Protein AF-0000000087101714 (afdb_homodimer)

InterPro domains:
  IPR020946 Flavin monooxygenase-like [PF00743] (47-253)
  IPR036188 FAD/NAD(P)-binding domain superfamily [G3DSA:3.50.50.60] (42-305)
  IPR036188 FAD/NAD(P)-binding domain superfamily [G3DSA:3.50.50.60] (358-538)
  IPR036188 FAD/NAD(P)-binding domain superfamily [SSF51905] (46-265)
  IPR036188 FAD/NAD(P)-binding domain superfamily [SSF51905] (326-536)

Nearest PDB structures (foldseek):
  5nmw-assembly1_A-2  TM=7.430E-01  e=2.144E-22  Zonocerus variegatus
  5nmx-assembly1_A-2  TM=7.156E-01  e=3.158E-21  Zonocerus variegatus
  8acs-assembly1_C  TM=6.795E-01  e=1.978E-21  Janthinobacterium svalbardensis
  8acs-assembly2_D  TM=6.970E-01  e=1.935E-20  Janthinobacterium svalbardensis
  8acs-assembly2_B  TM=6.852E-01  e=1.825E-20  Janthinobacterium svalbardensis

Structure (mmCIF, N/CA/C/O backbone):
data_AF-0000000087101714-model_v1
#
loop_
_entity.id
_entity.type
_entity.pdbx_description
1 polymer '4-hydroxyacetophenone monooxygenase'
#
loop_
_atom_site.group_PDB
_atom_site.id
_atom_site.type_symbol
_atom_site.label_atom_id
_atom_site.label_alt_id
_atom_site.label_comp_id
_atom_site.label_asym_id
_atom_site.label_entity_id
_atom_site.label_seq_id
_atom_site.pdbx_PDB_ins_code
_atom_site.Cartn_x
_atom_site.Cartn_y
_atom_site.Cartn_z
_atom_site.occupancy
_atom_site.B_iso_or_equiv
_atom_site.auth_seq_id
_atom_site.auth_comp_id
_atom_site.auth_asym_id
_atom_site.auth_atom_id
_atom_site.pdbx_PDB_model_num
ATOM 1 N N . MET A 1 1 ? 41.219 -55.062 -71.5 1 18.59 1 MET A N 1
ATOM 2 C CA . MET A 1 1 ? 40.938 -53.625 -71.625 1 18.59 1 MET A CA 1
ATOM 3 C C . MET A 1 1 ? 40.125 -53.188 -70.438 1 18.59 1 MET A C 1
ATOM 5 O O . MET A 1 1 ? 39.562 -54 -69.688 1 18.59 1 MET A O 1
ATOM 9 N N . ALA A 1 2 ? 40.188 -51.812 -70.375 1 19.94 2 ALA A N 1
ATOM 10 C CA . ALA A 1 2 ? 39.812 -50.5 -69.812 1 19.94 2 ALA A CA 1
ATOM 11 C C . ALA A 1 2 ? 38.281 -50.438 -69.562 1 19.94 2 ALA A C 1
ATOM 13 O O . ALA A 1 2 ? 37.562 -49.781 -70.312 1 19.94 2 ALA A O 1
ATOM 14 N N . PRO A 1 3 ? 37.719 -51.469 -69 1 18.73 3 PRO A N 1
ATOM 15 C CA . PRO A 1 3 ? 36.344 -51.906 -68.812 1 18.73 3 PRO A CA 1
ATOM 16 C C . PRO A 1 3 ? 35.438 -50.875 -68.125 1 18.73 3 PRO A C 1
ATOM 18 O O . PRO A 1 3 ? 35.906 -50.125 -67.312 1 18.73 3 PRO A O 1
ATOM 21 N N . THR A 1 4 ? 34.531 -50.375 -68.812 1 17.55 4 THR A N 1
ATOM 22 C CA . THR A 1 4 ? 33.594 -49.25 -68.812 1 17.55 4 THR A CA 1
ATOM 23 C C . THR A 1 4 ? 32.938 -49.125 -67.438 1 17.55 4 THR A C 1
ATOM 25 O O . THR A 1 4 ? 32.906 -50.094 -66.688 1 17.55 4 THR A O 1
ATOM 28 N N . ALA A 1 5 ? 32.125 -47.938 -67.25 1 19.22 5 ALA A N 1
ATOM 29 C CA . ALA A 1 5 ? 31.5 -46.781 -66.625 1 19.22 5 ALA A CA 1
ATOM 30 C C . ALA A 1 5 ? 30.25 -47.219 -65.875 1 19.22 5 ALA A C 1
ATOM 32 O O . ALA A 1 5 ? 29.438 -46.375 -65.438 1 19.22 5 ALA A O 1
ATOM 33 N N . ILE A 1 6 ? 29.828 -48.375 -65.562 1 16.11 6 ILE A N 1
ATOM 34 C CA . ILE A 1 6 ? 28.406 -48.656 -65.375 1 16.11 6 ILE A CA 1
ATOM 35 C C . ILE A 1 6 ? 27.969 -47.969 -64.062 1 16.11 6 ILE A C 1
ATOM 37 O O . ILE A 1 6 ? 28.344 -48.406 -62.969 1 16.11 6 ILE A O 1
ATOM 41 N N . ALA A 1 7 ? 28.234 -46.625 -63.906 1 20.73 7 ALA A N 1
ATOM 42 C CA . ALA A 1 7 ? 28.141 -46.125 -62.5 1 20.73 7 ALA A CA 1
ATOM 43 C C . ALA A 1 7 ? 26.797 -46.5 -61.906 1 20.73 7 ALA A C 1
ATOM 45 O O . ALA A 1 7 ? 25.75 -46.219 -62.469 1 20.73 7 ALA A O 1
ATOM 46 N N . ASP A 1 8 ? 26.656 -47.5 -61.125 1 17.42 8 ASP A N 1
ATOM 47 C CA . ASP A 1 8 ? 25.5 -48.125 -60.469 1 17.42 8 ASP A CA 1
ATOM 48 C C . ASP A 1 8 ? 24.672 -47.062 -59.719 1 17.42 8 ASP A C 1
ATOM 50 O O . ASP A 1 8 ? 25.219 -46.219 -59.031 1 17.42 8 ASP A O 1
ATOM 54 N N . LEU A 1 9 ? 23.391 -46.656 -60.156 1 20.56 9 LEU A N 1
ATOM 55 C CA . LEU A 1 9 ? 22.25 -45.812 -59.844 1 20.56 9 LEU A CA 1
ATOM 56 C C . LEU A 1 9 ? 21.812 -46 -58.406 1 20.56 9 LEU A C 1
ATOM 58 O O . LEU A 1 9 ? 21.203 -47.031 -58.062 1 20.56 9 LEU A O 1
ATOM 62 N N . VAL A 1 10 ? 22.734 -45.938 -57.344 1 20.45 10 VAL A N 1
ATOM 63 C CA . VAL A 1 10 ? 22.359 -46.25 -55.969 1 20.45 10 VAL A CA 1
ATOM 64 C C . VAL A 1 10 ? 21.156 -45.406 -55.562 1 20.45 10 VAL A C 1
ATOM 66 O O . VAL A 1 10 ? 21.156 -44.156 -55.719 1 20.45 10 VAL A O 1
ATOM 69 N N . ASN A 1 11 ? 19.859 -45.906 -55.531 1 20.58 11 ASN A N 1
ATOM 70 C CA . ASN A 1 11 ? 18.5 -45.438 -55.219 1 20.58 11 ASN A CA 1
ATOM 71 C C . ASN A 1 11 ? 18.438 -44.875 -53.812 1 20.58 11 ASN A C 1
ATOM 73 O O . ASN A 1 11 ? 18.625 -45.594 -52.812 1 20.58 11 ASN A O 1
ATOM 77 N N . HIS A 1 12 ? 19.031 -43.625 -53.438 1 22.44 12 HIS A N 1
ATOM 78 C CA . HIS A 1 12 ? 19.172 -42.938 -52.156 1 22.44 12 HIS A CA 1
ATOM 79 C C . HIS A 1 12 ? 17.797 -42.625 -51.562 1 22.44 12 HIS A C 1
ATOM 81 O O . HIS A 1 12 ? 17.078 -41.781 -52.094 1 22.44 12 HIS A O 1
ATOM 87 N N . GLY A 1 13 ? 16.859 -43.562 -51.188 1 23.52 13 GLY A N 1
ATOM 88 C CA . GLY A 1 13 ? 15.547 -43.375 -50.594 1 23.52 13 GLY A CA 1
ATOM 89 C C . GLY A 1 13 ? 15.547 -42.406 -49.438 1 23.52 13 GLY A C 1
ATOM 90 O O . GLY A 1 13 ? 16.281 -42.594 -48.438 1 23.52 13 GLY A O 1
ATOM 91 N N . HIS A 1 14 ? 15.188 -41.062 -49.656 1 25.97 14 HIS A N 1
ATOM 92 C CA . HIS A 1 14 ? 15.141 -39.844 -48.844 1 25.97 14 HIS A CA 1
ATOM 93 C C . HIS A 1 14 ? 14.281 -40.031 -47.594 1 25.97 14 HIS A C 1
ATOM 95 O O . HIS A 1 14 ? 13.125 -40.438 -47.688 1 25.97 14 HIS A O 1
ATOM 101 N N . ASN A 1 15 ? 14.844 -40.438 -46.438 1 25.03 15 ASN A N 1
ATOM 102 C CA . ASN A 1 15 ? 14.406 -40.531 -45.031 1 25.03 15 ASN A CA 1
ATOM 103 C C . ASN A 1 15 ? 13.547 -39.312 -44.656 1 25.03 15 ASN A C 1
ATOM 105 O O . ASN A 1 15 ? 13.977 -38.188 -44.781 1 25.03 15 ASN A O 1
ATOM 109 N N . ALA A 1 16 ? 12.164 -39.469 -44.438 1 28.92 16 ALA A N 1
ATOM 110 C CA . ALA A 1 16 ? 10.969 -38.688 -44.188 1 28.92 16 ALA A CA 1
ATOM 111 C C . ALA A 1 16 ? 11.266 -37.531 -43.219 1 28.92 16 ALA A C 1
ATOM 113 O O . ALA A 1 16 ? 12.352 -37.469 -42.625 1 28.92 16 ALA A O 1
ATOM 114 N N . ASP A 1 17 ? 10.203 -37.219 -42.344 1 27.11 17 ASP A N 1
ATOM 115 C CA . ASP A 1 17 ? 9.57 -35.969 -41.938 1 27.11 17 ASP A CA 1
ATOM 116 C C . ASP A 1 17 ? 10.367 -35.312 -40.812 1 27.11 17 ASP A C 1
ATOM 118 O O . ASP A 1 17 ? 10.133 -35.562 -39.625 1 27.11 17 ASP A O 1
ATOM 122 N N . SER A 1 18 ? 11.633 -35.5 -40.781 1 26.89 18 SER A N 1
ATOM 123 C CA . SER A 1 18 ? 12.188 -34.594 -39.781 1 26.89 18 SER A CA 1
ATOM 124 C C . SER A 1 18 ? 11.797 -33.156 -40.062 1 26.89 18 SER A C 1
ATOM 126 O O . SER A 1 18 ? 12.516 -32.438 -40.75 1 26.89 18 SER A O 1
ATOM 128 N N . ARG A 1 19 ? 10.523 -32.938 -40.5 1 33.75 19 ARG A N 1
ATOM 129 C CA . ARG A 1 19 ? 10.305 -31.484 -40.562 1 33.75 19 ARG A CA 1
ATOM 130 C C . ARG A 1 19 ? 11.094 -30.75 -39.5 1 33.75 19 ARG A C 1
ATOM 132 O O . ARG A 1 19 ? 11.062 -31.125 -38.312 1 33.75 19 ARG A O 1
ATOM 139 N N . GLU A 1 20 ? 12.281 -30.203 -39.812 1 30.66 20 GLU A N 1
ATOM 140 C CA . GLU A 1 20 ? 12.898 -29.078 -39.125 1 30.66 20 GLU A CA 1
ATOM 141 C C . GLU A 1 20 ? 11.859 -28.281 -38.312 1 30.66 20 GLU A C 1
ATOM 143 O O . GLU A 1 20 ? 10.867 -27.812 -38.875 1 30.66 20 GLU A O 1
ATOM 148 N N . HIS A 1 21 ? 11.492 -28.797 -37.188 1 35.16 21 HIS A N 1
ATOM 149 C CA . HIS A 1 21 ? 10.688 -27.859 -36.406 1 35.16 21 HIS A CA 1
ATOM 150 C C . HIS A 1 21 ? 11.148 -26.422 -36.656 1 35.16 21 HIS A C 1
ATOM 152 O O . HIS A 1 21 ? 12.352 -26.141 -36.656 1 35.16 21 HIS A O 1
ATOM 158 N N . PRO A 1 22 ? 10.539 -25.703 -37.562 1 35.69 22 PRO A N 1
ATOM 159 C CA . PRO A 1 22 ? 10.914 -24.281 -37.688 1 35.69 22 PRO A CA 1
ATOM 160 C C . PRO A 1 22 ? 11.555 -23.734 -36.406 1 35.69 22 PRO A C 1
ATOM 162 O O . PRO A 1 22 ? 11.344 -24.281 -35.312 1 35.69 22 PRO A O 1
ATOM 165 N N . ASP A 1 23 ? 12.734 -23 -36.594 1 37.03 23 ASP A N 1
ATOM 166 C CA . ASP A 1 23 ? 13.43 -22.125 -35.656 1 37.03 23 ASP A CA 1
ATOM 167 C C . ASP A 1 23 ? 12.461 -21.516 -34.656 1 37.03 23 ASP A C 1
ATOM 169 O O . ASP A 1 23 ? 11.992 -20.391 -34.812 1 37.03 23 ASP A O 1
ATOM 173 N N . VAL A 1 24 ? 11.594 -22.156 -34.406 1 40.5 24 VAL A N 1
ATOM 174 C CA . VAL A 1 24 ? 10.734 -21.578 -33.375 1 40.5 24 VAL A CA 1
ATOM 175 C C . VAL A 1 24 ? 11.594 -20.969 -32.281 1 40.5 24 VAL A C 1
ATOM 177 O O . VAL A 1 24 ? 11.164 -20.875 -31.141 1 40.5 24 VAL A O 1
ATOM 180 N N . LEU A 1 25 ? 13.039 -21.203 -32.438 1 45.53 25 LEU A N 1
ATOM 181 C CA . LEU A 1 25 ? 13.68 -20.484 -31.344 1 45.53 25 LEU A CA 1
ATOM 182 C C . LEU A 1 25 ? 13.203 -19.031 -31.297 1 45.53 25 LEU A C 1
ATOM 184 O O . LEU A 1 25 ? 13.461 -18.266 -32.219 1 45.53 25 LEU A O 1
ATOM 188 N N . LYS A 1 26 ? 12.086 -18.719 -30.672 1 48.25 26 LYS A N 1
ATOM 189 C CA . LYS A 1 26 ? 11.523 -17.406 -30.375 1 48.25 26 LYS A CA 1
ATOM 190 C C . LYS A 1 26 ? 12.602 -16.438 -29.875 1 48.25 26 LYS A C 1
ATOM 192 O O . LYS A 1 26 ? 13.492 -16.828 -29.125 1 48.25 26 LYS A O 1
ATOM 197 N N . THR A 1 27 ? 12.867 -15.414 -30.672 1 49.75 27 THR A N 1
ATOM 198 C CA . THR A 1 27 ? 13.703 -14.227 -30.531 1 49.75 27 THR A CA 1
ATOM 199 C C . THR A 1 27 ? 13.562 -13.617 -29.141 1 49.75 27 THR A C 1
ATOM 201 O O . THR A 1 27 ? 12.453 -13.266 -28.734 1 49.75 27 THR A O 1
ATOM 204 N N . ILE A 1 28 ? 14.422 -14.156 -28.312 1 56.59 28 ILE A N 1
ATOM 205 C CA . ILE A 1 28 ? 14.602 -13.5 -27.016 1 56.59 28 ILE A CA 1
ATOM 206 C C . ILE A 1 28 ? 15.336 -12.172 -27.219 1 56.59 28 ILE A C 1
ATOM 208 O O . ILE A 1 28 ? 16.406 -12.133 -27.828 1 56.59 28 ILE A O 1
ATOM 212 N N . ASP A 1 29 ? 14.719 -11.047 -27.312 1 58.38 29 ASP A N 1
ATOM 213 C CA . ASP A 1 29 ? 15.391 -9.75 -27.344 1 58.38 29 ASP A CA 1
ATOM 214 C C . ASP A 1 29 ? 16.109 -9.477 -26.016 1 58.38 29 ASP A C 1
ATOM 216 O O . ASP A 1 29 ? 15.469 -9.156 -25.016 1 58.38 29 ASP A O 1
ATOM 220 N N . LEU A 1 30 ? 17.422 -9.797 -26.016 1 64.12 30 LEU A N 1
ATOM 221 C CA . LEU A 1 30 ? 18.188 -9.609 -24.797 1 64.12 30 LEU A CA 1
ATOM 222 C C . LEU A 1 30 ? 18.75 -8.195 -24.719 1 64.12 30 LEU A C 1
ATOM 224 O O . LEU A 1 30 ? 19.766 -7.898 -25.359 1 64.12 30 LEU A O 1
ATOM 228 N N . ARG A 1 31 ? 18.188 -7.215 -24.391 1 72 31 ARG A N 1
ATOM 229 C CA . ARG A 1 31 ? 18.703 -5.852 -24.297 1 72 31 ARG A CA 1
ATOM 230 C C . ARG A 1 31 ? 18.953 -5.457 -22.844 1 72 31 ARG A C 1
ATOM 232 O O . ARG A 1 31 ? 19.641 -4.473 -22.578 1 72 31 ARG A O 1
ATOM 239 N N . PHE A 1 32 ? 18.688 -6.434 -21.922 1 91.62 32 PHE A N 1
ATOM 240 C CA . PHE A 1 32 ? 18.766 -6.047 -20.516 1 91.62 32 PHE A CA 1
ATOM 241 C C . PHE A 1 32 ? 19.781 -6.895 -19.781 1 91.62 32 PHE A C 1
ATOM 243 O O . PHE A 1 32 ? 19.844 -8.109 -19.953 1 91.62 32 PHE A O 1
ATOM 250 N N . ALA A 1 33 ? 20.688 -6.176 -19.094 1 93.38 33 ALA A N 1
ATOM 251 C CA . ALA A 1 33 ? 21.641 -6.863 -18.234 1 93.38 33 ALA A CA 1
ATOM 252 C C . ALA A 1 33 ? 21.141 -6.895 -16.781 1 93.38 33 ALA A C 1
ATOM 254 O O . ALA A 1 33 ? 20.812 -5.852 -16.219 1 93.38 33 ALA A O 1
ATOM 255 N N . ILE A 1 34 ? 21.188 -8.055 -16.203 1 95.81 34 ILE A N 1
ATOM 256 C CA . ILE A 1 34 ? 20.719 -8.25 -14.844 1 95.81 34 ILE A CA 1
ATOM 257 C C . ILE A 1 34 ? 21.641 -7.539 -13.867 1 95.81 34 ILE A C 1
ATOM 259 O O . ILE A 1 34 ? 22.875 -7.625 -13.992 1 95.81 34 ILE A O 1
ATOM 263 N N . GLU A 1 35 ? 21.062 -6.797 -12.938 1 95.25 35 GLU A N 1
ATOM 264 C CA . GLU A 1 35 ? 21.844 -6.281 -11.828 1 95.25 35 GLU A CA 1
ATOM 265 C C . GLU A 1 35 ? 22.141 -7.375 -10.805 1 95.25 35 GLU A C 1
ATOM 267 O O . GLU A 1 35 ? 21.234 -8.117 -10.406 1 95.25 35 GLU A O 1
ATOM 272 N N . GLU A 1 36 ? 23.375 -7.469 -10.375 1 96.62 36 GLU A N 1
ATOM 273 C CA . GLU A 1 36 ? 23.812 -8.586 -9.531 1 96.62 36 GLU A CA 1
ATOM 274 C C . GLU A 1 36 ? 23.672 -8.242 -8.055 1 96.62 36 GLU A C 1
ATOM 276 O O . GLU A 1 36 ? 24.672 -7.977 -7.379 1 96.62 36 GLU A O 1
ATOM 281 N N . HIS A 1 37 ? 22.531 -8.289 -7.496 1 96.69 37 HIS A N 1
ATOM 282 C CA . HIS A 1 37 ? 22.203 -8.133 -6.082 1 96.69 37 HIS A CA 1
ATOM 283 C C . HIS A 1 37 ? 20.859 -8.781 -5.75 1 96.69 37 HIS A C 1
ATOM 285 O O . HIS A 1 37 ? 19.969 -8.844 -6.598 1 96.69 37 HIS A O 1
ATOM 291 N N . PRO A 1 38 ? 20.734 -9.281 -4.492 1 97.12 38 PRO A N 1
ATOM 292 C CA . PRO A 1 38 ? 19.375 -9.633 -4.051 1 97.12 38 PRO A CA 1
ATOM 293 C C . PRO A 1 38 ? 18.422 -8.445 -4.086 1 97.12 38 PRO A C 1
ATOM 295 O O . PRO A 1 38 ? 18.859 -7.293 -3.98 1 97.12 38 PRO A O 1
ATOM 298 N N . ILE A 1 39 ? 17.156 -8.75 -4.281 1 96.94 39 ILE A N 1
ATOM 299 C CA . ILE A 1 39 ? 16.172 -7.699 -4.473 1 96.94 39 ILE A CA 1
ATOM 300 C C . ILE A 1 39 ? 16.109 -6.809 -3.234 1 96.94 39 ILE A C 1
ATOM 302 O O . ILE A 1 39 ? 15.812 -5.613 -3.332 1 96.94 39 ILE A O 1
ATOM 306 N N . ASP A 1 40 ? 16.391 -7.352 -2.033 1 94.94 40 ASP A N 1
ATOM 307 C CA . ASP A 1 40 ? 16.25 -6.609 -0.784 1 94.94 40 ASP A CA 1
ATOM 308 C C . ASP A 1 40 ? 17.594 -6.07 -0.304 1 94.94 40 ASP A C 1
ATOM 310 O O . ASP A 1 40 ? 17.766 -5.758 0.877 1 94.94 40 ASP A O 1
ATOM 314 N N . GLU A 1 41 ? 18.562 -6.102 -1.153 1 94.88 41 GLU A N 1
ATOM 315 C CA . GLU A 1 41 ? 19.812 -5.391 -0.941 1 94.88 41 GLU A CA 1
ATOM 316 C C . GLU A 1 41 ? 19.875 -4.117 -1.78 1 94.88 41 GLU A C 1
ATOM 318 O O . GLU A 1 41 ? 19.922 -4.18 -3.01 1 94.88 41 GLU A O 1
ATOM 323 N N . TYR A 1 42 ? 19.812 -3 -1.116 1 93.5 42 TYR A N 1
ATOM 324 C CA . TYR A 1 42 ? 19.828 -1.704 -1.786 1 93.5 42 TYR A CA 1
ATOM 325 C C . TYR A 1 42 ? 20.562 -0.662 -0.949 1 93.5 42 TYR A C 1
ATOM 327 O O . TYR A 1 42 ? 20.812 -0.875 0.24 1 93.5 42 TYR A O 1
ATOM 335 N N . GLU A 1 43 ? 20.953 0.403 -1.574 1 92.56 43 GLU A N 1
ATOM 336 C CA . GLU A 1 43 ? 21.688 1.471 -0.891 1 92.56 43 GLU A CA 1
ATOM 337 C C . GLU A 1 43 ? 20.766 2.238 0.057 1 92.56 43 GLU A C 1
ATOM 339 O O . GLU A 1 43 ? 19.594 2.463 -0.25 1 92.56 43 GLU A O 1
ATOM 344 N N . PRO A 1 44 ? 21.312 2.613 1.181 1 94.5 44 PRO A N 1
ATOM 345 C CA . PRO A 1 44 ? 20.531 3.455 2.086 1 94.5 44 PRO A CA 1
ATOM 346 C C . PRO A 1 44 ? 20.141 4.793 1.462 1 94.5 44 PRO A C 1
ATOM 348 O O . PRO A 1 44 ? 20.891 5.332 0.64 1 94.5 44 PRO A O 1
ATOM 351 N N . ILE A 1 45 ? 19 5.273 1.906 1 96.69 45 ILE A N 1
ATOM 352 C CA . ILE A 1 45 ? 18.562 6.602 1.493 1 96.69 45 ILE A CA 1
ATOM 353 C C . ILE A 1 45 ? 18.781 7.594 2.635 1 96.69 45 ILE A C 1
ATOM 355 O O . ILE A 1 45 ? 18.562 7.266 3.801 1 96.69 45 ILE A O 1
ATOM 359 N N . ARG A 1 46 ? 19.297 8.75 2.27 1 98.56 46 ARG A N 1
ATOM 360 C CA . ARG A 1 46 ? 19.469 9.812 3.252 1 98.56 46 ARG A CA 1
ATOM 361 C C . ARG A 1 46 ? 18.375 10.859 3.127 1 98.56 46 ARG A C 1
ATOM 363 O O . ARG A 1 46 ? 18.078 11.336 2.027 1 98.56 46 ARG A O 1
ATOM 370 N N . ALA A 1 47 ? 17.734 11.141 4.219 1 98.88 47 ALA A N 1
ATOM 371 C CA . ALA A 1 47 ? 16.703 12.172 4.27 1 98.88 47 ALA A CA 1
ATOM 372 C C . ALA A 1 47 ? 17.062 13.258 5.277 1 98.88 47 ALA A C 1
ATOM 374 O O . ALA A 1 47 ? 17.484 12.961 6.398 1 98.88 47 ALA A O 1
ATOM 375 N N . THR A 1 48 ? 16.938 14.508 4.84 1 98.94 48 THR A N 1
ATOM 376 C CA . THR A 1 48 ? 17.078 15.664 5.715 1 98.94 48 THR A CA 1
ATOM 377 C C . THR A 1 48 ? 15.719 16.25 6.07 1 98.94 48 THR A C 1
ATOM 379 O O . THR A 1 48 ? 14.938 16.594 5.184 1 98.94 48 THR A O 1
ATOM 382 N N . VAL A 1 49 ? 15.484 16.25 7.355 1 98.94 49 VAL A N 1
ATOM 383 C CA . VAL A 1 49 ? 14.297 16.938 7.863 1 98.94 49 VAL A CA 1
ATOM 384 C C . VAL A 1 49 ? 14.695 18.297 8.438 1 98.94 49 VAL A C 1
ATOM 386 O O . VAL A 1 49 ? 15.656 18.391 9.195 1 98.94 49 VAL A O 1
ATOM 389 N N . VAL A 1 50 ? 13.961 19.344 8.023 1 98.81 50 VAL A N 1
ATOM 390 C CA . VAL A 1 50 ? 14.25 20.688 8.531 1 98.81 50 VAL A CA 1
ATOM 391 C C . VAL A 1 50 ? 13.172 21.094 9.531 1 98.81 50 VAL A C 1
ATOM 393 O O . VAL A 1 50 ? 12.031 21.344 9.148 1 98.81 50 VAL A O 1
ATOM 396 N N . GLY A 1 51 ? 13.555 21.219 10.781 1 98.31 51 GLY A N 1
ATOM 397 C CA . GLY A 1 51 ? 12.641 21.531 11.875 1 98.31 51 GLY A CA 1
ATOM 398 C C . GLY A 1 51 ? 12.586 20.453 12.938 1 98.31 51 GLY A C 1
ATOM 399 O O . GLY A 1 51 ? 12.398 19.281 12.625 1 98.31 51 GLY A O 1
ATOM 400 N N . GLY A 1 52 ? 12.773 20.875 14.156 1 98.06 52 GLY A N 1
ATOM 401 C CA . GLY A 1 52 ? 12.758 19.953 15.281 1 98.06 52 GLY A CA 1
ATOM 402 C C . GLY A 1 52 ? 11.578 20.172 16.203 1 98.06 52 GLY A C 1
ATOM 403 O O . GLY A 1 52 ? 11.672 19.938 17.406 1 98.06 52 GLY A O 1
ATOM 404 N N . GLY A 1 53 ? 10.477 20.75 15.672 1 97.75 53 GLY A N 1
ATOM 405 C CA . GLY A 1 53 ? 9.234 20.812 16.422 1 97.75 53 GLY A CA 1
ATOM 406 C C . GLY A 1 53 ? 8.5 19.484 16.484 1 97.75 53 GLY A C 1
ATOM 407 O O . GLY A 1 53 ? 9.125 18.422 16.406 1 97.75 53 GLY A O 1
ATOM 408 N N . ILE A 1 54 ? 7.16 19.5 16.656 1 97.81 54 ILE A N 1
ATOM 409 C CA . ILE A 1 54 ? 6.34 18.297 16.766 1 97.81 54 ILE A CA 1
ATOM 410 C C . ILE A 1 54 ? 6.551 17.422 15.539 1 97.81 54 ILE A C 1
ATOM 412 O O . ILE A 1 54 ? 6.785 16.219 15.664 1 97.81 54 ILE A O 1
ATOM 416 N N . SER A 1 55 ? 6.512 18.016 14.367 1 98.44 55 SER A N 1
ATOM 417 C CA . SER A 1 55 ? 6.664 17.266 13.125 1 98.44 55 SER A CA 1
ATOM 418 C C . SER A 1 55 ? 8.031 16.609 13.039 1 98.44 55 SER A C 1
ATOM 420 O O . SER A 1 55 ? 8.148 15.445 12.641 1 98.44 55 SER A O 1
ATOM 422 N N . GLY A 1 56 ? 9.086 17.359 13.43 1 98.62 56 GLY A N 1
ATOM 423 C CA . GLY A 1 56 ? 10.422 16.797 13.406 1 98.62 56 GLY A CA 1
ATOM 424 C C . GLY A 1 56 ? 10.617 15.672 14.406 1 98.62 56 GLY A C 1
ATOM 425 O O . GLY A 1 56 ? 11.266 14.664 14.102 1 98.62 56 GLY A O 1
ATOM 426 N N . ILE A 1 57 ? 10.055 15.836 15.57 1 98.75 57 ILE A N 1
ATOM 427 C CA . ILE A 1 57 ? 10.148 14.812 16.609 1 98.75 57 ILE A CA 1
ATOM 428 C C . ILE A 1 57 ? 9.438 13.547 16.141 1 98.75 57 ILE A C 1
ATOM 430 O O . ILE A 1 57 ? 10 12.445 16.203 1 98.75 57 ILE A O 1
ATOM 434 N N . ILE A 1 58 ? 8.25 13.703 15.609 1 98.81 58 ILE A N 1
ATOM 435 C CA . ILE A 1 58 ? 7.477 12.547 15.156 1 98.81 58 ILE A CA 1
ATOM 436 C C . ILE A 1 58 ? 8.172 11.906 13.953 1 98.81 58 ILE A C 1
ATOM 438 O O . ILE A 1 58 ? 8.203 10.68 13.836 1 98.81 58 ILE A O 1
ATOM 442 N N . ALA A 1 59 ? 8.742 12.688 13.07 1 98.88 59 ALA A N 1
ATOM 443 C CA . ALA A 1 59 ? 9.516 12.141 11.953 1 98.88 59 ALA A CA 1
ATOM 444 C C . ALA A 1 59 ? 10.656 11.258 12.453 1 98.88 59 ALA A C 1
ATOM 446 O O . ALA A 1 59 ? 10.875 10.164 11.938 1 98.88 59 ALA A O 1
ATOM 447 N N . SER A 1 60 ? 11.328 11.734 13.484 1 98.81 60 SER A N 1
ATOM 448 C CA . SER A 1 60 ? 12.469 11.023 14.039 1 98.81 60 SER A CA 1
ATOM 449 C C . SER A 1 60 ? 12.039 9.727 14.727 1 98.81 60 SER A C 1
ATOM 451 O O . SER A 1 60 ? 12.844 8.805 14.883 1 98.81 60 SER A O 1
ATOM 453 N N . ILE A 1 61 ? 10.797 9.695 15.109 1 98.62 61 ILE A N 1
ATOM 454 C CA . ILE A 1 61 ? 10.289 8.492 15.766 1 98.62 61 ILE A CA 1
ATOM 455 C C . ILE A 1 61 ? 9.781 7.512 14.711 1 98.62 61 ILE A C 1
ATOM 457 O O . ILE A 1 61 ? 10.141 6.332 14.727 1 98.62 61 ILE A O 1
ATOM 461 N N . LEU A 1 62 ? 8.992 7.926 13.719 1 98.62 62 LEU A N 1
ATOM 462 C CA . LEU A 1 62 ? 8.258 7.051 12.812 1 98.62 62 LEU A CA 1
ATOM 463 C C . LEU A 1 62 ? 9.133 6.613 11.648 1 98.62 62 LEU A C 1
ATOM 465 O O . LEU A 1 62 ? 9.102 5.449 11.234 1 98.62 62 LEU A O 1
ATOM 469 N N . LEU A 1 63 ? 9.922 7.508 11.086 1 98.75 63 LEU A N 1
ATOM 470 C CA . LEU A 1 63 ? 10.586 7.219 9.82 1 98.75 63 LEU A CA 1
ATOM 471 C C . LEU A 1 63 ? 11.625 6.121 9.992 1 98.75 63 LEU A C 1
ATOM 473 O O . LEU A 1 63 ? 11.68 5.176 9.195 1 98.75 63 LEU A O 1
ATOM 477 N N . PRO A 1 64 ? 12.477 6.164 11.078 1 98.06 64 PRO A N 1
ATOM 478 C CA . PRO A 1 64 ? 13.453 5.074 11.219 1 98.06 64 PRO A CA 1
ATOM 479 C C . PRO A 1 64 ? 12.789 3.711 11.398 1 98.06 64 PRO A C 1
ATOM 481 O O . PRO A 1 64 ? 13.336 2.693 10.969 1 98.06 64 PRO A O 1
ATOM 484 N N . ALA A 1 65 ? 11.617 3.691 12.031 1 96.94 65 ALA A N 1
ATOM 485 C CA . ALA A 1 65 ? 10.898 2.438 12.234 1 96.94 65 ALA A CA 1
ATOM 486 C C . ALA A 1 65 ? 10.273 1.942 10.938 1 96.94 65 ALA A C 1
ATOM 488 O O . ALA A 1 65 ? 10.148 0.734 10.719 1 96.94 65 ALA A O 1
ATOM 489 N N . LYS A 1 66 ? 9.938 2.824 10.047 1 97.56 66 LYS A N 1
ATOM 490 C CA . LYS A 1 66 ? 9.117 2.488 8.883 1 97.56 66 LYS A CA 1
ATOM 491 C C . LYS A 1 66 ? 9.977 2.371 7.625 1 97.56 66 LYS A C 1
ATOM 493 O O . LYS A 1 66 ? 9.523 1.839 6.609 1 97.56 66 LYS A O 1
ATOM 498 N N . VAL A 1 67 ? 11.156 2.854 7.625 1 97.62 67 VAL A N 1
ATOM 499 C CA . VAL A 1 67 ? 12.039 2.83 6.469 1 97.62 67 VAL A CA 1
ATOM 500 C C . VAL A 1 67 ? 13.352 2.148 6.84 1 97.62 67 VAL A C 1
ATOM 502 O O . VAL A 1 67 ? 14.281 2.795 7.344 1 97.62 67 VAL A O 1
ATOM 505 N N . PRO A 1 68 ? 13.484 0.915 6.469 1 94.19 68 PRO A N 1
ATOM 506 C CA . PRO A 1 68 ? 14.711 0.195 6.82 1 94.19 68 PRO A CA 1
ATOM 507 C C . PRO A 1 68 ? 15.961 0.838 6.227 1 94.19 68 PRO A C 1
ATOM 509 O O . PRO A 1 68 ? 15.945 1.301 5.082 1 94.19 68 PRO A O 1
ATOM 512 N N . ASN A 1 69 ? 17.016 0.951 7 1 92.5 69 ASN A N 1
ATOM 513 C CA . ASN A 1 69 ? 18.328 1.452 6.594 1 92.5 69 ASN A CA 1
ATOM 514 C C . ASN A 1 69 ? 18.281 2.936 6.246 1 92.5 69 ASN A C 1
ATOM 516 O O . ASN A 1 69 ? 19.031 3.404 5.395 1 92.5 69 ASN A O 1
ATOM 520 N N . LEU A 1 70 ? 17.406 3.672 6.848 1 97.56 70 LEU A N 1
ATOM 521 C CA . LEU A 1 70 ? 17.297 5.105 6.613 1 97.56 70 LEU A CA 1
ATOM 522 C C . LEU A 1 70 ? 18.422 5.863 7.289 1 97.56 70 LEU A C 1
ATOM 524 O O . LEU A 1 70 ? 18.734 5.617 8.461 1 97.56 70 LEU A O 1
ATOM 528 N N . ASP A 1 71 ? 19.125 6.711 6.539 1 98.56 71 ASP A N 1
ATOM 529 C CA . ASP A 1 71 ? 20.031 7.715 7.098 1 98.56 71 ASP A CA 1
ATOM 530 C C . ASP A 1 71 ? 19.312 9.047 7.309 1 98.56 71 ASP A C 1
ATOM 532 O O . ASP A 1 71 ? 19.109 9.805 6.363 1 98.56 71 ASP A O 1
ATOM 536 N N . LEU A 1 72 ? 18.953 9.32 8.617 1 98.81 72 LEU A N 1
ATOM 537 C CA . LEU A 1 72 ? 18.109 10.461 8.93 1 98.81 72 LEU A CA 1
ATOM 538 C C . LEU A 1 72 ? 18.906 11.539 9.664 1 98.81 72 LEU A C 1
ATOM 540 O O . LEU A 1 72 ? 19.688 11.227 10.562 1 98.81 72 LEU A O 1
ATOM 544 N N . VAL A 1 73 ? 18.703 12.758 9.25 1 98.88 73 VAL A N 1
ATOM 545 C CA . VAL A 1 73 ? 19.188 13.898 10.023 1 98.88 73 VAL A CA 1
ATOM 546 C C . VAL A 1 73 ? 18.109 14.977 10.094 1 98.88 73 VAL A C 1
ATOM 548 O O . VAL A 1 73 ? 17.391 15.211 9.117 1 98.88 73 VAL A O 1
ATOM 551 N N . VAL A 1 74 ? 17.984 15.547 11.258 1 98.88 74 VAL A N 1
ATOM 552 C CA . VAL A 1 74 ? 17.062 16.656 11.484 1 98.88 74 VAL A CA 1
ATOM 553 C C . VAL A 1 74 ? 17.844 17.906 11.898 1 98.88 74 VAL A C 1
ATOM 555 O O . VAL A 1 74 ? 18.609 17.859 12.859 1 98.88 74 VAL A O 1
ATOM 558 N N . TYR A 1 75 ? 17.672 18.984 11.188 1 98.88 75 TYR A N 1
ATOM 559 C CA . TYR A 1 75 ? 18.281 20.25 11.562 1 98.88 75 TYR A CA 1
ATOM 560 C C . TYR A 1 75 ? 17.25 21.188 12.203 1 98.88 75 TYR A C 1
ATOM 562 O O . TYR A 1 75 ? 16.188 21.438 11.625 1 98.88 75 TYR A O 1
ATOM 570 N N . GLU A 1 76 ? 17.562 21.594 13.406 1 98.44 76 GLU A N 1
ATOM 571 C CA . GLU A 1 76 ? 16.75 22.547 14.172 1 98.44 76 GLU A CA 1
ATOM 572 C C . GLU A 1 76 ? 17.516 23.828 14.461 1 98.44 76 GLU A C 1
ATOM 574 O O . GLU A 1 76 ? 18.609 23.781 15.039 1 98.44 76 GLU A O 1
ATOM 579 N N . ARG A 1 77 ? 16.922 24.938 14.062 1 97.25 77 ARG A N 1
ATOM 580 C CA . ARG A 1 77 ? 17.609 26.219 14.188 1 97.25 77 ARG A CA 1
ATOM 581 C C . ARG A 1 77 ? 17.703 26.641 15.648 1 97.25 77 ARG A C 1
ATOM 583 O O . ARG A 1 77 ? 18.641 27.344 16.031 1 97.25 77 ARG A O 1
ATOM 590 N N . ASN A 1 78 ? 16.75 26.281 16.469 1 96.31 78 ASN A N 1
ATOM 591 C CA . ASN A 1 78 ? 16.719 26.672 17.875 1 96.31 78 ASN A CA 1
ATOM 592 C C . ASN A 1 78 ? 17.688 25.844 18.719 1 96.31 78 ASN A C 1
ATOM 594 O O . ASN A 1 78 ? 18.188 24.812 18.266 1 96.31 78 ASN A O 1
ATOM 598 N N . SER A 1 79 ? 17.922 26.281 19.938 1 96.56 79 SER A N 1
ATOM 599 C CA . SER A 1 79 ? 18.891 25.641 20.828 1 96.56 79 SER A CA 1
ATOM 600 C C . SER A 1 79 ? 18.328 24.344 21.406 1 96.56 79 SER A C 1
ATOM 602 O O . SER A 1 79 ? 19.062 23.531 21.969 1 96.56 79 SER A O 1
ATOM 604 N N . ASP A 1 80 ? 17.047 24.172 21.266 1 97.19 80 ASP A N 1
ATOM 605 C CA . ASP A 1 80 ? 16.391 22.953 21.734 1 97.19 80 ASP A CA 1
ATOM 606 C C . ASP A 1 80 ? 15.258 22.547 20.812 1 97.19 80 ASP A C 1
ATOM 608 O O . ASP A 1 80 ? 14.906 23.281 19.891 1 97.19 80 ASP A O 1
ATOM 612 N N . ILE A 1 81 ? 14.797 21.281 21.031 1 97.75 81 ILE A N 1
ATOM 613 C CA . ILE A 1 81 ? 13.672 20.781 20.25 1 97.75 81 ILE A CA 1
ATOM 614 C C . ILE A 1 81 ? 12.367 21.391 20.766 1 97.75 81 ILE A C 1
ATOM 616 O O . ILE A 1 81 ? 12.375 22.156 21.719 1 97.75 81 ILE A O 1
ATOM 620 N N . GLY A 1 82 ? 11.281 21.125 20.016 1 96.44 82 GLY A N 1
ATOM 621 C CA . GLY A 1 82 ? 9.969 21.484 20.516 1 96.44 82 GLY A CA 1
ATOM 622 C C . GLY A 1 82 ? 9.273 22.547 19.688 1 96.44 82 GLY A C 1
ATOM 623 O O . GLY A 1 82 ? 8.062 22.75 19.812 1 96.44 82 GLY A O 1
ATOM 624 N N . GLY A 1 83 ? 10.016 23.234 18.844 1 95.06 83 GLY A N 1
ATOM 625 C CA . GLY A 1 83 ? 9.406 24.188 17.938 1 95.06 83 GLY A CA 1
ATOM 626 C C . GLY A 1 83 ? 8.719 25.344 18.641 1 95.06 83 GLY A C 1
ATOM 627 O O . GLY A 1 83 ? 9.328 26 19.5 1 95.06 83 GLY A O 1
ATOM 628 N N . VAL A 1 84 ? 7.43 25.531 18.375 1 94.56 84 VAL A N 1
ATOM 629 C CA . VAL A 1 84 ? 6.672 26.656 18.891 1 94.56 84 VAL A CA 1
ATOM 630 C C . VAL A 1 84 ? 6.578 26.562 20.422 1 94.56 84 VAL A C 1
ATOM 632 O O . VAL A 1 84 ? 6.449 27.578 21.109 1 94.56 84 VAL A O 1
ATOM 635 N N . TRP A 1 85 ? 6.68 25.391 20.938 1 96.38 85 TRP A N 1
ATOM 636 C CA . TRP A 1 85 ? 6.527 25.219 22.375 1 96.38 85 TRP A CA 1
ATOM 637 C C . TRP A 1 85 ? 7.84 25.484 23.094 1 96.38 85 TRP A C 1
ATOM 639 O O . TRP A 1 85 ? 7.852 25.688 24.312 1 96.38 85 TRP A O 1
ATOM 649 N N . HIS A 1 86 ? 8.875 25.484 22.375 1 95.56 86 HIS A N 1
ATOM 650 C CA . HIS A 1 86 ? 10.156 25.938 22.891 1 95.56 86 HIS A CA 1
ATOM 651 C C . HIS A 1 86 ? 10.266 27.453 22.844 1 95.56 86 HIS A C 1
ATOM 653 O O . HIS A 1 86 ? 10.766 28.078 23.781 1 95.56 86 HIS A O 1
ATOM 659 N N . THR A 1 87 ? 9.742 28.078 21.781 1 93.56 87 THR A N 1
ATOM 660 C CA . THR A 1 87 ? 10.016 29.484 21.5 1 93.56 87 THR A CA 1
ATOM 661 C C . THR A 1 87 ? 8.977 30.391 22.156 1 93.56 87 THR A C 1
ATOM 663 O O . THR A 1 87 ? 9.281 31.531 22.531 1 93.56 87 THR A O 1
ATOM 666 N N . ASN A 1 88 ? 7.766 29.938 22.219 1 95 88 ASN A N 1
ATOM 667 C CA . ASN A 1 88 ? 6.711 30.75 22.812 1 95 88 ASN A CA 1
ATOM 668 C C . ASN A 1 88 ? 6.637 30.547 24.328 1 95 88 ASN A C 1
ATOM 670 O O . ASN A 1 88 ? 6.184 29.5 24.797 1 95 88 ASN A O 1
ATOM 674 N N . ILE A 1 89 ? 7 31.656 25.062 1 95.81 89 ILE A N 1
ATOM 675 C CA . ILE A 1 89 ? 7.02 31.531 26.516 1 95.81 89 ILE A CA 1
ATOM 676 C C . ILE A 1 89 ? 6.289 32.719 27.141 1 95.81 89 ILE A C 1
ATOM 678 O O . ILE A 1 89 ? 6.504 33.031 28.312 1 95.81 89 ILE A O 1
ATOM 682 N N . TYR A 1 90 ? 5.488 33.469 26.391 1 95.44 90 TYR A N 1
ATOM 683 C CA . TYR A 1 90 ? 4.734 34.594 26.922 1 95.44 90 TYR A CA 1
ATOM 684 C C . TYR A 1 90 ? 3.711 34.125 27.953 1 95.44 90 TYR A C 1
ATOM 686 O O . TYR A 1 90 ? 3.295 32.938 27.938 1 95.44 90 TYR A O 1
ATOM 694 N N . PRO A 1 91 ? 3.309 35 28.797 1 95.44 91 PRO A N 1
ATOM 695 C CA . PRO A 1 91 ? 2.346 34.625 29.828 1 95.44 91 PRO A CA 1
ATOM 696 C C . PRO A 1 91 ? 1.015 34.156 29.25 1 95.44 91 PRO A C 1
ATOM 698 O O . PRO A 1 91 ? 0.428 34.812 28.406 1 95.44 91 PRO A O 1
ATOM 701 N N . GLY A 1 92 ? 0.588 32.969 29.734 1 93.88 92 GLY A N 1
ATOM 702 C CA . GLY A 1 92 ? -0.72 32.469 29.344 1 93.88 92 GLY A CA 1
ATOM 703 C C . GLY A 1 92 ? -0.673 31.547 28.125 1 93.88 92 GLY A C 1
ATOM 704 O O . GLY A 1 92 ? -1.7 31 27.719 1 93.88 92 GLY A O 1
ATOM 705 N N . VAL A 1 93 ? 0.541 31.281 27.625 1 95 93 VAL A N 1
ATOM 706 C CA . VAL A 1 93 ? 0.667 30.469 26.422 1 95 93 VAL A CA 1
ATOM 707 C C . VAL A 1 93 ? 0.14 29.062 26.703 1 95 93 VAL A C 1
ATOM 709 O O . VAL A 1 93 ? 0.547 28.422 27.672 1 95 93 VAL A O 1
ATOM 712 N N . ARG A 1 94 ? -0.846 28.594 25.844 1 92.75 94 ARG A N 1
ATOM 713 C CA . ARG A 1 94 ? -1.466 27.266 25.938 1 92.75 94 ARG A CA 1
ATOM 714 C C . ARG A 1 94 ? -2.002 26.812 24.594 1 92.75 94 ARG A C 1
ATOM 716 O O . ARG A 1 94 ? -2.064 27.594 23.641 1 92.75 94 ARG A O 1
ATOM 723 N N . CYS A 1 95 ? -2.27 25.547 24.531 1 91.5 95 CYS A N 1
ATOM 724 C CA . CYS A 1 95 ? -2.955 25.031 23.359 1 91.5 95 CYS A CA 1
ATOM 725 C C . CYS A 1 95 ? -4.469 25.062 23.547 1 91.5 95 CYS A C 1
ATOM 727 O O . CYS A 1 95 ? -4.969 24.797 24.641 1 91.5 95 CYS A O 1
ATOM 729 N N . ASP A 1 96 ? -5.184 25.391 22.484 1 87.12 96 ASP A N 1
ATOM 730 C CA . ASP A 1 96 ? -6.637 25.5 22.562 1 87.12 96 ASP A CA 1
ATOM 731 C C . ASP A 1 96 ? -7.301 24.172 22.188 1 87.12 96 ASP A C 1
ATOM 733 O O . ASP A 1 96 ? -8.516 24.125 21.969 1 87.12 96 ASP A O 1
ATOM 737 N N . VAL A 1 97 ? -6.582 23.172 22.016 1 90.44 97 VAL A N 1
ATOM 738 C CA . VAL A 1 97 ? -7.043 21.797 21.859 1 90.44 97 VAL A CA 1
ATOM 739 C C . VAL A 1 97 ? -6.773 21 23.141 1 90.44 97 VAL A C 1
ATOM 741 O O . VAL A 1 97 ? -5.707 21.141 23.75 1 90.44 97 VAL A O 1
ATOM 744 N N . PRO A 1 98 ? -7.801 20.234 23.578 1 93.25 98 PRO A N 1
ATOM 745 C CA . PRO A 1 98 ? -7.539 19.453 24.781 1 93.25 98 PRO A CA 1
ATOM 746 C C . PRO A 1 98 ? -6.258 18.625 24.688 1 93.25 98 PRO A C 1
ATOM 748 O O . PRO A 1 98 ? -6.016 17.969 23.656 1 93.25 98 PRO A O 1
ATOM 751 N N . ALA A 1 99 ? -5.527 18.641 25.766 1 95.94 99 ALA A N 1
ATOM 752 C CA . ALA A 1 99 ? -4.199 18.047 25.797 1 95.94 99 ALA A CA 1
ATOM 753 C C . ALA A 1 99 ? -4.258 16.562 25.422 1 95.94 99 ALA A C 1
ATOM 755 O O . ALA A 1 99 ? -3.371 16.047 24.734 1 95.94 99 ALA A O 1
ATOM 756 N N . HIS A 1 100 ? -5.332 15.891 25.812 1 97 100 HIS A N 1
ATOM 757 C CA . HIS A 1 100 ? -5.484 14.461 25.578 1 97 100 HIS A CA 1
ATOM 758 C C . HIS A 1 100 ? -5.746 14.172 24.109 1 97 100 HIS A C 1
ATOM 760 O O . HIS A 1 100 ? -5.656 13.023 23.672 1 97 100 HIS A O 1
ATOM 766 N N . ALA A 1 101 ? -5.969 15.211 23.297 1 95.31 101 ALA A N 1
ATOM 767 C CA . ALA A 1 101 ? -6.121 15.086 21.844 1 95.31 101 ALA A CA 1
ATOM 768 C C . ALA A 1 101 ? -4.984 15.797 21.109 1 95.31 101 ALA A C 1
ATOM 770 O O . ALA A 1 101 ? -4.977 15.867 19.875 1 95.31 101 ALA A O 1
ATOM 771 N N . TYR A 1 102 ? -4.105 16.375 21.844 1 96.38 102 TYR A N 1
ATOM 772 C CA . TYR A 1 102 ? -2.939 17.078 21.328 1 96.38 102 TYR A CA 1
ATOM 773 C C . TYR A 1 102 ? -1.647 16.406 21.766 1 96.38 102 TYR A C 1
ATOM 775 O O . TYR A 1 102 ? -0.775 17.062 22.359 1 96.38 102 TYR A O 1
ATOM 783 N N . GLN A 1 103 ? -1.547 15.203 21.5 1 98 103 GLN A N 1
ATOM 784 C CA . GLN A 1 103 ? -0.441 14.312 21.828 1 98 103 GLN A CA 1
ATOM 785 C C . GLN A 1 103 ? -0.27 13.234 20.766 1 98 103 GLN A C 1
ATOM 787 O O . GLN A 1 103 ? -1.151 13.039 19.922 1 98 103 GLN A O 1
ATOM 792 N N . ALA A 1 104 ? 0.901 12.633 20.734 1 98.12 104 ALA A N 1
ATOM 793 C CA . ALA A 1 104 ? 1.089 11.523 19.812 1 98.12 104 ALA A CA 1
ATOM 794 C C . ALA A 1 104 ? 0.04 10.438 20.031 1 98.12 104 ALA A C 1
ATOM 796 O O . ALA A 1 104 ? -0.249 10.07 21.172 1 98.12 104 ALA A O 1
ATOM 797 N N . THR A 1 105 ? -0.538 9.898 18.953 1 97.69 105 THR A N 1
ATOM 798 C CA . THR A 1 105 ? -1.602 8.914 19.094 1 97.69 105 THR A CA 1
ATOM 799 C C . THR A 1 105 ? -1.052 7.602 19.656 1 97.69 105 THR A C 1
ATOM 801 O O . THR A 1 105 ? -1.777 6.844 20.297 1 97.69 105 THR A O 1
ATOM 804 N N . PHE A 1 106 ? 0.252 7.316 19.516 1 97.81 106 PHE A N 1
ATOM 805 C CA . PHE A 1 106 ? 0.875 6.062 19.922 1 97.81 106 PHE A CA 1
ATOM 806 C C . PHE A 1 106 ? 1.5 6.195 21.297 1 97.81 106 PHE A C 1
ATOM 808 O O . PHE A 1 106 ? 1.988 5.215 21.859 1 97.81 106 PHE A O 1
ATOM 815 N N . ALA A 1 107 ? 1.511 7.398 21.906 1 97.44 107 ALA A N 1
ATOM 816 C CA . ALA A 1 107 ? 2.158 7.621 23.188 1 97.44 107 ALA A CA 1
ATOM 817 C C . ALA A 1 107 ? 1.36 8.609 24.047 1 97.44 107 ALA A C 1
ATOM 819 O O . ALA A 1 107 ? 1.833 9.703 24.344 1 97.44 107 ALA A O 1
ATOM 820 N N . PRO A 1 108 ? 0.276 8.195 24.516 1 96.81 108 PRO A N 1
ATOM 821 C CA . PRO A 1 108 ? -0.569 9.102 25.297 1 96.81 108 PRO A CA 1
ATOM 822 C C . PRO A 1 108 ? -0.035 9.336 26.703 1 96.81 108 PRO A C 1
ATOM 824 O O . PRO A 1 108 ? 0.711 8.508 27.234 1 96.81 108 PRO A O 1
ATOM 827 N N . SER A 1 109 ? -0.332 10.477 27.234 1 96.25 109 SER A N 1
ATOM 828 C CA . SER A 1 109 ? -0.117 10.805 28.641 1 96.25 109 SER A CA 1
ATOM 829 C C . SER A 1 109 ? -1.438 10.898 29.391 1 96.25 109 SER A C 1
ATOM 831 O O . SER A 1 109 ? -2.404 11.484 28.906 1 96.25 109 SER A O 1
ATOM 833 N N . THR A 1 110 ? -1.465 10.328 30.578 1 95.06 110 THR A N 1
ATOM 834 C CA . THR A 1 110 ? -2.676 10.391 31.391 1 95.06 110 THR A CA 1
ATOM 835 C C . THR A 1 110 ? -2.523 11.422 32.5 1 95.06 110 THR A C 1
ATOM 837 O O . THR A 1 110 ? -3.414 11.578 33.344 1 95.06 110 THR A O 1
ATOM 840 N N . THR A 1 111 ? -1.468 12.18 32.438 1 95 111 THR A N 1
ATOM 841 C CA . THR A 1 111 ? -1.134 12.977 33.625 1 95 111 THR A CA 1
ATOM 842 C C . THR A 1 111 ? -1.206 14.469 33.312 1 95 111 THR A C 1
ATOM 844 O O . THR A 1 111 ? -0.621 15.289 34.031 1 95 111 THR A O 1
ATOM 847 N N . TRP A 1 112 ? -1.805 14.805 32.219 1 97.06 112 TRP A N 1
ATOM 848 C CA . TRP A 1 112 ? -1.996 16.219 31.953 1 97.06 112 TRP A CA 1
ATOM 849 C C . TRP A 1 112 ? -2.689 16.906 33.125 1 97.06 112 TRP A C 1
ATOM 851 O O . TRP A 1 112 ? -3.648 16.375 33.688 1 97.06 112 TRP A O 1
ATOM 861 N N . THR A 1 113 ? -2.213 18.125 33.469 1 95.12 113 THR A N 1
ATOM 862 C CA . THR A 1 113 ? -2.705 18.781 34.688 1 95.12 113 THR A CA 1
ATOM 863 C C . THR A 1 113 ? -4.016 19.516 34.406 1 95.12 113 THR A C 1
ATOM 865 O O . THR A 1 113 ? -4.852 19.672 35.281 1 95.12 113 THR A O 1
ATOM 868 N N . GLU A 1 114 ? -4.152 20.047 33.156 1 92.56 114 GLU A N 1
ATOM 869 C CA . GLU A 1 114 ? -5.348 20.766 32.719 1 92.56 114 GLU A CA 1
ATOM 870 C C . GLU A 1 114 ? -5.844 20.234 31.391 1 92.56 114 GLU A C 1
ATOM 872 O O . GLU A 1 114 ? -5.074 19.625 30.625 1 92.56 114 GLU A O 1
ATOM 877 N N . ALA A 1 115 ? -7.172 20.422 31.172 1 92 115 ALA A N 1
ATOM 878 C CA . ALA A 1 115 ? -7.727 20 29.891 1 92 115 ALA A CA 1
ATOM 879 C C . ALA A 1 115 ? -7 20.672 28.734 1 92 115 ALA A C 1
ATOM 881 O O . ALA A 1 115 ? -6.738 20.031 27.703 1 92 115 ALA A O 1
ATOM 882 N N . TYR A 1 116 ? -6.754 21.922 28.938 1 92.62 116 TYR A N 1
ATOM 883 C CA . TYR A 1 116 ? -5.957 22.703 27.984 1 92.62 116 TYR A CA 1
ATOM 884 C C . TYR A 1 116 ? -4.582 23.016 28.562 1 92.62 116 TYR A C 1
ATOM 886 O O . TYR A 1 116 ? -4.43 23.953 29.344 1 92.62 116 TYR A O 1
ATOM 894 N N . ALA A 1 117 ? -3.621 22.266 28.125 1 95.31 117 ALA A N 1
ATOM 895 C CA . ALA A 1 117 ? -2.303 22.266 28.75 1 95.31 117 ALA A CA 1
ATOM 896 C C . ALA A 1 117 ? -1.56 23.562 28.469 1 95.31 117 ALA A C 1
ATOM 898 O O . ALA A 1 117 ? -1.737 24.188 27.406 1 95.31 117 ALA A O 1
ATOM 899 N N . THR A 1 118 ? -0.706 23.938 29.391 1 95.88 118 THR A N 1
ATOM 900 C CA . THR A 1 118 ? 0.159 25.109 29.25 1 95.88 118 THR A CA 1
ATOM 901 C C . THR A 1 118 ? 1.346 24.781 28.344 1 95.88 118 THR A C 1
ATOM 903 O O . THR A 1 118 ? 1.666 23.609 28.125 1 95.88 118 THR A O 1
ATOM 906 N N . GLY A 1 119 ? 1.95 25.844 27.859 1 96.69 119 GLY A N 1
ATOM 907 C CA . GLY A 1 119 ? 3.111 25.688 27 1 96.69 119 GLY A CA 1
ATOM 908 C C . GLY A 1 119 ? 4.207 24.844 27.609 1 96.69 119 GLY A C 1
ATOM 909 O O . GLY A 1 119 ? 4.648 23.859 27 1 96.69 119 GLY A O 1
ATOM 910 N N . PRO A 1 120 ? 4.594 25.156 28.812 1 97.19 120 PRO A N 1
ATOM 911 C CA . PRO A 1 120 ? 5.66 24.391 29.469 1 97.19 120 PRO A CA 1
ATOM 912 C C . PRO A 1 120 ? 5.316 22.906 29.594 1 97.19 120 PRO A C 1
ATOM 914 O O . PRO A 1 120 ? 6.184 22.047 29.422 1 97.19 120 PRO A O 1
ATOM 917 N N . GLU A 1 121 ? 4.117 22.594 29.891 1 97.94 121 GLU A N 1
ATOM 918 C CA . GLU A 1 121 ? 3.713 21.203 30.031 1 97.94 121 GLU A CA 1
ATOM 919 C C . GLU A 1 121 ? 3.768 20.469 28.688 1 97.94 121 GLU A C 1
ATOM 921 O O . GLU A 1 121 ? 4.188 19.312 28.625 1 97.94 121 GLU A O 1
ATOM 926 N N . ILE A 1 122 ? 3.322 21.109 27.672 1 98.25 122 ILE A N 1
ATOM 927 C CA . ILE A 1 122 ? 3.375 20.531 26.328 1 98.25 122 ILE A CA 1
ATOM 928 C C . ILE A 1 122 ? 4.832 20.312 25.922 1 98.25 122 ILE A C 1
ATOM 930 O O . ILE A 1 122 ? 5.18 19.25 25.391 1 98.25 122 ILE A O 1
ATOM 934 N N . PHE A 1 123 ? 5.633 21.312 26.188 1 98.19 123 PHE A N 1
ATOM 935 C CA . PHE A 1 123 ? 7.059 21.219 25.891 1 98.19 123 PHE A CA 1
ATOM 936 C C . PHE A 1 123 ? 7.68 20.031 26.609 1 98.19 123 PHE A C 1
ATOM 938 O O . PHE A 1 123 ? 8.414 19.25 26 1 98.19 123 PHE A O 1
ATOM 945 N N . ALA A 1 124 ? 7.344 19.859 27.828 1 98.31 124 ALA A N 1
ATOM 946 C CA . ALA A 1 124 ? 7.875 18.75 28.641 1 98.31 124 ALA A CA 1
ATOM 947 C C . ALA A 1 124 ? 7.449 17.406 28.062 1 98.31 124 ALA A C 1
ATOM 949 O O . ALA A 1 124 ? 8.227 16.453 28.078 1 98.31 124 ALA A O 1
ATOM 950 N N . TYR A 1 125 ? 6.277 17.281 27.641 1 98.12 125 TYR A N 1
ATOM 951 C CA . TYR A 1 125 ? 5.773 16.062 27.031 1 98.12 125 TYR A CA 1
ATOM 952 C C . TYR A 1 125 ? 6.602 15.664 25.828 1 98.12 125 TYR A C 1
ATOM 954 O O . TYR A 1 125 ? 7.035 14.516 25.703 1 98.12 125 TYR A O 1
ATOM 962 N N . TRP A 1 126 ? 6.828 16.547 24.953 1 98.25 126 TRP A N 1
ATOM 963 C CA . TRP A 1 126 ? 7.539 16.234 23.719 1 98.25 126 TRP A CA 1
ATOM 964 C C . TRP A 1 126 ? 9.016 15.961 23.984 1 98.25 126 TRP A C 1
ATOM 966 O O . TRP A 1 126 ? 9.633 15.133 23.312 1 98.25 126 TRP A O 1
ATOM 976 N N . LYS A 1 127 ? 9.586 16.656 24.984 1 97.94 127 LYS A N 1
ATOM 977 C CA . LYS A 1 127 ? 10.953 16.344 25.391 1 97.94 127 LYS A CA 1
ATOM 978 C C . LYS A 1 127 ? 11.047 14.922 25.922 1 97.94 127 LYS A C 1
ATOM 980 O O . LYS A 1 127 ? 11.992 14.195 25.609 1 97.94 127 LYS A O 1
ATOM 985 N N . ARG A 1 128 ? 10.094 14.602 26.703 1 97.56 128 ARG A N 1
ATOM 986 C CA . ARG A 1 128 ? 10.062 13.242 27.25 1 97.56 128 ARG A CA 1
ATOM 987 C C . ARG A 1 128 ? 9.969 12.203 26.141 1 97.56 128 ARG A C 1
ATOM 989 O O . ARG A 1 128 ? 10.625 11.164 26.188 1 97.56 128 ARG A O 1
ATOM 996 N N . LEU A 1 129 ? 9.156 12.484 25.141 1 97.12 129 LEU A N 1
ATOM 997 C CA . LEU A 1 129 ? 9.016 11.555 24.031 1 97.12 129 LEU A CA 1
ATOM 998 C C . LEU A 1 129 ? 10.32 11.422 23.266 1 97.12 129 LEU A C 1
ATOM 1000 O O . LEU A 1 129 ? 10.688 10.32 22.828 1 97.12 129 LEU A O 1
ATOM 1004 N N . ALA A 1 130 ? 10.938 12.539 23.031 1 97.88 130 ALA A N 1
ATOM 1005 C CA . ALA A 1 130 ? 12.219 12.516 22.328 1 97.88 130 ALA A CA 1
ATOM 1006 C C . ALA A 1 130 ? 13.227 11.633 23.047 1 97.88 130 ALA A C 1
ATOM 1008 O O . ALA A 1 130 ? 14 10.906 22.406 1 97.88 130 ALA A O 1
ATOM 1009 N N . ASP A 1 131 ? 13.234 11.68 24.328 1 97.31 131 ASP A N 1
ATOM 1010 C CA . ASP A 1 131 ? 14.133 10.859 25.125 1 97.31 131 ASP A CA 1
ATOM 1011 C C . ASP A 1 131 ? 13.703 9.398 25.125 1 97.31 131 ASP A C 1
ATOM 1013 O O . ASP A 1 131 ? 14.531 8.5 24.969 1 97.31 131 ASP A O 1
ATOM 1017 N N . GLN A 1 132 ? 12.438 9.195 25.328 1 96.5 132 GLN A N 1
ATOM 1018 C CA . GLN A 1 132 ? 11.875 7.855 25.391 1 96.5 132 GLN A CA 1
ATOM 1019 C C . GLN A 1 132 ? 12.156 7.074 24.109 1 96.5 132 GLN A C 1
ATOM 1021 O O . GLN A 1 132 ? 12.453 5.879 24.156 1 96.5 132 GLN A O 1
ATOM 1026 N N . TYR A 1 133 ? 12.109 7.707 23 1 97 133 TYR A N 1
ATOM 1027 C CA . TYR A 1 133 ? 12.289 7.043 21.719 1 97 133 TYR A CA 1
ATOM 1028 C C . TYR A 1 133 ? 13.703 7.273 21.172 1 97 133 TYR A C 1
ATOM 1030 O O . TYR A 1 133 ? 14.008 6.898 20.047 1 97 133 TYR A O 1
ATOM 1038 N N . GLU A 1 134 ? 14.555 7.91 21.891 1 96.81 134 GLU A N 1
ATOM 1039 C CA . GLU A 1 134 ? 15.977 8.117 21.609 1 96.81 134 GLU A CA 1
ATOM 1040 C C . GLU A 1 134 ? 16.172 8.805 20.266 1 96.81 134 GLU A C 1
ATOM 1042 O O . GLU A 1 134 ? 16.969 8.352 19.438 1 96.81 134 GLU A O 1
ATOM 1047 N N . VAL A 1 135 ? 15.43 9.938 20.094 1 95.81 135 VAL A N 1
ATOM 1048 C CA . VAL A 1 135 ? 15.469 10.523 18.75 1 95.81 135 VAL A CA 1
ATOM 1049 C C . VAL A 1 135 ? 16.5 11.656 18.719 1 95.81 135 VAL A C 1
ATOM 1051 O O . VAL A 1 135 ? 16.781 12.203 17.656 1 95.81 135 VAL A O 1
ATOM 1054 N N . ARG A 1 136 ? 17.094 11.922 19.812 1 95.62 136 ARG A N 1
ATOM 1055 C CA . ARG A 1 136 ? 18.062 13.008 19.859 1 95.62 136 ARG A CA 1
ATOM 1056 C C . ARG A 1 136 ? 19.25 12.727 18.953 1 95.62 136 ARG A C 1
ATOM 1058 O O . ARG A 1 136 ? 19.891 13.648 18.453 1 95.62 136 ARG A O 1
ATOM 1065 N N . LYS A 1 137 ? 19.547 11.492 18.688 1 97.5 137 LYS A N 1
ATOM 1066 C CA . LYS A 1 137 ? 20.672 11.109 17.828 1 97.5 137 LYS A CA 1
ATOM 1067 C C . LYS A 1 137 ? 20.484 11.594 16.406 1 97.5 137 LYS A C 1
ATOM 1069 O O . LYS A 1 137 ? 21.438 11.75 15.648 1 97.5 137 LYS A O 1
ATOM 1074 N N . TYR A 1 138 ? 19.25 11.844 16.047 1 98.5 138 TYR A N 1
ATOM 1075 C CA . TYR A 1 138 ? 18.969 12.281 14.68 1 98.5 138 TYR A CA 1
ATOM 1076 C C . TYR A 1 138 ? 18.953 13.805 14.594 1 98.5 138 TYR A C 1
ATOM 1078 O O . TYR A 1 138 ? 19.016 14.367 13.5 1 98.5 138 TYR A O 1
ATOM 1086 N N . ILE A 1 139 ? 18.828 14.539 15.719 1 98.62 139 ILE A N 1
ATOM 1087 C CA . ILE A 1 139 ? 18.5 15.953 15.703 1 98.62 139 ILE A CA 1
ATOM 1088 C C . ILE A 1 139 ? 19.719 16.781 16.062 1 98.62 139 ILE A C 1
ATOM 1090 O O . ILE A 1 139 ? 20.359 16.547 17.109 1 98.62 139 ILE A O 1
ATOM 1094 N N . ARG A 1 140 ? 20.031 17.719 15.195 1 98.5 140 ARG A N 1
ATOM 1095 C CA . ARG A 1 140 ? 21.078 18.703 15.445 1 98.5 140 ARG A CA 1
ATOM 1096 C C . ARG A 1 140 ? 20.469 20.078 15.734 1 98.5 140 ARG A C 1
ATOM 1098 O O . ARG A 1 140 ? 19.984 20.75 14.828 1 98.5 140 ARG A O 1
ATOM 1105 N N . THR A 1 141 ? 20.547 20.484 17 1 98.19 141 THR A N 1
ATOM 1106 C CA . THR A 1 141 ? 20.016 21.781 17.406 1 98.19 141 THR A CA 1
ATOM 1107 C C . THR A 1 141 ? 21.016 22.891 17.078 1 98.19 141 THR A C 1
ATOM 1109 O O . THR A 1 141 ? 22.172 22.625 16.797 1 98.19 141 THR A O 1
ATOM 1112 N N . SER A 1 142 ? 20.531 24.094 17.016 1 98.25 142 SER A N 1
ATOM 1113 C CA . SER A 1 142 ? 21.328 25.266 16.703 1 98.25 142 SER A CA 1
ATOM 1114 C C . SER A 1 142 ? 21.969 25.141 15.32 1 98.25 142 SER A C 1
ATOM 1116 O O . SER A 1 142 ? 23.141 25.5 15.141 1 98.25 142 SER A O 1
ATOM 1118 N N . HIS A 1 143 ? 21.359 24.531 14.438 1 98.69 143 HIS A N 1
ATOM 1119 C CA . HIS A 1 143 ? 21.734 24.391 13.031 1 98.69 143 HIS A CA 1
ATOM 1120 C C . HIS A 1 143 ? 20.641 24.953 12.117 1 98.69 143 HIS A C 1
ATOM 1122 O O . HIS A 1 143 ? 19.562 24.391 12.023 1 98.69 143 HIS A O 1
ATOM 1128 N N . THR A 1 144 ? 20.906 26.062 11.477 1 98.19 144 THR A N 1
ATOM 1129 C CA . THR A 1 144 ? 19.938 26.734 10.617 1 98.19 144 THR A CA 1
ATOM 1130 C C . THR A 1 144 ? 20.203 26.406 9.148 1 98.19 144 THR A C 1
ATOM 1132 O O . THR A 1 144 ? 21.297 26.656 8.633 1 98.19 144 THR A O 1
ATOM 1135 N N . VAL A 1 145 ? 19.203 25.812 8.492 1 98.69 145 VAL A N 1
ATOM 1136 C CA . VAL A 1 145 ? 19.297 25.625 7.047 1 98.69 145 VAL A CA 1
ATOM 1137 C C . VAL A 1 145 ? 19.062 26.953 6.336 1 98.69 145 VAL A C 1
ATOM 1139 O O . VAL A 1 145 ? 18.047 27.625 6.555 1 98.69 145 VAL A O 1
ATOM 1142 N N . THR A 1 146 ? 19.953 27.312 5.465 1 98.5 146 THR A N 1
ATOM 1143 C CA . THR A 1 146 ? 19.875 28.641 4.855 1 98.5 146 THR A CA 1
ATOM 1144 C C . THR A 1 146 ? 19.469 28.531 3.389 1 98.5 146 THR A C 1
ATOM 1146 O O . THR A 1 146 ? 18.953 29.5 2.812 1 98.5 146 THR A O 1
ATOM 1149 N N . SER A 1 147 ? 19.734 27.375 2.797 1 98.62 147 SER A N 1
ATOM 1150 C CA . SER A 1 147 ? 19.297 27.125 1.429 1 98.62 147 SER A CA 1
ATOM 1151 C C . SER A 1 147 ? 19.438 25.641 1.071 1 98.62 147 SER A C 1
ATOM 1153 O O . SER A 1 147 ? 20.172 24.906 1.739 1 98.62 147 SER A O 1
ATOM 1155 N N . ALA A 1 148 ? 18.75 25.203 0.072 1 98.88 148 ALA A N 1
ATOM 1156 C CA . ALA A 1 148 ? 18.859 23.875 -0.509 1 98.88 148 ALA A CA 1
ATOM 1157 C C . ALA A 1 148 ? 18.766 23.922 -2.031 1 98.88 148 ALA A C 1
ATOM 1159 O O . ALA A 1 148 ? 17.906 24.609 -2.586 1 98.88 148 ALA A O 1
ATOM 1160 N N . GLU A 1 149 ? 19.688 23.266 -2.678 1 98.88 149 GLU A N 1
ATOM 1161 C CA . GLU A 1 149 ? 19.719 23.25 -4.137 1 98.88 149 GLU A CA 1
ATOM 1162 C C . GLU A 1 149 ? 19.797 21.828 -4.668 1 98.88 149 GLU A C 1
ATOM 1164 O O . GLU A 1 149 ? 20.641 21.031 -4.227 1 98.88 149 GLU A O 1
ATOM 1169 N N . TRP A 1 150 ? 18.938 21.516 -5.637 1 98.81 150 TRP A N 1
ATOM 1170 C CA . TRP A 1 150 ? 18.922 20.203 -6.242 1 98.81 150 TRP A CA 1
ATOM 1171 C C . TRP A 1 150 ? 20.078 20.031 -7.227 1 98.81 150 TRP A C 1
ATOM 1173 O O . TRP A 1 150 ? 20.281 20.875 -8.094 1 98.81 150 TRP A O 1
ATOM 1183 N N . SER A 1 151 ? 20.812 18.922 -7.031 1 98.5 151 SER A N 1
ATOM 1184 C CA . SER A 1 151 ? 21.844 18.531 -7.992 1 98.5 151 SER A CA 1
ATOM 1185 C C . SER A 1 151 ? 21.359 17.391 -8.891 1 98.5 151 SER A C 1
ATOM 1187 O O . SER A 1 151 ? 21.312 16.234 -8.453 1 98.5 151 SER A O 1
ATOM 1189 N N . GLU A 1 152 ? 21.094 17.656 -10.086 1 96.38 152 GLU A N 1
ATOM 1190 C CA . GLU A 1 152 ? 20.672 16.625 -11.031 1 96.38 152 GLU A CA 1
ATOM 1191 C C . GLU A 1 152 ? 21.75 15.562 -11.211 1 96.38 152 GLU A C 1
ATOM 1193 O O . GLU A 1 152 ? 21.453 14.375 -11.344 1 96.38 152 GLU A O 1
ATOM 1198 N N . GLU A 1 153 ? 22.953 16 -11.242 1 95.62 153 GLU A N 1
ATOM 1199 C CA . GLU A 1 153 ? 24.078 15.094 -11.43 1 95.62 153 GLU A CA 1
ATOM 1200 C C . GLU A 1 153 ? 24.156 14.078 -10.297 1 95.62 153 GLU A C 1
ATOM 1202 O O . GLU A 1 153 ? 24.297 12.875 -10.547 1 95.62 153 GLU A O 1
ATOM 1207 N N . LYS A 1 154 ? 23.984 14.555 -9.109 1 96.81 154 LYS A N 1
ATOM 1208 C CA . LYS A 1 154 ? 24.109 13.688 -7.938 1 96.81 154 LYS A CA 1
ATOM 1209 C C . LYS A 1 154 ? 22.766 13.062 -7.57 1 96.81 154 LYS A C 1
ATOM 1211 O O . LYS A 1 154 ? 22.703 12.109 -6.793 1 96.81 154 LYS A O 1
ATOM 1216 N N . ALA A 1 155 ? 21.703 13.648 -8.086 1 97 155 ALA A N 1
ATOM 1217 C CA . ALA A 1 155 ? 20.344 13.32 -7.668 1 97 155 ALA A CA 1
ATOM 1218 C C . ALA A 1 155 ? 20.188 13.461 -6.156 1 97 155 ALA A C 1
ATOM 1220 O O . ALA A 1 155 ? 19.703 12.539 -5.484 1 97 155 ALA A O 1
ATOM 1221 N N . LYS A 1 156 ? 20.688 14.578 -5.668 1 98.56 156 LYS A N 1
ATOM 1222 C CA . LYS A 1 156 ? 20.625 14.875 -4.238 1 98.56 156 LYS A CA 1
ATOM 1223 C C . LYS A 1 156 ? 20.375 16.359 -3.996 1 98.56 156 LYS A C 1
ATOM 1225 O O . LYS A 1 156 ? 20.641 17.188 -4.867 1 98.56 156 LYS A O 1
ATOM 1230 N N . TRP A 1 157 ? 19.875 16.625 -2.891 1 98.88 157 TRP A N 1
ATOM 1231 C CA . TRP A 1 157 ? 19.781 18 -2.4 1 98.88 157 TRP A CA 1
ATOM 1232 C C . TRP A 1 157 ? 21.062 18.422 -1.721 1 98.88 157 TRP A C 1
ATOM 1234 O O . TRP A 1 157 ? 21.578 17.719 -0.852 1 98.88 157 TRP A O 1
ATOM 1244 N N . ILE A 1 158 ? 21.578 19.531 -2.199 1 98.88 158 ILE A N 1
ATOM 1245 C CA . ILE A 1 158 ? 22.703 20.203 -1.55 1 98.88 158 ILE A CA 1
ATOM 1246 C C . ILE A 1 158 ? 22.188 21.234 -0.55 1 98.88 158 ILE A C 1
ATOM 1248 O O . ILE A 1 158 ? 21.672 22.281 -0.942 1 98.88 158 ILE A O 1
ATOM 1252 N N . VAL A 1 159 ? 22.391 20.953 0.766 1 98.88 159 VAL A N 1
ATOM 1253 C CA . VAL A 1 159 ? 21.781 21.734 1.833 1 98.88 159 VAL A CA 1
ATOM 1254 C C . VAL A 1 159 ? 22.844 22.547 2.564 1 98.88 159 VAL A C 1
ATOM 1256 O O . VAL A 1 159 ? 23.797 21.984 3.105 1 98.88 159 VAL A O 1
ATOM 1259 N N . LYS A 1 160 ? 22.688 23.812 2.547 1 98.88 160 LYS A N 1
ATOM 1260 C CA . LYS A 1 160 ? 23.609 24.688 3.277 1 98.88 160 LYS A CA 1
ATOM 1261 C C . LYS A 1 160 ? 23.109 24.938 4.699 1 98.88 160 LYS A C 1
ATOM 1263 O O . LYS A 1 160 ? 21.938 25.281 4.898 1 98.88 160 LYS A O 1
ATOM 1268 N N . ILE A 1 161 ? 23.984 24.703 5.688 1 98.69 161 ILE A N 1
ATOM 1269 C CA . ILE A 1 161 ? 23.625 24.797 7.098 1 98.69 161 ILE A CA 1
ATOM 1270 C C . ILE A 1 161 ? 24.562 25.781 7.797 1 98.69 161 ILE A C 1
ATOM 1272 O O . ILE A 1 161 ? 25.766 25.797 7.527 1 98.69 161 ILE A O 1
ATOM 1276 N N . HIS A 1 162 ? 24 26.656 8.578 1 98.38 162 HIS A N 1
ATOM 1277 C CA . HIS A 1 162 ? 24.75 27.547 9.453 1 98.38 162 HIS A CA 1
ATOM 1278 C C . HIS A 1 162 ? 24.641 27.109 10.914 1 98.38 162 HIS A C 1
ATOM 1280 O O . HIS A 1 162 ? 23.531 26.875 11.414 1 98.38 162 HIS A O 1
ATOM 1286 N N . SER A 1 163 ? 25.75 26.922 11.562 1 97.44 163 SER A N 1
ATOM 1287 C CA . SER A 1 163 ? 25.812 26.594 12.977 1 97.44 163 SER A CA 1
ATOM 1288 C C . SER A 1 163 ? 26.797 27.5 13.711 1 97.44 163 SER A C 1
ATOM 1290 O O . SER A 1 163 ? 27.391 28.391 13.109 1 97.44 163 SER A O 1
ATOM 1292 N N . ASP A 1 164 ? 26.844 27.312 15.047 1 94.75 164 ASP A N 1
ATOM 1293 C CA . ASP A 1 164 ? 27.812 28.078 15.836 1 94.75 164 ASP A CA 1
ATOM 1294 C C . ASP A 1 164 ? 29.234 27.797 15.375 1 94.75 164 ASP A C 1
ATOM 1296 O O . ASP A 1 164 ? 30.125 28.656 15.547 1 94.75 164 ASP A O 1
ATOM 1300 N N . GLU A 1 165 ? 29.438 26.703 14.781 1 95.19 165 GLU A N 1
ATOM 1301 C CA . GLU A 1 165 ? 30.781 26.297 14.344 1 95.19 165 GLU A CA 1
ATOM 1302 C C . GLU A 1 165 ? 31.062 26.797 12.93 1 95.19 165 GLU A C 1
ATOM 1304 O O . GLU A 1 165 ? 32.188 26.672 12.43 1 95.19 165 GLU A O 1
ATOM 1309 N N . GLY A 1 166 ? 30.109 27.344 12.297 1 96.12 166 GLY A N 1
ATOM 1310 C CA . GLY A 1 166 ? 30.281 27.875 10.953 1 96.12 166 GLY A CA 1
ATOM 1311 C C . GLY A 1 166 ? 29.297 27.281 9.961 1 96.12 166 GLY A C 1
ATOM 1312 O O . GLY A 1 166 ? 28.312 26.672 10.352 1 96.12 166 GLY A O 1
ATOM 1313 N N . GLU A 1 167 ? 29.562 27.656 8.734 1 97.62 167 GLU A N 1
ATOM 1314 C CA . GLU A 1 167 ? 28.719 27.188 7.641 1 97.62 167 GLU A CA 1
ATOM 1315 C C . GLU A 1 167 ? 29.266 25.891 7.039 1 97.62 167 GLU A C 1
ATOM 1317 O O . GLU A 1 167 ? 30.469 25.719 6.898 1 97.62 167 GLU A O 1
ATOM 1322 N N . PHE A 1 168 ? 28.422 24.922 6.766 1 97.81 168 PHE A N 1
ATOM 1323 C CA . PHE A 1 168 ? 28.828 23.703 6.066 1 97.81 168 PHE A CA 1
ATOM 1324 C C . PHE A 1 168 ? 27.719 23.219 5.148 1 97.81 168 PHE A C 1
ATOM 1326 O O . PHE A 1 168 ? 26.609 23.766 5.156 1 97.81 168 PHE A O 1
ATOM 1333 N N . VAL A 1 169 ? 28.078 22.266 4.328 1 98.38 169 VAL A N 1
ATOM 1334 C CA . VAL A 1 169 ? 27.141 21.719 3.346 1 98.38 169 VAL A CA 1
ATOM 1335 C C . VAL A 1 169 ? 26.891 20.234 3.645 1 98.38 169 VAL A C 1
ATOM 1337 O O . VAL A 1 169 ? 27.812 19.5 4 1 98.38 169 VAL A O 1
ATOM 1340 N N . ASP A 1 170 ? 25.641 19.891 3.605 1 98.5 170 ASP A N 1
ATOM 1341 C CA . ASP A 1 170 ? 25.219 18.5 3.689 1 98.5 170 ASP A CA 1
ATOM 1342 C C . ASP A 1 170 ? 24.484 18.062 2.416 1 98.5 170 ASP A C 1
ATOM 1344 O O . ASP A 1 170 ? 24.109 18.906 1.602 1 98.5 170 ASP A O 1
ATOM 1348 N N . GLU A 1 171 ? 24.453 16.766 2.15 1 98.69 171 GLU A N 1
ATOM 1349 C CA . GLU A 1 171 ? 23.766 16.219 0.981 1 98.69 171 GLU A CA 1
ATOM 1350 C C . GLU A 1 171 ? 22.75 15.141 1.383 1 98.69 171 GLU A C 1
ATOM 1352 O O . GLU A 1 171 ? 23 14.359 2.305 1 98.69 171 GLU A O 1
ATOM 1357 N N . ALA A 1 172 ? 21.641 15.125 0.717 1 98.75 172 ALA A N 1
ATOM 1358 C CA . ALA A 1 172 ? 20.625 14.125 1.031 1 98.75 172 ALA A CA 1
ATOM 1359 C C . ALA A 1 172 ? 19.828 13.75 -0.213 1 98.75 172 ALA A C 1
ATOM 1361 O O . ALA A 1 172 ? 19.672 14.562 -1.132 1 98.75 172 ALA A O 1
ATOM 1362 N N . ASN A 1 173 ? 19.328 12.484 -0.246 1 98.75 173 ASN A N 1
ATOM 1363 C CA . ASN A 1 173 ? 18.438 12.062 -1.322 1 98.75 173 ASN A CA 1
ATOM 1364 C C . ASN A 1 173 ? 17.109 12.82 -1.277 1 98.75 173 ASN A C 1
ATOM 1366 O O . ASN A 1 173 ? 16.609 13.25 -2.314 1 98.75 173 ASN A O 1
ATOM 1370 N N . PHE A 1 174 ? 16.562 13.016 -0.101 1 98.94 174 PHE A N 1
ATOM 1371 C CA . PHE A 1 174 ? 15.266 13.664 0.08 1 98.94 174 PHE A CA 1
ATOM 1372 C C . PHE A 1 174 ? 15.375 14.844 1.035 1 98.94 174 PHE A C 1
ATOM 1374 O O . PHE A 1 174 ? 16.109 14.781 2.029 1 98.94 174 PHE A O 1
ATOM 1381 N N . LEU A 1 175 ? 14.672 15.914 0.696 1 98.94 175 LEU A N 1
ATOM 1382 C CA . LEU A 1 175 ? 14.492 17.078 1.558 1 98.94 175 LEU A CA 1
ATOM 1383 C C . LEU A 1 175 ? 13.055 17.172 2.059 1 98.94 175 LEU A C 1
ATOM 1385 O O . LEU A 1 175 ? 12.117 17.234 1.259 1 98.94 175 LEU A O 1
ATOM 1389 N N . ILE A 1 176 ? 12.891 17.125 3.398 1 98.88 176 ILE A N 1
ATOM 1390 C CA . ILE A 1 176 ? 11.578 17.188 4.031 1 98.88 176 ILE A CA 1
ATOM 1391 C C . ILE A 1 176 ? 11.508 18.422 4.934 1 98.88 176 ILE A C 1
ATOM 1393 O O . ILE A 1 176 ? 12.211 18.5 5.941 1 98.88 176 ILE A O 1
ATOM 1397 N N . THR A 1 177 ? 10.625 19.344 4.57 1 98.25 177 THR A N 1
ATOM 1398 C CA . THR A 1 177 ? 10.469 20.516 5.418 1 98.25 177 THR A CA 1
ATOM 1399 C C . THR A 1 177 ? 9.406 20.281 6.484 1 98.25 177 THR A C 1
ATOM 1401 O O . THR A 1 177 ? 8.305 19.844 6.176 1 98.25 177 THR A O 1
ATOM 1404 N N . ALA A 1 178 ? 9.789 20.438 7.664 1 97.88 178 ALA A N 1
ATOM 1405 C CA . ALA A 1 178 ? 8.938 20.406 8.852 1 97.88 178 ALA A CA 1
ATOM 1406 C C . ALA A 1 178 ? 9.086 21.688 9.672 1 97.88 178 ALA A C 1
ATOM 1408 O O . ALA A 1 178 ? 9.266 21.625 10.891 1 97.88 178 ALA A O 1
ATOM 1409 N N . THR A 1 179 ? 8.961 22.812 9.023 1 95.12 179 THR A N 1
ATOM 1410 C CA . THR A 1 179 ? 9.32 24.094 9.609 1 95.12 179 THR A CA 1
ATOM 1411 C C . THR A 1 179 ? 8.117 24.734 10.297 1 95.12 179 THR A C 1
ATOM 1413 O O . THR A 1 179 ? 8.266 25.688 11.055 1 95.12 179 THR A O 1
ATOM 1416 N N . GLY A 1 180 ? 6.992 24.172 10.094 1 89.38 180 GLY A N 1
ATOM 1417 C CA . GLY A 1 180 ? 5.801 24.734 10.688 1 89.38 180 GLY A CA 1
ATOM 1418 C C . GLY A 1 180 ? 5.426 26.094 10.094 1 89.38 180 GLY A C 1
ATOM 1419 O O . GLY A 1 180 ? 6.215 26.688 9.367 1 89.38 180 GLY A O 1
ATOM 1420 N N . HIS A 1 181 ? 4.262 26.594 10.477 1 82.5 181 HIS A N 1
ATOM 1421 C CA . HIS A 1 181 ? 3.736 27.828 9.906 1 82.5 181 HIS A CA 1
ATOM 1422 C C . HIS A 1 181 ? 3.9 29 10.867 1 82.5 181 HIS A C 1
ATOM 1424 O O . HIS A 1 181 ? 3.766 30.156 10.469 1 82.5 181 HIS A O 1
ATOM 1430 N N . PHE A 1 182 ? 4.285 28.766 12.039 1 81.06 182 PHE A N 1
ATOM 1431 C CA . PHE A 1 182 ? 4.332 29.812 13.047 1 81.06 182 PHE A CA 1
ATOM 1432 C C . PHE A 1 182 ? 5.746 29.969 13.602 1 81.06 182 PHE A C 1
ATOM 1434 O O . PHE A 1 182 ? 5.93 30.234 14.789 1 81.06 182 PHE A O 1
ATOM 1441 N N . SER A 1 183 ? 6.684 29.922 12.703 1 79.06 183 SER A N 1
ATOM 1442 C CA . SER A 1 183 ? 8.078 29.875 13.133 1 79.06 183 SER A CA 1
ATOM 1443 C C . SER A 1 183 ? 8.781 31.203 12.914 1 79.06 183 SER A C 1
ATOM 1445 O O . SER A 1 183 ? 9.812 31.484 13.523 1 79.06 183 SER A O 1
ATOM 1447 N N . ASP A 1 184 ? 8.25 32.031 12.055 1 82.12 184 ASP A N 1
ATOM 1448 C CA . ASP A 1 184 ? 8.93 33.281 11.727 1 82.12 184 ASP A CA 1
ATOM 1449 C C . ASP A 1 184 ? 8.094 34.5 12.133 1 82.12 184 ASP A C 1
ATOM 1451 O O . ASP A 1 184 ? 7.344 35.031 11.32 1 82.12 184 ASP A O 1
ATOM 1455 N N . PRO A 1 185 ? 8.383 34.938 13.375 1 85 185 PRO A N 1
ATOM 1456 C CA . PRO A 1 185 ? 7.609 36.094 13.82 1 85 185 PRO A CA 1
ATOM 1457 C C . PRO A 1 185 ? 7.914 37.375 13.008 1 85 185 PRO A C 1
ATOM 1459 O O . PRO A 1 185 ? 9.062 37.594 12.617 1 85 185 PRO A O 1
ATOM 1462 N N . LYS A 1 186 ? 6.926 38.125 12.82 1 82.75 186 LYS A N 1
ATOM 1463 C CA . LYS A 1 186 ? 7.059 39.344 12.047 1 82.75 186 LYS A CA 1
ATOM 1464 C C . LYS A 1 186 ? 6.613 40.562 12.867 1 82.75 186 LYS A C 1
ATOM 1466 O O . LYS A 1 186 ? 5.434 40.688 13.203 1 82.75 186 LYS A O 1
ATOM 1471 N N . LEU A 1 187 ? 7.637 41.406 13.18 1 89.88 187 LEU A N 1
ATOM 1472 C CA . LEU A 1 187 ? 7.227 42.688 13.727 1 89.88 187 LEU A CA 1
ATOM 1473 C C . LEU A 1 187 ? 6.531 43.531 12.664 1 89.88 187 LEU A C 1
ATOM 1475 O O . LEU A 1 187 ? 6.887 43.469 11.484 1 89.88 187 LEU A O 1
ATOM 1479 N N . PRO A 1 188 ? 5.504 44.219 13.109 1 90.94 188 PRO A N 1
ATOM 1480 C CA . PRO A 1 188 ? 4.855 45.062 12.109 1 90.94 188 PRO A CA 1
ATOM 1481 C C . PRO A 1 188 ? 5.766 46.188 11.602 1 90.94 188 PRO A C 1
ATOM 1483 O O . PRO A 1 188 ? 6.77 46.5 12.242 1 90.94 188 PRO A O 1
ATOM 1486 N N . ASP A 1 189 ? 5.43 46.688 10.398 1 90.44 189 ASP A N 1
ATOM 1487 C CA . ASP A 1 189 ? 6.258 47.719 9.758 1 90.44 189 ASP A CA 1
ATOM 1488 C C . ASP A 1 189 ? 5.594 49.094 9.836 1 90.44 189 ASP A C 1
ATOM 1490 O O . ASP A 1 189 ? 5.254 49.656 8.805 1 90.44 189 ASP A O 1
ATOM 1494 N N . TYR A 1 190 ? 5.531 49.594 11.023 1 94.75 190 TYR A N 1
ATOM 1495 C CA . TYR A 1 190 ? 4.977 50.906 11.203 1 94.75 190 TYR A CA 1
ATOM 1496 C C . TYR A 1 190 ? 6.078 51.969 11.195 1 94.75 190 TYR A C 1
ATOM 1498 O O . TYR A 1 190 ? 7.168 51.75 11.727 1 94.75 190 TYR A O 1
ATOM 1506 N N . PRO A 1 191 ? 5.777 53.156 10.656 1 95.88 191 PRO A N 1
ATOM 1507 C CA . PRO A 1 191 ? 6.75 54.219 10.758 1 95.88 191 PRO A CA 1
ATOM 1508 C C . PRO A 1 191 ? 7.125 54.562 12.211 1 95.88 191 PRO A C 1
ATOM 1510 O O . PRO A 1 191 ? 6.258 54.562 13.086 1 95.88 191 PRO A O 1
ATOM 1513 N N . GLY A 1 192 ? 8.406 54.688 12.43 1 96.81 192 GLY A N 1
ATOM 1514 C CA . GLY A 1 192 ? 8.867 55.125 13.727 1 96.81 192 GLY A CA 1
ATOM 1515 C C . GLY A 1 192 ? 9.055 54 14.719 1 96.81 192 GLY A C 1
ATOM 1516 O O . GLY A 1 192 ? 9.5 54.219 15.852 1 96.81 192 GLY A O 1
ATOM 1517 N N . ILE A 1 193 ? 8.789 52.812 14.344 1 96.56 193 ILE A N 1
ATOM 1518 C CA . ILE A 1 193 ? 8.828 51.719 15.273 1 96.56 193 ILE A CA 1
ATOM 1519 C C . ILE A 1 193 ? 10.25 51.531 15.828 1 96.56 193 ILE A C 1
ATOM 1521 O O . ILE A 1 193 ? 10.43 51.156 16.984 1 96.56 193 ILE A O 1
ATOM 1525 N N . LYS A 1 194 ? 11.258 51.906 15.094 1 94.81 194 LYS A N 1
ATOM 1526 C CA . LYS A 1 194 ? 12.656 51.781 15.508 1 94.81 194 LYS A CA 1
ATOM 1527 C C . LYS A 1 194 ? 13.031 52.875 16.5 1 94.81 194 LYS A C 1
ATOM 1529 O O . LYS A 1 194 ? 14.039 52.75 17.203 1 94.81 194 LYS A O 1
ATOM 1534 N N . ASP A 1 195 ? 12.242 53.875 16.562 1 95.94 195 ASP A N 1
ATOM 1535 C CA . ASP A 1 195 ? 12.539 55 17.422 1 95.94 195 ASP A CA 1
ATOM 1536 C C . ASP A 1 195 ? 11.945 54.812 18.812 1 95.94 195 ASP A C 1
ATOM 1538 O O . ASP A 1 195 ? 12.297 55.531 19.75 1 95.94 195 ASP A O 1
ATOM 1542 N N . PHE A 1 196 ? 11.047 53.938 18.906 1 97.44 196 PHE A N 1
ATOM 1543 C CA . PHE A 1 196 ? 10.398 53.719 20.188 1 97.44 196 PHE A CA 1
ATOM 1544 C C . PHE A 1 196 ? 11.422 53.344 21.266 1 97.44 196 PHE A C 1
ATOM 1546 O O . PHE A 1 196 ? 12.25 52.438 21.047 1 97.44 196 PHE A O 1
ATOM 1553 N N . LYS A 1 197 ? 11.398 53.906 22.391 1 97.25 197 LYS A N 1
ATOM 1554 C CA . LYS A 1 197 ? 12.445 53.75 23.406 1 97.25 197 LYS A CA 1
ATOM 1555 C C . LYS A 1 197 ? 12.016 52.75 24.484 1 97.25 197 LYS A C 1
ATOM 1557 O O . LYS A 1 197 ? 12.836 52.312 25.281 1 97.25 197 LYS A O 1
ATOM 1562 N N . GLY A 1 198 ? 10.727 52.438 24.531 1 96.06 198 GLY A N 1
ATOM 1563 C CA . GLY A 1 198 ? 10.25 51.469 25.5 1 96.06 198 GLY A CA 1
ATOM 1564 C C . GLY A 1 198 ? 10.523 50.031 25.094 1 96.06 198 GLY A C 1
ATOM 1565 O O . GLY A 1 198 ? 11.352 49.75 24.219 1 96.06 198 GLY A O 1
ATOM 1566 N N . TYR A 1 199 ? 9.984 49.125 25.875 1 95.81 199 TYR A N 1
ATOM 1567 C CA . TYR A 1 199 ? 10.102 47.719 25.609 1 95.81 199 TYR A CA 1
ATOM 1568 C C . TYR A 1 199 ? 9.242 47.312 24.406 1 95.81 199 TYR A C 1
ATOM 1570 O O . TYR A 1 199 ? 8.039 47.594 24.391 1 95.81 199 TYR A O 1
ATOM 1578 N N . LEU A 1 200 ? 9.82 46.781 23.344 1 96.69 200 LEU A N 1
ATOM 1579 C CA . LEU A 1 200 ? 9.133 46.344 22.141 1 96.69 200 LEU A CA 1
ATOM 1580 C C . LEU A 1 200 ? 9.484 44.875 21.812 1 96.69 200 LEU A C 1
ATOM 1582 O O . LEU A 1 200 ? 10.648 44.562 21.547 1 96.69 200 LEU A O 1
ATOM 1586 N N . ARG A 1 201 ? 8.453 44 21.844 1 95.56 201 ARG A N 1
ATOM 1587 C CA . ARG A 1 201 ? 8.711 42.594 21.562 1 95.56 201 ARG A CA 1
ATOM 1588 C C . ARG A 1 201 ? 7.52 41.969 20.875 1 95.56 201 ARG A C 1
ATOM 1590 O O . ARG A 1 201 ? 6.375 42.344 21.094 1 95.56 201 ARG A O 1
ATOM 1597 N N . HIS A 1 202 ? 7.875 41.062 19.953 1 96.06 202 HIS A N 1
ATOM 1598 C CA . HIS A 1 202 ? 6.867 40.094 19.5 1 96.06 202 HIS A CA 1
ATOM 1599 C C . HIS A 1 202 ? 6.602 39.031 20.562 1 96.06 202 HIS A C 1
ATOM 1601 O O . HIS A 1 202 ? 7.523 38.594 21.25 1 96.06 202 HIS A O 1
ATOM 1607 N N . THR A 1 203 ? 5.352 38.531 20.609 1 94.88 203 THR A N 1
ATOM 1608 C CA . THR A 1 203 ? 4.98 37.531 21.609 1 94.88 203 THR A CA 1
ATOM 1609 C C . THR A 1 203 ? 5.844 36.281 21.469 1 94.88 203 THR A C 1
ATOM 1611 O O . THR A 1 203 ? 6.191 35.656 22.453 1 94.88 203 THR A O 1
ATOM 1614 N N . SER A 1 204 ? 6.234 35.938 20.25 1 93.19 204 SER A N 1
ATOM 1615 C CA . SER A 1 204 ? 7.008 34.719 19.984 1 93.19 204 SER A CA 1
ATOM 1616 C C . SER A 1 204 ? 8.484 34.938 20.312 1 93.19 204 SER A C 1
ATOM 1618 O O . SER A 1 204 ? 9.297 34.031 20.141 1 93.19 204 SER A O 1
ATOM 1620 N N . ASN A 1 205 ? 8.844 36.062 20.672 1 93.5 205 ASN A N 1
ATOM 1621 C CA . ASN A 1 205 ? 10.18 36.406 21.156 1 93.5 205 ASN A CA 1
ATOM 1622 C C . ASN A 1 205 ? 10.117 37.125 22.516 1 93.5 205 ASN A C 1
ATOM 1624 O O . ASN A 1 205 ? 10.672 38.219 22.672 1 93.5 205 ASN A O 1
ATOM 1628 N N . TRP A 1 206 ? 9.438 36.5 23.375 1 94.69 206 TRP A N 1
ATOM 1629 C CA . TRP A 1 206 ? 9.203 37.062 24.703 1 94.69 206 TRP A CA 1
ATOM 1630 C C . TRP A 1 206 ? 10.5 37.125 25.5 1 94.69 206 TRP A C 1
ATOM 1632 O O . TRP A 1 206 ? 11.305 36.188 25.469 1 94.69 206 TRP A O 1
ATOM 1642 N N . ASP A 1 207 ? 10.695 38.156 26.219 1 94.75 207 ASP A N 1
ATOM 1643 C CA . ASP A 1 207 ? 11.805 38.281 27.156 1 94.75 207 ASP A CA 1
ATOM 1644 C C . ASP A 1 207 ? 11.398 37.812 28.547 1 94.75 207 ASP A C 1
ATOM 1646 O O . ASP A 1 207 ? 10.609 38.469 29.234 1 94.75 207 ASP A O 1
ATOM 1650 N N . PRO A 1 208 ? 12.008 36.781 28.969 1 93.19 208 PRO A N 1
ATOM 1651 C CA . PRO A 1 208 ? 11.617 36.281 30.281 1 93.19 208 PRO A CA 1
ATOM 1652 C C . PRO A 1 208 ? 11.93 37.219 31.422 1 93.19 208 PRO A C 1
ATOM 1654 O O . PRO A 1 208 ? 11.383 37.094 32.531 1 93.19 208 PRO A O 1
ATOM 1657 N N . ASN A 1 209 ? 12.68 38.219 31.172 1 95.25 209 ASN A N 1
ATOM 1658 C CA . ASN A 1 209 ? 13.062 39.156 32.219 1 95.25 209 ASN A CA 1
ATOM 1659 C C . ASN A 1 209 ? 12.148 40.406 32.219 1 95.25 209 ASN A C 1
ATOM 1661 O O . ASN A 1 209 ? 12.273 41.25 33.094 1 95.25 209 ASN A O 1
ATOM 1665 N N . PHE A 1 210 ? 11.266 40.5 31.297 1 96.25 210 PHE A N 1
ATOM 1666 C CA . PHE A 1 210 ? 10.352 41.625 31.25 1 96.25 210 PHE A CA 1
ATOM 1667 C C . PHE A 1 210 ? 9.328 41.531 32.375 1 96.25 210 PHE A C 1
ATOM 1669 O O . PHE A 1 210 ? 8.672 40.5 32.562 1 96.25 210 PHE A O 1
ATOM 1676 N N . ASP A 1 211 ? 9.156 42.656 33.188 1 96.62 211 ASP A N 1
ATOM 1677 C CA . ASP A 1 211 ? 8.141 42.75 34.219 1 96.62 211 ASP A CA 1
ATOM 1678 C C . ASP A 1 211 ? 7.047 43.75 33.844 1 96.62 211 ASP A C 1
ATOM 1680 O O . ASP A 1 211 ? 7.273 44.969 33.844 1 96.62 211 ASP A O 1
ATOM 1684 N N . PRO A 1 212 ? 5.891 43.312 33.625 1 97.19 212 PRO A N 1
ATOM 1685 C CA . PRO A 1 212 ? 4.805 44.156 33.156 1 97.19 212 PRO A CA 1
ATOM 1686 C C . PRO A 1 212 ? 4.102 44.906 34.281 1 97.19 212 PRO A C 1
ATOM 1688 O O . PRO A 1 212 ? 3.246 45.75 34.031 1 97.19 212 PRO A O 1
ATOM 1691 N N . LYS A 1 213 ? 4.445 44.719 35.5 1 97.62 213 LYS A N 1
ATOM 1692 C CA . LYS A 1 213 ? 3.742 45.281 36.625 1 97.62 213 LYS A CA 1
ATOM 1693 C C . LYS A 1 213 ? 3.768 46.812 36.594 1 97.62 213 LYS A C 1
ATOM 1695 O O . LYS A 1 213 ? 4.828 47.406 36.438 1 97.62 213 LYS A O 1
ATOM 1700 N N . ASP A 1 214 ? 2.588 47.375 36.719 1 97.62 214 ASP A N 1
ATOM 1701 C CA . ASP A 1 214 ? 2.344 48.812 36.844 1 97.62 214 ASP A CA 1
ATOM 1702 C C . ASP A 1 214 ? 2.822 49.562 35.594 1 97.62 214 ASP A C 1
ATOM 1704 O O . ASP A 1 214 ? 3.111 50.781 35.688 1 97.62 214 ASP A O 1
ATOM 1708 N N . LYS A 1 215 ? 2.934 48.906 34.562 1 98.25 215 LYS A N 1
ATOM 1709 C CA . LYS A 1 215 ? 3.359 49.562 33.312 1 98.25 215 LYS A CA 1
ATOM 1710 C C . LYS A 1 215 ? 2.162 49.875 32.406 1 98.25 215 LYS A C 1
ATOM 1712 O O . LYS A 1 215 ? 1.1 49.281 32.562 1 98.25 215 LYS A O 1
ATOM 1717 N N . ARG A 1 216 ? 2.34 50.906 31.531 1 98.56 216 ARG A N 1
ATOM 1718 C CA . ARG A 1 216 ? 1.427 51.125 30.422 1 98.56 216 ARG A CA 1
ATOM 1719 C C . ARG A 1 216 ? 1.826 50.312 29.203 1 98.56 216 ARG A C 1
ATOM 1721 O O . ARG A 1 216 ? 2.891 50.531 28.609 1 98.56 216 ARG A O 1
ATOM 1728 N N . ILE A 1 217 ? 0.946 49.406 28.891 1 98.56 217 ILE A N 1
ATOM 1729 C CA . ILE A 1 217 ? 1.341 48.438 27.875 1 98.56 217 ILE A CA 1
ATOM 1730 C C . ILE A 1 217 ? 0.382 48.5 26.688 1 98.56 217 ILE A C 1
ATOM 1732 O O . ILE A 1 217 ? -0.838 48.5 26.875 1 98.56 217 ILE A O 1
ATOM 1736 N N . ALA A 1 218 ? 0.916 48.625 25.469 1 98.62 218 ALA A N 1
ATOM 1737 C CA . ALA A 1 218 ? 0.148 48.438 24.25 1 98.62 218 ALA A CA 1
ATOM 1738 C C . ALA A 1 218 ? 0.247 47 23.75 1 98.62 218 ALA A C 1
ATOM 1740 O O . ALA A 1 218 ? 1.34 46.438 23.688 1 98.62 218 ALA A O 1
ATOM 1741 N N . VAL A 1 219 ? -0.853 46.375 23.516 1 98.19 219 VAL A N 1
ATOM 1742 C CA . VAL A 1 219 ? -0.915 45.062 22.875 1 98.19 219 VAL A CA 1
ATOM 1743 C C . VAL A 1 219 ? -1.506 45.188 21.484 1 98.19 219 VAL A C 1
ATOM 1745 O O . VAL A 1 219 ? -2.635 45.656 21.312 1 98.19 219 VAL A O 1
ATOM 1748 N N . ILE A 1 220 ? -0.74 44.812 20.469 1 97.5 220 ILE A N 1
ATOM 1749 C CA . ILE A 1 220 ? -1.179 44.938 19.078 1 97.5 220 ILE A CA 1
ATOM 1750 C C . ILE A 1 220 ? -1.553 43.562 18.531 1 97.5 220 ILE A C 1
ATOM 1752 O O . ILE A 1 220 ? -0.715 42.656 18.469 1 97.5 220 ILE A O 1
ATOM 1756 N N . GLY A 1 221 ? -2.766 43.438 18.094 1 94.81 221 GLY A N 1
ATOM 1757 C CA . GLY A 1 221 ? -3.213 42.219 17.469 1 94.81 221 GLY A CA 1
ATOM 1758 C C . GLY A 1 221 ? -4.176 41.406 18.344 1 94.81 221 GLY A C 1
ATOM 1759 O O . GLY A 1 221 ? -4.012 41.344 19.562 1 94.81 221 GLY A O 1
ATOM 1760 N N . ASN A 1 222 ? -5.18 40.75 17.703 1 93.94 222 ASN A N 1
ATOM 1761 C CA . ASN A 1 222 ? -6.184 39.969 18.422 1 93.94 222 ASN A CA 1
ATOM 1762 C C . ASN A 1 222 ? -6.289 38.562 17.859 1 93.94 222 ASN A C 1
ATOM 1764 O O . ASN A 1 222 ? -7.387 38 17.781 1 93.94 222 ASN A O 1
ATOM 1768 N N . GLY A 1 223 ? -5.137 38.031 17.359 1 91.06 223 GLY A N 1
ATOM 1769 C CA . GLY A 1 223 ? -5.055 36.625 17.062 1 91.06 223 GLY A CA 1
ATOM 1770 C C . GLY A 1 223 ? -4.887 35.75 18.297 1 91.06 223 GLY A C 1
ATOM 1771 O O . GLY A 1 223 ? -5.172 36.188 19.406 1 91.06 223 GLY A O 1
ATOM 1772 N N . ALA A 1 224 ? -4.414 34.562 18.109 1 90.25 224 ALA A N 1
ATOM 1773 C CA . ALA A 1 224 ? -4.336 33.594 19.188 1 90.25 224 ALA A CA 1
ATOM 1774 C C . ALA A 1 224 ? -3.434 34.094 20.312 1 90.25 224 ALA A C 1
ATOM 1776 O O . ALA A 1 224 ? -3.816 34.062 21.484 1 90.25 224 ALA A O 1
ATOM 1777 N N . SER A 1 225 ? -2.246 34.562 19.969 1 93.06 225 SER A N 1
ATOM 1778 C CA . SER A 1 225 ? -1.309 35.031 21 1 93.06 225 SER A CA 1
ATOM 1779 C C . SER A 1 225 ? -1.82 36.281 21.703 1 93.06 225 SER A C 1
ATOM 1781 O O . SER A 1 225 ? -1.646 36.406 22.922 1 93.06 225 SER A O 1
ATOM 1783 N N . GLY A 1 226 ? -2.49 37.188 20.953 1 94.56 226 GLY A N 1
ATOM 1784 C CA . GLY A 1 226 ? -3.07 38.375 21.562 1 94.56 226 GLY A CA 1
ATOM 1785 C C . GLY A 1 226 ? -4.184 38.031 22.547 1 94.56 226 GLY A C 1
ATOM 1786 O O . GLY A 1 226 ? -4.238 38.625 23.641 1 94.56 226 GLY A O 1
ATOM 1787 N N . LEU A 1 227 ? -4.984 37.125 22.141 1 93.88 227 LEU A N 1
ATOM 1788 C CA . LEU A 1 227 ? -6.105 36.688 22.984 1 93.88 227 LEU A CA 1
ATOM 1789 C C . LEU A 1 227 ? -5.605 36.062 24.266 1 93.88 227 LEU A C 1
ATOM 1791 O O . LEU A 1 227 ? -6.273 36.125 25.312 1 93.88 227 LEU A O 1
ATOM 1795 N N . GLN A 1 228 ? -4.441 35.5 24.203 1 93.62 228 GLN A N 1
ATOM 1796 C CA . GLN A 1 228 ? -3.932 34.75 25.344 1 93.62 228 GLN A CA 1
ATOM 1797 C C . GLN A 1 228 ? -3.111 35.656 26.266 1 93.62 228 GLN A C 1
ATOM 1799 O O . GLN A 1 228 ? -3.195 35.562 27.484 1 93.62 228 GLN A O 1
ATOM 1804 N N . VAL A 1 229 ? -2.369 36.594 25.688 1 96.56 229 VAL A N 1
ATOM 1805 C CA . VAL A 1 229 ? -1.413 37.344 26.5 1 96.56 229 VAL A CA 1
ATOM 1806 C C . VAL A 1 229 ? -2.117 38.531 27.156 1 96.56 229 VAL A C 1
ATOM 1808 O O . VAL A 1 229 ? -1.764 38.938 28.266 1 96.56 229 VAL A O 1
ATOM 1811 N N . LEU A 1 230 ? -3.152 39.094 26.562 1 97.44 230 LEU A N 1
ATOM 1812 C CA . LEU A 1 230 ? -3.781 40.312 27 1 97.44 230 LEU A CA 1
ATOM 1813 C C . LEU A 1 230 ? -4.395 40.156 28.375 1 97.44 230 LEU A C 1
ATOM 1815 O O . LEU A 1 230 ? -4.141 40.969 29.281 1 97.44 230 LEU A O 1
ATOM 1819 N N . PRO A 1 231 ? -5.191 39.094 28.594 1 96.38 231 PRO A N 1
ATOM 1820 C CA . PRO A 1 231 ? -5.797 38.969 29.938 1 96.38 231 PRO A CA 1
ATOM 1821 C C . PRO A 1 231 ? -4.762 38.812 31.047 1 96.38 231 PRO A C 1
ATOM 1823 O O . PRO A 1 231 ? -4.996 39.219 32.188 1 96.38 231 PRO A O 1
ATOM 1826 N N . GLN A 1 232 ? -3.654 38.25 30.719 1 96.94 232 GLN A N 1
ATOM 1827 C CA . GLN A 1 232 ? -2.588 38.062 31.703 1 96.94 232 GLN A CA 1
ATOM 1828 C C . GLN A 1 232 ? -1.928 39.406 32.031 1 96.94 232 GLN A C 1
ATOM 1830 O O . GLN A 1 232 ? -1.651 39.719 33.188 1 96.94 232 GLN A O 1
ATOM 1835 N N . LEU A 1 233 ? -1.713 40.219 31.031 1 97.94 233 LEU A N 1
ATOM 1836 C CA . LEU A 1 233 ? -1.092 41.531 31.219 1 97.94 233 LEU A CA 1
ATOM 1837 C C . LEU A 1 233 ? -2.047 42.5 31.922 1 97.94 233 LEU A C 1
ATOM 1839 O O . LEU A 1 233 ? -1.62 43.312 32.719 1 97.94 233 LEU A O 1
ATOM 1843 N N . GLN A 1 234 ? -3.293 42.438 31.578 1 97.81 234 GLN A N 1
ATOM 1844 C CA . GLN A 1 234 ? -4.309 43.312 32.125 1 97.81 234 GLN A CA 1
ATOM 1845 C C . GLN A 1 234 ? -4.344 43.219 33.656 1 97.81 234 GLN A C 1
ATOM 1847 O O . GLN A 1 234 ? -4.539 44.219 34.344 1 97.81 234 GLN A O 1
ATOM 1852 N N . LYS A 1 235 ? -4.082 42.094 34.219 1 97.06 235 LYS A N 1
ATOM 1853 C CA . LYS A 1 235 ? -4.18 41.844 35.656 1 97.06 235 LYS A CA 1
ATOM 1854 C C . LYS A 1 235 ? -3.076 42.562 36.406 1 97.06 235 LYS A C 1
ATOM 1856 O O . LYS A 1 235 ? -3.221 42.844 37.625 1 97.06 235 LYS A O 1
ATOM 1861 N N . VAL A 1 236 ? -2.012 42.906 35.719 1 97.44 236 VAL A N 1
ATOM 1862 C CA . VAL A 1 236 ? -0.868 43.406 36.5 1 97.44 236 VAL A CA 1
ATOM 1863 C C . VAL A 1 236 ? -0.465 44.781 35.969 1 97.44 236 VAL A C 1
ATOM 1865 O O . VAL A 1 236 ? 0.158 45.562 36.719 1 97.44 236 VAL A O 1
ATOM 1868 N N . ALA A 1 237 ? -0.844 45.125 34.781 1 98.06 237 ALA A N 1
ATOM 1869 C CA . ALA A 1 237 ? -0.455 46.406 34.188 1 98.06 237 ALA A CA 1
ATOM 1870 C C . ALA A 1 237 ? -1.269 47.562 34.75 1 98.06 237 ALA A C 1
ATOM 1872 O O . ALA A 1 237 ? -2.381 47.375 35.25 1 98.06 237 ALA A O 1
ATOM 1873 N N . SER A 1 238 ? -0.708 48.781 34.719 1 98.31 238 SER A N 1
ATOM 1874 C CA . SER A 1 238 ? -1.459 49.969 35.125 1 98.31 238 SER A CA 1
ATOM 1875 C C . SER A 1 238 ? -2.492 50.344 34.062 1 98.31 238 SER A C 1
ATOM 1877 O O . SER A 1 238 ? -3.576 50.844 34.406 1 98.31 238 SER A O 1
ATOM 1879 N N . ARG A 1 239 ? -2.139 50.156 32.844 1 98.19 239 ARG A N 1
ATOM 1880 C CA . ARG A 1 239 ? -3.016 50.469 31.719 1 98.19 239 ARG A CA 1
ATOM 1881 C C . ARG A 1 239 ? -2.707 49.562 30.516 1 98.19 239 ARG A C 1
ATOM 1883 O O . ARG A 1 239 ? -1.54 49.312 30.203 1 98.19 239 ARG A O 1
ATOM 1890 N N . ILE A 1 240 ? -3.77 49.156 29.875 1 98.19 240 ILE A N 1
ATOM 1891 C CA . ILE A 1 240 ? -3.633 48.375 28.656 1 98.19 240 ILE A CA 1
ATOM 1892 C C . ILE A 1 240 ? -4.297 49.094 27.484 1 98.19 240 ILE A C 1
ATOM 1894 O O . ILE A 1 240 ? -5.484 49.438 27.547 1 98.19 240 ILE A O 1
ATOM 1898 N N . ASP A 1 241 ? -3.568 49.406 26.422 1 98.06 241 ASP A N 1
ATOM 1899 C CA . ASP A 1 241 ? -4.094 49.844 25.141 1 98.06 241 ASP A CA 1
ATOM 1900 C C . ASP A 1 241 ? -4.09 48.719 24.109 1 98.06 241 ASP A C 1
ATOM 1902 O O . ASP A 1 241 ? -3.025 48.312 23.641 1 98.06 241 ASP A O 1
ATOM 1906 N N . HIS A 1 242 ? -5.246 48.25 23.781 1 98 242 HIS A N 1
ATOM 1907 C CA . HIS A 1 242 ? -5.348 47.125 22.875 1 98 242 HIS A CA 1
ATOM 1908 C C . HIS A 1 242 ? -5.695 47.594 21.469 1 98 242 HIS A C 1
ATOM 1910 O O . HIS A 1 242 ? -6.836 47.969 21.203 1 98 242 HIS A O 1
ATOM 1916 N N . TYR A 1 243 ? -4.699 47.5 20.594 1 97.19 243 TYR A N 1
ATOM 1917 C CA . TYR A 1 243 ? -4.898 47.875 19.203 1 97.19 243 TYR A CA 1
ATOM 1918 C C . TYR A 1 243 ? -5.289 46.656 18.359 1 97.19 243 TYR A C 1
ATOM 1920 O O . TYR A 1 243 ? -4.5 45.719 18.219 1 97.19 243 TYR A O 1
ATOM 1928 N N . ALA A 1 244 ? -6.465 46.656 17.812 1 94.25 244 ALA A N 1
ATOM 1929 C CA . ALA A 1 244 ? -6.953 45.562 16.953 1 94.25 244 ALA A CA 1
ATOM 1930 C C . ALA A 1 244 ? -7.656 46.125 15.719 1 94.25 244 ALA A C 1
ATOM 1932 O O . ALA A 1 244 ? -8.766 46.656 15.82 1 94.25 244 ALA A O 1
ATOM 1933 N N . ARG A 1 245 ? -7.035 45.969 14.609 1 85.88 245 ARG A N 1
ATOM 1934 C CA . ARG A 1 245 ? -7.574 46.5 13.367 1 85.88 245 ARG A CA 1
ATOM 1935 C C . ARG A 1 245 ? -8.766 45.688 12.883 1 85.88 245 ARG A C 1
ATOM 1937 O O . ARG A 1 245 ? -9.758 46.25 12.414 1 85.88 245 ARG A O 1
ATOM 1944 N N . ASN A 1 246 ? -8.664 44.406 13.023 1 87.38 246 ASN A N 1
ATOM 1945 C CA . ASN A 1 246 ? -9.695 43.5 12.5 1 87.38 246 ASN A CA 1
ATOM 1946 C C . ASN A 1 246 ? -10.625 43.031 13.602 1 87.38 246 ASN A C 1
ATOM 1948 O O . ASN A 1 246 ? -10.188 42.781 14.727 1 87.38 246 ASN A O 1
ATOM 1952 N N . LYS A 1 247 ? -11.906 42.875 13.242 1 91.81 247 LYS A N 1
ATOM 1953 C CA . LYS A 1 247 ? -12.859 42.219 14.133 1 91.81 247 LYS A CA 1
ATOM 1954 C C . LYS A 1 247 ? -12.57 40.719 14.234 1 91.81 247 LYS A C 1
ATOM 1956 O O . LYS A 1 247 ? -11.867 40.188 13.391 1 91.81 247 LYS A O 1
ATOM 1961 N N . THR A 1 248 ? -13.016 40.156 15.359 1 92.5 248 THR A N 1
ATOM 1962 C CA . THR A 1 248 ? -12.68 38.75 15.539 1 92.5 248 THR A CA 1
ATOM 1963 C C . THR A 1 248 ? -13.75 38.031 16.375 1 92.5 248 THR A C 1
ATOM 1965 O O . THR A 1 248 ? -14.328 38.625 17.281 1 92.5 248 THR A O 1
ATOM 1968 N N . TRP A 1 249 ? -14.023 36.812 15.961 1 92.31 249 TRP A N 1
ATOM 1969 C CA . TRP A 1 249 ? -14.828 35.938 16.812 1 92.31 249 TRP A CA 1
ATOM 1970 C C . TRP A 1 249 ? -14.008 35.375 17.969 1 92.31 249 TRP A C 1
ATOM 1972 O O . TRP A 1 249 ? -12.844 35 17.797 1 92.31 249 TRP A O 1
ATOM 1982 N N . VAL A 1 250 ? -14.523 35.469 19.156 1 89.94 250 VAL A N 1
ATOM 1983 C CA . VAL A 1 250 ? -13.914 34.844 20.328 1 89.94 250 VAL A CA 1
ATOM 1984 C C . VAL A 1 250 ? -14.789 33.688 20.844 1 89.94 250 VAL A C 1
ATOM 1986 O O . VAL A 1 250 ? -15.891 33.938 21.328 1 89.94 250 VAL A O 1
ATOM 1989 N N . ALA A 1 251 ? -14.266 32.562 20.656 1 81.12 251 ALA A N 1
ATOM 1990 C CA . ALA A 1 251 ? -15.062 31.375 20.953 1 81.12 251 ALA A CA 1
ATOM 1991 C C . ALA A 1 251 ? -14.781 30.859 22.359 1 81.12 251 ALA A C 1
ATOM 1993 O O . ALA A 1 251 ? -13.883 31.359 23.031 1 81.12 251 ALA A O 1
ATOM 1994 N N . ALA A 1 252 ? -15.781 30.094 22.844 1 66.5 252 ALA A N 1
ATOM 1995 C CA . ALA A 1 252 ? -15.414 29.219 23.953 1 66.5 252 ALA A CA 1
ATOM 1996 C C . ALA A 1 252 ? -14.359 28.203 23.531 1 66.5 252 ALA A C 1
ATOM 1998 O O . ALA A 1 252 ? -14.062 28.062 22.344 1 66.5 252 ALA A O 1
ATOM 1999 N N . PRO A 1 253 ? -13.602 27.734 24.484 1 58.06 253 PRO A N 1
ATOM 2000 C CA . PRO A 1 253 ? -12.633 26.719 24.047 1 58.06 253 PRO A CA 1
ATOM 2001 C C . PRO A 1 253 ? -13.195 25.812 22.953 1 58.06 253 PRO A C 1
ATOM 2003 O O . PRO A 1 253 ? -14.414 25.641 22.859 1 58.06 253 PRO A O 1
ATOM 2006 N N . ILE A 1 254 ? -12.312 25.5 22 1 51.62 254 ILE A N 1
ATOM 2007 C CA . ILE A 1 254 ? -12.703 24.656 20.875 1 51.62 254 ILE A CA 1
ATOM 2008 C C . ILE A 1 254 ? -13.508 23.469 21.391 1 51.62 254 ILE A C 1
ATOM 2010 O O . ILE A 1 254 ? -13.047 22.719 22.25 1 51.62 254 ILE A O 1
ATOM 2014 N N . GLY A 1 255 ? -14.648 23.125 20.859 1 52.22 255 GLY A N 1
ATOM 2015 C CA . GLY A 1 255 ? -15.609 22.141 21.312 1 52.22 255 GLY A CA 1
ATOM 2016 C C . GLY A 1 255 ? -16.469 22.625 22.469 1 52.22 255 GLY A C 1
ATOM 2017 O O . GLY A 1 255 ? -17.344 21.906 22.953 1 52.22 255 GLY A O 1
ATOM 2018 N N . GLY A 1 256 ? -16.203 23.938 22.891 1 55.34 256 GLY A N 1
ATOM 2019 C CA . GLY A 1 256 ? -16.984 24.609 23.906 1 55.34 256 GLY A CA 1
ATOM 2020 C C . GLY A 1 256 ? -16.547 24.266 25.328 1 55.34 256 GLY A C 1
ATOM 2021 O O . GLY A 1 256 ? -15.531 23.594 25.516 1 55.34 256 GLY A O 1
ATOM 2022 N N . GLU A 1 257 ? -16.875 25.094 26.25 1 57.97 257 GLU A N 1
ATOM 2023 C CA . GLU A 1 257 ? -16.75 24.781 27.672 1 57.97 257 GLU A CA 1
ATOM 2024 C C . GLU A 1 257 ? -17.094 23.328 27.953 1 57.97 257 GLU A C 1
ATOM 2026 O O . GLU A 1 257 ? -16.562 22.719 28.891 1 57.97 257 GLU A O 1
ATOM 2031 N N . ASP A 1 258 ? -17.391 22.797 26.859 1 73.62 258 ASP A N 1
ATOM 2032 C CA . ASP A 1 258 ? -17.953 21.453 26.984 1 73.62 258 ASP A CA 1
ATOM 2033 C C . ASP A 1 258 ? -16.844 20.391 26.922 1 73.62 258 ASP A C 1
ATOM 2035 O O . ASP A 1 258 ? -16.875 19.406 27.672 1 73.62 258 ASP A O 1
ATOM 2039 N N . LEU A 1 259 ? -15.703 20.766 26.297 1 81.69 259 LEU A N 1
ATOM 2040 C CA . LEU A 1 259 ? -14.664 19.734 26.219 1 81.69 259 LEU A CA 1
ATOM 2041 C C . LEU A 1 259 ? -13.836 19.703 27.5 1 81.69 259 LEU A C 1
ATOM 2043 O O . LEU A 1 259 ? -13.422 18.625 27.953 1 81.69 259 LEU A O 1
ATOM 2047 N N . ALA A 1 260 ? -13.57 20.844 28.047 1 84.81 260 ALA A N 1
ATOM 2048 C CA . ALA A 1 260 ? -12.875 20.891 29.344 1 84.81 260 ALA A CA 1
ATOM 2049 C C . ALA A 1 260 ? -13.664 20.156 30.422 1 84.81 260 ALA A C 1
ATOM 2051 O O . ALA A 1 260 ? -13.094 19.422 31.219 1 84.81 260 ALA A O 1
ATOM 2052 N N . ASP A 1 261 ? -14.953 20.422 30.375 1 88.25 261 ASP A N 1
ATOM 2053 C CA . ASP A 1 261 ? -15.828 19.734 31.312 1 88.25 261 ASP A CA 1
ATOM 2054 C C . ASP A 1 261 ? -15.812 18.219 31.094 1 88.25 261 ASP A C 1
ATOM 2056 O O . ASP A 1 261 ? -15.781 17.438 32.031 1 88.25 261 ASP A O 1
ATOM 2060 N N . PHE A 1 262 ? -15.859 17.922 29.875 1 91.44 262 PHE A N 1
ATOM 2061 C CA . PHE A 1 262 ? -15.82 16.5 29.531 1 91.44 262 PHE A CA 1
ATOM 2062 C C . PHE A 1 262 ? -14.562 15.844 30.094 1 91.44 262 PHE A C 1
ATOM 2064 O O . PHE A 1 262 ? -14.633 14.758 30.672 1 91.44 262 PHE A O 1
ATOM 2071 N N . VAL A 1 263 ? -13.414 16.453 29.922 1 93.25 263 VAL A N 1
ATOM 2072 C CA . VAL A 1 263 ? -12.148 15.906 30.422 1 93.25 263 VAL A CA 1
ATOM 2073 C C . VAL A 1 263 ? -12.188 15.812 31.938 1 93.25 263 VAL A C 1
ATOM 2075 O O . VAL A 1 263 ? -11.883 14.766 32.5 1 93.25 263 VAL A O 1
ATOM 2078 N N . ALA A 1 264 ? -12.625 16.891 32.531 1 91.69 264 ALA A N 1
ATOM 2079 C CA . ALA A 1 264 ? -12.664 16.938 34 1 91.69 264 ALA A CA 1
ATOM 2080 C C . ALA A 1 264 ? -13.555 15.844 34.562 1 91.69 264 ALA A C 1
ATOM 2082 O O . ALA A 1 264 ? -13.227 15.227 35.594 1 91.69 264 ALA A O 1
ATOM 2083 N N . ASP A 1 265 ? -14.602 15.617 33.906 1 94.12 265 ASP A N 1
ATOM 2084 C CA . ASP A 1 265 ? -15.609 14.688 34.406 1 94.12 265 ASP A CA 1
ATOM 2085 C C . ASP A 1 265 ? -15.172 13.242 34.188 1 94.12 265 ASP A C 1
ATOM 2087 O O . ASP A 1 265 ? -15.672 12.336 34.875 1 94.12 265 ASP A O 1
ATOM 2091 N N . ASN A 1 266 ? -14.242 13.008 33.281 1 95.56 266 ASN A N 1
ATOM 2092 C CA . ASN A 1 266 ? -14.055 11.625 32.875 1 95.56 266 ASN A CA 1
ATOM 2093 C C . ASN A 1 266 ? -12.625 11.148 33.125 1 95.56 266 ASN A C 1
ATOM 2095 O O . ASN A 1 266 ? -12.359 9.945 33.156 1 95.56 266 ASN A O 1
ATOM 2099 N N . ILE A 1 267 ? -11.602 11.969 33.344 1 96.5 267 ILE A N 1
ATOM 2100 C CA . ILE A 1 267 ? -10.188 11.625 33.25 1 96.5 267 ILE A CA 1
ATOM 2101 C C . ILE A 1 267 ? -9.797 10.75 34.438 1 96.5 267 ILE A C 1
ATOM 2103 O O . ILE A 1 267 ? -8.961 9.844 34.312 1 96.5 267 ILE A O 1
ATOM 2107 N N . GLU A 1 268 ? -10.375 10.961 35.625 1 97 268 GLU A N 1
ATOM 2108 C CA . GLU A 1 268 ? -9.992 10.188 36.812 1 97 268 GLU A CA 1
ATOM 2109 C C . GLU A 1 268 ? -10.336 8.711 36.625 1 97 268 GLU A C 1
ATOM 2111 O O . GLU A 1 268 ? -9.547 7.836 37 1 97 268 GLU A O 1
ATOM 2116 N N . ASP A 1 269 ? -11.391 8.477 36.094 1 97.44 269 ASP A N 1
ATOM 2117 C CA . ASP A 1 269 ? -11.766 7.102 35.781 1 97.44 269 ASP A CA 1
ATOM 2118 C C . ASP A 1 269 ? -10.977 6.559 34.594 1 97.44 269 ASP A C 1
ATOM 2120 O O . ASP A 1 269 ? -10.523 5.414 34.625 1 97.44 269 ASP A O 1
ATOM 2124 N N . ALA A 1 270 ? -10.82 7.348 33.594 1 97.19 270 ALA A N 1
ATOM 2125 C CA . ALA A 1 270 ? -10.18 6.949 32.344 1 97.19 270 ALA A CA 1
ATOM 2126 C C . ALA A 1 270 ? -8.75 6.469 32.594 1 97.19 270 ALA A C 1
ATOM 2128 O O . ALA A 1 270 ? -8.289 5.52 31.953 1 97.19 270 ALA A O 1
ATOM 2129 N N . ARG A 1 271 ? -8.062 7.066 33.5 1 95.94 271 ARG A N 1
ATOM 2130 C CA . ARG A 1 271 ? -6.633 6.809 33.656 1 95.94 271 ARG A CA 1
ATOM 2131 C C . ARG A 1 271 ? -6.391 5.508 34.406 1 95.94 271 ARG A C 1
ATOM 2133 O O . ARG A 1 271 ? -5.254 5.043 34.5 1 95.94 271 ARG A O 1
ATOM 2140 N N . THR A 1 272 ? -7.434 4.754 34.812 1 96.5 272 THR A N 1
ATOM 2141 C CA . THR A 1 272 ? -7.301 3.584 35.656 1 96.5 272 THR A CA 1
ATOM 2142 C C . THR A 1 272 ? -7.016 2.334 34.844 1 96.5 272 THR A C 1
ATOM 2144 O O . THR A 1 272 ? -6.578 1.313 35.375 1 96.5 272 THR A O 1
ATOM 2147 N N . SER A 1 273 ? -7.285 2.359 33.562 1 96.56 273 SER A N 1
ATOM 2148 C CA . SER A 1 273 ? -6.992 1.196 32.75 1 96.56 273 SER A CA 1
ATOM 2149 C C . SER A 1 273 ? -6.852 1.585 31.266 1 96.56 273 SER A C 1
ATOM 2151 O O . SER A 1 273 ? -7.406 2.596 30.828 1 96.56 273 SER A O 1
ATOM 2153 N N . PRO A 1 274 ? -6.145 0.729 30.516 1 96.69 274 PRO A N 1
ATOM 2154 C CA . PRO A 1 274 ? -5.984 0.998 29.094 1 96.69 274 PRO A CA 1
ATOM 2155 C C . PRO A 1 274 ? -7.32 1.058 28.344 1 96.69 274 PRO A C 1
ATOM 2157 O O . PRO A 1 274 ? -7.508 1.911 27.484 1 96.69 274 PRO A O 1
ATOM 2160 N N . GLU A 1 275 ? -8.25 0.186 28.688 1 97.44 275 GLU A N 1
ATOM 2161 C CA . GLU A 1 275 ? -9.547 0.121 28.016 1 97.44 275 GLU A CA 1
ATOM 2162 C C . GLU A 1 275 ? -10.359 1.384 28.266 1 97.44 275 GLU A C 1
ATOM 2164 O O . GLU A 1 275 ? -10.977 1.925 27.344 1 97.44 275 GLU A O 1
ATOM 2169 N N . LYS A 1 276 ? -10.367 1.814 29.5 1 97.62 276 LYS A N 1
ATOM 2170 C CA . LYS A 1 276 ? -11.133 3.004 29.859 1 97.62 276 LYS A CA 1
ATOM 2171 C C . LYS A 1 276 ? -10.531 4.258 29.234 1 97.62 276 LYS A C 1
ATOM 2173 O O . LYS A 1 276 ? -11.258 5.133 28.766 1 97.62 276 LYS A O 1
ATOM 2178 N N . TYR A 1 277 ? -9.258 4.328 29.203 1 97.88 277 TYR A N 1
ATOM 2179 C CA . TYR A 1 277 ? -8.609 5.488 28.594 1 97.88 277 TYR A CA 1
ATOM 2180 C C . TYR A 1 277 ? -8.883 5.547 27.094 1 97.88 277 TYR A C 1
ATOM 2182 O O . TYR A 1 277 ? -9.102 6.629 26.547 1 97.88 277 TYR A O 1
ATOM 2190 N N . LEU A 1 278 ? -8.836 4.363 26.484 1 97.25 278 LEU A N 1
ATOM 2191 C CA . LEU A 1 278 ? -9.156 4.32 25.062 1 97.25 278 LEU A CA 1
ATOM 2192 C C . LEU A 1 278 ? -10.562 4.844 24.797 1 97.25 278 LEU A C 1
ATOM 2194 O O . LEU A 1 278 ? -10.773 5.637 23.875 1 97.25 278 LEU A O 1
ATOM 2198 N N . ARG A 1 279 ? -11.516 4.371 25.578 1 96.31 279 ARG A N 1
ATOM 2199 C CA . ARG A 1 279 ? -12.891 4.816 25.422 1 96.31 279 ARG A CA 1
ATOM 2200 C C . ARG A 1 279 ? -13.008 6.324 25.594 1 96.31 279 ARG A C 1
ATOM 2202 O O . ARG A 1 279 ? -13.695 7 24.828 1 96.31 279 ARG A O 1
ATOM 2209 N N . PHE A 1 280 ? -12.336 6.816 26.609 1 96.12 280 PHE A N 1
ATOM 2210 C CA . PHE A 1 280 ? -12.305 8.242 26.906 1 96.12 280 PHE A CA 1
ATOM 2211 C C . PHE A 1 280 ? -11.703 9.023 25.75 1 96.12 280 PHE A C 1
ATOM 2213 O O . PHE A 1 280 ? -12.289 10.008 25.281 1 96.12 280 PHE A O 1
ATOM 2220 N N . ARG A 1 281 ? -10.617 8.594 25.266 1 96.5 281 ARG A N 1
ATOM 2221 C CA . ARG A 1 281 ? -9.898 9.273 24.188 1 96.5 281 ARG A CA 1
ATOM 2222 C C . ARG A 1 281 ? -10.711 9.266 22.906 1 96.5 281 ARG A C 1
ATOM 2224 O O . ARG A 1 281 ? -10.758 10.266 22.188 1 96.5 281 ARG A O 1
ATOM 2231 N N . LYS A 1 282 ? -11.305 8.148 22.562 1 95.19 282 LYS A N 1
ATOM 2232 C CA . LYS A 1 282 ? -12.133 8.047 21.359 1 95.19 282 LYS A CA 1
ATOM 2233 C C . LYS A 1 282 ? -13.328 8.984 21.438 1 95.19 282 LYS A C 1
ATOM 2235 O O . LYS A 1 282 ? -13.68 9.633 20.453 1 95.19 282 LYS A O 1
ATOM 2240 N N . ALA A 1 283 ? -13.93 9.055 22.578 1 93.31 283 ALA A N 1
ATOM 2241 C CA . ALA A 1 283 ? -15.07 9.953 22.766 1 93.31 283 ALA A CA 1
ATOM 2242 C C . ALA A 1 283 ? -14.648 11.414 22.594 1 93.31 283 ALA A C 1
ATOM 2244 O O . ALA A 1 283 ? -15.344 12.195 21.938 1 93.31 283 ALA A O 1
ATOM 2245 N N . LEU A 1 284 ? -13.531 11.742 23.188 1 93.56 284 LEU A N 1
ATOM 2246 C CA . LEU A 1 284 ? -13.016 13.102 23.109 1 93.56 284 LEU A CA 1
ATOM 2247 C C . LEU A 1 284 ? -12.672 13.469 21.656 1 93.56 284 LEU A C 1
ATOM 2249 O O . LEU A 1 284 ? -13.125 14.492 21.156 1 93.56 284 LEU A O 1
ATOM 2253 N N . GLU A 1 285 ? -11.93 12.609 20.984 1 94.06 285 GLU A N 1
ATOM 2254 C CA . GLU A 1 285 ? -11.453 12.93 19.641 1 94.06 285 GLU A CA 1
ATOM 2255 C C . GLU A 1 285 ? -12.578 12.812 18.625 1 94.06 285 GLU A C 1
ATOM 2257 O O . GLU A 1 285 ? -12.547 13.469 17.578 1 94.06 285 GLU A O 1
ATOM 2262 N N . ALA A 1 286 ? -13.539 11.977 18.906 1 91.75 286 ALA A N 1
ATOM 2263 C CA . ALA A 1 286 ? -14.703 11.914 18.031 1 91.75 286 ALA A CA 1
ATOM 2264 C C . ALA A 1 286 ? -15.375 13.281 17.906 1 91.75 286 ALA A C 1
ATOM 2266 O O . ALA A 1 286 ? -15.859 13.641 16.844 1 91.75 286 ALA A O 1
ATOM 2267 N N . LYS A 1 287 ? -15.391 14.008 18.969 1 89.19 287 LYS A N 1
ATOM 2268 C CA . LYS A 1 287 ? -15.977 15.344 18.953 1 89.19 287 LYS A CA 1
ATOM 2269 C C . LYS A 1 287 ? -15.172 16.281 18.062 1 89.19 287 LYS A C 1
ATOM 2271 O O . LYS A 1 287 ? -15.742 17.141 17.391 1 89.19 287 LYS A O 1
ATOM 2276 N N . LEU A 1 288 ? -13.938 16.109 18.047 1 91.06 288 LEU A N 1
ATOM 2277 C CA . LEU A 1 288 ? -13.062 16.953 17.25 1 91.06 288 LEU A CA 1
ATOM 2278 C C . LEU A 1 288 ? -13.148 16.578 15.766 1 91.06 288 LEU A C 1
ATOM 2280 O O . LEU A 1 288 ? -13.023 17.453 14.898 1 91.06 288 LEU A O 1
ATOM 2284 N N . PHE A 1 289 ? -13.445 15.344 15.469 1 92.38 289 PHE A N 1
ATOM 2285 C CA . PHE A 1 289 ? -13.516 14.867 14.094 1 92.38 289 PHE A CA 1
ATOM 2286 C C . PHE A 1 289 ? -14.914 15.055 13.523 1 92.38 289 PHE A C 1
ATOM 2288 O O . PHE A 1 289 ? -15.141 14.852 12.328 1 92.38 289 PHE A O 1
ATOM 2295 N N . SER A 1 290 ? -15.875 15.523 14.328 1 89.44 290 SER A N 1
ATOM 2296 C CA . SER A 1 290 ? -17.266 15.633 13.883 1 89.44 290 SER A CA 1
ATOM 2297 C C . SER A 1 290 ? -17.625 17.078 13.547 1 89.44 290 SER A C 1
ATOM 2299 O O . SER A 1 290 ? -18.797 17.391 13.336 1 89.44 290 SER A O 1
ATOM 2301 N N . ARG A 1 291 ? -16.672 17.922 13.391 1 86.88 291 ARG A N 1
ATOM 2302 C CA . ARG A 1 291 ? -16.969 19.344 13.289 1 86.88 291 ARG A CA 1
ATOM 2303 C C . ARG A 1 291 ? -16.922 19.812 11.836 1 86.88 291 ARG A C 1
ATOM 2305 O O . ARG A 1 291 ? -17 21 11.555 1 86.88 291 ARG A O 1
ATOM 2312 N N . PHE A 1 292 ? -16.859 18.891 10.859 1 92.31 292 PHE A N 1
ATOM 2313 C CA . PHE A 1 292 ? -16.656 19.234 9.461 1 92.31 292 PHE A CA 1
ATOM 2314 C C . PHE A 1 292 ? -17.875 19.953 8.891 1 92.31 292 PHE A C 1
ATOM 2316 O O . PHE A 1 292 ? -17.734 20.859 8.062 1 92.31 292 PHE A O 1
ATOM 2323 N N . GLY A 1 293 ? -18.984 19.703 9.359 1 90.5 293 GLY A N 1
ATOM 2324 C CA . GLY A 1 293 ? -20.219 20.281 8.844 1 90.5 293 GLY A CA 1
ATOM 2325 C C . GLY A 1 293 ? -20.328 21.766 9.086 1 90.5 293 GLY A C 1
ATOM 2326 O O . GLY A 1 293 ? -21.078 22.469 8.406 1 90.5 293 GLY A O 1
ATOM 2327 N N . GLY A 1 294 ? -19.562 22.344 9.984 1 90.62 294 GLY A N 1
ATOM 2328 C CA . GLY A 1 294 ? -19.672 23.75 10.391 1 90.62 294 GLY A CA 1
ATOM 2329 C C . GLY A 1 294 ? -18.984 24.703 9.43 1 90.62 294 GLY A C 1
ATOM 2330 O O . GLY A 1 294 ? -19.141 25.922 9.547 1 90.62 294 GLY A O 1
ATOM 2331 N N . ILE A 1 295 ? -18.344 24.156 8.367 1 93.81 295 ILE A N 1
ATOM 2332 C CA . ILE A 1 295 ? -17.5 25.031 7.57 1 93.81 295 ILE A CA 1
ATOM 2333 C C . ILE A 1 295 ? -18.266 25.516 6.344 1 93.81 295 ILE A C 1
ATOM 2335 O O . ILE A 1 295 ? -17.781 26.375 5.609 1 93.81 295 ILE A O 1
ATOM 2339 N N . PHE A 1 296 ? -19.438 25.031 6.109 1 95 296 PHE A N 1
ATOM 2340 C CA . PHE A 1 296 ? -20.125 25.297 4.859 1 95 296 PHE A CA 1
ATOM 2341 C C . PHE A 1 296 ? -21 26.547 4.984 1 95 296 PHE A C 1
ATOM 2343 O O . PHE A 1 296 ? -21.641 26.75 6.016 1 95 296 PHE A O 1
ATOM 2350 N N . LYS A 1 297 ? -21 27.297 3.916 1 94.94 297 LYS A N 1
ATOM 2351 C CA . LYS A 1 297 ? -21.844 28.484 3.83 1 94.94 297 LYS A CA 1
ATOM 2352 C C . LYS A 1 297 ? -23.312 28.125 3.941 1 94.94 297 LYS A C 1
ATOM 2354 O O . LYS A 1 297 ? -23.75 27.094 3.42 1 94.94 297 LYS A O 1
ATOM 2359 N N . ASP A 1 298 ? -24.031 28.969 4.645 1 90.44 298 ASP A N 1
ATOM 2360 C CA . ASP A 1 298 ? -25.484 28.922 4.75 1 90.44 298 ASP A CA 1
ATOM 2361 C C . ASP A 1 298 ? -25.953 27.594 5.359 1 90.44 298 ASP A C 1
ATOM 2363 O O . ASP A 1 298 ? -27.078 27.156 5.113 1 90.44 298 ASP A O 1
ATOM 2367 N N . GLY A 1 299 ? -25.109 26.938 6.008 1 89.25 299 GLY A N 1
ATOM 2368 C CA . GLY A 1 299 ? -25.484 25.688 6.652 1 89.25 299 GLY A CA 1
ATOM 2369 C C . GLY A 1 299 ? -26.047 25.875 8.047 1 89.25 299 GLY A C 1
ATOM 2370 O O . GLY A 1 299 ? -25.75 26.875 8.719 1 89.25 299 GLY A O 1
ATOM 2371 N N . PRO A 1 300 ? -26.828 24.969 8.43 1 88.44 300 PRO A N 1
ATOM 2372 C CA . PRO A 1 300 ? -27.453 25.109 9.75 1 88.44 300 PRO A CA 1
ATOM 2373 C C . PRO A 1 300 ? -26.453 25.062 10.891 1 88.44 300 PRO A C 1
ATOM 2375 O O . PRO A 1 300 ? -26.625 25.734 11.906 1 88.44 300 PRO A O 1
ATOM 2378 N N . GLN A 1 301 ? -25.438 24.328 10.734 1 87.38 301 GLN A N 1
ATOM 2379 C CA . GLN A 1 301 ? -24.438 24.188 11.797 1 87.38 301 GLN A CA 1
ATOM 2380 C C . GLN A 1 301 ? -23.672 25.5 11.984 1 87.38 301 GLN A C 1
ATOM 2382 O O . GLN A 1 301 ? -23.359 25.875 13.117 1 87.38 301 GLN A O 1
ATOM 2387 N N . ASN A 1 302 ? -23.312 26.109 10.891 1 90.75 302 ASN A N 1
ATOM 2388 C CA . ASN A 1 302 ? -22.609 27.375 10.984 1 90.75 302 ASN A CA 1
ATOM 2389 C C . ASN A 1 302 ? -23.5 28.469 11.602 1 90.75 302 ASN A C 1
ATOM 2391 O O . ASN A 1 302 ? -23.031 29.234 12.445 1 90.75 302 ASN A O 1
ATOM 2395 N N . ALA A 1 303 ? -24.734 28.469 11.242 1 91.44 303 ALA A N 1
ATOM 2396 C CA . ALA A 1 303 ? -25.688 29.438 11.781 1 91.44 303 ALA A CA 1
ATOM 2397 C C . ALA A 1 303 ? -25.859 29.266 13.289 1 91.44 303 ALA A C 1
ATOM 2399 O O . ALA A 1 303 ? -25.891 30.25 14.031 1 91.44 303 ALA A O 1
ATOM 2400 N N . ALA A 1 304 ? -25.938 28.078 13.633 1 89 304 ALA A N 1
ATOM 2401 C CA . ALA A 1 304 ? -26.078 27.781 15.055 1 89 304 ALA A CA 1
ATOM 2402 C C . ALA A 1 304 ? -24.844 28.203 15.844 1 89 304 ALA A C 1
ATOM 2404 O O . ALA A 1 304 ? -24.953 28.734 16.953 1 89 304 ALA A O 1
ATOM 2405 N N . ALA A 1 305 ? -23.688 27.953 15.32 1 88.38 305 ALA A N 1
ATOM 2406 C CA . ALA A 1 305 ? -22.438 28.359 15.961 1 88.38 305 ALA A CA 1
ATOM 2407 C C . ALA A 1 305 ? -22.344 29.875 16.078 1 88.38 305 ALA A C 1
ATOM 2409 O O . ALA A 1 305 ? -21.922 30.391 17.109 1 88.38 305 ALA A O 1
ATOM 2410 N N . GLU A 1 306 ? -22.703 30.531 15.039 1 90.94 306 GLU A N 1
ATOM 2411 C CA . GLU A 1 306 ? -22.641 32 15.047 1 90.94 306 GLU A CA 1
ATOM 2412 C C . GLU A 1 306 ? -23.562 32.594 16.125 1 90.94 306 GLU A C 1
ATOM 2414 O O . GLU A 1 306 ? -23.156 33.469 16.859 1 90.94 306 GLU A O 1
ATOM 2419 N N . GLU A 1 307 ? -24.75 32.062 16.188 1 91.56 307 GLU A N 1
ATOM 2420 C CA . GLU A 1 307 ? -25.688 32.562 17.188 1 91.56 307 GLU A CA 1
ATOM 2421 C C . GLU A 1 307 ? -25.156 32.312 18.594 1 91.56 307 GLU A C 1
ATOM 2423 O O . GLU A 1 307 ? -25.219 33.219 19.438 1 91.56 307 GLU A O 1
ATOM 2428 N N . SER A 1 308 ? -24.672 31.188 18.766 1 89.81 308 SER A N 1
ATOM 2429 C CA . SER A 1 308 ? -24.172 30.812 20.094 1 89.81 308 SER A CA 1
ATOM 2430 C C . SER A 1 308 ? -22.969 31.672 20.484 1 89.81 308 SER A C 1
ATOM 2432 O O . SER A 1 308 ? -22.875 32.156 21.609 1 89.81 308 SER A O 1
ATOM 2434 N N . ILE A 1 309 ? -22.062 31.906 19.609 1 91.44 309 ILE A N 1
ATOM 2435 C CA . ILE A 1 309 ? -20.844 32.656 19.891 1 91.44 309 ILE A CA 1
ATOM 2436 C C . ILE A 1 309 ? -21.172 34.125 20.062 1 91.44 309 ILE A C 1
ATOM 2438 O O . ILE A 1 309 ? -20.609 34.781 20.938 1 91.44 309 ILE A O 1
ATOM 2442 N N . ARG A 1 310 ? -22.078 34.594 19.297 1 91.88 310 ARG A N 1
ATOM 2443 C CA . ARG A 1 310 ? -22.516 36 19.438 1 91.88 310 ARG A CA 1
ATOM 2444 C C . ARG A 1 310 ? -23.109 36.219 20.828 1 91.88 310 ARG A C 1
ATOM 2446 O O . ARG A 1 310 ? -22.781 37.219 21.484 1 91.88 310 ARG A O 1
ATOM 2453 N N . LYS A 1 311 ? -23.953 35.312 21.234 1 91.06 311 LYS A N 1
ATOM 2454 C CA . LYS A 1 311 ? -24.562 35.406 22.547 1 91.06 311 LYS A CA 1
ATOM 2455 C C . LYS A 1 311 ? -23.5 35.344 23.656 1 91.06 311 LYS A C 1
ATOM 2457 O O . LYS A 1 311 ? -23.562 36.125 24.609 1 91.06 311 LYS A O 1
ATOM 2462 N N . LEU A 1 312 ? -22.625 34.469 23.484 1 89.62 312 LEU A N 1
ATOM 2463 C CA . LEU A 1 312 ? -21.547 34.344 24.453 1 89.62 312 LEU A CA 1
ATOM 2464 C C . LEU A 1 312 ? -20.719 35.594 24.547 1 89.62 312 LEU A C 1
ATOM 2466 O O . LEU A 1 312 ? -20.406 36.062 25.641 1 89.62 312 LEU A O 1
ATOM 2470 N N . MET A 1 313 ? -20.312 36.156 23.422 1 93.12 313 MET A N 1
ATOM 2471 C CA . MET A 1 313 ? -19.484 37.344 23.406 1 93.12 313 MET A CA 1
ATOM 2472 C C . MET A 1 313 ? -20.203 38.531 24.047 1 93.12 313 MET A C 1
ATOM 2474 O O . MET A 1 313 ? -19.609 39.25 24.859 1 93.12 313 MET A O 1
ATOM 2478 N N . LYS A 1 314 ? -21.453 38.688 23.812 1 92.81 314 LYS A N 1
ATOM 2479 C CA . LYS A 1 314 ? -22.219 39.781 24.391 1 92.81 314 LYS A CA 1
ATOM 2480 C C . LYS A 1 314 ? -22.312 39.656 25.906 1 92.81 314 LYS A C 1
ATOM 2482 O O . LYS A 1 314 ? -22.219 40.625 26.641 1 92.81 314 LYS A O 1
ATOM 2487 N N . ALA A 1 315 ? -22.516 38.438 26.297 1 90.94 315 ALA A N 1
ATOM 2488 C CA . ALA A 1 315 ? -22.609 38.188 27.734 1 90.94 315 ALA A CA 1
ATOM 2489 C C . ALA A 1 315 ? -21.312 38.5 28.438 1 90.94 315 ALA A C 1
ATOM 2491 O O . ALA A 1 315 ? -21.312 39.094 29.531 1 90.94 315 ALA A O 1
ATOM 2492 N N . ARG A 1 316 ? -20.203 38.188 27.844 1 90.88 316 ARG A N 1
ATOM 2493 C CA . ARG A 1 316 ? -18.906 38.344 28.484 1 90.88 316 ARG A CA 1
ATOM 2494 C C . ARG A 1 316 ? -18.438 39.781 28.406 1 90.88 316 ARG A C 1
ATOM 2496 O O . ARG A 1 316 ? -17.547 40.188 29.172 1 90.88 316 ARG A O 1
ATOM 2503 N N . LEU A 1 317 ? -18.984 40.5 27.547 1 93.06 317 LEU A N 1
ATOM 2504 C CA . LEU A 1 317 ? -18.672 41.938 27.438 1 93.06 317 LEU A CA 1
ATOM 2505 C C . LEU A 1 317 ? -19.562 42.75 28.359 1 93.06 317 LEU A C 1
ATOM 2507 O O . LEU A 1 317 ? -19.641 44 28.219 1 93.06 317 LEU A O 1
ATOM 2511 N N . SER A 1 318 ? -20.172 42.094 29.375 1 86.56 318 SER A N 1
ATOM 2512 C CA . SER A 1 318 ? -21.016 42.688 30.406 1 86.56 318 SER A CA 1
ATOM 2513 C C . SER A 1 318 ? -22.062 43.625 29.797 1 86.56 318 SER A C 1
ATOM 2515 O O . SER A 1 318 ? -22.281 44.719 30.312 1 86.56 318 SER A O 1
ATOM 2517 N N . GLY A 1 319 ? -22.453 43.312 28.641 1 77.25 319 GLY A N 1
ATOM 2518 C CA . GLY A 1 319 ? -23.562 44.031 28.031 1 77.25 319 GLY A CA 1
ATOM 2519 C C . GLY A 1 319 ? -23.141 45.281 27.297 1 77.25 319 GLY A C 1
ATOM 2520 O O . GLY A 1 319 ? -23.984 46.062 26.891 1 77.25 319 GLY A O 1
ATOM 2521 N N . SER A 1 320 ? -21.906 45.5 27.188 1 88.19 320 SER A N 1
ATOM 2522 C CA . SER A 1 320 ? -21.484 46.656 26.391 1 88.19 320 SER A CA 1
ATOM 2523 C C . SER A 1 320 ? -21.781 46.438 24.906 1 88.19 320 SER A C 1
ATOM 2525 O O . SER A 1 320 ? -20.953 45.875 24.188 1 88.19 320 SER A O 1
ATOM 2527 N N . ASP A 1 321 ? -22.781 46.969 24.422 1 89.75 321 ASP A N 1
ATOM 2528 C CA . ASP A 1 321 ? -23.203 46.812 23.031 1 89.75 321 ASP A CA 1
ATOM 2529 C C . ASP A 1 321 ? -22.219 47.531 22.094 1 89.75 321 ASP A C 1
ATOM 2531 O O . ASP A 1 321 ? -21.984 47.062 20.969 1 89.75 321 ASP A O 1
ATOM 2535 N N . GLU A 1 322 ? -21.766 48.562 22.609 1 90.75 322 GLU A N 1
ATOM 2536 C CA . GLU A 1 322 ? -20.812 49.312 21.797 1 90.75 322 GLU A CA 1
ATOM 2537 C C . GLU A 1 322 ? -19.562 48.5 21.531 1 90.75 322 GLU A C 1
ATOM 2539 O O . GLU A 1 322 ? -19.094 48.438 20.375 1 90.75 322 GLU A O 1
ATOM 2544 N N . LEU A 1 323 ? -19.047 47.906 22.562 1 92.94 323 LEU A N 1
ATOM 2545 C CA . LEU A 1 323 ? -17.859 47.094 22.391 1 92.94 323 LEU A CA 1
ATOM 2546 C C . LEU A 1 323 ? -18.156 45.875 21.531 1 92.94 323 LEU A C 1
ATOM 2548 O O . LEU A 1 323 ? -17.312 45.438 20.734 1 92.94 323 LEU A O 1
ATOM 2552 N N . ALA A 1 324 ? -19.297 45.312 21.703 1 93.75 324 ALA A N 1
ATOM 2553 C CA . ALA A 1 324 ? -19.703 44.156 20.906 1 93.75 324 ALA A CA 1
ATOM 2554 C C . ALA A 1 324 ? -19.703 44.5 19.406 1 93.75 324 ALA A C 1
ATOM 2556 O O . ALA A 1 324 ? -19.25 43.688 18.594 1 93.75 324 ALA A O 1
ATOM 2557 N N . GLU A 1 325 ? -20.234 45.594 19.078 1 93.12 325 GLU A N 1
ATOM 2558 C CA . GLU A 1 325 ? -20.297 46.031 17.688 1 93.12 325 GLU A CA 1
ATOM 2559 C C . GLU A 1 325 ? -18.891 46.219 17.109 1 93.12 325 GLU A C 1
ATOM 2561 O O . GLU A 1 325 ? -18.672 46 15.922 1 93.12 325 GLU A O 1
ATOM 2566 N N . GLU A 1 326 ? -18.016 46.562 17.922 1 92.69 326 GLU A N 1
ATOM 2567 C CA . GLU A 1 326 ? -16.641 46.844 17.484 1 92.69 326 GLU A CA 1
ATOM 2568 C C . GLU A 1 326 ? -15.852 45.562 17.328 1 92.69 326 GLU A C 1
ATOM 2570 O O . GLU A 1 326 ? -14.922 45.5 16.516 1 92.69 326 GLU A O 1
ATOM 2575 N N . ILE A 1 327 ? -16.219 44.562 18.031 1 94.25 327 ILE A N 1
ATOM 2576 C CA . ILE A 1 327 ? -15.391 43.375 18.094 1 94.25 327 ILE A CA 1
ATOM 2577 C C . ILE A 1 327 ? -15.961 42.312 17.172 1 94.25 327 ILE A C 1
ATOM 2579 O O . ILE A 1 327 ? -15.219 41.594 16.484 1 94.25 327 ILE A O 1
ATOM 2583 N N . ILE A 1 328 ? -17.266 42.156 17.078 1 94.06 328 ILE A N 1
ATOM 2584 C CA . ILE A 1 328 ? -17.922 41.062 16.359 1 94.06 328 ILE A CA 1
ATOM 2585 C C . ILE A 1 328 ? -17.859 41.312 14.852 1 94.06 328 ILE A C 1
ATOM 2587 O O . ILE A 1 328 ? -18.266 42.375 14.383 1 94.06 328 ILE A O 1
ATOM 2591 N N . PRO A 1 329 ? -17.359 40.344 14.109 1 93.75 329 PRO A N 1
ATOM 2592 C CA . PRO A 1 329 ? -17.188 40.562 12.672 1 93.75 329 PRO A CA 1
ATOM 2593 C C . PRO A 1 329 ? -18.484 40.406 11.883 1 93.75 329 PRO A C 1
ATOM 2595 O O . PRO A 1 329 ? -19.484 39.938 12.438 1 93.75 329 PRO A O 1
ATOM 2598 N N . ASP A 1 330 ? -18.312 40.781 10.555 1 91.25 330 ASP A N 1
ATOM 2599 C CA . ASP A 1 330 ? -19.422 40.625 9.617 1 91.25 330 ASP A CA 1
ATOM 2600 C C . ASP A 1 330 ? -19.266 39.312 8.812 1 91.25 330 ASP A C 1
ATOM 2602 O O . ASP A 1 330 ? -20.172 38.938 8.078 1 91.25 330 ASP A O 1
ATOM 2606 N N . PHE A 1 331 ? -18.094 38.781 8.922 1 92.56 331 PHE A N 1
ATOM 2607 C CA . PHE A 1 331 ? -17.891 37.5 8.25 1 92.56 331 PHE A CA 1
ATOM 2608 C C . PHE A 1 331 ? -18.328 36.344 9.148 1 92.56 331 PHE A C 1
ATOM 2610 O O . PHE A 1 331 ? -18.469 36.5 10.359 1 92.56 331 PHE A O 1
ATOM 2617 N N . SER A 1 332 ? -18.469 35.188 8.562 1 94.06 332 SER A N 1
ATOM 2618 C CA . SER A 1 332 ? -19.031 34.031 9.266 1 94.06 332 SER A CA 1
ATOM 2619 C C . SER A 1 332 ? -18 33.406 10.211 1 94.06 332 SER A C 1
ATOM 2621 O O . SER A 1 332 ? -16.797 33.594 10.031 1 94.06 332 SER A O 1
ATOM 2623 N N . VAL A 1 333 ? -18.578 32.719 11.227 1 92.19 333 VAL A N 1
ATOM 2624 C CA . VAL A 1 333 ? -17.734 31.891 12.102 1 92.19 333 VAL A CA 1
ATOM 2625 C C . VAL A 1 333 ? -17 30.844 11.281 1 92.19 333 VAL A C 1
ATOM 2627 O O . VAL A 1 333 ? -17.594 30.141 10.469 1 92.19 333 VAL A O 1
ATOM 2630 N N . GLY A 1 334 ? -15.719 30.844 11.406 1 91.44 334 GLY A N 1
ATOM 2631 C CA . GLY A 1 334 ? -14.938 29.844 10.688 1 91.44 334 GLY A CA 1
ATOM 2632 C C . GLY A 1 334 ? -14.203 30.422 9.484 1 91.44 334 GLY A C 1
ATOM 2633 O O . GLY A 1 334 ? -13.32 29.766 8.922 1 91.44 334 GLY A O 1
ATOM 2634 N N . CYS A 1 335 ? -14.539 31.625 9.078 1 93.5 335 CYS A N 1
ATOM 2635 C CA . CYS A 1 335 ? -13.789 32.312 8.023 1 93.5 335 CYS A CA 1
ATOM 2636 C C . CYS A 1 335 ? -12.328 32.469 8.414 1 93.5 335 CYS A C 1
ATOM 2638 O O . CYS A 1 335 ? -11.438 32.375 7.562 1 93.5 335 CYS A O 1
ATOM 2640 N N . ARG A 1 336 ? -12.117 32.688 9.664 1 90.62 336 ARG A N 1
ATOM 2641 C CA . ARG A 1 336 ? -10.82 32.656 10.32 1 90.62 336 ARG A CA 1
ATOM 2642 C C . ARG A 1 336 ? -10.812 31.672 11.484 1 90.62 336 ARG A C 1
ATOM 2644 O O . ARG A 1 336 ? -11.875 31.266 11.961 1 90.62 336 ARG A O 1
ATOM 2651 N N . ARG A 1 337 ? -9.641 31.344 11.781 1 86.88 337 ARG A N 1
ATOM 2652 C CA . ARG A 1 337 ? -9.539 30.375 12.867 1 86.88 337 ARG A CA 1
ATOM 2653 C C . ARG A 1 337 ? -10.227 30.891 14.125 1 86.88 337 ARG A C 1
ATOM 2655 O O . ARG A 1 337 ? -10.016 32.031 14.523 1 86.88 337 ARG A O 1
ATOM 2662 N N . LEU A 1 338 ? -11.062 30.062 14.656 1 83.81 338 LEU A N 1
ATOM 2663 C CA . LEU A 1 338 ? -11.719 30.391 15.914 1 83.81 338 LEU A CA 1
ATOM 2664 C C . LEU A 1 338 ? -10.773 30.188 17.094 1 83.81 338 LEU A C 1
ATOM 2666 O O . LEU A 1 338 ? -10.133 29.125 17.203 1 83.81 338 LEU A O 1
ATOM 2670 N N . THR A 1 339 ? -10.586 31.188 17.875 1 82.44 339 THR A N 1
ATOM 2671 C CA . THR A 1 339 ? -9.703 31.094 19.031 1 82.44 339 THR A CA 1
ATOM 2672 C C . THR A 1 339 ? -10.477 31.328 20.328 1 82.44 339 THR A C 1
ATOM 2674 O O . THR A 1 339 ? -11.211 32.312 20.453 1 82.44 339 THR A O 1
ATOM 2677 N N . PRO A 1 340 ? -10.203 30.359 21.172 1 83.75 340 PRO A N 1
ATOM 2678 C CA . PRO A 1 340 ? -10.727 30.656 22.5 1 83.75 340 PRO A CA 1
ATOM 2679 C C . PRO A 1 340 ? -9.984 31.797 23.188 1 83.75 340 PRO A C 1
ATOM 2681 O O . PRO A 1 340 ? -8.844 32.094 22.828 1 83.75 340 PRO A O 1
ATOM 2684 N N . GLY A 1 341 ? -10.656 32.531 24.031 1 86 341 GLY A N 1
ATOM 2685 C CA . GLY A 1 341 ? -10.039 33.625 24.734 1 86 341 GLY A CA 1
ATOM 2686 C C . GLY A 1 341 ? -10.547 33.812 26.141 1 86 341 GLY A C 1
ATOM 2687 O O . GLY A 1 341 ? -11.141 34.844 26.469 1 86 341 GLY A O 1
ATOM 2688 N N . PRO A 1 342 ? -10.164 32.781 26.859 1 85.62 342 PRO A N 1
ATOM 2689 C CA . PRO A 1 342 ? -10.617 32.938 28.25 1 85.62 342 PRO A CA 1
ATOM 2690 C C . PRO A 1 342 ? -10.078 34.219 28.891 1 85.62 342 PRO A C 1
ATOM 2692 O O . PRO A 1 342 ? -8.867 34.469 28.891 1 85.62 342 PRO A O 1
ATOM 2695 N N . GLY A 1 343 ? -11.016 34.969 29.375 1 89.88 343 GLY A N 1
ATOM 2696 C CA . GLY A 1 343 ? -10.656 36.188 30.094 1 89.88 343 GLY A CA 1
ATOM 2697 C C . GLY A 1 343 ? -10.43 37.375 29.188 1 89.88 343 GLY A C 1
ATOM 2698 O O . GLY A 1 343 ? -10.336 38.5 29.656 1 89.88 343 GLY A O 1
ATOM 2699 N N . TYR A 1 344 ? -10.406 37.188 27.906 1 94.06 344 TYR A N 1
ATOM 2700 C CA . TYR A 1 344 ? -10.062 38.25 26.953 1 94.06 344 TYR A CA 1
ATOM 2701 C C . TYR A 1 344 ? -11.148 39.312 26.906 1 94.06 344 TYR A C 1
ATOM 2703 O O . TYR A 1 344 ? -10.867 40.5 27.062 1 94.06 344 TYR A O 1
ATOM 2711 N N . LEU A 1 345 ? -12.367 38.875 26.719 1 93.94 345 LEU A N 1
ATOM 2712 C CA . LEU A 1 345 ? -13.469 39.812 26.625 1 93.94 345 LEU A CA 1
ATOM 2713 C C . LEU A 1 345 ? -13.68 40.531 27.953 1 93.94 345 LEU A C 1
ATOM 2715 O O . LEU A 1 345 ? -13.938 41.75 27.969 1 93.94 345 LEU A O 1
ATOM 2719 N N . GLU A 1 346 ? -13.5 39.812 29.031 1 93.25 346 GLU A N 1
ATOM 2720 C CA . GLU A 1 346 ? -13.586 40.438 30.359 1 93.25 346 GLU A CA 1
ATOM 2721 C C . GLU A 1 346 ? -12.492 41.469 30.562 1 93.25 346 GLU A C 1
ATOM 2723 O O . GLU A 1 346 ? -12.742 42.531 31.156 1 93.25 346 GLU A O 1
ATOM 2728 N N . ALA A 1 347 ? -11.367 41.125 30.016 1 94.75 347 ALA A N 1
ATOM 2729 C CA . ALA A 1 347 ? -10.234 42.062 30.156 1 94.75 347 ALA A CA 1
ATOM 2730 C C . ALA A 1 347 ? -10.5 43.344 29.391 1 94.75 347 ALA A C 1
ATOM 2732 O O . ALA A 1 347 ? -10.062 44.438 29.828 1 94.75 347 ALA A O 1
ATOM 2733 N N . LEU A 1 348 ? -11.234 43.312 28.359 1 94.56 348 LEU A N 1
ATOM 2734 C CA . LEU A 1 348 ? -11.508 44.5 27.531 1 94.56 348 LEU A CA 1
ATOM 2735 C C . LEU A 1 348 ? -12.508 45.406 28.219 1 94.56 348 LEU A C 1
ATOM 2737 O O . LEU A 1 348 ? -12.633 46.594 27.844 1 94.56 348 LEU A O 1
ATOM 2741 N N . THR A 1 349 ? -13.219 44.875 29.219 1 93.69 349 THR A N 1
ATOM 2742 C CA . THR A 1 349 ? -14.211 45.656 29.922 1 93.69 349 THR A CA 1
ATOM 2743 C C . THR A 1 349 ? -13.641 46.188 31.234 1 93.69 349 THR A C 1
ATOM 2745 O O . THR A 1 349 ? -14.312 46.938 31.953 1 93.69 349 THR A O 1
ATOM 2748 N N . ALA A 1 350 ? -12.5 45.812 31.531 1 94.44 350 ALA A N 1
ATOM 2749 C CA . ALA A 1 350 ? -11.867 46.281 32.75 1 94.44 350 ALA A CA 1
ATOM 2750 C C . ALA A 1 350 ? -11.555 47.75 32.688 1 94.44 350 ALA A C 1
ATOM 2752 O O . ALA A 1 350 ? -11.359 48.312 31.594 1 94.44 350 ALA A O 1
ATOM 2753 N N . ASP A 1 351 ? -11.383 48.406 33.781 1 94.88 351 ASP A N 1
ATOM 2754 C CA . ASP A 1 351 ? -11.195 49.844 33.875 1 94.88 351 ASP A CA 1
ATOM 2755 C C . ASP A 1 351 ? -9.859 50.281 33.281 1 94.88 351 ASP A C 1
ATOM 2757 O O . ASP A 1 351 ? -9.727 51.375 32.781 1 94.88 351 ASP A O 1
ATOM 2761 N N . ASN A 1 352 ? -8.977 49.375 33.344 1 96.81 352 ASN A N 1
ATOM 2762 C CA . ASN A 1 352 ? -7.645 49.781 32.875 1 96.81 352 ASN A CA 1
ATOM 2763 C C . ASN A 1 352 ? -7.398 49.312 31.438 1 96.81 352 ASN A C 1
ATOM 2765 O O . ASN A 1 352 ? -6.266 49.344 30.969 1 96.81 352 ASN A O 1
ATOM 2769 N N . GLY A 1 353 ? -8.383 48.875 30.828 1 94.19 353 GLY A N 1
ATOM 2770 C CA . GLY A 1 353 ? -8.242 48.438 29.438 1 94.19 353 GLY A CA 1
ATOM 2771 C C . GL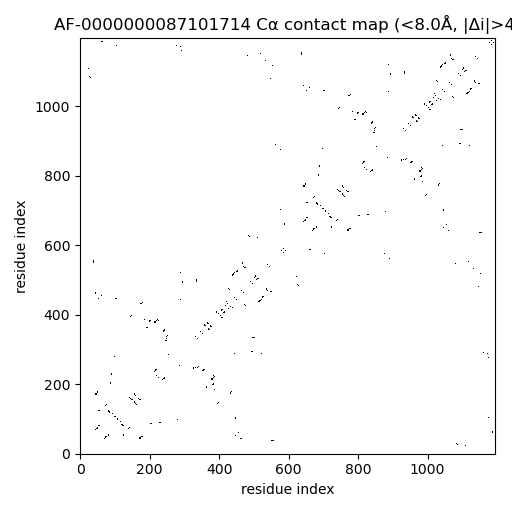Y A 1 353 ? -8.984 49.312 28.453 1 94.19 353 GLY A C 1
ATOM 2772 O O . GLY A 1 353 ? -10.102 49.75 28.734 1 94.19 353 GLY A O 1
ATOM 2773 N N . THR A 1 354 ? -8.328 49.625 27.328 1 94.31 354 THR A N 1
ATOM 2774 C CA . THR A 1 354 ? -8.953 50.375 26.25 1 94.31 354 THR A CA 1
ATOM 2775 C C . THR A 1 354 ? -8.844 49.594 24.938 1 94.31 354 THR A C 1
ATOM 2777 O O . THR A 1 354 ? -7.75 49.219 24.531 1 94.31 354 THR A O 1
ATOM 2780 N N . TYR A 1 355 ? -9.945 49.375 24.312 1 95.38 355 TYR A N 1
ATOM 2781 C CA . TYR A 1 355 ? -9.984 48.719 22.984 1 95.38 355 TYR A CA 1
ATOM 2782 C C . TYR A 1 355 ? -9.93 49.781 21.891 1 95.38 355 TYR A C 1
ATOM 2784 O O . TYR A 1 355 ? -10.773 50.688 21.828 1 95.38 355 TYR A O 1
ATOM 2792 N N . ILE A 1 356 ? -8.938 49.719 21.016 1 95.31 356 ILE A N 1
ATOM 2793 C CA . ILE A 1 356 ? -8.68 50.75 20.031 1 95.31 356 ILE A CA 1
ATOM 2794 C C . ILE A 1 356 ? -8.773 50.156 18.625 1 95.31 356 ILE A C 1
ATOM 2796 O O . ILE A 1 356 ? -7.973 49.281 18.266 1 95.31 356 ILE A O 1
ATOM 2800 N N . ARG A 1 357 ? -9.633 50.625 17.797 1 92.38 357 ARG A N 1
ATOM 2801 C CA . ARG A 1 357 ? -9.812 50.125 16.438 1 92.38 357 ARG A CA 1
ATOM 2802 C C . ARG A 1 357 ? -9.164 51.094 15.43 1 92.38 357 ARG A C 1
ATOM 2804 O O . ARG A 1 357 ? -8.961 50.719 14.273 1 92.38 357 ARG A O 1
ATOM 2811 N N . ASP A 1 358 ? -8.844 52.281 15.969 1 92.06 358 ASP A N 1
ATOM 2812 C CA . ASP A 1 358 ? -8.156 53.219 15.094 1 92.06 358 ASP A CA 1
ATOM 2813 C C . ASP A 1 358 ? -6.82 52.688 14.617 1 92.06 358 ASP A C 1
ATOM 2815 O O . ASP A 1 358 ? -6.082 52.062 15.391 1 92.06 358 ASP A O 1
ATOM 2819 N N . HIS A 1 359 ? -6.578 52.969 13.383 1 94.06 359 HIS A N 1
ATOM 2820 C CA . HIS A 1 359 ? -5.328 52.469 12.805 1 94.06 359 HIS A CA 1
ATOM 2821 C C . HIS A 1 359 ? -4.129 53.219 13.383 1 94.06 359 HIS A C 1
ATOM 2823 O O . HIS A 1 359 ? -4.215 54.406 13.664 1 94.06 359 HIS A O 1
ATOM 2829 N N . ILE A 1 360 ? -3.107 52.438 13.516 1 95.69 360 ILE A N 1
ATOM 2830 C CA . ILE A 1 360 ? -1.859 53.062 13.977 1 95.69 360 ILE A CA 1
ATOM 2831 C C . ILE A 1 360 ? -1.218 53.844 12.836 1 95.69 360 ILE A C 1
ATOM 2833 O O . ILE A 1 360 ? -0.999 53.312 11.75 1 95.69 360 ILE A O 1
ATOM 2837 N N . ALA A 1 361 ? -0.915 55.062 13.141 1 95.94 361 ALA A N 1
ATOM 2838 C CA . ALA A 1 361 ? -0.241 55.906 12.164 1 95.94 361 ALA A CA 1
ATOM 2839 C C . ALA A 1 361 ? 1.273 55.719 12.25 1 95.94 361 ALA A C 1
ATOM 2841 O O . ALA A 1 361 ? 1.946 55.562 11.227 1 95.94 361 ALA A O 1
ATOM 2842 N N . LYS A 1 362 ? 1.741 55.812 13.445 1 97.12 362 LYS A N 1
ATOM 2843 C CA . LYS A 1 362 ? 3.182 55.688 13.648 1 97.12 362 LYS A CA 1
ATOM 2844 C C . LYS A 1 362 ? 3.514 55.469 15.125 1 97.12 362 LYS A C 1
ATOM 2846 O O . LYS A 1 362 ? 2.684 55.75 16 1 97.12 362 LYS A O 1
ATOM 2851 N N . PHE A 1 363 ? 4.711 55 15.289 1 97.44 363 PHE A N 1
ATOM 2852 C CA . PHE A 1 363 ? 5.309 54.938 16.625 1 97.44 363 PHE A CA 1
ATOM 2853 C C . PHE A 1 363 ? 6.074 56.25 16.922 1 97.44 363 PHE A C 1
ATOM 2855 O O . PHE A 1 363 ? 6.594 56.875 16 1 97.44 363 PHE A O 1
ATOM 2862 N N . THR A 1 364 ? 6.07 56.625 18.125 1 97.44 364 THR A N 1
ATOM 2863 C CA . THR A 1 364 ? 6.93 57.719 18.609 1 97.44 364 THR A CA 1
ATOM 2864 C C . THR A 1 364 ? 7.953 57.188 19.609 1 97.44 364 THR A C 1
ATOM 2866 O O . THR A 1 364 ? 7.973 56 19.906 1 97.44 364 THR A O 1
ATOM 2869 N N . GLU A 1 365 ? 8.766 58.094 20.062 1 97.75 365 GLU A N 1
ATOM 2870 C CA . GLU A 1 365 ? 9.766 57.719 21.047 1 97.75 365 GLU A CA 1
ATOM 2871 C C . GLU A 1 365 ? 9.109 57.188 22.328 1 97.75 365 GLU A C 1
ATOM 2873 O O . GLU A 1 365 ? 9.695 56.344 23.031 1 97.75 365 GLU A O 1
ATOM 2878 N N . THR A 1 366 ? 7.871 57.656 22.484 1 98 366 THR A N 1
ATOM 2879 C CA . THR A 1 366 ? 7.312 57.375 23.797 1 98 366 THR A CA 1
ATOM 2880 C C . THR A 1 366 ? 6.016 56.562 23.688 1 98 366 THR A C 1
ATOM 2882 O O . THR A 1 366 ? 5.422 56.188 24.688 1 98 366 THR A O 1
ATOM 2885 N N . GLY A 1 367 ? 5.574 56.375 22.406 1 97.81 367 GLY A N 1
ATOM 2886 C CA . GLY A 1 367 ? 4.312 55.656 22.328 1 97.81 367 GLY A CA 1
ATOM 2887 C C . GLY A 1 367 ? 3.809 55.5 20.906 1 97.81 367 GLY A C 1
ATOM 2888 O O . GLY A 1 367 ? 4.594 55.25 19.984 1 97.81 367 GLY A O 1
ATOM 2889 N N . ILE A 1 368 ? 2.41 55.469 20.75 1 97.75 368 ILE A N 1
ATOM 2890 C CA . ILE A 1 368 ? 1.761 55.188 19.469 1 97.75 368 ILE A CA 1
ATOM 2891 C C . ILE A 1 368 ? 0.779 56.312 19.141 1 97.75 368 ILE A C 1
ATOM 2893 O O . ILE A 1 368 ? 0.049 56.781 20.016 1 97.75 368 ILE A O 1
ATOM 2897 N N . ARG A 1 369 ? 0.844 56.75 17.969 1 97.44 369 ARG A N 1
ATOM 2898 C CA . ARG A 1 369 ? -0.118 57.719 17.453 1 97.44 369 ARG A CA 1
ATOM 2899 C C . ARG A 1 369 ? -1.061 57.062 16.438 1 97.44 369 ARG A C 1
ATOM 2901 O O . ARG A 1 369 ? -0.624 56.312 15.578 1 97.44 369 ARG A O 1
ATOM 2908 N N . THR A 1 370 ? -2.348 57.375 16.562 1 95.69 370 THR A N 1
ATOM 2909 C CA . THR A 1 370 ? -3.338 56.812 15.672 1 95.69 370 THR A CA 1
ATOM 2910 C C . THR A 1 370 ? -3.66 57.75 14.523 1 95.69 370 THR A C 1
ATOM 2912 O O . THR A 1 370 ? -3.311 58.938 14.586 1 95.69 370 THR A O 1
ATOM 2915 N N . VAL A 1 371 ? -4.242 57.281 13.438 1 91.31 371 VAL A N 1
ATOM 2916 C CA . VAL A 1 371 ? -4.5 58.031 12.211 1 91.31 371 VAL A CA 1
ATOM 2917 C C . VAL A 1 371 ? -5.688 58.969 12.414 1 91.31 371 VAL A C 1
ATOM 2919 O O . VAL A 1 371 ? -5.586 60.188 12.156 1 91.31 371 VAL A O 1
ATOM 2922 N N . ASP A 1 372 ? -6.812 58.469 12.758 1 81.69 372 ASP A N 1
ATOM 2923 C CA . ASP A 1 372 ? -8.07 59.219 12.711 1 81.69 372 ASP A CA 1
ATOM 2924 C C . ASP A 1 372 ? -8.078 60.312 13.758 1 81.69 372 ASP A C 1
ATOM 2926 O O . ASP A 1 372 ? -8.195 61.5 13.414 1 81.69 372 ASP A O 1
ATOM 2930 N N . ALA A 1 373 ? -7.785 60 14.945 1 77.06 373 ALA A N 1
ATOM 2931 C CA . ALA A 1 373 ? -7.887 61 16.016 1 77.06 373 ALA A CA 1
ATOM 2932 C C . ALA A 1 373 ? -6.531 61.656 16.281 1 77.06 373 ALA A C 1
ATOM 2934 O O . ALA A 1 373 ? -6.457 62.688 16.938 1 77.06 373 ALA A O 1
ATOM 2935 N N . GLY A 1 374 ? -5.629 61.125 15.695 1 87.25 374 GLY A N 1
ATOM 2936 C CA . GLY A 1 374 ? -4.285 61.594 15.977 1 87.25 374 GLY A CA 1
ATOM 2937 C C . GLY A 1 374 ? -3.904 61.469 17.438 1 87.25 374 GLY A C 1
ATOM 2938 O O . GLY A 1 374 ? -3.047 62.219 17.922 1 87.25 374 GLY A O 1
ATOM 2939 N N . THR A 1 375 ? -4.547 60.656 18.031 1 94.25 375 THR A N 1
ATOM 2940 C CA . THR A 1 375 ? -4.348 60.5 19.469 1 94.25 375 THR A CA 1
ATOM 2941 C C . THR A 1 375 ? -3.018 59.844 19.766 1 94.25 375 THR A C 1
ATOM 2943 O O . THR A 1 375 ? -2.719 58.781 19.203 1 94.25 375 THR A O 1
ATOM 2946 N N . HIS A 1 376 ? -2.273 60.5 20.578 1 97 376 HIS A N 1
ATOM 2947 C CA . HIS A 1 376 ? -1.019 59.906 21.047 1 97 376 HIS A CA 1
ATOM 2948 C C . HIS A 1 376 ? -1.179 59.281 22.422 1 97 376 HIS A C 1
ATOM 2950 O O . HIS A 1 376 ? -1.671 59.938 23.359 1 97 376 HIS A O 1
ATOM 2956 N N . ARG A 1 377 ? -0.804 58.062 22.531 1 97.31 377 ARG A N 1
ATOM 2957 C CA . ARG A 1 377 ? -0.837 57.344 23.812 1 97.31 377 ARG A CA 1
ATOM 2958 C C . ARG A 1 377 ? 0.563 56.906 24.234 1 97.31 377 ARG A C 1
ATOM 2960 O O . ARG A 1 377 ? 1.208 56.125 23.531 1 97.31 377 ARG A O 1
ATOM 2967 N N . GLU A 1 378 ? 1.004 57.438 25.375 1 97.88 378 GLU A N 1
ATOM 2968 C CA . GLU A 1 378 ? 2.297 57.062 25.922 1 97.88 378 GLU A CA 1
ATOM 2969 C C . GLU A 1 378 ? 2.223 55.656 26.547 1 97.88 378 GLU A C 1
ATOM 2971 O O . GLU A 1 378 ? 1.294 55.375 27.312 1 97.88 378 GLU A O 1
ATOM 2976 N N . VAL A 1 379 ? 3.217 54.844 26.172 1 98.38 379 VAL A N 1
ATOM 2977 C CA . VAL A 1 379 ? 3.266 53.5 26.734 1 98.38 379 VAL A CA 1
ATOM 2978 C C . VAL A 1 379 ? 4.707 53.125 27.078 1 98.38 379 VAL A C 1
ATOM 2980 O O . VAL A 1 379 ? 5.648 53.656 26.5 1 98.38 379 VAL A O 1
ATOM 2983 N N . ASP A 1 380 ? 4.84 52.25 28.062 1 98.25 380 ASP A N 1
ATOM 2984 C CA . ASP A 1 380 ? 6.145 51.781 28.5 1 98.25 380 ASP A CA 1
ATOM 2985 C C . ASP A 1 380 ? 6.586 50.562 27.688 1 98.25 380 ASP A C 1
ATOM 2987 O O . ASP A 1 380 ? 7.785 50.281 27.547 1 98.25 380 ASP A O 1
ATOM 2991 N N . ALA A 1 381 ? 5.68 49.844 27.234 1 98.31 381 ALA A N 1
ATOM 2992 C CA . ALA A 1 381 ? 5.961 48.594 26.5 1 98.31 381 ALA A CA 1
ATOM 2993 C C . ALA A 1 381 ? 4.934 48.375 25.391 1 98.31 381 ALA A C 1
ATOM 2995 O O . ALA A 1 381 ? 3.768 48.75 25.531 1 98.31 381 ALA A O 1
ATOM 2996 N N . VAL A 1 382 ? 5.398 47.781 24.312 1 98.25 382 VAL A N 1
ATOM 2997 C CA . VAL A 1 382 ? 4.547 47.375 23.203 1 98.25 382 VAL A CA 1
ATOM 2998 C C . VAL A 1 382 ? 4.75 45.875 22.922 1 98.25 382 VAL A C 1
ATOM 3000 O O . VAL A 1 382 ? 5.863 45.438 22.625 1 98.25 382 VAL A O 1
ATOM 3003 N N . ILE A 1 383 ? 3.715 45.094 23.125 1 97.81 383 ILE A N 1
ATOM 3004 C CA . ILE A 1 383 ? 3.695 43.688 22.812 1 97.81 383 ILE A CA 1
ATOM 3005 C C . ILE A 1 383 ? 2.992 43.469 21.469 1 97.81 383 ILE A C 1
ATOM 3007 O O . ILE A 1 383 ? 1.811 43.781 21.328 1 97.81 383 ILE A O 1
ATOM 3011 N N . CYS A 1 384 ? 3.748 42.875 20.516 1 97 384 CYS A N 1
ATOM 3012 C CA . CYS A 1 384 ? 3.217 42.656 19.172 1 97 384 CYS A CA 1
ATOM 3013 C C . CYS A 1 384 ? 2.773 41.219 18.969 1 97 384 CYS A C 1
ATOM 3015 O O . CYS A 1 384 ? 3.607 40.312 18.906 1 97 384 CYS A O 1
ATOM 3017 N N . SER A 1 385 ? 1.518 41.031 18.922 1 94.94 385 SER A N 1
ATOM 3018 C CA . SER A 1 385 ? 0.908 39.75 18.484 1 94.94 385 SER A CA 1
ATOM 3019 C C . SER A 1 385 ? 0.429 39.875 17.047 1 94.94 385 SER A C 1
ATOM 3021 O O . SER A 1 385 ? -0.761 39.688 16.766 1 94.94 385 SER A O 1
ATOM 3023 N N . THR A 1 386 ? 1.396 40.031 16.172 1 92.38 386 THR A N 1
ATOM 3024 C CA . THR A 1 386 ? 1.089 40.469 14.805 1 92.38 386 THR A CA 1
ATOM 3025 C C . THR A 1 386 ? 1.345 39.344 13.812 1 92.38 386 THR A C 1
ATOM 3027 O O . THR A 1 386 ? 1.505 39.594 12.609 1 92.38 386 THR A O 1
ATOM 3030 N N . GLY A 1 387 ? 1.397 38.188 14.328 1 88.69 387 GLY A N 1
ATOM 3031 C CA . GLY A 1 387 ? 1.376 37 13.477 1 88.69 387 GLY A CA 1
ATOM 3032 C C . GLY A 1 387 ? 2.746 36.625 12.938 1 88.69 387 GLY A C 1
ATOM 3033 O O . GLY A 1 387 ? 3.766 36.969 13.547 1 88.69 387 GLY A O 1
ATOM 3034 N N . HIS A 1 388 ? 2.773 35.656 11.953 1 90 388 HIS A N 1
ATOM 3035 C CA . HIS A 1 388 ? 3.938 35.062 11.305 1 90 388 HIS A CA 1
ATOM 3036 C C . HIS A 1 388 ? 3.801 35.125 9.789 1 90 388 HIS A C 1
ATOM 3038 O O . HIS A 1 388 ? 2.906 35.781 9.258 1 90 388 HIS A O 1
ATOM 3044 N N . ASP A 1 389 ? 4.84 34.594 9.125 1 87.06 389 ASP A N 1
ATOM 3045 C CA . ASP A 1 389 ? 4.707 34.375 7.684 1 87.06 389 ASP A CA 1
ATOM 3046 C C . ASP A 1 389 ? 3.631 33.344 7.363 1 87.06 389 ASP A C 1
ATOM 3048 O O . ASP A 1 389 ? 3.785 32.188 7.676 1 87.06 389 ASP A O 1
ATOM 3052 N N . ILE A 1 390 ? 2.543 33.812 6.73 1 87.5 390 ILE A N 1
ATOM 3053 C CA . ILE A 1 390 ? 1.408 32.938 6.508 1 87.5 390 ILE A CA 1
ATOM 3054 C C . ILE A 1 390 ? 1.246 32.656 5.012 1 87.5 390 ILE A C 1
ATOM 3056 O O . ILE A 1 390 ? 0.155 32.312 4.555 1 87.5 390 ILE A O 1
ATOM 3060 N N . THR A 1 391 ? 2.303 32.844 4.211 1 87.69 391 THR A N 1
ATOM 3061 C CA . THR A 1 391 ? 2.25 32.625 2.77 1 87.69 391 THR A CA 1
ATOM 3062 C C . THR A 1 391 ? 2.281 31.125 2.451 1 87.69 391 THR A C 1
ATOM 3064 O O . THR A 1 391 ? 1.957 30.719 1.336 1 87.69 391 THR A O 1
ATOM 3067 N N . PHE A 1 392 ? 2.756 30.281 3.418 1 91.62 392 PHE A N 1
ATOM 3068 C CA . PHE A 1 392 ? 2.975 28.844 3.27 1 91.62 392 PHE A CA 1
ATOM 3069 C C . PHE A 1 392 ? 4.082 28.562 2.258 1 91.62 392 PHE A C 1
ATOM 3071 O O . PHE A 1 392 ? 4.129 27.484 1.664 1 91.62 392 PHE A O 1
ATOM 3078 N N . SER A 1 393 ? 4.887 29.547 2.006 1 93.5 393 SER A N 1
ATOM 3079 C CA . SER A 1 393 ? 6.102 29.312 1.227 1 93.5 393 SER A CA 1
ATOM 3080 C C . SER A 1 393 ? 7.191 28.672 2.078 1 93.5 393 SER A C 1
ATOM 3082 O O . SER A 1 393 ? 7.004 28.453 3.275 1 93.5 393 SER A O 1
ATOM 3084 N N . THR A 1 394 ? 8.312 28.281 1.422 1 94.56 394 THR A N 1
ATOM 3085 C CA . THR A 1 394 ? 9.422 27.703 2.174 1 94.56 394 THR A CA 1
ATOM 3086 C C . THR A 1 394 ? 10.148 28.766 2.984 1 94.56 394 THR A C 1
ATOM 3088 O O . THR A 1 394 ? 10.164 29.938 2.598 1 94.56 394 THR A O 1
ATOM 3091 N N . GLN A 1 395 ? 10.711 28.406 4.094 1 93.62 395 GLN A N 1
ATOM 3092 C CA . GLN A 1 395 ? 11.352 29.344 5.012 1 93.62 395 GLN A CA 1
ATOM 3093 C C . GLN A 1 395 ? 12.773 29.672 4.562 1 93.62 395 GLN A C 1
ATOM 3095 O O . GLN A 1 395 ? 13.414 30.578 5.098 1 93.62 395 GLN A O 1
ATOM 3100 N N . PHE A 1 396 ? 13.305 28.984 3.627 1 96.62 396 PHE A N 1
ATOM 3101 C CA . PHE A 1 396 ? 14.602 29.188 2.984 1 96.62 396 PHE A CA 1
ATOM 3102 C C . PHE A 1 396 ? 14.516 28.906 1.49 1 96.62 396 PHE A C 1
ATOM 3104 O O . PHE A 1 396 ? 13.562 28.281 1.026 1 96.62 396 PHE A O 1
ATOM 3111 N N . PRO A 1 397 ? 15.453 29.453 0.718 1 98.19 397 PRO A N 1
ATOM 3112 C CA . PRO A 1 397 ? 15.438 29.172 -0.719 1 98.19 397 PRO A CA 1
ATOM 3113 C C . PRO A 1 397 ? 15.586 27.688 -1.031 1 98.19 397 PRO A C 1
ATOM 3115 O O . PRO A 1 397 ? 16.5 27.031 -0.522 1 98.19 397 PRO A O 1
ATOM 3118 N N . VAL A 1 398 ? 14.695 27.156 -1.797 1 98.69 398 VAL A N 1
ATOM 3119 C CA . VAL A 1 398 ? 14.734 25.812 -2.379 1 98.69 398 VAL A CA 1
ATOM 3120 C C . VAL A 1 398 ? 14.836 25.922 -3.898 1 98.69 398 VAL A C 1
ATOM 3122 O O . VAL A 1 398 ? 13.867 26.266 -4.574 1 98.69 398 VAL A O 1
ATOM 3125 N N . LEU A 1 399 ? 16 25.578 -4.387 1 98.69 399 LEU A N 1
ATOM 3126 C CA . LEU A 1 399 ? 16.344 25.875 -5.77 1 98.69 399 LEU A CA 1
ATOM 3127 C C . LEU A 1 399 ? 16.422 24.609 -6.602 1 98.69 399 LEU A C 1
ATOM 3129 O O . LEU A 1 399 ? 17.047 23.625 -6.188 1 98.69 399 LEU A O 1
ATOM 3133 N N . CYS A 1 400 ? 15.734 24.594 -7.688 1 98.25 400 CYS A N 1
ATOM 3134 C CA . CYS A 1 400 ? 15.773 23.453 -8.602 1 98.25 400 CYS A CA 1
ATOM 3135 C C . CYS A 1 400 ? 15.57 23.906 -10.047 1 98.25 400 CYS A C 1
ATOM 3137 O O . CYS A 1 400 ? 14.531 24.484 -10.375 1 98.25 400 CYS A O 1
ATOM 3139 N N . ASN A 1 401 ? 16.531 23.641 -10.898 1 96 401 ASN A N 1
ATOM 3140 C CA . ASN A 1 401 ? 16.422 23.875 -12.336 1 96 401 ASN A CA 1
ATOM 3141 C C . ASN A 1 401 ? 15.859 25.266 -12.641 1 96 401 ASN A C 1
ATOM 3143 O O . ASN A 1 401 ? 14.914 25.391 -13.414 1 96 401 ASN A O 1
ATOM 3147 N N . GLY A 1 402 ? 16.266 26.234 -12 1 95.25 402 GLY A N 1
ATOM 3148 C CA . GLY A 1 402 ? 15.891 27.609 -12.273 1 95.25 402 GLY A CA 1
ATOM 3149 C C . GLY A 1 402 ? 14.711 28.078 -11.445 1 95.25 402 GLY A C 1
ATOM 3150 O O . GLY A 1 402 ? 14.367 29.266 -11.477 1 95.25 402 GLY A O 1
ATOM 3151 N N . ILE A 1 403 ? 14.148 27.203 -10.719 1 96.38 403 ILE A N 1
ATOM 3152 C CA . ILE A 1 403 ? 13.023 27.562 -9.875 1 96.38 403 ILE A CA 1
ATOM 3153 C C . ILE A 1 403 ? 13.508 27.812 -8.445 1 96.38 403 ILE A C 1
ATOM 3155 O O . ILE A 1 403 ? 14.289 27.031 -7.906 1 96.38 403 ILE A O 1
ATOM 3159 N N . ASP A 1 404 ? 13.102 28.969 -7.918 1 98.12 404 ASP A N 1
ATOM 3160 C CA . ASP A 1 404 ? 13.18 29.234 -6.484 1 98.12 404 ASP A CA 1
ATOM 3161 C C . ASP A 1 404 ? 11.805 29.125 -5.832 1 98.12 404 ASP A C 1
ATOM 3163 O O . ASP A 1 404 ? 11 30.047 -5.922 1 98.12 404 ASP A O 1
ATOM 3167 N N . LEU A 1 405 ? 11.625 28.062 -5.176 1 97.56 405 LEU A N 1
ATOM 3168 C CA . LEU A 1 405 ? 10.297 27.766 -4.641 1 97.56 405 LEU A CA 1
ATOM 3169 C C . LEU A 1 405 ? 9.867 28.812 -3.625 1 97.56 405 LEU A C 1
ATOM 3171 O O . LEU A 1 405 ? 8.68 29.125 -3.52 1 97.56 405 LEU A O 1
ATOM 3175 N N . GLN A 1 406 ? 10.781 29.328 -2.822 1 97 406 GLN A N 1
ATOM 3176 C CA . GLN A 1 406 ? 10.445 30.359 -1.842 1 97 406 GLN A CA 1
ATOM 3177 C C . GLN A 1 406 ? 9.828 31.594 -2.518 1 97 406 GLN A C 1
ATOM 3179 O O . GLN A 1 406 ? 8.828 32.125 -2.043 1 97 406 GLN A O 1
ATOM 3184 N N . LYS A 1 407 ? 10.383 31.969 -3.551 1 96.69 407 LYS A N 1
ATOM 3185 C CA . LYS A 1 407 ? 9.875 33.125 -4.297 1 96.69 407 LYS A CA 1
ATOM 3186 C C . LYS A 1 407 ? 8.602 32.75 -5.062 1 96.69 407 LYS A C 1
ATOM 3188 O O . LYS A 1 407 ? 7.625 33.5 -5.043 1 96.69 407 LYS A O 1
ATOM 3193 N N . ALA A 1 408 ? 8.602 31.594 -5.664 1 96.38 408 ALA A N 1
ATOM 3194 C CA . ALA A 1 408 ? 7.52 31.188 -6.547 1 96.38 408 ALA A CA 1
ATOM 3195 C C . ALA A 1 408 ? 6.199 31.094 -5.785 1 96.38 408 ALA A C 1
ATOM 3197 O O . ALA A 1 408 ? 5.133 31.375 -6.34 1 96.38 408 ALA A O 1
ATOM 3198 N N . TRP A 1 409 ? 6.242 30.719 -4.527 1 95.5 409 TRP A N 1
ATOM 3199 C CA . TRP A 1 409 ? 5.035 30.469 -3.75 1 95.5 409 TRP A CA 1
ATOM 3200 C C . TRP A 1 409 ? 4.547 31.734 -3.059 1 95.5 409 TRP A C 1
ATOM 3202 O O . TRP A 1 409 ? 3.568 31.703 -2.307 1 95.5 409 TRP A O 1
ATOM 3212 N N . ARG A 1 410 ? 5.184 32.844 -3.326 1 93.38 410 ARG A N 1
ATOM 3213 C CA . ARG A 1 410 ? 4.793 34.125 -2.73 1 93.38 410 ARG A CA 1
ATOM 3214 C C . ARG A 1 410 ? 4.086 35.031 -3.75 1 93.38 410 ARG A C 1
ATOM 3216 O O . ARG A 1 410 ? 4.387 34.969 -4.945 1 93.38 410 ARG A O 1
ATOM 3223 N N . PRO A 1 411 ? 3.168 35.812 -3.207 1 90.62 411 PRO A N 1
ATOM 3224 C CA . PRO A 1 411 ? 2.496 36.719 -4.125 1 90.62 411 PRO A CA 1
ATOM 3225 C C . PRO A 1 411 ? 3.479 37.562 -4.93 1 90.62 411 PRO A C 1
ATOM 3227 O O . PRO A 1 411 ? 4.508 38 -4.406 1 90.62 411 PRO A O 1
ATOM 3230 N N . GLY A 1 412 ? 3.135 37.844 -6.156 1 89.06 412 GLY A N 1
ATOM 3231 C CA . GLY A 1 412 ? 3.973 38.656 -7.012 1 89.06 412 GLY A CA 1
ATOM 3232 C C . GLY A 1 412 ? 4.934 37.875 -7.863 1 89.06 412 GLY A C 1
ATOM 3233 O O . GLY A 1 412 ? 5.59 38.406 -8.75 1 89.06 412 GLY A O 1
ATOM 3234 N N . ALA A 1 413 ? 5.004 36.562 -7.617 1 91.81 413 ALA A N 1
ATOM 3235 C CA . ALA A 1 413 ? 5.836 35.656 -8.414 1 91.81 413 ALA A CA 1
ATOM 3236 C C . ALA A 1 413 ? 4.98 34.656 -9.195 1 91.81 413 ALA A C 1
ATOM 3238 O O . ALA A 1 413 ? 3.762 34.812 -9.289 1 91.81 413 ALA A O 1
ATOM 3239 N N . LYS A 1 414 ? 5.645 33.812 -9.914 1 89.75 414 LYS A N 1
ATOM 3240 C CA . LYS A 1 414 ? 4.953 32.75 -10.664 1 89.75 414 LYS A CA 1
ATOM 3241 C C . LYS A 1 414 ? 5.219 31.391 -10.055 1 89.75 414 LYS A C 1
ATOM 3243 O O . LYS A 1 414 ? 6.371 30.969 -9.922 1 89.75 414 LYS A O 1
ATOM 3248 N N . PRO A 1 415 ? 4.176 30.734 -9.594 1 91.62 415 PRO A N 1
ATOM 3249 C CA . PRO A 1 415 ? 2.758 30.969 -9.852 1 91.62 415 PRO A CA 1
ATOM 3250 C C . PRO A 1 415 ? 2.133 31.938 -8.844 1 91.62 415 PRO A C 1
ATOM 3252 O O . PRO A 1 415 ? 0.974 32.344 -9 1 91.62 415 PRO A O 1
ATOM 3255 N N . GLY A 1 416 ? 2.84 32.281 -7.789 1 92.38 416 GLY A N 1
ATOM 3256 C CA . GLY A 1 416 ? 2.396 33.312 -6.871 1 92.38 416 GLY A CA 1
ATOM 3257 C C . GLY A 1 416 ? 1.54 32.781 -5.738 1 92.38 416 GLY A C 1
ATOM 3258 O O . GLY A 1 416 ? 0.888 33.562 -5.027 1 92.38 416 GLY A O 1
ATOM 3259 N N . PHE A 1 417 ? 1.421 31.531 -5.645 1 92.94 417 PHE A N 1
ATOM 3260 C CA . PHE A 1 417 ? 0.735 30.797 -4.582 1 92.94 417 PHE A CA 1
ATOM 3261 C C . PHE A 1 417 ? 1.332 29.406 -4.406 1 92.94 417 PHE A C 1
ATOM 3263 O O . PHE A 1 417 ? 1.965 28.875 -5.324 1 92.94 417 PHE A O 1
ATOM 3270 N N . PRO A 1 418 ? 1.241 28.859 -3.207 1 95 418 PRO A N 1
ATOM 3271 C CA . PRO A 1 418 ? 1.743 27.484 -3.053 1 95 418 PRO A CA 1
ATOM 3272 C C . PRO A 1 418 ? 0.992 26.484 -3.924 1 95 418 PRO A C 1
ATOM 3274 O O . PRO A 1 418 ? -0.204 26.25 -3.723 1 95 418 PRO A O 1
ATOM 3277 N N . ASP A 1 419 ? 1.64 26 -4.895 1 94.38 419 ASP A N 1
ATOM 3278 C CA . ASP A 1 419 ? 1.097 24.969 -5.785 1 94.38 419 ASP A CA 1
ATOM 3279 C C . ASP A 1 419 ? 1.602 23.578 -5.398 1 94.38 419 ASP A C 1
ATOM 3281 O O . ASP A 1 419 ? 2.701 23.188 -5.789 1 94.38 419 ASP A O 1
ATOM 3285 N N . THR A 1 420 ? 0.754 22.828 -4.684 1 95.75 420 THR A N 1
ATOM 3286 C CA . THR A 1 420 ? 1.226 21.578 -4.105 1 95.75 420 THR A CA 1
ATOM 3287 C C . THR A 1 420 ? 0.37 20.406 -4.578 1 95.75 420 THR A C 1
ATOM 3289 O O . THR A 1 420 ? -0.773 20.594 -4.996 1 95.75 420 THR A O 1
ATOM 3292 N N . TYR A 1 421 ? 0.948 19.25 -4.609 1 97.81 421 TYR A N 1
ATOM 3293 C CA . TYR A 1 421 ? 0.259 17.984 -4.797 1 97.81 421 TYR A CA 1
ATOM 3294 C C . TYR A 1 421 ? -0.082 17.344 -3.453 1 97.81 421 TYR A C 1
ATOM 3296 O O . TYR A 1 421 ? 0.813 17 -2.672 1 97.81 421 TYR A O 1
ATOM 3304 N N . LEU A 1 422 ? -1.372 17.234 -3.158 1 97.81 422 LEU A N 1
ATOM 3305 C CA . LEU A 1 422 ? -1.936 16.641 -1.95 1 97.81 422 LEU A CA 1
ATOM 3306 C C . LEU A 1 422 ? -1.385 17.312 -0.701 1 97.81 422 LEU A C 1
ATOM 3308 O O . LEU A 1 422 ? -1.247 16.688 0.347 1 97.81 422 LEU A O 1
ATOM 3312 N N . GLY A 1 423 ? -0.918 18.516 -0.839 1 96.75 423 GLY A N 1
ATOM 3313 C CA . GLY A 1 423 ? -0.49 19.312 0.299 1 96.75 423 GLY A CA 1
ATOM 3314 C C . GLY A 1 423 ? 0.898 18.953 0.793 1 96.75 423 GLY A C 1
ATOM 3315 O O . GLY A 1 423 ? 1.326 19.406 1.852 1 96.75 423 GLY A O 1
ATOM 3316 N N . MET A 1 424 ? 1.675 18.094 -0.013 1 97.62 424 MET A N 1
ATOM 3317 C CA . MET A 1 424 ? 2.914 17.578 0.562 1 97.62 424 MET A CA 1
ATOM 3318 C C . MET A 1 424 ? 4.062 17.688 -0.437 1 97.62 424 MET A C 1
ATOM 3320 O O . MET A 1 424 ? 5.23 17.641 -0.052 1 97.62 424 MET A O 1
ATOM 3324 N N . LEU A 1 425 ? 3.75 17.781 -1.705 1 98.31 425 LEU A N 1
ATOM 3325 C CA . LEU A 1 425 ? 4.77 17.766 -2.75 1 98.31 425 LEU A CA 1
ATOM 3326 C C . LEU A 1 425 ? 4.574 18.938 -3.713 1 98.31 425 LEU A C 1
ATOM 3328 O O . LEU A 1 425 ? 3.518 19.578 -3.715 1 98.31 425 LEU A O 1
ATOM 3332 N N . ALA A 1 426 ? 5.609 19.25 -4.457 1 97.75 426 ALA A N 1
ATOM 3333 C CA . ALA A 1 426 ? 5.57 20.312 -5.457 1 97.75 426 ALA A CA 1
ATOM 3334 C C . ALA A 1 426 ? 5.934 19.781 -6.84 1 97.75 426 ALA A C 1
ATOM 3336 O O . ALA A 1 426 ? 6.859 18.984 -6.977 1 97.75 426 ALA A O 1
ATOM 3337 N N . PRO A 1 427 ? 5.133 20.188 -7.84 1 97.31 427 PRO A N 1
ATOM 3338 C CA . PRO A 1 427 ? 5.473 19.719 -9.188 1 97.31 427 PRO A CA 1
ATOM 3339 C C . PRO A 1 427 ? 6.852 20.203 -9.641 1 97.31 427 PRO A C 1
ATOM 3341 O O . PRO A 1 427 ? 7.262 21.312 -9.32 1 97.31 427 PRO A O 1
ATOM 3344 N N . GLU A 1 428 ? 7.582 19.312 -10.281 1 95.44 428 GLU A N 1
ATOM 3345 C CA . GLU A 1 428 ? 8.867 19.594 -10.914 1 95.44 428 GLU A CA 1
ATOM 3346 C C . GLU A 1 428 ? 9.969 19.766 -9.875 1 95.44 428 GLU A C 1
ATOM 3348 O O . GLU A 1 428 ? 11.094 20.141 -10.211 1 95.44 428 GLU A O 1
ATOM 3353 N N . ILE A 1 429 ? 9.727 19.609 -8.633 1 98.38 429 ILE A N 1
ATOM 3354 C CA . ILE A 1 429 ? 10.719 19.656 -7.566 1 98.38 429 ILE A CA 1
ATOM 3355 C C . ILE A 1 429 ? 10.961 18.234 -7.035 1 98.38 429 ILE A C 1
ATOM 3357 O O . ILE A 1 429 ? 10.242 17.781 -6.145 1 98.38 429 ILE A O 1
ATOM 3361 N N . PRO A 1 430 ? 12.016 17.609 -7.473 1 98.5 430 PRO A N 1
ATOM 3362 C CA . PRO A 1 430 ? 12.195 16.188 -7.156 1 98.5 430 PRO A CA 1
ATOM 3363 C C . PRO A 1 430 ? 12.555 15.945 -5.695 1 98.5 430 PRO A C 1
ATOM 3365 O O . PRO A 1 430 ? 13.289 16.75 -5.098 1 98.5 430 PRO A O 1
ATOM 3368 N N . ASN A 1 431 ? 12.086 14.875 -5.145 1 98.81 431 ASN A N 1
ATOM 3369 C CA . ASN A 1 431 ? 12.492 14.359 -3.842 1 98.81 431 ASN A CA 1
ATOM 3370 C C . ASN A 1 431 ? 12.312 15.398 -2.744 1 98.81 431 ASN A C 1
ATOM 3372 O O . ASN A 1 431 ? 13.109 15.469 -1.809 1 98.81 431 ASN A O 1
ATOM 3376 N N . PHE A 1 432 ? 11.273 16.266 -2.949 1 98.69 432 PHE A N 1
ATOM 3377 C CA . PHE A 1 432 ? 10.969 17.328 -2 1 98.69 432 PHE A CA 1
ATOM 3378 C C . PHE A 1 432 ? 9.594 17.109 -1.372 1 98.69 432 PHE A C 1
ATOM 3380 O O . PHE A 1 432 ? 8.617 16.875 -2.08 1 98.69 432 PHE A O 1
ATOM 3387 N N . LEU A 1 433 ? 9.57 17.141 0.006 1 98.69 433 LEU A N 1
ATOM 3388 C CA . LEU A 1 433 ? 8.305 16.984 0.719 1 98.69 433 LEU A CA 1
ATOM 3389 C C . LEU A 1 433 ? 8.156 18.047 1.806 1 98.69 433 LEU A C 1
ATOM 3391 O O . LEU A 1 433 ? 9.148 18.562 2.32 1 98.69 433 LEU A O 1
ATOM 3395 N N . THR A 1 434 ? 6.891 18.328 2.096 1 97.75 434 THR A N 1
ATOM 3396 C CA . THR A 1 434 ? 6.574 19.234 3.203 1 97.75 434 THR A CA 1
ATOM 3397 C C . THR A 1 434 ? 5.562 18.578 4.145 1 97.75 434 THR A C 1
ATOM 3399 O O . THR A 1 434 ? 4.629 17.906 3.697 1 97.75 434 THR A O 1
ATOM 3402 N N . VAL A 1 435 ? 5.82 18.719 5.402 1 97.94 435 VAL A N 1
ATOM 3403 C CA . VAL A 1 435 ? 4.875 18.297 6.43 1 97.94 435 VAL A CA 1
ATOM 3404 C C . VAL A 1 435 ? 4.148 19.531 6.988 1 97.94 435 VAL A C 1
ATOM 3406 O O . VAL A 1 435 ? 4.777 20.547 7.305 1 97.94 435 VAL A O 1
ATOM 3409 N N . LEU A 1 436 ? 2.814 19.438 7.094 1 95.88 436 LEU A N 1
ATOM 3410 C CA . LEU A 1 436 ? 1.957 20.547 7.461 1 95.88 436 LEU A CA 1
ATOM 3411 C C . LEU A 1 436 ? 2.115 21.703 6.477 1 95.88 436 LEU A C 1
ATOM 3413 O O . LEU A 1 436 ? 2.217 22.859 6.883 1 95.88 436 LEU A O 1
ATOM 3417 N N . GLY A 1 437 ? 2.213 21.297 5.191 1 93.06 437 GLY A N 1
ATOM 3418 C CA . GLY A 1 437 ? 2.316 22.281 4.121 1 93.06 437 GLY A CA 1
ATOM 3419 C C . GLY A 1 437 ? 0.973 22.828 3.684 1 93.06 437 GLY A C 1
ATOM 3420 O O . GLY A 1 437 ? -0.01 22.75 4.422 1 93.06 437 GLY A O 1
ATOM 3421 N N . PRO A 1 438 ? 0.973 23.484 2.5 1 94.75 438 PRO A N 1
ATOM 3422 C CA . PRO A 1 438 ? -0.288 24 1.957 1 94.75 438 PRO A CA 1
ATOM 3423 C C . PRO A 1 438 ? -1.312 22.891 1.702 1 94.75 438 PRO A C 1
ATOM 3425 O O . PRO A 1 438 ? -0.971 21.844 1.144 1 94.75 438 PRO A O 1
ATOM 3428 N N . ASN A 1 439 ? -2.504 23.047 2.256 1 95.94 439 ASN A N 1
ATOM 3429 C CA . ASN A 1 439 ? -3.611 22.125 2.061 1 95.94 439 ASN A CA 1
ATOM 3430 C C . ASN A 1 439 ? -3.311 20.75 2.674 1 95.94 439 ASN A C 1
ATOM 3432 O O . ASN A 1 439 ? -3.686 19.719 2.115 1 95.94 439 ASN A O 1
ATOM 3436 N N . ALA A 1 440 ? -2.592 20.766 3.768 1 94.62 440 ALA A N 1
ATOM 3437 C CA . ALA A 1 440 ? -2.092 19.5 4.277 1 94.62 440 ALA A CA 1
ATOM 3438 C C . ALA A 1 440 ? -3.023 18.922 5.344 1 94.62 440 ALA A C 1
ATOM 3440 O O . ALA A 1 440 ? -3.027 17.719 5.598 1 94.62 440 ALA A O 1
ATOM 3441 N N . THR A 1 441 ? -3.787 19.781 5.973 1 93.69 441 THR A N 1
ATOM 3442 C CA . THR A 1 441 ? -4.582 19.297 7.098 1 93.69 441 THR A CA 1
ATOM 3443 C C . THR A 1 441 ? -6.039 19.75 6.953 1 93.69 441 THR A C 1
ATOM 3445 O O . THR A 1 441 ? -6.312 20.859 6.527 1 93.69 441 THR A O 1
ATOM 3448 N N . GLY A 1 442 ? -6.875 18.859 7.211 1 86.44 442 GLY A N 1
ATOM 3449 C CA . GLY A 1 442 ? -8.289 19.188 7.168 1 86.44 442 GLY A CA 1
ATOM 3450 C C . GLY A 1 442 ? -8.734 20.062 8.328 1 86.44 442 GLY A C 1
ATOM 3451 O O . GLY A 1 442 ? -8.047 20.141 9.352 1 86.44 442 GLY A O 1
ATOM 3452 N N . PRO A 1 443 ? -9.922 20.688 7.914 1 88.94 443 PRO A N 1
ATOM 3453 C CA . PRO A 1 443 ? -10.555 21.312 9.078 1 88.94 443 PRO A CA 1
ATOM 3454 C C . PRO A 1 443 ? -11.016 20.297 10.117 1 88.94 443 PRO A C 1
ATOM 3456 O O . PRO A 1 443 ? -11.289 19.141 9.781 1 88.94 443 PRO A O 1
ATOM 3459 N N . ALA A 1 444 ? -10.836 20.5 11.281 1 83.25 444 ALA A N 1
ATOM 3460 C CA . ALA A 1 444 ? -11.164 19.578 12.367 1 83.25 444 ALA A CA 1
ATOM 3461 C C . ALA A 1 444 ? -10.078 18.516 12.539 1 83.25 444 ALA A C 1
ATOM 3463 O O . ALA A 1 444 ? -8.938 18.719 12.109 1 83.25 444 ALA A O 1
ATOM 3464 N N . GLY A 1 445 ? -10.336 17.484 13.281 1 90.81 445 GLY A N 1
ATOM 3465 C CA . GLY A 1 445 ? -9.32 16.5 13.586 1 90.81 445 GLY A CA 1
ATOM 3466 C C . GLY A 1 445 ? -8.289 16.984 14.586 1 90.81 445 GLY A C 1
ATOM 3467 O O . GLY A 1 445 ? -8.57 17.875 15.383 1 90.81 445 GLY A O 1
ATOM 3468 N N . THR A 1 446 ? -7.184 16.234 14.594 1 94.38 446 THR A N 1
ATOM 3469 C CA . THR A 1 446 ? -6.109 16.609 15.516 1 94.38 446 THR A CA 1
ATOM 3470 C C . THR A 1 446 ? -4.789 16.766 14.766 1 94.38 446 THR A C 1
ATOM 3472 O O . THR A 1 446 ? -4.508 16.016 13.828 1 94.38 446 THR A O 1
ATOM 3475 N N . LEU A 1 447 ? -4.031 17.719 15.164 1 95.38 447 LEU A N 1
ATOM 3476 C CA . LEU A 1 447 ? -2.777 18.047 14.5 1 95.38 447 LEU A CA 1
ATOM 3477 C C . LEU A 1 447 ? -1.813 16.875 14.523 1 95.38 447 LEU A C 1
ATOM 3479 O O . LEU A 1 447 ? -1.211 16.531 13.5 1 95.38 447 LEU A O 1
ATOM 3483 N N . CYS A 1 448 ? -1.659 16.234 15.656 1 97.44 448 CYS A N 1
ATOM 3484 C CA . CYS A 1 448 ? -0.672 15.164 15.812 1 97.44 448 CYS A CA 1
ATOM 3485 C C . CYS A 1 448 ? -1.015 13.969 14.93 1 97.44 448 CYS A C 1
ATOM 3487 O O . CYS A 1 448 ? -0.132 13.383 14.305 1 97.44 448 CYS A O 1
ATOM 3489 N N . HIS A 1 449 ? -2.289 13.672 14.867 1 97.12 449 HIS A N 1
ATOM 3490 C CA . HIS A 1 449 ? -2.715 12.609 13.969 1 97.12 449 HIS A CA 1
ATOM 3491 C C . HIS A 1 449 ? -2.41 12.961 12.516 1 97.12 449 HIS A C 1
ATOM 3493 O O . HIS A 1 449 ? -1.947 12.117 11.75 1 97.12 449 HIS A O 1
ATOM 3499 N N . ALA A 1 450 ? -2.684 14.172 12.117 1 97.38 450 ALA A N 1
ATOM 3500 C CA . ALA A 1 450 ? -2.412 14.625 10.758 1 97.38 450 ALA A CA 1
ATOM 3501 C C . ALA A 1 450 ? -0.931 14.484 10.414 1 97.38 450 ALA A C 1
ATOM 3503 O O . ALA A 1 450 ? -0.579 14.008 9.328 1 97.38 450 ALA A O 1
ATOM 3504 N N . VAL A 1 451 ? -0.077 14.859 11.328 1 98.25 451 VAL A N 1
ATOM 3505 C CA . VAL A 1 451 ? 1.366 14.781 11.133 1 98.25 451 VAL A CA 1
ATOM 3506 C C . VAL A 1 451 ? 1.788 13.32 10.977 1 98.25 451 VAL A C 1
ATOM 3508 O O . VAL A 1 451 ? 2.566 12.984 10.078 1 98.25 451 VAL A O 1
ATOM 3511 N N . GLU A 1 452 ? 1.262 12.492 11.812 1 98.44 452 GLU A N 1
ATOM 3512 C CA . GLU A 1 452 ? 1.593 11.07 11.766 1 98.44 452 GLU A CA 1
ATOM 3513 C C . GLU A 1 452 ? 1.195 10.461 10.422 1 98.44 452 GLU A C 1
ATOM 3515 O O . GLU A 1 452 ? 1.957 9.688 9.836 1 98.44 452 GLU A O 1
ATOM 3520 N N . ASN A 1 453 ? 0.045 10.805 9.953 1 97.19 453 ASN A N 1
ATOM 3521 C CA . ASN A 1 453 ? -0.418 10.305 8.664 1 97.19 453 ASN A CA 1
ATOM 3522 C C . ASN A 1 453 ? 0.461 10.812 7.52 1 97.19 453 ASN A C 1
ATOM 3524 O O . ASN A 1 453 ? 0.784 10.055 6.602 1 97.19 453 ASN A O 1
ATOM 3528 N N . GLN A 1 454 ? 0.794 12.047 7.566 1 98.38 454 GLN A N 1
ATOM 3529 C CA . GLN A 1 454 ? 1.667 12.617 6.547 1 98.38 454 GLN A CA 1
ATOM 3530 C C . GLN A 1 454 ? 3.033 11.938 6.547 1 98.38 454 GLN A C 1
ATOM 3532 O O . GLN A 1 454 ? 3.568 11.602 5.488 1 98.38 454 GLN A O 1
ATOM 3537 N N . LEU A 1 455 ? 3.551 11.664 7.719 1 98.75 455 LEU A N 1
ATOM 3538 C CA . LEU A 1 455 ? 4.871 11.055 7.812 1 98.75 455 LEU A CA 1
ATOM 3539 C C . LEU A 1 455 ? 4.824 9.578 7.41 1 98.75 455 LEU A C 1
ATOM 3541 O O . LEU A 1 455 ? 5.801 9.047 6.883 1 98.75 455 LEU A O 1
ATOM 3545 N N . THR A 1 456 ? 3.691 8.953 7.633 1 98.38 456 THR A N 1
ATOM 3546 C CA . THR A 1 456 ? 3.512 7.602 7.105 1 98.38 456 THR A CA 1
ATOM 3547 C C . THR A 1 456 ? 3.521 7.613 5.582 1 98.38 456 THR A C 1
ATOM 3549 O O . THR A 1 456 ? 4.117 6.734 4.953 1 98.38 456 THR A O 1
ATOM 3552 N N . TYR A 1 457 ? 2.838 8.562 4.969 1 98.25 457 TYR A N 1
ATOM 3553 C CA . TYR A 1 457 ? 2.883 8.758 3.525 1 98.25 457 TYR A CA 1
ATOM 3554 C C . TYR A 1 457 ? 4.316 8.961 3.047 1 98.25 457 TYR A C 1
ATOM 3556 O O . TYR A 1 457 ? 4.734 8.367 2.053 1 98.25 457 TYR A O 1
ATOM 3564 N N . VAL A 1 458 ? 5.098 9.773 3.779 1 98.75 458 VAL A N 1
ATOM 3565 C CA . VAL A 1 458 ? 6.504 10.023 3.469 1 98.75 458 VAL A CA 1
ATOM 3566 C C . VAL A 1 458 ? 7.281 8.711 3.518 1 98.75 458 VAL A C 1
ATOM 3568 O O . VAL A 1 458 ? 8.102 8.43 2.639 1 98.75 458 VAL A O 1
ATOM 3571 N N . ALA A 1 459 ? 7.047 7.934 4.523 1 98.69 459 ALA A N 1
ATOM 3572 C CA . ALA A 1 459 ? 7.742 6.66 4.672 1 98.69 459 ALA A CA 1
ATOM 3573 C C . ALA A 1 459 ? 7.527 5.77 3.449 1 98.69 459 ALA A C 1
ATOM 3575 O O . ALA A 1 459 ? 8.453 5.102 2.99 1 98.69 459 ALA A O 1
ATOM 3576 N N . LYS A 1 460 ? 6.332 5.754 2.992 1 98.12 460 LYS A N 1
ATOM 3577 C CA . LYS A 1 460 ? 6.023 4.949 1.815 1 98.12 460 LYS A CA 1
ATOM 3578 C C . LYS A 1 460 ? 6.82 5.422 0.602 1 98.12 460 LYS A C 1
ATOM 3580 O O . LYS A 1 460 ? 7.324 4.609 -0.173 1 98.12 460 LYS A O 1
ATOM 3585 N N . LEU A 1 461 ? 6.938 6.723 0.404 1 98.56 461 LEU A N 1
ATOM 3586 C CA . LEU A 1 461 ? 7.723 7.262 -0.701 1 98.56 461 LEU A CA 1
ATOM 3587 C C . LEU A 1 461 ? 9.195 6.883 -0.561 1 98.56 461 LEU A C 1
ATOM 3589 O O . LEU A 1 461 ? 9.82 6.461 -1.532 1 98.56 461 LEU A O 1
ATOM 3593 N N . LEU A 1 462 ? 9.711 7.012 0.655 1 98.5 462 LEU A N 1
ATOM 3594 C CA . LEU A 1 462 ? 11.117 6.707 0.9 1 98.5 462 LEU A CA 1
ATOM 3595 C C . LEU A 1 462 ? 11.398 5.227 0.66 1 98.5 462 LEU A C 1
ATOM 3597 O O . LEU A 1 462 ? 12.414 4.879 0.056 1 98.5 462 LEU A O 1
ATOM 3601 N N . ARG A 1 463 ? 10.523 4.352 1.1 1 97.19 463 ARG A N 1
ATOM 3602 C CA . ARG A 1 463 ? 10.703 2.918 0.882 1 97.19 463 ARG A CA 1
ATOM 3603 C C . ARG A 1 463 ? 10.742 2.59 -0.606 1 97.19 463 ARG A C 1
ATOM 3605 O O . ARG A 1 463 ? 11.594 1.824 -1.057 1 97.19 463 ARG A O 1
ATOM 3612 N N . LYS A 1 464 ? 9.797 3.141 -1.297 1 97.31 464 LYS A N 1
ATOM 3613 C CA . LYS A 1 464 ? 9.758 2.855 -2.729 1 97.31 464 LYS A CA 1
ATOM 3614 C C . LYS A 1 464 ? 11.047 3.314 -3.412 1 97.31 464 LYS A C 1
ATOM 3616 O O . LYS A 1 464 ? 11.617 2.582 -4.219 1 97.31 464 LYS A O 1
ATOM 3621 N N . ALA A 1 465 ? 11.461 4.527 -3.082 1 97.56 465 ALA A N 1
ATOM 3622 C CA . ALA A 1 465 ? 12.672 5.062 -3.693 1 97.56 465 ALA A CA 1
ATOM 3623 C C . ALA A 1 465 ? 13.875 4.172 -3.395 1 97.56 465 ALA A C 1
ATOM 3625 O O . ALA A 1 465 ? 14.641 3.826 -4.301 1 97.56 465 ALA A O 1
ATOM 3626 N N . ALA A 1 466 ? 14 3.791 -2.172 1 96.44 466 ALA A N 1
ATOM 3627 C CA . ALA A 1 466 ? 15.141 2.99 -1.736 1 96.44 466 ALA A CA 1
ATOM 3628 C C . ALA A 1 466 ? 15.133 1.614 -2.396 1 96.44 466 ALA A C 1
ATOM 3630 O O . ALA A 1 466 ? 16.141 1.169 -2.938 1 96.44 466 ALA A O 1
ATOM 3631 N N . THR A 1 467 ? 14.031 0.949 -2.463 1 95.94 467 THR A N 1
ATOM 3632 C CA . THR A 1 467 ? 13.961 -0.46 -2.832 1 95.94 467 THR A CA 1
ATOM 3633 C C . THR A 1 467 ? 13.93 -0.621 -4.352 1 95.94 467 THR A C 1
ATOM 3635 O O . THR A 1 467 ? 14.312 -1.665 -4.879 1 95.94 467 THR A O 1
ATOM 3638 N N . GLN A 1 468 ? 13.477 0.409 -5.066 1 96.38 468 GLN A N 1
ATOM 3639 C CA . GLN A 1 468 ? 13.297 0.229 -6.504 1 96.38 468 GLN A CA 1
ATOM 3640 C C . GLN A 1 468 ? 14.305 1.054 -7.293 1 96.38 468 GLN A C 1
ATOM 3642 O O . GLN A 1 468 ? 14.141 1.255 -8.5 1 96.38 468 GLN A O 1
ATOM 3647 N N . GLY A 1 469 ? 15.305 1.531 -6.645 1 94.56 469 GLY A N 1
ATOM 3648 C CA . GLY A 1 469 ? 16.391 2.236 -7.305 1 94.56 469 GLY A CA 1
ATOM 3649 C C . GLY A 1 469 ? 15.945 3.527 -7.969 1 94.56 469 GLY A C 1
ATOM 3650 O O . GLY A 1 469 ? 16.391 3.844 -9.078 1 94.56 469 GLY A O 1
ATOM 3651 N N . ILE A 1 470 ? 15.023 4.223 -7.367 1 96.69 470 ILE A N 1
ATOM 3652 C CA . ILE A 1 470 ? 14.531 5.492 -7.895 1 96.69 470 ILE A CA 1
ATOM 3653 C C . ILE A 1 470 ? 15.484 6.617 -7.488 1 96.69 470 ILE A C 1
ATOM 3655 O O . ILE A 1 470 ? 15.734 6.828 -6.301 1 96.69 470 ILE A O 1
ATOM 3659 N N . ARG A 1 471 ? 15.953 7.312 -8.492 1 95.44 471 ARG A N 1
ATOM 3660 C CA . ARG A 1 471 ? 16.859 8.438 -8.273 1 95.44 471 ARG A CA 1
ATOM 3661 C C . ARG A 1 471 ? 16.094 9.688 -7.879 1 95.44 471 ARG A C 1
ATOM 3663 O O . ARG A 1 471 ? 16.484 10.406 -6.957 1 95.44 471 ARG A O 1
ATOM 3670 N N . SER A 1 472 ? 15.062 9.938 -8.617 1 97.38 472 SER A N 1
ATOM 3671 C CA . SER A 1 472 ? 14.234 11.102 -8.328 1 97.38 472 SER A CA 1
ATOM 3672 C C . SER A 1 472 ? 12.773 10.828 -8.648 1 97.38 472 SER A C 1
ATOM 3674 O O . SER A 1 472 ? 12.461 9.984 -9.492 1 97.38 472 SER A O 1
ATOM 3676 N N . MET A 1 473 ? 11.906 11.445 -7.934 1 98.31 473 MET A N 1
ATOM 3677 C CA . MET A 1 473 ? 10.469 11.398 -8.203 1 98.31 473 MET A CA 1
ATOM 3678 C C . MET A 1 473 ? 9.82 12.734 -7.863 1 98.31 473 MET A C 1
ATOM 3680 O O . MET A 1 473 ? 10.227 13.414 -6.918 1 98.31 473 MET A O 1
ATOM 3684 N N . ALA A 1 474 ? 8.852 13.164 -8.602 1 98.62 474 ALA A N 1
ATOM 3685 C CA . ALA A 1 474 ? 8.047 14.367 -8.391 1 98.62 474 ALA A CA 1
ATOM 3686 C C . ALA A 1 474 ? 6.641 14.195 -8.953 1 98.62 474 ALA A C 1
ATOM 3688 O O . ALA A 1 474 ? 6.449 13.492 -9.953 1 98.62 474 ALA A O 1
ATOM 3689 N N . PRO A 1 475 ? 5.645 14.75 -8.242 1 98.5 475 PRO A N 1
ATOM 3690 C CA . PRO A 1 475 ? 4.332 14.734 -8.891 1 98.5 475 PRO A CA 1
ATOM 3691 C C . PRO A 1 475 ? 4.336 15.445 -10.25 1 98.5 475 PRO A C 1
ATOM 3693 O O . PRO A 1 475 ? 5.027 16.453 -10.422 1 98.5 475 PRO A O 1
ATOM 3696 N N . THR A 1 476 ? 3.57 14.953 -11.164 1 97.94 476 THR A N 1
ATOM 3697 C CA . THR A 1 476 ? 3.498 15.578 -12.477 1 97.94 476 THR A CA 1
ATOM 3698 C C . THR A 1 476 ? 2.75 16.906 -12.406 1 97.94 476 THR A C 1
ATOM 3700 O O . THR A 1 476 ? 1.954 17.125 -11.492 1 97.94 476 THR A O 1
ATOM 3703 N N . VAL A 1 477 ? 3.016 17.766 -13.391 1 96.75 477 VAL A N 1
ATOM 3704 C CA . VAL A 1 477 ? 2.328 19.047 -13.5 1 96.75 477 VAL A CA 1
ATOM 3705 C C . VAL A 1 477 ? 0.832 18.812 -13.703 1 96.75 477 VAL A C 1
ATOM 3707 O O . VAL A 1 477 ? 0.003 19.516 -13.125 1 96.75 477 VAL A O 1
ATOM 3710 N N . GLU A 1 478 ? 0.545 17.75 -14.445 1 95.44 478 GLU A N 1
ATOM 3711 C CA . GLU A 1 478 ? -0.847 17.422 -14.75 1 95.44 478 GLU A CA 1
ATOM 3712 C C . GLU A 1 478 ? -1.6 17 -13.492 1 95.44 478 GLU A C 1
ATOM 3714 O O . GLU A 1 478 ? -2.709 17.469 -13.234 1 95.44 478 GLU A O 1
ATOM 3719 N N . ALA A 1 479 ? -0.997 16.109 -12.734 1 96.81 479 ALA A N 1
ATOM 3720 C CA . ALA A 1 479 ? -1.635 15.641 -11.508 1 96.81 479 ALA A CA 1
ATOM 3721 C C . ALA A 1 479 ? -1.825 16.781 -10.516 1 96.81 479 ALA A C 1
ATOM 3723 O O . ALA A 1 479 ? -2.857 16.875 -9.852 1 96.81 479 ALA A O 1
ATOM 3724 N N . THR A 1 480 ? -0.867 17.672 -10.453 1 96.88 480 THR A N 1
ATOM 3725 C CA . THR A 1 480 ? -0.944 18.828 -9.562 1 96.88 480 THR A CA 1
ATOM 3726 C C . THR A 1 480 ? -2.035 19.797 -10.016 1 96.88 480 THR A C 1
ATOM 3728 O O . THR A 1 480 ? -2.77 20.344 -9.195 1 96.88 480 THR A O 1
ATOM 3731 N N . ARG A 1 481 ? -2.113 19.969 -11.273 1 94.88 481 ARG A N 1
ATOM 3732 C CA . ARG A 1 481 ? -3.17 20.812 -11.836 1 94.88 481 ARG A CA 1
ATOM 3733 C C . ARG A 1 481 ? -4.547 20.25 -11.516 1 94.88 481 ARG A C 1
ATOM 3735 O O . ARG A 1 481 ? -5.469 20.984 -11.172 1 94.88 481 ARG A O 1
ATOM 3742 N N . ASP A 1 482 ? -4.699 18.953 -11.633 1 94.5 482 ASP A N 1
ATOM 3743 C CA . ASP A 1 482 ? -5.965 18.297 -11.32 1 94.5 482 ASP A CA 1
ATOM 3744 C C . ASP A 1 482 ? -6.34 18.5 -9.852 1 94.5 482 ASP A C 1
ATOM 3746 O O . ASP A 1 482 ? -7.496 18.781 -9.531 1 94.5 482 ASP A O 1
ATOM 3750 N N . PHE A 1 483 ? -5.406 18.359 -8.984 1 96.69 483 PHE A N 1
ATOM 3751 C CA . PHE A 1 483 ? -5.66 18.547 -7.562 1 96.69 483 PHE A CA 1
ATOM 3752 C C . PHE A 1 483 ? -6.027 20 -7.27 1 96.69 483 PHE A C 1
ATOM 3754 O O . PHE A 1 483 ? -6.953 20.266 -6.5 1 96.69 483 PHE A O 1
ATOM 3761 N N . ARG A 1 484 ? -5.297 20.891 -7.867 1 95.06 484 ARG A N 1
ATOM 3762 C CA . ARG A 1 484 ? -5.609 22.312 -7.715 1 95.06 484 ARG A CA 1
ATOM 3763 C C . ARG A 1 484 ? -7.035 22.609 -8.156 1 95.06 484 ARG A C 1
ATOM 3765 O O . ARG A 1 484 ? -7.754 23.359 -7.492 1 95.06 484 ARG A O 1
ATOM 3772 N N . ALA A 1 485 ? -7.391 22.016 -9.258 1 94.75 485 ALA A N 1
ATOM 3773 C CA . ALA A 1 485 ? -8.75 22.219 -9.758 1 94.75 485 ALA A CA 1
ATOM 3774 C C . ALA A 1 485 ? -9.781 21.75 -8.75 1 94.75 485 ALA A C 1
ATOM 3776 O O . ALA A 1 485 ? -10.797 22.406 -8.523 1 94.75 485 ALA A O 1
ATOM 3777 N N . TYR A 1 486 ? -9.57 20.641 -8.148 1 95.38 486 TYR A N 1
ATOM 3778 C CA . TYR A 1 486 ? -10.461 20.125 -7.109 1 95.38 486 TYR A CA 1
ATOM 3779 C C . TYR A 1 486 ? -10.539 21.094 -5.934 1 95.38 486 TYR A C 1
ATOM 3781 O O . TYR A 1 486 ? -11.625 21.422 -5.457 1 95.38 486 TYR A O 1
ATOM 3789 N N . THR A 1 487 ? -9.406 21.578 -5.516 1 95.5 487 THR A N 1
ATOM 3790 C CA . THR A 1 487 ? -9.312 22.484 -4.379 1 95.5 487 THR A CA 1
ATOM 3791 C C . THR A 1 487 ? -10.078 23.781 -4.656 1 95.5 487 THR A C 1
ATOM 3793 O O . THR A 1 487 ? -10.852 24.25 -3.811 1 95.5 487 THR A O 1
ATOM 3796 N N . GLU A 1 488 ? -9.891 24.266 -5.793 1 93.94 488 GLU A N 1
ATOM 3797 C CA . GLU A 1 488 ? -10.492 25.547 -6.168 1 93.94 488 GLU A CA 1
ATOM 3798 C C . GLU A 1 488 ? -12 25.406 -6.367 1 93.94 488 GLU A C 1
ATOM 3800 O O . GLU A 1 488 ? -12.742 26.375 -6.242 1 93.94 488 GLU A O 1
ATOM 3805 N N . ALA A 1 489 ? -12.406 24.172 -6.66 1 94.06 489 ALA A N 1
ATOM 3806 C CA . ALA A 1 489 ? -13.844 23.922 -6.773 1 94.06 489 ALA A CA 1
ATOM 3807 C C . ALA A 1 489 ? -14.477 23.734 -5.398 1 94.06 489 ALA A C 1
ATOM 3809 O O . ALA A 1 489 ? -15.648 24.062 -5.199 1 94.06 489 ALA A O 1
ATOM 3810 N N . PHE A 1 490 ? -13.781 23.328 -4.469 1 95.88 490 PHE A N 1
ATOM 3811 C CA . PHE A 1 490 ? -14.297 22.938 -3.162 1 95.88 490 PHE A CA 1
ATOM 3812 C C . PHE A 1 490 ? -14.531 24.172 -2.291 1 95.88 490 PHE A C 1
ATOM 3814 O O . PHE A 1 490 ? -15.617 24.344 -1.72 1 95.88 490 PHE A O 1
ATOM 3821 N N . PHE A 1 491 ? -13.656 25.078 -2.178 1 95.31 491 PHE A N 1
ATOM 3822 C CA . PHE A 1 491 ? -13.609 26.062 -1.101 1 95.31 491 PHE A CA 1
ATOM 3823 C C . PHE A 1 491 ? -14.664 27.141 -1.304 1 95.31 491 PHE A C 1
ATOM 3825 O O . PHE A 1 491 ? -15.172 27.703 -0.335 1 95.31 491 PHE A O 1
ATOM 3832 N N . PRO A 1 492 ? -15.055 27.453 -2.527 1 93.94 492 PRO A N 1
ATOM 3833 C CA . PRO A 1 492 ? -16.125 28.438 -2.674 1 93.94 492 PRO A CA 1
ATOM 3834 C C . PRO A 1 492 ? -17.406 28.031 -1.942 1 93.94 492 PRO A C 1
ATOM 3836 O O . PRO A 1 492 ? -18.25 28.891 -1.639 1 93.94 492 PRO A O 1
ATOM 3839 N N . ARG A 1 493 ? -17.469 26.828 -1.554 1 94.12 493 ARG A N 1
ATOM 3840 C CA . ARG A 1 493 ? -18.656 26.328 -0.857 1 94.12 493 ARG A CA 1
ATOM 3841 C C . ARG A 1 493 ? -18.562 26.594 0.642 1 94.12 493 ARG A C 1
ATOM 3843 O O . ARG A 1 493 ? -19.547 26.453 1.366 1 94.12 493 ARG A O 1
ATOM 3850 N N . THR A 1 494 ? -17.469 27.062 1.09 1 95.75 494 THR A N 1
ATOM 3851 C CA . THR A 1 494 ? -17.188 27.141 2.518 1 95.75 494 THR A CA 1
ATOM 3852 C C . THR A 1 494 ? -17.078 28.594 2.971 1 95.75 494 THR A C 1
ATOM 3854 O O . THR A 1 494 ? -16.844 29.484 2.154 1 95.75 494 THR A O 1
ATOM 3857 N N . VAL A 1 495 ? -17.172 28.797 4.258 1 95.62 495 VAL A N 1
ATOM 3858 C CA . VAL A 1 495 ? -17.094 30.141 4.852 1 95.62 495 VAL A CA 1
ATOM 3859 C C . VAL A 1 495 ? -15.656 30.641 4.789 1 95.62 495 VAL A C 1
ATOM 3861 O O . VAL A 1 495 ? -15.406 31.844 4.934 1 95.62 495 VAL A O 1
ATOM 3864 N N . MET A 1 496 ? -14.695 29.766 4.523 1 94.62 496 MET A N 1
ATOM 3865 C CA . MET A 1 496 ? -13.281 30.141 4.48 1 94.62 496 MET A CA 1
ATOM 3866 C C . MET A 1 496 ? -12.992 31.031 3.279 1 94.62 496 MET A C 1
ATOM 3868 O O . MET A 1 496 ? -11.992 31.75 3.264 1 94.62 496 MET A O 1
ATOM 3872 N N . SER A 1 497 ? -13.883 30.984 2.314 1 93.12 497 SER A N 1
ATOM 3873 C CA . SER A 1 497 ? -13.664 31.766 1.1 1 93.12 497 SER A CA 1
ATOM 3874 C C . SER A 1 497 ? -14.289 33.156 1.214 1 93.12 497 SER A C 1
ATOM 3876 O O . SER A 1 497 ? -14.195 33.969 0.286 1 93.12 497 SER A O 1
ATOM 3878 N N . GLU A 1 498 ? -14.891 33.438 2.316 1 93.81 498 GLU A N 1
ATOM 3879 C CA . GLU A 1 498 ? -15.477 34.781 2.512 1 93.81 498 GLU A CA 1
ATOM 3880 C C . GLU A 1 498 ? -14.391 35.844 2.643 1 93.81 498 GLU A C 1
ATOM 3882 O O . GLU A 1 498 ? -13.203 35.531 2.592 1 93.81 498 GLU A O 1
ATOM 3887 N N . ALA A 1 499 ? -14.852 37.094 2.777 1 91.12 499 ALA A N 1
ATOM 3888 C CA . ALA A 1 499 ? -13.93 38.219 2.727 1 91.12 499 ALA A CA 1
ATOM 3889 C C . ALA A 1 499 ? -13.312 38.5 4.098 1 91.12 499 ALA A C 1
ATOM 3891 O O . ALA A 1 499 ? -13.625 39.5 4.742 1 91.12 499 ALA A O 1
ATOM 3892 N N . CYS A 1 500 ? -12.461 37.656 4.461 1 90.69 500 CYS A N 1
ATOM 3893 C CA . CYS A 1 500 ? -11.672 37.844 5.676 1 90.69 500 CYS A CA 1
ATOM 3894 C C . CYS A 1 500 ? -10.211 37.469 5.438 1 90.69 500 CYS A C 1
ATOM 3896 O O . CYS A 1 500 ? -9.891 36.719 4.516 1 90.69 500 CYS A O 1
ATOM 3898 N N . SER A 1 501 ? -9.336 38.094 6.184 1 89.75 501 SER A N 1
ATOM 3899 C CA . SER A 1 501 ? -7.91 37.781 6.16 1 89.75 501 SER A CA 1
ATOM 3900 C C . SER A 1 501 ? -7.559 36.75 7.203 1 89.75 501 SER A C 1
ATOM 3902 O O . SER A 1 501 ? -7.855 36.906 8.383 1 89.75 501 SER A O 1
ATOM 3904 N N . SER A 1 502 ? -6.992 35.656 6.754 1 90.62 502 SER A N 1
ATOM 3905 C CA . SER A 1 502 ? -6.609 34.562 7.637 1 90.62 502 SER A CA 1
ATOM 3906 C C . SER A 1 502 ? -5.383 33.844 7.098 1 90.62 502 SER A C 1
ATOM 3908 O O . SER A 1 502 ? -4.977 34.031 5.957 1 90.62 502 SER A O 1
ATOM 3910 N N . TRP A 1 503 ? -4.793 33 7.957 1 91.44 503 TRP A N 1
ATOM 3911 C CA . TRP A 1 503 ? -3.697 32.156 7.457 1 91.44 503 TRP A CA 1
ATOM 3912 C C . TRP A 1 503 ? -4.207 31.125 6.465 1 91.44 503 TRP A C 1
ATOM 3914 O O . TRP A 1 503 ? -3.426 30.547 5.711 1 91.44 503 TRP A O 1
ATOM 3924 N N . TYR A 1 504 ? -5.559 30.922 6.355 1 93.81 504 TYR A N 1
ATOM 3925 C CA . TYR A 1 504 ? -6.133 30.016 5.375 1 93.81 504 TYR A CA 1
ATOM 3926 C C . TYR A 1 504 ? -5.828 30.469 3.955 1 93.81 504 TYR A C 1
ATOM 3928 O O . TYR A 1 504 ? -5.641 29.656 3.053 1 93.81 504 TYR A O 1
ATOM 3936 N N . ASN A 1 505 ? -5.836 31.797 3.766 1 92.88 505 ASN A N 1
ATOM 3937 C CA . ASN A 1 505 ? -5.703 32.375 2.428 1 92.88 505 ASN A CA 1
ATOM 3938 C C . ASN A 1 505 ? -4.434 33.188 2.297 1 92.88 505 ASN A C 1
ATOM 3940 O O . ASN A 1 505 ? -4.348 34.094 1.439 1 92.88 505 ASN A O 1
ATOM 3944 N N . GLY A 1 506 ? -3.492 33.062 3.191 1 89.5 506 GLY A N 1
ATOM 3945 C CA . GLY A 1 506 ? -2.221 33.75 3.117 1 89.5 506 GLY A CA 1
ATOM 3946 C C . GLY A 1 506 ? -2.346 35.25 3.406 1 89.5 506 GLY A C 1
ATOM 3947 O O . GLY A 1 506 ? -1.48 36.031 3.018 1 89.5 506 GLY A O 1
ATOM 3948 N N . GLY A 1 507 ? -3.408 35.625 4.027 1 88.88 507 GLY A N 1
ATOM 3949 C CA . GLY A 1 507 ? -3.617 37.031 4.383 1 88.88 507 GLY A CA 1
ATOM 3950 C C . GLY A 1 507 ? -4.336 37.812 3.305 1 88.88 507 GLY A C 1
ATOM 3951 O O . GLY A 1 507 ? -4.594 39 3.473 1 88.88 507 GLY A O 1
ATOM 3952 N N . ILE A 1 508 ? -4.711 37.125 2.283 1 90.81 508 ILE A N 1
ATOM 3953 C CA . ILE A 1 508 ? -5.391 37.781 1.174 1 90.81 508 ILE A CA 1
ATOM 3954 C C . ILE A 1 508 ? -6.898 37.562 1.288 1 90.81 508 ILE A C 1
ATOM 3956 O O . ILE A 1 508 ? -7.395 36.469 1.022 1 90.81 508 ILE A O 1
ATOM 3960 N N . LYS A 1 509 ? -7.613 38.688 1.613 1 90.75 509 LYS A N 1
ATOM 3961 C CA . LYS A 1 509 ? -9.055 38.594 1.807 1 90.75 509 LYS A CA 1
ATOM 3962 C C . LYS A 1 509 ? -9.75 38.062 0.561 1 90.75 509 LYS A C 1
ATOM 3964 O O . LYS A 1 509 ? -9.57 38.594 -0.537 1 90.75 509 LYS A O 1
ATOM 3969 N N . GLY A 1 510 ? -10.477 36.969 0.798 1 89.12 510 GLY A N 1
ATOM 3970 C CA . GLY A 1 510 ? -11.219 36.375 -0.303 1 89.12 510 GLY A CA 1
ATOM 3971 C C . GLY A 1 510 ? -10.336 35.625 -1.275 1 89.12 510 GLY A C 1
ATOM 3972 O O . GLY A 1 510 ? -10.797 35.156 -2.318 1 89.12 510 GLY A O 1
ATOM 3973 N N . GLY A 1 511 ? -9.094 35.469 -0.941 1 90.25 511 GLY A N 1
ATOM 3974 C CA . GLY A 1 511 ? -8.148 34.812 -1.845 1 90.25 511 GLY A CA 1
ATOM 3975 C C . GLY A 1 511 ? -8.195 33.312 -1.794 1 90.25 511 GLY A C 1
ATOM 3976 O O . GLY A 1 511 ? -9.133 32.719 -1.235 1 90.25 511 GLY A O 1
ATOM 3977 N N . ARG A 1 512 ? -7.211 32.719 -2.453 1 91.75 512 ARG A N 1
ATOM 3978 C CA . ARG A 1 512 ? -7.082 31.266 -2.518 1 91.75 512 ARG A CA 1
ATOM 3979 C C . ARG A 1 512 ? -6.871 30.672 -1.129 1 91.75 512 ARG A C 1
ATOM 3981 O O . ARG A 1 512 ? -6.102 31.203 -0.329 1 91.75 512 ARG A O 1
ATOM 3988 N N . ILE A 1 513 ? -7.609 29.562 -0.938 1 94.06 513 ILE A N 1
ATOM 3989 C CA . ILE A 1 513 ? -7.414 28.891 0.339 1 94.06 513 ILE A CA 1
ATOM 3990 C C . ILE A 1 513 ? -6.316 27.844 0.206 1 94.06 513 ILE A C 1
ATOM 3992 O O . ILE A 1 513 ? -6.445 26.891 -0.571 1 94.06 513 ILE A O 1
ATOM 3996 N N . HIS A 1 514 ? -5.262 27.969 0.876 1 93.19 514 HIS A N 1
ATOM 3997 C CA . HIS A 1 514 ? -4.18 27 0.833 1 93.19 514 HIS A CA 1
ATOM 3998 C C . HIS A 1 514 ? -3.828 26.5 2.23 1 93.19 514 HIS A C 1
ATOM 4000 O O . HIS A 1 514 ? -3.07 25.547 2.381 1 93.19 514 HIS A O 1
ATOM 4006 N N . GLY A 1 515 ? -4.461 27.062 3.217 1 94.25 515 GLY A N 1
ATOM 4007 C CA . GLY A 1 515 ? -4.109 26.703 4.582 1 94.25 515 GLY A CA 1
ATOM 4008 C C . GLY A 1 515 ? -4.801 25.453 5.066 1 94.25 515 GLY A C 1
ATOM 4009 O O . GLY A 1 515 ? -4.391 24.844 6.062 1 94.25 515 GLY A O 1
ATOM 4010 N N . LEU A 1 516 ? -5.809 25.016 4.297 1 96 516 LEU A N 1
ATOM 4011 C CA . LEU A 1 516 ? -6.598 23.891 4.754 1 96 516 LEU A CA 1
ATOM 4012 C C . LEU A 1 516 ? -6.828 22.891 3.623 1 96 516 LEU A C 1
ATOM 4014 O O . LEU A 1 516 ? -6.918 23.281 2.457 1 96 516 LEU A O 1
ATOM 4018 N N . TRP A 1 517 ? -6.938 21.609 4.043 1 97.62 517 TRP A N 1
ATOM 4019 C CA . TRP A 1 517 ? -7.332 20.547 3.115 1 97.62 517 TRP A CA 1
ATOM 4020 C C . TRP A 1 517 ? -8.773 20.75 2.65 1 97.62 517 TRP A C 1
ATOM 4022 O O . TRP A 1 517 ? -9.641 21.109 3.443 1 97.62 517 TRP A O 1
ATOM 4032 N N . PRO A 1 518 ? -9.031 20.547 1.369 1 97.25 518 PRO A N 1
ATOM 4033 C CA . PRO A 1 518 ? -10.383 20.656 0.83 1 97.25 518 PRO A CA 1
ATOM 4034 C C . PRO A 1 518 ? -11.25 19.438 1.146 1 97.25 518 PRO A C 1
ATOM 4036 O O . PRO A 1 518 ? -11.734 18.766 0.23 1 97.25 518 PRO A O 1
ATOM 4039 N N . GLY A 1 519 ? -11.477 19.172 2.324 1 97.94 519 GLY A N 1
ATOM 4040 C CA . GLY A 1 519 ? -12.211 18.047 2.861 1 97.94 519 GLY A CA 1
ATOM 4041 C C . GLY A 1 519 ? -11.992 17.844 4.348 1 97.94 519 GLY A C 1
ATOM 4042 O O . GLY A 1 519 ? -11.234 18.578 4.977 1 97.94 519 GLY A O 1
ATOM 4043 N N . SER A 1 520 ? -12.672 16.859 4.902 1 96.75 520 SER A N 1
ATOM 4044 C CA . SER A 1 520 ? -12.57 16.609 6.336 1 96.75 520 SER A CA 1
ATOM 4045 C C . SER A 1 520 ? -11.234 15.953 6.691 1 96.75 520 SER A C 1
ATOM 4047 O O . SER A 1 520 ? -10.492 15.539 5.805 1 96.75 520 SER A O 1
ATOM 4049 N N . ALA A 1 521 ? -10.977 15.891 7.996 1 95.88 521 ALA A N 1
ATOM 4050 C CA . ALA A 1 521 ? -9.781 15.211 8.484 1 95.88 521 ALA A CA 1
ATOM 4051 C C . ALA A 1 521 ? -9.828 13.719 8.164 1 95.88 521 ALA A C 1
ATOM 4053 O O . ALA A 1 521 ? -8.805 13.125 7.82 1 95.88 521 ALA A O 1
ATOM 4054 N N . ALA A 1 522 ? -11.031 13.148 8.234 1 94.5 522 ALA A N 1
ATOM 4055 C CA . ALA A 1 522 ? -11.188 11.742 7.883 1 94.5 522 ALA A CA 1
ATOM 4056 C C . ALA A 1 522 ? -11.023 11.531 6.379 1 94.5 522 ALA A C 1
ATOM 4058 O O . ALA A 1 522 ? -10.484 10.516 5.941 1 94.5 522 ALA A O 1
ATOM 4059 N N . HIS A 1 523 ? -11.445 12.492 5.609 1 96.75 523 HIS A N 1
ATOM 4060 C CA . HIS A 1 523 ? -11.359 12.453 4.156 1 96.75 523 HIS A CA 1
ATOM 4061 C C . HIS A 1 523 ? -9.906 12.383 3.695 1 96.75 523 HIS A C 1
ATOM 4063 O O . HIS A 1 523 ? -9.547 11.523 2.885 1 96.75 523 HIS A O 1
ATOM 4069 N N . VAL A 1 524 ? -9.039 13.219 4.211 1 96.75 524 VAL A N 1
ATOM 4070 C CA . VAL A 1 524 ? -7.648 13.266 3.77 1 96.75 524 VAL A CA 1
ATOM 4071 C C . VAL A 1 524 ? -6.918 12.008 4.219 1 96.75 524 VAL A C 1
ATOM 4073 O O . VAL A 1 524 ? -6.012 11.531 3.535 1 96.75 524 VAL A O 1
ATOM 4076 N N . ASN A 1 525 ? -7.344 11.453 5.324 1 93.94 525 ASN A N 1
ATOM 4077 C CA . ASN A 1 525 ? -6.762 10.188 5.754 1 93.94 525 ASN A CA 1
ATOM 4078 C C . ASN A 1 525 ? -6.953 9.094 4.703 1 93.94 525 ASN A C 1
ATOM 4080 O O . ASN A 1 525 ? -6.039 8.312 4.445 1 93.94 525 ASN A O 1
ATOM 4084 N N . LEU A 1 526 ? -8.109 9.062 4.109 1 94.94 526 LEU A N 1
ATOM 4085 C CA . LEU A 1 526 ? -8.406 8.062 3.086 1 94.94 526 LEU A CA 1
ATOM 4086 C C . LEU A 1 526 ? -7.629 8.352 1.807 1 94.94 526 LEU A C 1
ATOM 4088 O O . LEU A 1 526 ? -7.145 7.422 1.151 1 94.94 526 LEU A O 1
ATOM 4092 N N . VAL A 1 527 ? -7.438 9.602 1.504 1 96.62 527 VAL A N 1
ATOM 4093 C CA . VAL A 1 527 ? -6.754 10 0.278 1 96.62 527 VAL A CA 1
ATOM 4094 C C . VAL A 1 527 ? -5.285 9.594 0.348 1 96.62 527 VAL A C 1
ATOM 4096 O O . VAL A 1 527 ? -4.715 9.125 -0.642 1 96.62 527 VAL A O 1
ATOM 4099 N N . ARG A 1 528 ? -4.684 9.734 1.508 1 95.62 528 ARG A N 1
ATOM 4100 C CA . ARG A 1 528 ? -3.24 9.562 1.646 1 95.62 528 ARG A CA 1
ATOM 4101 C C . ARG A 1 528 ? -2.893 8.156 2.107 1 95.62 528 ARG A C 1
ATOM 4103 O O . ARG A 1 528 ? -1.744 7.875 2.455 1 95.62 528 ARG A O 1
ATOM 4110 N N . LYS A 1 529 ? -3.873 7.281 2.135 1 93.56 529 LYS A N 1
ATOM 4111 C CA . LYS A 1 529 ? -3.635 5.91 2.578 1 93.56 529 LYS A CA 1
ATOM 4112 C C . LYS A 1 529 ? -2.623 5.207 1.675 1 93.56 529 LYS A C 1
ATOM 4114 O O . LYS A 1 529 ? -1.75 4.484 2.156 1 93.56 529 LYS A O 1
ATOM 4119 N N . ASP A 1 530 ? -2.771 5.41 0.417 1 93.62 530 ASP A N 1
ATOM 4120 C CA . ASP A 1 530 ? -1.854 4.824 -0.557 1 93.62 530 ASP A CA 1
ATOM 4121 C C . ASP A 1 530 ? -1.45 5.844 -1.616 1 93.62 530 ASP A C 1
ATOM 4123 O O . ASP A 1 530 ? -2.309 6.484 -2.229 1 93.62 530 ASP 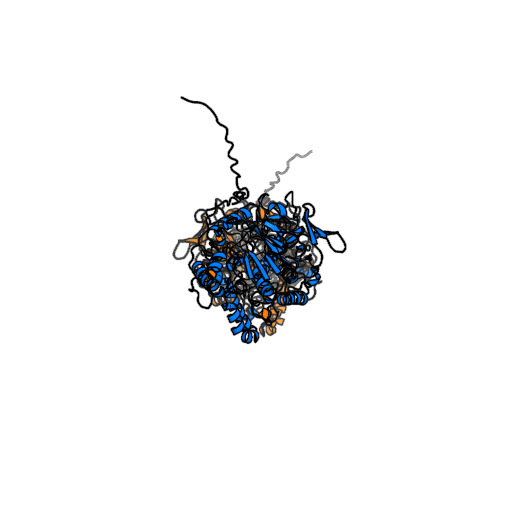A O 1
ATOM 4127 N N . PRO A 1 531 ? -0.132 5.961 -1.816 1 97.44 531 PRO A N 1
ATOM 4128 C CA . PRO A 1 531 ? 0.29 6.898 -2.861 1 97.44 531 PRO A CA 1
ATOM 4129 C C . PRO A 1 531 ? -0.217 6.504 -4.246 1 97.44 531 PRO A C 1
ATOM 4131 O O . PRO A 1 531 ? -0.255 5.316 -4.578 1 97.44 531 PRO A O 1
ATOM 4134 N N . ARG A 1 532 ? -0.707 7.453 -4.98 1 98 532 ARG A N 1
ATOM 4135 C CA . ARG A 1 532 ? -0.997 7.281 -6.402 1 98 532 ARG A CA 1
ATOM 4136 C C . ARG A 1 532 ? 0.272 7.406 -7.238 1 98 532 ARG A C 1
ATOM 4138 O O . ARG A 1 532 ? 0.546 8.469 -7.805 1 98 532 ARG A O 1
ATOM 4145 N N . TRP A 1 533 ? 0.931 6.25 -7.418 1 98.44 533 TRP A N 1
ATOM 4146 C CA . TRP A 1 533 ? 2.234 6.242 -8.07 1 98.44 533 TRP A CA 1
ATOM 4147 C C . TRP A 1 533 ? 2.119 6.73 -9.516 1 98.44 533 TRP A C 1
ATOM 4149 O O . TRP A 1 533 ? 3.082 7.254 -10.078 1 98.44 533 TRP A O 1
ATOM 4159 N N . GLU A 1 534 ? 0.957 6.617 -10.117 1 97.88 534 GLU A N 1
ATOM 4160 C CA . GLU A 1 534 ? 0.697 7.016 -11.5 1 97.88 534 GLU A CA 1
ATOM 4161 C C . GLU A 1 534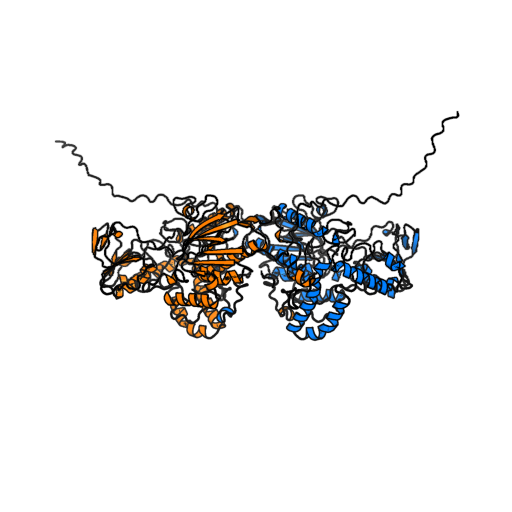 ? 0.782 8.531 -11.664 1 97.88 534 GLU A C 1
ATOM 4163 O O . GLU A 1 534 ? 0.877 9.031 -12.781 1 97.88 534 GLU A O 1
ATOM 4168 N N . ASP A 1 535 ? 0.787 9.242 -10.57 1 98.31 535 ASP A N 1
ATOM 4169 C CA . ASP A 1 535 ? 0.792 10.703 -10.609 1 98.31 535 ASP A CA 1
ATOM 4170 C C . ASP A 1 535 ? 2.217 11.25 -10.555 1 98.31 535 ASP A C 1
ATOM 4172 O O . ASP A 1 535 ? 2.42 12.469 -10.516 1 98.31 535 ASP A O 1
ATOM 4176 N N . PHE A 1 536 ? 3.229 10.422 -10.586 1 98.44 536 PHE A N 1
ATOM 4177 C CA . PHE A 1 536 ? 4.613 10.859 -10.414 1 98.44 536 PHE A CA 1
ATOM 4178 C C . PHE A 1 536 ? 5.41 10.617 -11.688 1 98.44 536 PHE A C 1
ATOM 4180 O O . PHE A 1 536 ? 5.059 9.758 -12.5 1 98.44 536 PHE A O 1
ATOM 4187 N N . SER A 1 537 ? 6.414 11.398 -11.82 1 97.31 537 SER A N 1
ATOM 4188 C CA . SER A 1 537 ? 7.504 11.125 -12.758 1 97.31 537 SER A CA 1
ATOM 4189 C C . SER A 1 537 ? 8.734 10.594 -12.023 1 97.31 537 SER A C 1
ATOM 4191 O O . SER A 1 537 ? 8.984 10.953 -10.875 1 97.31 537 SER A O 1
ATOM 4193 N N . TYR A 1 538 ? 9.461 9.703 -12.719 1 96.69 538 TYR A N 1
ATOM 4194 C CA . TYR A 1 538 ? 10.57 9.016 -12.062 1 96.69 538 TYR A CA 1
ATOM 4195 C C . TYR A 1 538 ? 11.828 9.07 -12.93 1 96.69 538 TYR A C 1
ATOM 4197 O O . TYR A 1 538 ? 11.742 9.109 -14.156 1 96.69 538 TYR A O 1
ATOM 4205 N N . THR A 1 539 ? 12.938 9.102 -12.312 1 95.62 539 THR A N 1
ATOM 4206 C CA . THR A 1 539 ? 14.203 8.664 -12.891 1 95.62 539 THR A CA 1
ATOM 4207 C C . THR A 1 539 ? 14.828 7.562 -12.031 1 95.62 539 THR A C 1
ATOM 4209 O O . THR A 1 539 ? 14.547 7.461 -10.836 1 95.62 539 THR A O 1
ATOM 4212 N N . TYR A 1 540 ? 15.617 6.688 -12.633 1 93.56 540 TYR A N 1
ATOM 4213 C CA . TYR A 1 540 ? 16.125 5.5 -11.945 1 93.56 540 TYR A CA 1
ATOM 4214 C C . TYR A 1 540 ? 17.656 5.48 -11.945 1 93.56 540 TYR A C 1
ATOM 4216 O O . TYR A 1 540 ? 18.281 6.133 -12.773 1 93.56 540 TYR A O 1
ATOM 4224 N N . SER A 1 541 ? 18.156 4.703 -11.016 1 90.31 541 SER A N 1
ATOM 4225 C CA . SER A 1 541 ? 19.609 4.52 -10.922 1 90.31 541 SER A CA 1
ATOM 4226 C C . SER A 1 541 ? 20.125 3.605 -12.031 1 90.31 541 SER A C 1
ATOM 4228 O O . SER A 1 541 ? 21.266 3.73 -12.461 1 90.31 541 SER A O 1
ATOM 4230 N N . ASN A 1 542 ? 19.188 2.682 -12.422 1 87.38 542 ASN A N 1
ATOM 4231 C CA . ASN A 1 542 ? 19.562 1.794 -13.516 1 87.38 542 ASN A CA 1
ATOM 4232 C C . ASN A 1 542 ? 19.766 2.564 -14.82 1 87.38 542 ASN A C 1
ATOM 4234 O O . ASN A 1 542 ? 18.859 3.238 -15.297 1 87.38 542 ASN A O 1
ATOM 4238 N N . PRO A 1 543 ? 20.953 2.443 -15.391 1 88.12 543 PRO A N 1
ATOM 4239 C CA . PRO A 1 543 ? 21.266 3.238 -16.578 1 88.12 543 PRO A CA 1
ATOM 4240 C C . PRO A 1 543 ? 20.656 2.652 -17.859 1 88.12 543 PRO A C 1
ATOM 4242 O O . PRO A 1 543 ? 20.672 3.303 -18.906 1 88.12 543 PRO A O 1
ATOM 4245 N N . GLN A 1 544 ? 20.062 1.52 -17.781 1 90 544 GLN A N 1
ATOM 4246 C CA . GLN A 1 544 ? 19.594 0.824 -18.984 1 90 544 GLN A CA 1
ATOM 4247 C C . GLN A 1 544 ? 18.188 1.281 -19.359 1 90 544 GLN A C 1
ATOM 4249 O O . GLN A 1 544 ? 17.672 0.875 -20.406 1 90 544 GLN A O 1
ATOM 4254 N N . GLY A 1 545 ? 17.562 2.076 -18.562 1 84.81 545 GLY A N 1
ATOM 4255 C CA . GLY A 1 545 ? 16.219 2.572 -18.859 1 84.81 545 GLY A CA 1
ATOM 4256 C C . GLY A 1 545 ? 15.141 1.53 -18.656 1 84.81 545 GLY A C 1
ATOM 4257 O O . GLY A 1 545 ? 14.055 1.626 -19.234 1 84.81 545 GLY A O 1
ATOM 4258 N N . ASN A 1 546 ? 15.445 0.493 -17.953 1 90.5 546 ASN A N 1
ATOM 4259 C CA . ASN A 1 546 ? 14.492 -0.559 -17.625 1 90.5 546 ASN A CA 1
ATOM 4260 C C . ASN A 1 546 ? 13.914 -0.373 -16.234 1 90.5 546 ASN A C 1
ATOM 4262 O O . ASN A 1 546 ? 14.656 -0.157 -15.273 1 90.5 546 ASN A O 1
ATOM 4266 N N . GLY A 1 547 ? 12.617 -0.458 -16.125 1 91.56 547 GLY A N 1
ATOM 4267 C CA . GLY A 1 547 ? 11.922 -0.18 -14.883 1 91.56 547 GLY A CA 1
ATOM 4268 C C . GLY A 1 547 ? 12.031 -1.309 -13.875 1 91.56 547 GLY A C 1
ATOM 4269 O O . GLY A 1 547 ? 11.57 -1.18 -12.742 1 91.56 547 GLY A O 1
ATOM 4270 N N . PHE A 1 548 ? 12.734 -2.418 -14.234 1 94.81 548 PHE A N 1
ATOM 4271 C CA . PHE A 1 548 ? 12.719 -3.58 -13.359 1 94.81 548 PHE A CA 1
ATOM 4272 C C . PHE A 1 548 ? 14.141 -4.012 -13.008 1 94.81 548 PHE A C 1
ATOM 4274 O O . PHE A 1 548 ? 14.367 -5.141 -12.57 1 94.81 548 PHE A O 1
ATOM 4281 N N . GLY A 1 549 ? 15.148 -3.102 -13.195 1 94.5 549 GLY A N 1
ATOM 4282 C CA . GLY A 1 549 ? 16.5 -3.398 -12.789 1 94.5 549 GLY A CA 1
ATOM 4283 C C . GLY A 1 549 ? 16.625 -3.75 -11.312 1 94.5 549 GLY A C 1
ATOM 4284 O O . GLY A 1 549 ? 17.422 -4.605 -10.938 1 94.5 549 GLY A O 1
ATOM 4285 N N . TRP A 1 550 ? 15.781 -3.191 -10.531 1 96.12 550 TRP A N 1
ATOM 4286 C CA . TRP A 1 550 ? 15.82 -3.338 -9.078 1 96.12 550 TRP A CA 1
ATOM 4287 C C . TRP A 1 550 ? 15.445 -4.754 -8.664 1 96.12 550 TRP A C 1
ATOM 4289 O O . TRP A 1 550 ? 15.664 -5.152 -7.52 1 96.12 550 TRP A O 1
ATOM 4299 N N . LEU A 1 551 ? 14.883 -5.582 -9.555 1 97.31 551 LEU A N 1
ATOM 4300 C CA . LEU A 1 551 ? 14.562 -6.969 -9.234 1 97.31 551 LEU A CA 1
ATOM 4301 C C . LEU A 1 551 ? 15.828 -7.766 -8.938 1 97.31 551 LEU A C 1
ATOM 4303 O O . LEU A 1 551 ? 15.766 -8.805 -8.273 1 97.31 551 LEU A O 1
ATOM 4307 N N . GLY A 1 552 ? 16.938 -7.324 -9.461 1 97.44 552 GLY A N 1
ATOM 4308 C CA . GLY A 1 552 ? 18.219 -7.977 -9.203 1 97.44 552 GLY A CA 1
ATOM 4309 C C . GLY A 1 552 ? 18.328 -9.344 -9.844 1 97.44 552 GLY A C 1
ATOM 4310 O O . GLY A 1 552 ? 17.828 -9.562 -10.953 1 97.44 552 GLY A O 1
ATOM 4311 N N . ASN A 1 553 ? 19.062 -10.18 -9.211 1 97.75 553 ASN A N 1
ATOM 4312 C CA . ASN A 1 553 ? 19.406 -11.453 -9.82 1 97.75 553 ASN A CA 1
ATOM 4313 C C . ASN A 1 553 ? 18.438 -12.555 -9.422 1 97.75 553 ASN A C 1
ATOM 4315 O O . ASN A 1 553 ? 18.766 -13.742 -9.523 1 97.75 553 ASN A O 1
ATOM 4319 N N . GLY A 1 554 ? 17.281 -12.172 -8.844 1 97.5 554 GLY A N 1
ATOM 4320 C CA . GLY A 1 554 ? 16.219 -13.133 -8.555 1 97.5 554 GLY A CA 1
ATOM 4321 C C . GLY A 1 554 ? 16.281 -13.68 -7.145 1 97.5 554 GLY A C 1
ATOM 4322 O O . GLY A 1 554 ? 15.422 -14.469 -6.742 1 97.5 554 GLY A O 1
ATOM 4323 N N . TRP A 1 555 ? 17.328 -13.266 -6.348 1 96.62 555 TRP A N 1
ATOM 4324 C CA . TRP A 1 555 ? 17.531 -13.75 -4.988 1 96.62 555 TRP A CA 1
ATOM 4325 C C . TRP A 1 555 ? 17.031 -12.742 -3.963 1 96.62 555 TRP A C 1
ATOM 4327 O O . TRP A 1 555 ? 16.812 -11.57 -4.285 1 96.62 555 TRP A O 1
ATOM 4337 N N . THR A 1 556 ? 16.734 -13.227 -2.768 1 95.19 556 THR A N 1
ATOM 4338 C CA . THR A 1 556 ? 16.656 -12.398 -1.57 1 95.19 556 THR A CA 1
ATOM 4339 C C . THR A 1 556 ? 17.859 -12.648 -0.669 1 95.19 556 THR A C 1
ATOM 4341 O O . THR A 1 556 ? 18.578 -13.641 -0.838 1 95.19 556 THR A O 1
ATOM 4344 N N . LYS A 1 557 ? 18.078 -11.781 0.281 1 93.06 557 LYS A N 1
ATOM 4345 C CA . LYS A 1 557 ? 19.141 -12.016 1.253 1 93.06 557 LYS A CA 1
ATOM 4346 C C . LYS A 1 557 ? 18.922 -13.328 2 1 93.06 557 LYS A C 1
ATOM 4348 O O . LYS A 1 557 ? 19.891 -14.031 2.309 1 93.06 557 LYS A O 1
ATOM 4353 N N . LYS A 1 558 ? 17.703 -13.633 2.236 1 91.44 558 LYS A N 1
ATOM 4354 C CA . LYS A 1 558 ? 17.391 -14.867 2.941 1 91.44 558 LYS A CA 1
ATOM 4355 C C . LYS A 1 558 ? 17.672 -16.094 2.068 1 91.44 558 LYS A C 1
ATOM 4357 O O . LYS A 1 558 ? 18.141 -17.125 2.561 1 91.44 558 LYS A O 1
ATOM 4362 N N . ASP A 1 559 ? 17.359 -15.984 0.763 1 90.88 559 ASP A N 1
ATOM 4363 C CA . ASP A 1 559 ? 17.719 -17.047 -0.177 1 90.88 559 ASP A CA 1
ATOM 4364 C C . ASP A 1 559 ? 19.219 -17.328 -0.138 1 90.88 559 ASP A C 1
ATOM 4366 O O . ASP A 1 559 ? 19.641 -18.484 -0.083 1 90.88 559 ASP A O 1
ATOM 4370 N N . VAL A 1 560 ? 19.953 -16.234 -0.196 1 92.19 560 VAL A N 1
ATOM 4371 C CA . VAL A 1 560 ? 21.406 -16.344 -0.224 1 92.19 560 VAL A CA 1
ATOM 4372 C C . VAL A 1 560 ? 21.891 -17 1.058 1 92.19 560 VAL A C 1
ATOM 4374 O O . VAL A 1 560 ? 22.734 -17.922 1.011 1 92.19 560 VAL A O 1
ATOM 4377 N N . ALA A 1 561 ? 21.375 -16.594 2.123 1 89.75 561 ALA A N 1
ATOM 4378 C CA . ALA A 1 561 ? 21.766 -17.156 3.41 1 89.75 561 ALA A CA 1
ATOM 4379 C C . ALA A 1 561 ? 21.438 -18.641 3.471 1 89.75 561 ALA A C 1
ATOM 4381 O O . ALA A 1 561 ? 22.25 -19.453 3.947 1 89.75 561 ALA A O 1
ATOM 4382 N N . ALA A 1 562 ? 20.266 -19.016 3.051 1 84.81 562 ALA A N 1
ATOM 4383 C CA . ALA A 1 562 ? 19.859 -20.406 3.053 1 84.81 562 ALA A CA 1
ATOM 4384 C C . ALA A 1 562 ? 20.75 -21.25 2.145 1 84.81 562 ALA A C 1
ATOM 4386 O O . ALA A 1 562 ? 21.078 -22.391 2.469 1 84.81 562 ALA A O 1
ATOM 4387 N N . ALA A 1 563 ? 21.172 -20.703 1.063 1 84.44 563 ALA A N 1
ATOM 4388 C CA . ALA A 1 563 ? 21.969 -21.422 0.078 1 84.44 563 ALA A CA 1
ATOM 4389 C C . ALA A 1 563 ? 23.422 -21.562 0.546 1 84.44 563 ALA A C 1
ATOM 4391 O O . ALA A 1 563 ? 24.078 -22.562 0.226 1 84.44 563 ALA A O 1
ATOM 4392 N N . THR A 1 564 ? 23.922 -20.578 1.24 1 83.31 564 THR A N 1
ATOM 4393 C CA . THR A 1 564 ? 25.328 -20.578 1.613 1 83.31 564 THR A CA 1
ATOM 4394 C C . THR A 1 564 ? 25.531 -21.125 3.021 1 83.31 564 THR A C 1
ATOM 4396 O O . THR A 1 564 ? 26.656 -21.391 3.443 1 83.31 564 THR A O 1
ATOM 4399 N N . GLY A 1 565 ? 24.516 -21.516 3.641 1 74 565 GLY A N 1
ATOM 4400 C CA . GLY A 1 565 ? 24.609 -22.047 4.996 1 74 565 GLY A CA 1
ATOM 4401 C C . GLY A 1 565 ? 25.078 -21 6 1 74 565 GLY A C 1
ATOM 4402 O O . GLY A 1 565 ? 25.438 -21.344 7.129 1 74 565 GLY A O 1
ATOM 4403 N N . ALA A 1 566 ? 25.5 -19.766 5.598 1 58.12 566 ALA A N 1
ATOM 4404 C CA . ALA A 1 566 ? 26.031 -18.719 6.465 1 58.12 566 ALA A CA 1
ATOM 4405 C C . ALA A 1 566 ? 25.031 -18.312 7.531 1 58.12 566 ALA A C 1
ATOM 4407 O O . ALA A 1 566 ? 25.391 -17.766 8.578 1 58.12 566 ALA A O 1
ATOM 4408 N N . ALA A 1 567 ? 23.844 -18.109 7.18 1 53.16 567 ALA A N 1
ATOM 4409 C CA . ALA A 1 567 ? 22.969 -17.406 8.117 1 53.16 567 ALA A CA 1
ATOM 4410 C C . ALA A 1 567 ? 22.531 -18.328 9.25 1 53.16 567 ALA A C 1
ATOM 4412 O O . ALA A 1 567 ? 22.297 -19.516 9.031 1 53.16 567 ALA A O 1
ATOM 4413 N N . PRO A 1 568 ? 22.641 -17.719 10.453 1 47.19 568 PRO A N 1
ATOM 4414 C CA . PRO A 1 568 ? 22.156 -18.422 11.648 1 47.19 568 PRO A CA 1
ATOM 4415 C C . PRO A 1 568 ? 20.859 -19.172 11.406 1 47.19 568 PRO A C 1
ATOM 4417 O O . PRO A 1 568 ? 20.109 -18.828 10.484 1 47.19 568 PRO A O 1
ATOM 4420 N N . THR A 1 569 ? 20.672 -20.328 12.039 1 48.06 569 THR A N 1
ATOM 4421 C CA . THR A 1 569 ? 19.516 -21.203 12.281 1 48.06 569 THR A CA 1
ATOM 4422 C C . THR A 1 569 ? 18.219 -20.391 12.258 1 48.06 569 THR A C 1
ATOM 4424 O O . THR A 1 569 ? 17.141 -20.969 12.211 1 48.06 569 THR A O 1
ATOM 4427 N N . ASP A 1 570 ? 18.281 -18.969 12.156 1 62.56 570 ASP A N 1
ATOM 4428 C CA . ASP A 1 570 ? 17.078 -18.281 12.594 1 62.56 570 ASP A CA 1
ATOM 4429 C C . ASP A 1 570 ? 16.469 -17.453 11.445 1 62.56 570 ASP A C 1
ATOM 4431 O O . ASP A 1 570 ? 15.695 -16.531 11.688 1 62.56 570 ASP A O 1
ATOM 4435 N N . VAL A 1 571 ? 16.797 -17.75 10.188 1 80.31 571 VAL A N 1
ATOM 4436 C CA . VAL A 1 571 ? 16.156 -17 9.125 1 80.31 571 VAL A CA 1
ATOM 4437 C C . VAL A 1 571 ? 14.742 -17.516 8.898 1 80.31 571 VAL A C 1
ATOM 4439 O O . VAL A 1 571 ? 14.547 -18.688 8.609 1 80.31 571 VAL A O 1
ATOM 4442 N N . ASP A 1 572 ? 13.867 -16.609 9.133 1 88.19 572 ASP A N 1
ATOM 4443 C CA . ASP A 1 572 ? 12.477 -16.984 8.906 1 88.19 572 ASP A CA 1
ATOM 4444 C C . ASP A 1 572 ? 12.094 -16.797 7.434 1 88.19 572 ASP A C 1
ATOM 4446 O O . ASP A 1 572 ? 11.789 -15.68 7 1 88.19 572 ASP A O 1
ATOM 4450 N N . LEU A 1 573 ? 12.031 -17.875 6.672 1 89.44 573 LEU A N 1
ATOM 4451 C CA . LEU A 1 573 ? 11.734 -17.844 5.242 1 89.44 573 LEU A CA 1
ATOM 4452 C C . LEU A 1 573 ? 10.227 -17.781 5.004 1 89.44 573 LEU A C 1
ATOM 4454 O O . LEU A 1 573 ? 9.781 -17.547 3.877 1 89.44 573 LEU A O 1
ATOM 4458 N N . THR A 1 574 ? 9.461 -17.938 6.07 1 93.69 574 THR A N 1
ATOM 4459 C CA . THR A 1 574 ? 8.016 -18 5.922 1 93.69 574 THR A CA 1
ATOM 4460 C C . THR A 1 574 ? 7.328 -17.125 6.973 1 93.69 574 THR A C 1
ATOM 4462 O O . THR A 1 574 ? 6.492 -17.609 7.738 1 93.69 574 THR A O 1
ATOM 4465 N N . PRO A 1 575 ? 7.582 -15.812 6.922 1 91.38 575 PRO A N 1
ATOM 4466 C CA . PRO A 1 575 ? 7.109 -14.914 7.973 1 91.38 575 PRO A CA 1
ATOM 4467 C C . PRO A 1 575 ? 5.59 -14.742 7.965 1 91.38 575 PRO A C 1
ATOM 4469 O O . PRO A 1 575 ? 5.02 -14.219 8.93 1 91.38 575 PRO A O 1
ATOM 4472 N N . TRP A 1 576 ? 4.879 -15.141 7.008 1 92.62 576 TRP A N 1
ATOM 4473 C CA . TRP A 1 576 ? 3.432 -14.992 6.898 1 92.62 576 TRP A CA 1
ATOM 4474 C C . TRP A 1 576 ? 2.709 -16.047 7.73 1 92.62 576 TRP A C 1
ATOM 4476 O O . TRP A 1 576 ? 1.51 -15.922 7.992 1 92.62 576 TRP A O 1
ATOM 4486 N N . LEU A 1 577 ? 3.404 -17.141 8.039 1 95.19 577 LEU A N 1
ATOM 4487 C CA . LEU A 1 577 ? 2.771 -18.188 8.836 1 95.19 577 LEU A CA 1
ATOM 4488 C C . LEU A 1 577 ? 2.545 -17.703 10.273 1 95.19 577 LEU A C 1
ATOM 4490 O O . LEU A 1 577 ? 3.455 -17.172 10.898 1 95.19 577 LEU A O 1
ATOM 4494 N N . GLU A 1 578 ? 1.33 -17.891 10.742 1 94.19 578 GLU A N 1
ATOM 4495 C CA . GLU A 1 578 ? 0.939 -17.406 12.07 1 94.19 578 GLU A CA 1
ATOM 4496 C C . GLU A 1 578 ? 0.326 -18.531 12.898 1 94.19 578 GLU A C 1
ATOM 4498 O O . GLU A 1 578 ? -0.359 -19.406 12.367 1 94.19 578 GLU A O 1
ATOM 4503 N N . LYS A 1 579 ? 0.52 -18.406 14.188 1 94.19 579 LYS A N 1
ATOM 4504 C CA . LYS A 1 579 ? -0.036 -19.422 15.07 1 94.19 579 LYS A CA 1
ATOM 4505 C C . LYS A 1 579 ? -1.558 -19.328 15.133 1 94.19 579 LYS A C 1
ATOM 4507 O O . LYS A 1 579 ? -2.236 -20.328 15.391 1 94.19 579 LYS A O 1
ATOM 4512 N N . GLU A 1 580 ? -2.098 -18.141 14.828 1 93.06 580 GLU A N 1
ATOM 4513 C CA . GLU A 1 580 ? -3.541 -17.922 14.867 1 93.06 580 GLU A CA 1
ATOM 4514 C C . GLU A 1 580 ? -4.254 -18.766 13.812 1 93.06 580 GLU A C 1
ATOM 4516 O O . GLU A 1 580 ? -5.457 -19.016 13.922 1 93.06 580 GLU A O 1
ATOM 4521 N N . ALA A 1 581 ? -3.531 -19.203 12.797 1 93.69 581 ALA A N 1
ATOM 4522 C CA . ALA A 1 581 ? -4.121 -20.031 11.758 1 93.69 581 ALA A CA 1
ATOM 4523 C C . ALA A 1 581 ? -4.578 -21.375 12.32 1 93.69 581 ALA A C 1
ATOM 4525 O O . ALA A 1 581 ? -5.547 -21.969 11.836 1 93.69 581 ALA A O 1
ATOM 4526 N N . PHE A 1 582 ? -3.852 -21.844 13.352 1 93.25 582 PHE A N 1
ATOM 4527 C CA . PHE A 1 582 ? -4.141 -23.125 13.984 1 93.25 582 PHE A CA 1
ATOM 4528 C C . PHE A 1 582 ? -5.574 -23.156 14.5 1 93.25 582 PHE A C 1
ATOM 4530 O O . PHE A 1 582 ? -6.254 -24.188 14.375 1 93.25 582 PHE A O 1
ATOM 4537 N N . SER A 1 583 ? -6.055 -22 14.992 1 91.69 583 SER A N 1
ATOM 4538 C CA . SER A 1 583 ? -7.391 -21.922 15.578 1 91.69 583 SER A CA 1
ATOM 4539 C C . SER A 1 583 ? -8.375 -21.281 14.609 1 91.69 583 SER A C 1
ATOM 4541 O O . SER A 1 583 ? -9.539 -21.047 14.961 1 91.69 583 SER A O 1
ATOM 4543 N N . GLY A 1 584 ? -7.945 -20.984 13.453 1 89.06 584 GLY A N 1
ATOM 4544 C CA . GLY A 1 584 ? -8.82 -20.375 12.469 1 89.06 584 GLY A CA 1
ATOM 4545 C C . GLY A 1 584 ? -9.094 -18.906 12.734 1 89.06 584 GLY A C 1
ATOM 4546 O O . GLY A 1 584 ? -10.078 -18.344 12.242 1 89.06 584 GLY A O 1
ATOM 4547 N N . ASN A 1 585 ? -8.305 -18.219 13.492 1 90.62 585 ASN A N 1
ATOM 4548 C CA . ASN A 1 585 ? -8.547 -16.828 13.914 1 90.62 585 ASN A CA 1
ATOM 4549 C C . ASN A 1 585 ? -7.66 -15.852 13.148 1 90.62 585 ASN A C 1
ATOM 4551 O O . ASN A 1 585 ? -7.16 -14.883 13.719 1 90.62 585 ASN A O 1
ATOM 4555 N N . VAL A 1 586 ? -7.477 -16.094 11.891 1 93.56 586 VAL A N 1
ATOM 4556 C CA . VAL A 1 586 ? -6.691 -15.195 11.055 1 93.56 586 VAL A CA 1
ATOM 4557 C C . VAL A 1 586 ? -7.586 -14.094 10.5 1 93.56 586 VAL A C 1
ATOM 4559 O O . VAL A 1 586 ? -8.68 -14.367 10 1 93.56 586 VAL A O 1
ATOM 4562 N N . ASP A 1 587 ? -7.172 -12.797 10.703 1 93.81 587 ASP A N 1
ATOM 4563 C CA . ASP A 1 587 ? -7.859 -11.695 10.023 1 93.81 587 ASP A CA 1
ATOM 4564 C C . ASP A 1 587 ? -7.488 -11.648 8.547 1 93.81 587 ASP A C 1
ATOM 4566 O O . ASP A 1 587 ? -6.422 -11.141 8.188 1 93.81 587 ASP A O 1
ATOM 4570 N N . LEU A 1 588 ? -8.43 -12.141 7.719 1 95.56 588 LEU A N 1
ATOM 4571 C CA . LEU A 1 588 ? -8.156 -12.266 6.289 1 95.56 588 LEU A CA 1
ATOM 4572 C C . LEU A 1 588 ? -7.949 -10.898 5.652 1 95.56 588 LEU A C 1
ATOM 4574 O O . LEU A 1 588 ? -7.289 -10.781 4.617 1 95.56 588 LEU A O 1
ATOM 4578 N N . ARG A 1 589 ? -8.438 -9.797 6.234 1 94.5 589 ARG A N 1
ATOM 4579 C CA . ARG A 1 589 ? -8.281 -8.453 5.684 1 94.5 589 ARG A CA 1
ATOM 4580 C C . ARG A 1 589 ? -6.812 -8.031 5.68 1 94.5 589 ARG A C 1
ATOM 4582 O O . ARG A 1 589 ? -6.344 -7.402 4.73 1 94.5 589 ARG A O 1
ATOM 4589 N N . SER A 1 590 ? -6.098 -8.422 6.711 1 92.88 590 SER A N 1
ATOM 4590 C CA . SER A 1 590 ? -4.715 -7.984 6.887 1 92.88 590 SER A CA 1
ATOM 4591 C C . SER A 1 590 ? -3.736 -9.047 6.395 1 92.88 590 SER A C 1
ATOM 4593 O O . SER A 1 590 ? -2.545 -8.773 6.238 1 92.88 590 SER A O 1
ATOM 4595 N N . TYR A 1 591 ? -4.227 -10.258 6.168 1 94.5 591 TYR A N 1
ATOM 4596 C CA . TYR A 1 591 ? -3.348 -11.367 5.836 1 94.5 591 TYR A CA 1
ATOM 4597 C C . TYR A 1 591 ? -2.629 -11.125 4.516 1 94.5 591 TYR A C 1
ATOM 4599 O O . TYR A 1 591 ? -3.254 -10.75 3.521 1 94.5 591 TYR A O 1
ATOM 4607 N N . HIS A 1 592 ? -1.27 -11.172 4.465 1 94.94 592 HIS A N 1
ATOM 4608 C CA . HIS A 1 592 ? -0.373 -10.961 3.336 1 94.94 592 HIS A CA 1
ATOM 4609 C C . HIS A 1 592 ? -0.341 -9.492 2.926 1 94.94 592 HIS A C 1
ATOM 4611 O O . HIS A 1 592 ? 0.139 -9.156 1.84 1 94.94 592 HIS A O 1
ATOM 4617 N N . GLU A 1 593 ? -0.828 -8.562 3.83 1 94.31 593 GLU A N 1
ATOM 4618 C CA . GLU A 1 593 ? -0.938 -7.156 3.453 1 94.31 593 GLU A CA 1
ATOM 4619 C C . GLU A 1 593 ? 0.127 -6.312 4.148 1 94.31 593 GLU A C 1
ATOM 4621 O O . GLU A 1 593 ? 0.257 -5.117 3.873 1 94.31 593 GLU A O 1
ATOM 4626 N N . ARG A 1 594 ? 0.941 -6.867 5.031 1 90.62 594 ARG A N 1
ATOM 4627 C CA . ARG A 1 594 ? 1.989 -6.113 5.715 1 90.62 594 ARG A CA 1
ATOM 4628 C C . ARG A 1 594 ? 3.076 -5.68 4.738 1 90.62 594 ARG A C 1
ATOM 4630 O O . ARG A 1 594 ? 3.445 -6.438 3.836 1 90.62 594 ARG A O 1
ATOM 4637 N N . TRP A 1 595 ? 3.592 -4.449 5.016 1 88 595 TRP A N 1
ATOM 4638 C CA . TRP A 1 595 ? 4.562 -3.934 4.055 1 88 595 TRP A CA 1
ATOM 4639 C C . TRP A 1 595 ? 5.93 -4.578 4.262 1 88 595 TRP A C 1
ATOM 4641 O O . TRP A 1 595 ? 6.762 -4.594 3.352 1 88 595 TRP A O 1
ATOM 4651 N N . TRP A 1 596 ? 6.176 -4.992 5.52 1 77.06 596 TRP A N 1
ATOM 4652 C CA . TRP A 1 596 ? 7.48 -5.602 5.766 1 77.06 596 TRP A CA 1
ATOM 4653 C C . TRP A 1 596 ? 7.375 -7.121 5.801 1 77.06 596 TRP A C 1
ATOM 4655 O O . TRP A 1 596 ? 6.297 -7.672 6.047 1 77.06 596 TRP A O 1
ATOM 4665 N N . ILE A 1 597 ? 8.359 -7.746 5.168 1 64.19 597 ILE A N 1
ATOM 4666 C CA . ILE A 1 597 ? 8.453 -9.195 5.281 1 64.19 597 ILE A CA 1
ATOM 4667 C C . ILE A 1 597 ? 9.609 -9.562 6.207 1 64.19 597 ILE A C 1
ATOM 4669 O O . ILE A 1 597 ? 10.742 -9.117 6.008 1 64.19 597 ILE A O 1
ATOM 4673 N N . SER A 1 598 ? 9.352 -9.812 7.477 1 55 598 SER A N 1
ATOM 4674 C CA . SER A 1 598 ? 10.375 -10.117 8.469 1 55 598 SER A CA 1
ATOM 4675 C C . SER A 1 598 ? 11.344 -11.18 7.961 1 55 598 SER A C 1
ATOM 4677 O O . SER A 1 598 ? 10.977 -12.008 7.121 1 55 598 SER A O 1
ATOM 4679 N N . MET B 1 1 ? -23.578 91.75 -22 1 18.55 1 MET B N 1
ATOM 4680 C CA . MET B 1 1 ? -22.609 91.062 -22.797 1 18.55 1 MET B CA 1
ATOM 4681 C C . MET B 1 1 ? -21.625 90.25 -21.922 1 18.55 1 MET B C 1
ATOM 4683 O O . MET B 1 1 ? -21 89.312 -22.375 1 18.55 1 MET B O 1
ATOM 4687 N N . ALA B 1 2 ? -21.188 90.75 -20.828 1 18.67 2 ALA B N 1
ATOM 4688 C CA . ALA B 1 2 ? -19.75 90.875 -20.672 1 18.67 2 ALA B CA 1
ATOM 4689 C C . ALA B 1 2 ? -19.062 89.562 -20.547 1 18.67 2 ALA B C 1
ATOM 4691 O O . ALA B 1 2 ? -19.688 88.562 -20.203 1 18.67 2 ALA B O 1
ATOM 4692 N N . PRO B 1 3 ? -17.578 89.438 -20.469 1 18.59 3 PRO B N 1
ATOM 4693 C CA . PRO B 1 3 ? -16.328 88.75 -20.781 1 18.59 3 PRO B CA 1
ATOM 4694 C C . PRO B 1 3 ? -16.125 87.438 -19.984 1 18.59 3 PRO B C 1
ATOM 4696 O O . PRO B 1 3 ? -16.875 87.188 -19.047 1 18.59 3 PRO B O 1
ATOM 4699 N N . THR B 1 4 ? -14.711 87 -19.719 1 16.23 4 THR B N 1
ATOM 4700 C CA . THR B 1 4 ? -13.734 85.938 -20.062 1 16.23 4 THR B CA 1
ATOM 4701 C C . THR B 1 4 ? -13.594 84.938 -18.922 1 16.23 4 THR B C 1
ATOM 4703 O O . THR B 1 4 ? -13.445 83.75 -19.156 1 16.23 4 THR B O 1
ATOM 4706 N N . ALA B 1 5 ? -13.094 85.375 -17.547 1 17.83 5 ALA B N 1
ATOM 4707 C CA . ALA B 1 5 ? -11.93 85.125 -16.688 1 17.83 5 ALA B CA 1
ATOM 4708 C C . ALA B 1 5 ? -12.039 83.812 -15.93 1 17.83 5 ALA B C 1
ATOM 4710 O O . ALA B 1 5 ? -12.984 83.625 -15.156 1 17.83 5 ALA B O 1
ATOM 4711 N N . ILE B 1 6 ? -11.211 82.5 -16.234 1 16.95 6 ILE B N 1
ATOM 4712 C CA . ILE B 1 6 ? -11.086 81.062 -16.297 1 16.95 6 ILE B CA 1
ATOM 4713 C C . ILE B 1 6 ? -10.781 80.5 -14.914 1 16.95 6 ILE B C 1
ATOM 4715 O O . ILE B 1 6 ? -11.352 79.5 -14.508 1 16.95 6 ILE B O 1
ATOM 4719 N N . ALA B 1 7 ? -9.758 80.938 -14.133 1 18.94 7 ALA B N 1
ATOM 4720 C CA . ALA B 1 7 ? -8.578 80.188 -13.695 1 18.94 7 ALA B CA 1
ATOM 4721 C C . ALA B 1 7 ? -8.898 79.312 -12.5 1 18.94 7 ALA B C 1
ATOM 4723 O O . ALA B 1 7 ? -8.102 78.438 -12.141 1 18.94 7 ALA B O 1
ATOM 4724 N N . ASP B 1 8 ? -9.867 79.5 -11.703 1 18.23 8 ASP B N 1
ATOM 4725 C CA . ASP B 1 8 ? -9.586 79.25 -10.289 1 18.23 8 ASP B CA 1
ATOM 4726 C C . ASP B 1 8 ? -9.383 77.812 -9.992 1 18.23 8 ASP B C 1
ATOM 4728 O O . ASP B 1 8 ? -10.273 76.938 -10.242 1 18.23 8 ASP B O 1
ATOM 4732 N N . LEU B 1 9 ? -7.965 77.188 -9.93 1 20.69 9 LEU B N 1
ATOM 4733 C CA . LEU B 1 9 ? -7.355 75.875 -9.812 1 20.69 9 LEU B CA 1
ATOM 4734 C C . LEU B 1 9 ? -7.801 75.125 -8.531 1 20.69 9 LEU B C 1
ATOM 4736 O O . LEU B 1 9 ? -7.367 75.5 -7.438 1 20.69 9 LEU B O 1
ATOM 4740 N N . VAL B 1 10 ? -9.008 74.938 -8.117 1 21.14 10 VAL B N 1
ATOM 4741 C CA . VAL B 1 10 ? -9.422 74.375 -6.824 1 21.14 10 VAL B CA 1
ATOM 4742 C C . VAL B 1 10 ? -8.75 73 -6.586 1 21.14 10 VAL B C 1
ATOM 4744 O O . VAL B 1 10 ? -8.844 72.125 -7.418 1 21.14 10 VAL B O 1
ATOM 4747 N N . ASN B 1 11 ? -7.641 72.812 -5.676 1 20.69 11 ASN B N 1
ATOM 4748 C CA . ASN B 1 11 ? -6.672 71.875 -5.121 1 20.69 11 ASN B CA 1
ATOM 4749 C C . ASN B 1 11 ? -7.352 70.625 -4.566 1 20.69 11 ASN B C 1
ATOM 4751 O O . ASN B 1 11 ? -8.055 70.688 -3.557 1 20.69 11 ASN B O 1
ATOM 4755 N N . HIS B 1 12 ? -8.07 69.75 -5.328 1 21.48 12 HIS B N 1
ATOM 4756 C CA . HIS B 1 12 ? -8.828 68.562 -4.844 1 21.48 12 HIS B CA 1
ATOM 4757 C C . HIS B 1 12 ? -7.918 67.562 -4.18 1 21.48 12 HIS B C 1
ATOM 4759 O O . HIS B 1 12 ? -7.035 67 -4.832 1 21.48 12 HIS B O 1
ATOM 4765 N N . GLY B 1 13 ? -7.332 67.688 -2.908 1 23.67 13 GLY B N 1
ATOM 4766 C CA . GLY B 1 13 ? -6.441 66.875 -2.084 1 23.67 13 GLY B CA 1
ATOM 4767 C C . GLY B 1 13 ? -6.879 65.438 -1.971 1 23.67 13 GLY B C 1
ATOM 4768 O O . GLY B 1 13 ? -7.895 65.125 -1.344 1 23.67 13 GLY B O 1
ATOM 4769 N N . HIS B 1 14 ? -6.777 64.5 -3.072 1 25.8 14 HIS B N 1
ATOM 4770 C CA . HIS B 1 14 ? -7.164 63.094 -3.299 1 25.8 14 HIS B CA 1
ATOM 4771 C C . HIS B 1 14 ? -6.539 62.188 -2.258 1 25.8 14 HIS B C 1
ATOM 4773 O O . HIS B 1 14 ? -5.316 62.156 -2.09 1 25.8 14 HIS B O 1
ATOM 4779 N N . ASN B 1 15 ? -7.219 61.844 -1.144 1 25.3 15 ASN B N 1
ATOM 4780 C CA . ASN B 1 15 ? -6.934 60.969 -0.029 1 25.3 15 ASN B CA 1
ATOM 4781 C C . ASN B 1 15 ? -6.484 59.594 -0.518 1 25.3 15 ASN B C 1
ATOM 4783 O O . ASN B 1 15 ? -7.238 58.875 -1.197 1 25.3 15 ASN B O 1
ATOM 4787 N N . ALA B 1 16 ? -5.16 59.219 -0.642 1 27.78 16 ALA B N 1
ATOM 4788 C CA . ALA B 1 16 ? -4.223 58.25 -1.209 1 27.78 16 ALA B CA 1
ATOM 4789 C C . ALA B 1 16 ? -4.535 56.844 -0.738 1 27.78 16 ALA B C 1
ATOM 4791 O O . ALA B 1 16 ? -4.32 55.875 -1.473 1 27.78 16 ALA B O 1
ATOM 4792 N N . ASP B 1 17 ? -4.695 56.656 0.561 1 28.02 17 ASP B N 1
ATOM 4793 C CA . ASP B 1 17 ? -4.074 55.406 0.937 1 28.02 17 ASP B CA 1
ATOM 4794 C C . ASP B 1 17 ? -4.922 54.219 0.48 1 28.02 17 ASP B C 1
ATOM 4796 O O . ASP B 1 17 ? -4.738 53.094 0.954 1 28.02 17 ASP B O 1
ATOM 4800 N N . SER B 1 18 ? -6.102 54.5 -0.051 1 27.5 18 SER B N 1
ATOM 4801 C CA . SER B 1 18 ? -6.816 53.281 -0.4 1 27.5 18 SER B CA 1
ATOM 4802 C C . SER B 1 18 ? -6.074 52.5 -1.475 1 27.5 18 SER B C 1
ATOM 4804 O O . SER B 1 18 ? -6.363 52.625 -2.664 1 27.5 18 SER B O 1
ATOM 4806 N N . ARG B 1 19 ? -4.723 52.5 -1.478 1 34.41 19 ARG B N 1
ATOM 4807 C CA . ARG B 1 19 ? -4.281 51.656 -2.572 1 34.41 19 ARG B CA 1
ATOM 4808 C C . ARG B 1 19 ? -5.242 50.469 -2.775 1 34.41 19 ARG B C 1
ATOM 4810 O O . ARG B 1 19 ? -5.582 49.781 -1.82 1 34.41 19 ARG B O 1
ATOM 4817 N N . GLU B 1 20 ? -6.273 50.562 -3.689 1 30.7 20 GLU B N 1
ATOM 4818 C CA . GLU B 1 20 ? -6.879 49.406 -4.324 1 30.7 20 GLU B CA 1
ATOM 4819 C C . GLU B 1 20 ? -5.957 48.188 -4.25 1 30.7 20 GLU B C 1
ATOM 4821 O O . GLU B 1 20 ? -4.82 48.25 -4.727 1 30.7 20 GLU B O 1
ATOM 4826 N N . HIS B 1 21 ? -5.895 47.594 -3.102 1 35.22 21 HIS B N 1
ATOM 4827 C CA . HIS B 1 21 ? -5.172 46.312 -3.197 1 35.22 21 HIS B CA 1
ATOM 4828 C C . HIS B 1 21 ? -5.418 45.656 -4.543 1 35.22 21 HIS B C 1
ATOM 4830 O O . HIS B 1 21 ? -6.555 45.594 -5.016 1 35.22 21 HIS B O 1
ATOM 4836 N N . PRO B 1 22 ? -4.566 45.875 -5.52 1 35.34 22 PRO B N 1
ATOM 4837 C CA . PRO B 1 22 ? -4.746 45.094 -6.758 1 35.34 22 PRO B CA 1
ATOM 4838 C C . PRO B 1 22 ? -5.539 43.812 -6.551 1 35.34 22 PRO B C 1
ATOM 4840 O O . PRO B 1 22 ? -5.621 43.312 -5.43 1 35.34 22 PRO B O 1
ATOM 4843 N N . ASP B 1 23 ? -6.531 43.531 -7.527 1 37.28 23 ASP B N 1
ATOM 4844 C CA . ASP B 1 23 ? -7.273 42.312 -7.82 1 37.28 23 ASP B CA 1
ATOM 4845 C C . ASP B 1 23 ? -6.465 41.062 -7.441 1 37.28 23 ASP B C 1
ATOM 4847 O O . ASP B 1 23 ? -5.801 40.469 -8.289 1 37.28 23 ASP B O 1
ATOM 4851 N N . VAL B 1 24 ? -5.785 41.219 -6.602 1 39.81 24 VAL B N 1
ATOM 4852 C CA . VAL B 1 24 ? -5.062 40 -6.195 1 39.81 24 VAL B CA 1
ATOM 4853 C C . VAL B 1 24 ? -6 38.812 -6.215 1 39.81 24 VAL B C 1
ATOM 4855 O O . VAL B 1 24 ? -5.738 37.781 -5.559 1 39.81 24 VAL B O 1
ATOM 4858 N N . LEU B 1 25 ? -7.41 39.125 -6.402 1 45.06 25 LEU B N 1
ATOM 4859 C CA . LEU B 1 25 ? -8.031 37.812 -6.43 1 45.06 25 LEU B CA 1
ATOM 4860 C C . LEU B 1 25 ? -7.375 36.906 -7.488 1 45.06 25 LEU B C 1
ATOM 4862 O O . LEU B 1 25 ? -7.438 37.219 -8.68 1 45.06 25 LEU B O 1
ATOM 4866 N N . LYS B 1 26 ? -6.25 36.25 -7.266 1 47.78 26 LYS B N 1
ATOM 4867 C CA . LYS B 1 26 ? -5.664 35.25 -8.148 1 47.78 26 LYS B CA 1
ATOM 4868 C C . LYS B 1 26 ? -6.742 34.375 -8.758 1 47.78 26 LYS B C 1
ATOM 4870 O O . LYS B 1 26 ? -7.77 34.094 -8.125 1 47.78 26 LYS B O 1
ATOM 4875 N N . THR B 1 27 ? -6.703 34.219 -10.141 1 49.25 27 THR B N 1
ATOM 4876 C CA . THR B 1 27 ? -7.387 33.438 -11.164 1 49.25 27 THR B CA 1
ATOM 4877 C C . THR B 1 27 ? -7.527 31.984 -10.727 1 49.25 27 THR B C 1
ATOM 4879 O O . THR B 1 27 ? -6.527 31.312 -10.492 1 49.25 27 THR B O 1
ATOM 4882 N N . ILE B 1 28 ? -8.586 31.828 -9.984 1 56.53 28 ILE B N 1
ATOM 4883 C CA . ILE B 1 28 ? -9 30.453 -9.727 1 56.53 28 ILE B CA 1
ATOM 4884 C C . ILE B 1 28 ? -9.539 29.828 -11.008 1 56.53 28 ILE B C 1
ATOM 4886 O O . ILE B 1 28 ? -10.422 30.391 -11.656 1 56.53 28 ILE B O 1
ATOM 4890 N N . ASP B 1 29 ? -8.828 29.078 -11.742 1 57.91 29 ASP B N 1
ATOM 4891 C CA . ASP B 1 29 ? -9.336 28.344 -12.891 1 57.91 29 ASP B CA 1
ATOM 4892 C C . ASP B 1 29 ? -10.32 27.266 -12.438 1 57.91 29 ASP B C 1
ATOM 4894 O O . ASP B 1 29 ? -9.922 26.234 -11.891 1 57.91 29 ASP B O 1
ATOM 4898 N N . LEU B 1 30 ? -11.617 27.625 -12.5 1 63.31 30 LEU B N 1
ATOM 4899 C CA . LEU B 1 30 ? -12.625 26.672 -12.062 1 63.31 30 LEU B CA 1
ATOM 4900 C C . LEU B 1 30 ? -13.055 25.75 -13.203 1 63.31 30 LEU B C 1
ATOM 4902 O O . LEU B 1 30 ? -13.805 26.172 -14.094 1 63.31 30 LEU B O 1
ATOM 4906 N N . ARG B 1 31 ? -12.508 24.797 -13.633 1 71.56 31 ARG B N 1
ATOM 4907 C CA . ARG B 1 31 ? -12.93 23.922 -14.719 1 71.56 31 ARG B CA 1
ATOM 4908 C C . ARG B 1 31 ? -13.438 22.578 -14.18 1 71.56 31 ARG B C 1
ATOM 4910 O O . ARG B 1 31 ? -14.039 21.797 -14.914 1 71.56 31 ARG B O 1
ATOM 4917 N N . PHE B 1 32 ? -13.508 22.469 -12.789 1 91.25 32 PHE B N 1
ATOM 4918 C CA . PHE B 1 32 ? -13.844 21.156 -12.242 1 91.25 32 PHE B CA 1
ATOM 4919 C C . PHE B 1 32 ? -15.094 21.234 -11.383 1 91.25 32 PHE B C 1
ATOM 4921 O O . PHE B 1 32 ? -15.242 22.141 -10.57 1 91.25 32 PHE B O 1
ATOM 4928 N N . ALA B 1 33 ? -16.047 20.359 -11.742 1 93.25 33 ALA B N 1
ATOM 4929 C CA . ALA B 1 33 ? -17.25 20.234 -10.914 1 93.25 33 ALA B CA 1
ATOM 4930 C C . ALA B 1 33 ? -17.094 19.094 -9.906 1 93.25 33 ALA B C 1
ATOM 4932 O O . ALA B 1 33 ? -16.781 17.953 -10.281 1 93.25 33 ALA B O 1
ATOM 4933 N N . ILE B 1 34 ? -17.406 19.391 -8.68 1 95.75 34 ILE B N 1
ATOM 4934 C CA . ILE B 1 34 ? -17.266 18.422 -7.598 1 95.75 34 ILE B CA 1
ATOM 4935 C C . ILE B 1 34 ? -18.328 17.328 -7.766 1 95.75 34 ILE B C 1
ATOM 4937 O O . ILE B 1 34 ? -19.484 17.609 -8.055 1 95.75 34 ILE B O 1
ATOM 4941 N N . GLU B 1 35 ? -17.875 16.078 -7.637 1 95.31 35 GLU B N 1
ATOM 4942 C CA . GLU B 1 35 ? -18.844 14.992 -7.535 1 95.31 35 GLU B CA 1
ATOM 4943 C C . GLU B 1 35 ? -19.484 14.938 -6.152 1 95.31 35 GLU B C 1
ATOM 4945 O O . GLU B 1 35 ? -18.781 15.008 -5.137 1 95.31 35 GLU B O 1
ATOM 4950 N N . GLU B 1 36 ? -20.781 14.82 -6.098 1 96.56 36 GLU B N 1
ATOM 4951 C CA . GLU B 1 36 ? -21.516 14.93 -4.832 1 96.56 36 GLU B CA 1
ATOM 4952 C C . GLU B 1 36 ? -21.672 13.57 -4.168 1 96.56 36 GLU B C 1
ATOM 4954 O O . GLU B 1 36 ? -22.766 12.992 -4.195 1 96.56 36 GLU B O 1
ATOM 4959 N N . HIS B 1 37 ? -20.703 13.055 -3.529 1 96.69 37 HIS B N 1
ATOM 4960 C CA . HIS B 1 37 ? -20.703 11.844 -2.721 1 96.69 37 HIS B CA 1
ATOM 4961 C C . HIS B 1 37 ? -19.547 11.859 -1.719 1 96.69 37 HIS B C 1
ATOM 4963 O O . HIS B 1 37 ? -18.5 12.453 -1.978 1 96.69 37 HIS B O 1
ATOM 4969 N N . PRO B 1 38 ? -19.766 11.203 -0.542 1 97.19 38 PRO B N 1
ATOM 4970 C CA . PRO B 1 38 ? -18.609 10.938 0.301 1 97.19 38 PRO B CA 1
ATOM 4971 C C . PRO B 1 38 ? -17.547 10.102 -0.407 1 97.19 38 PRO B C 1
ATOM 4973 O O . PRO B 1 38 ? -17.859 9.336 -1.321 1 97.19 38 PRO B O 1
ATOM 4976 N N . ILE B 1 39 ? -16.312 10.305 -0.006 1 96.94 39 ILE B N 1
ATOM 4977 C CA . ILE B 1 39 ? -15.195 9.672 -0.694 1 96.94 39 ILE B CA 1
ATOM 4978 C C . ILE B 1 39 ? -15.328 8.156 -0.612 1 96.94 39 ILE B C 1
ATOM 4980 O O . ILE B 1 39 ? -14.883 7.434 -1.51 1 96.94 39 ILE B O 1
ATOM 4984 N N . ASP B 1 40 ? -15.93 7.609 0.457 1 94.94 40 ASP B N 1
ATOM 4985 C CA . ASP B 1 40 ? -16 6.168 0.68 1 94.94 40 ASP B CA 1
ATOM 4986 C C . ASP B 1 40 ? -17.359 5.609 0.25 1 94.94 40 ASP B C 1
ATOM 4988 O O . ASP B 1 40 ? -17.75 4.527 0.685 1 94.94 40 ASP B O 1
ATOM 4992 N N . GLU B 1 41 ? -18.109 6.387 -0.466 1 94.94 41 GLU B N 1
ATOM 4993 C CA . GLU B 1 41 ? -19.297 5.906 -1.169 1 94.94 41 GLU B CA 1
ATOM 4994 C C . GLU B 1 41 ? -19.016 5.738 -2.66 1 94.94 41 GLU B C 1
ATOM 4996 O O . GLU B 1 41 ? -18.781 6.723 -3.369 1 94.94 41 GLU B O 1
ATOM 5001 N N . TYR B 1 42 ? -18.984 4.508 -3.102 1 93.44 42 TYR B N 1
ATOM 5002 C CA . TYR B 1 42 ? -18.703 4.195 -4.496 1 93.44 42 TYR B CA 1
ATOM 5003 C C . TYR B 1 42 ? -19.484 2.969 -4.953 1 93.44 42 TYR B C 1
ATOM 5005 O O . TYR B 1 42 ? -20.016 2.225 -4.125 1 93.44 42 TYR B O 1
ATOM 5013 N N . GLU B 1 43 ? -19.625 2.812 -6.238 1 92.5 43 GLU B N 1
ATOM 5014 C CA . GLU B 1 43 ? -20.359 1.687 -6.805 1 92.5 43 GLU B CA 1
ATOM 5015 C C . GLU B 1 43 ? -19.594 0.376 -6.605 1 92.5 43 GLU B C 1
ATOM 5017 O O . GLU B 1 43 ? -18.375 0.341 -6.699 1 92.5 43 GLU B O 1
ATOM 5022 N N . PRO B 1 44 ? -20.344 -0.658 -6.332 1 94.5 44 PRO B N 1
ATOM 5023 C CA . PRO B 1 44 ? -19.703 -1.969 -6.242 1 94.5 44 PRO B CA 1
ATOM 5024 C C . PRO B 1 44 ? -19.047 -2.391 -7.555 1 94.5 44 PRO B C 1
ATOM 5026 O O . PRO B 1 44 ? -19.531 -2.033 -8.633 1 94.5 44 PRO B O 1
ATOM 5029 N N . ILE B 1 45 ? -17.984 -3.154 -7.398 1 96.69 45 ILE B N 1
ATOM 5030 C CA . ILE B 1 45 ? -17.328 -3.732 -8.562 1 96.69 45 ILE B CA 1
ATOM 5031 C C . ILE B 1 45 ? -17.688 -5.211 -8.68 1 96.69 45 ILE B C 1
ATOM 5033 O O . ILE B 1 45 ? -17.781 -5.918 -7.676 1 96.69 45 ILE B O 1
ATOM 5037 N N . ARG B 1 46 ? -17.984 -5.609 -9.906 1 98.5 46 ARG B N 1
ATOM 5038 C CA . ARG B 1 46 ? -18.266 -7.016 -10.164 1 98.5 46 ARG B CA 1
ATOM 5039 C C . ARG B 1 46 ? -17.047 -7.707 -10.781 1 98.5 46 ARG B C 1
ATOM 5041 O O . ARG B 1 46 ? -16.469 -7.207 -11.75 1 98.5 46 ARG B O 1
ATOM 5048 N N . ALA B 1 47 ? -16.641 -8.789 -10.188 1 98.88 47 ALA B N 1
ATOM 5049 C CA . ALA B 1 47 ? -15.547 -9.602 -10.703 1 98.88 47 ALA B CA 1
ATOM 5050 C C . ALA B 1 47 ? -16 -11.023 -11.016 1 98.88 47 ALA B C 1
ATOM 5052 O O . ALA B 1 47 ? -16.703 -11.641 -10.203 1 98.88 47 ALA B O 1
ATOM 5053 N N . THR B 1 48 ? -15.648 -11.492 -12.195 1 98.94 48 THR B N 1
ATOM 5054 C CA . THR B 1 48 ? -15.859 -12.883 -12.586 1 98.94 48 THR B CA 1
ATOM 5055 C C . THR B 1 48 ? -14.562 -13.672 -12.5 1 98.94 48 THR B C 1
ATOM 5057 O O . THR B 1 48 ? -13.562 -13.305 -13.125 1 98.94 48 THR B O 1
ATOM 5060 N N . VAL B 1 49 ? -14.633 -14.68 -11.68 1 98.94 49 VAL B N 1
ATOM 5061 C CA . VAL B 1 49 ? -13.523 -15.625 -11.617 1 98.94 49 VAL B CA 1
ATOM 5062 C C . VAL B 1 49 ? -13.891 -16.891 -12.398 1 98.94 49 VAL B C 1
ATOM 5064 O O . VAL B 1 49 ? -14.984 -17.422 -12.242 1 98.94 49 VAL B O 1
ATOM 5067 N N . VAL B 1 50 ? -12.969 -17.328 -13.289 1 98.81 50 VAL B N 1
ATOM 5068 C CA . VAL B 1 50 ? -13.219 -18.531 -14.07 1 98.81 50 VAL B CA 1
ATOM 5069 C C . VAL B 1 50 ? -12.359 -19.672 -13.531 1 98.81 50 VAL B C 1
ATOM 5071 O O . VAL B 1 50 ? -11.141 -19.672 -13.703 1 98.81 50 VAL B O 1
ATOM 5074 N N . GLY B 1 51 ? -13 -20.672 -12.961 1 98.31 51 GLY B N 1
ATOM 5075 C CA . GLY B 1 51 ? -12.336 -21.797 -12.344 1 98.31 51 GLY B CA 1
ATOM 5076 C C . GLY B 1 51 ? -12.641 -21.938 -10.859 1 98.31 51 GLY B C 1
ATOM 5077 O O . GLY B 1 51 ? -12.516 -20.969 -10.102 1 98.31 51 GLY B O 1
ATOM 5078 N N . GLY B 1 52 ? -13.062 -23.109 -10.492 1 98.06 52 GLY B N 1
ATOM 5079 C CA . GLY B 1 52 ? -13.406 -23.391 -9.102 1 98.06 52 GLY B CA 1
ATOM 5080 C C . GLY B 1 52 ? -12.453 -24.375 -8.438 1 98.06 52 GLY B C 1
ATOM 5081 O O . GLY B 1 52 ? -12.859 -25.125 -7.551 1 98.06 52 GLY B O 1
ATOM 5082 N N . GLY B 1 53 ? -11.203 -24.438 -8.938 1 97.75 53 GLY B N 1
ATOM 5083 C CA . GLY B 1 53 ? -10.172 -25.188 -8.25 1 97.75 53 GLY B CA 1
ATOM 5084 C C . GLY B 1 53 ? -9.625 -24.469 -7.031 1 97.75 53 GLY B C 1
ATOM 5085 O O . GLY B 1 53 ? -10.328 -23.672 -6.41 1 97.75 53 GLY B O 1
ATOM 5086 N N . ILE B 1 54 ? -8.367 -24.766 -6.633 1 97.81 54 ILE B N 1
ATOM 5087 C CA . ILE B 1 54 ? -7.727 -24.188 -5.461 1 97.81 54 ILE B CA 1
ATOM 5088 C C . ILE B 1 54 ? -7.746 -22.656 -5.574 1 97.81 54 ILE B C 1
ATOM 5090 O O . ILE B 1 54 ? -8.141 -21.969 -4.633 1 97.81 54 ILE B O 1
ATOM 5094 N N . SER B 1 55 ? -7.375 -22.156 -6.738 1 98.44 55 SER B N 1
ATOM 5095 C CA . SER B 1 55 ? -7.316 -20.703 -6.949 1 98.44 55 SER B CA 1
ATOM 5096 C C . SER B 1 55 ? -8.695 -20.078 -6.805 1 98.44 55 SER B C 1
ATOM 5098 O O . SER B 1 55 ? -8.836 -19.016 -6.184 1 98.44 55 SER B O 1
ATOM 5100 N N . GLY B 1 56 ? -9.711 -20.719 -7.367 1 98.62 56 GLY B N 1
ATOM 5101 C CA . GLY B 1 56 ? -11.062 -20.203 -7.266 1 98.62 56 GLY B CA 1
ATOM 5102 C C . GLY B 1 56 ? -11.609 -20.234 -5.848 1 98.62 56 GLY B C 1
ATOM 5103 O O . GLY B 1 56 ? -12.273 -19.281 -5.414 1 98.62 56 GLY B O 1
ATOM 5104 N N . ILE B 1 57 ? -11.32 -21.281 -5.145 1 98.75 57 ILE B N 1
ATOM 5105 C CA . ILE B 1 57 ? -11.758 -21.406 -3.762 1 98.75 57 ILE B CA 1
ATOM 5106 C C . ILE B 1 57 ? -11.102 -20.328 -2.908 1 98.75 57 ILE B C 1
ATOM 5108 O O . ILE B 1 57 ? -11.781 -19.625 -2.164 1 98.75 57 ILE B O 1
ATOM 5112 N N . ILE B 1 58 ? -9.805 -20.156 -3.078 1 98.81 58 ILE B N 1
ATOM 5113 C CA . ILE B 1 58 ? -9.086 -19.156 -2.295 1 98.81 58 ILE B CA 1
ATOM 5114 C C . ILE B 1 58 ? -9.555 -17.766 -2.686 1 98.81 58 ILE B C 1
ATOM 5116 O O . ILE B 1 58 ? -9.688 -16.875 -1.829 1 98.81 58 ILE B O 1
ATOM 5120 N N . ALA B 1 59 ? -9.812 -17.516 -3.947 1 98.88 59 ALA B N 1
ATOM 5121 C CA . ALA B 1 59 ? -10.367 -16.234 -4.387 1 98.88 59 ALA B CA 1
ATOM 5122 C C . ALA B 1 59 ? -11.68 -15.93 -3.678 1 98.88 59 ALA B C 1
ATOM 5124 O O . ALA B 1 59 ? -11.898 -14.805 -3.209 1 98.88 59 ALA B O 1
ATOM 5125 N N . SER B 1 60 ? -12.508 -16.938 -3.564 1 98.81 60 SER B N 1
ATOM 5126 C CA . SER B 1 60 ? -13.82 -16.781 -2.951 1 98.81 60 SER B CA 1
ATOM 5127 C C . SER B 1 60 ? -13.703 -16.531 -1.452 1 98.81 60 SER B C 1
ATOM 5129 O O . SER B 1 60 ? -14.625 -15.984 -0.836 1 98.81 60 SER B O 1
ATOM 5131 N N . ILE B 1 61 ? -12.602 -16.953 -0.913 1 98.62 61 ILE B N 1
ATOM 5132 C CA . ILE B 1 61 ? -12.391 -16.734 0.515 1 98.62 61 ILE B CA 1
ATOM 5133 C C . ILE B 1 61 ? -11.773 -15.367 0.75 1 98.62 61 ILE B C 1
ATOM 5135 O O . ILE B 1 61 ? -12.258 -14.586 1.575 1 98.62 61 ILE B O 1
ATOM 5139 N N . LEU B 1 62 ? -10.727 -14.945 0.009 1 98.62 62 LEU B N 1
ATOM 5140 C CA . LEU B 1 62 ? -9.906 -13.773 0.303 1 98.62 62 LEU B CA 1
ATOM 5141 C C . LEU B 1 62 ? -10.539 -12.508 -0.27 1 98.62 62 LEU B C 1
ATOM 5143 O O . LEU B 1 62 ? -10.539 -11.461 0.379 1 98.62 62 LEU B O 1
ATOM 5147 N N . LEU B 1 63 ? -11.07 -12.57 -1.465 1 98.75 63 LEU B N 1
ATOM 5148 C CA . LEU B 1 63 ? -11.453 -11.352 -2.164 1 98.75 63 LEU B CA 1
ATOM 5149 C C . LEU B 1 63 ? -12.625 -10.664 -1.467 1 98.75 63 LEU B C 1
ATOM 5151 O O . LEU B 1 63 ? -12.586 -9.453 -1.237 1 98.75 63 LEU B O 1
ATOM 5155 N N . PRO B 1 64 ? -13.695 -11.43 -1.038 1 98.06 64 PRO B N 1
ATOM 5156 C CA . PRO B 1 64 ? -14.789 -10.734 -0.346 1 98.06 64 PRO B CA 1
ATOM 5157 C C . PRO B 1 64 ? -14.336 -10.078 0.957 1 98.06 64 PRO B C 1
ATOM 5159 O O . PRO B 1 64 ? -14.875 -9.039 1.348 1 98.06 64 PRO B O 1
ATOM 5162 N N . ALA B 1 65 ? -13.359 -10.68 1.621 1 96.94 65 ALA B N 1
ATOM 5163 C CA . ALA B 1 65 ? -12.844 -10.117 2.869 1 96.94 65 ALA B CA 1
ATOM 5164 C C . ALA B 1 65 ? -11.992 -8.875 2.605 1 96.94 65 ALA B C 1
ATOM 5166 O O . ALA B 1 65 ? -11.953 -7.961 3.428 1 96.94 65 ALA B O 1
ATOM 5167 N N . LYS B 1 66 ? -11.375 -8.797 1.463 1 97.56 66 LYS B N 1
ATOM 5168 C CA . LYS B 1 66 ? -10.352 -7.785 1.207 1 97.56 66 LYS B CA 1
ATOM 5169 C C . LYS B 1 66 ? -10.898 -6.656 0.341 1 97.56 66 LYS B C 1
ATOM 5171 O O . LYS B 1 66 ? -10.281 -5.59 0.237 1 97.56 66 LYS B O 1
ATOM 5176 N N . VAL B 1 67 ? -11.977 -6.844 -0.296 1 97.56 67 VAL B N 1
ATOM 5177 C CA . VAL B 1 67 ? -12.57 -5.848 -1.182 1 97.56 67 VAL B CA 1
ATOM 5178 C C . VAL B 1 67 ? -14 -5.551 -0.738 1 97.56 67 VAL B C 1
ATOM 5180 O O . VAL B 1 67 ? -14.938 -6.246 -1.141 1 97.56 67 VAL B O 1
ATOM 5183 N N . PRO B 1 68 ? -14.18 -4.469 -0.04 1 94.12 68 PRO B N 1
ATOM 5184 C CA . PRO B 1 68 ? -15.523 -4.145 0.439 1 94.12 68 PRO B CA 1
ATOM 5185 C C . PRO B 1 68 ? -16.531 -3.965 -0.697 1 94.12 68 PRO B C 1
ATOM 5187 O O . PRO B 1 68 ? -16.188 -3.385 -1.734 1 94.12 68 PRO B O 1
ATOM 5190 N N . ASN B 1 69 ? -17.703 -4.52 -0.569 1 92.38 69 ASN B N 1
ATOM 5191 C CA . ASN B 1 69 ? -18.828 -4.391 -1.497 1 92.38 69 ASN B CA 1
ATOM 5192 C C . ASN B 1 69 ? -18.531 -5.074 -2.83 1 92.38 69 ASN B C 1
ATOM 5194 O O . ASN B 1 69 ? -19.016 -4.645 -3.875 1 92.38 69 ASN B O 1
ATOM 5198 N N . LEU B 1 70 ? -17.734 -6.09 -2.822 1 97.56 70 LEU B N 1
ATOM 5199 C CA . LEU B 1 70 ? -17.422 -6.84 -4.031 1 97.56 70 LEU B CA 1
ATOM 5200 C C . LEU B 1 70 ? -18.594 -7.711 -4.461 1 97.56 70 LEU B C 1
ATOM 5202 O O . LEU B 1 70 ? -19.188 -8.414 -3.639 1 97.56 70 LEU B O 1
ATOM 5206 N N . ASP B 1 71 ? -19.016 -7.598 -5.719 1 98.56 71 ASP B N 1
ATOM 5207 C CA . ASP B 1 71 ? -19.906 -8.562 -6.355 1 98.56 71 ASP B CA 1
ATOM 5208 C C . ASP B 1 71 ? -19.109 -9.648 -7.078 1 98.56 71 ASP B C 1
ATOM 5210 O O . ASP B 1 71 ? -18.609 -9.43 -8.188 1 98.56 71 ASP B O 1
ATOM 5214 N N . LEU B 1 72 ? -19.047 -10.852 -6.422 1 98.81 72 LEU B N 1
ATOM 5215 C CA . LEU B 1 72 ? -18.172 -11.906 -6.914 1 98.81 72 LEU B CA 1
ATOM 5216 C C . LEU B 1 72 ? -18.984 -13.07 -7.469 1 98.81 72 LEU B C 1
ATOM 5218 O O . LEU B 1 72 ? -19.984 -13.477 -6.871 1 98.81 72 LEU B O 1
ATOM 5222 N N . VAL B 1 73 ? -18.562 -13.547 -8.609 1 98.88 73 VAL B N 1
ATOM 5223 C CA . VAL B 1 73 ? -19.078 -14.812 -9.125 1 98.88 73 VAL B CA 1
ATOM 5224 C C . VAL B 1 73 ? -17.938 -15.672 -9.656 1 98.88 73 VAL B C 1
ATOM 5226 O O . VAL B 1 73 ? -17 -15.156 -10.258 1 98.88 73 VAL B O 1
ATOM 5229 N N . VAL B 1 74 ? -18.031 -16.938 -9.359 1 98.88 74 VAL B N 1
ATOM 5230 C CA . VAL B 1 74 ? -17.062 -17.906 -9.852 1 98.88 74 VAL B CA 1
ATOM 5231 C C . VAL B 1 74 ? -17.766 -18.938 -10.727 1 98.88 74 VAL B C 1
ATOM 5233 O O . VAL B 1 74 ? -18.734 -19.578 -10.297 1 98.88 74 VAL B O 1
ATOM 5236 N N . TYR B 1 75 ? -17.312 -19.094 -11.961 1 98.88 75 TYR B N 1
ATOM 5237 C CA . TYR B 1 75 ? -17.859 -20.125 -12.836 1 98.88 75 TYR B CA 1
ATOM 5238 C C . TYR B 1 75 ? -16.906 -21.328 -12.922 1 98.88 75 TYR B C 1
ATOM 5240 O O . TYR B 1 75 ? -15.727 -21.156 -13.219 1 98.88 75 TYR B O 1
ATOM 5248 N N . GLU B 1 76 ? -17.438 -22.484 -12.586 1 98.44 76 GLU B N 1
ATOM 5249 C CA . GLU B 1 76 ? -16.719 -23.75 -12.656 1 98.44 76 GLU B CA 1
ATOM 5250 C C . GLU B 1 76 ? -17.391 -24.703 -13.641 1 98.44 76 GLU B C 1
ATOM 5252 O O . GLU B 1 76 ? -18.578 -25 -13.523 1 98.44 76 GLU B O 1
ATOM 5257 N N . ARG B 1 77 ? -16.594 -25.156 -14.594 1 97.25 77 ARG B N 1
ATOM 5258 C CA . ARG B 1 77 ? -17.156 -26 -15.656 1 97.25 77 ARG B CA 1
ATOM 5259 C C . ARG B 1 77 ? -17.531 -27.375 -15.125 1 97.25 77 ARG B C 1
ATOM 5261 O O . ARG B 1 77 ? -18.453 -28.016 -15.648 1 97.25 77 ARG B O 1
ATOM 5268 N N . ASN B 1 78 ? -16.859 -27.875 -14.125 1 96.31 78 ASN B N 1
ATOM 5269 C CA . ASN B 1 78 ? -17.109 -29.203 -13.578 1 96.31 78 ASN B CA 1
ATOM 5270 C C . ASN B 1 78 ? -18.328 -29.219 -12.664 1 96.31 78 ASN B C 1
ATOM 5272 O O . ASN B 1 78 ? -18.812 -28.156 -12.273 1 96.31 78 ASN B O 1
ATOM 5276 N N . SER B 1 79 ? -18.781 -30.406 -12.32 1 96.56 79 SER B N 1
ATOM 5277 C CA . SER B 1 79 ? -19.984 -30.562 -11.508 1 96.56 79 SER B CA 1
ATOM 5278 C C . SER B 1 79 ? -19.719 -30.25 -10.039 1 96.56 79 SER B C 1
ATOM 5280 O O . SER B 1 79 ? -20.656 -30.094 -9.25 1 96.56 79 SER B O 1
ATOM 5282 N N . ASP B 1 80 ? -18.484 -30.156 -9.695 1 97.25 80 ASP B N 1
ATOM 5283 C CA . ASP B 1 80 ? -18.078 -29.828 -8.328 1 97.25 80 ASP B CA 1
ATOM 5284 C C . ASP B 1 80 ? -16.812 -28.984 -8.32 1 97.25 80 ASP B C 1
ATOM 5286 O O . ASP B 1 80 ? -16.188 -28.766 -9.359 1 97.25 80 ASP B O 1
ATOM 5290 N N . ILE B 1 81 ? -16.547 -28.391 -7.117 1 97.75 81 ILE B N 1
ATOM 5291 C CA . ILE B 1 81 ? -15.344 -27.594 -6.945 1 97.75 81 ILE B CA 1
ATOM 5292 C C . ILE B 1 81 ? -14.133 -28.516 -6.797 1 97.75 81 ILE B C 1
ATOM 5294 O O . ILE B 1 81 ? -14.281 -29.75 -6.797 1 97.75 81 ILE B O 1
ATOM 5298 N N . GLY B 1 82 ? -12.938 -27.906 -6.801 1 96.5 82 GLY B N 1
ATOM 5299 C CA . GLY B 1 82 ? -11.742 -28.672 -6.469 1 96.5 82 GLY B CA 1
ATOM 5300 C C . GLY B 1 82 ? -10.766 -28.781 -7.621 1 96.5 82 GLY B C 1
ATOM 5301 O O . GLY B 1 82 ? -9.602 -29.141 -7.426 1 96.5 82 GLY B O 1
ATOM 5302 N N . GLY B 1 83 ? -11.219 -28.5 -8.828 1 95 83 GLY B N 1
ATOM 5303 C CA . GLY B 1 83 ? -10.32 -28.484 -9.969 1 95 83 GLY B CA 1
ATOM 5304 C C . GLY B 1 83 ? -9.695 -29.844 -10.258 1 95 83 GLY B C 1
ATOM 5305 O O . GLY B 1 83 ? -10.406 -30.844 -10.375 1 95 83 GLY B O 1
ATOM 5306 N N . VAL B 1 84 ? -8.359 -29.891 -10.258 1 94.5 84 VAL B N 1
ATOM 5307 C CA . VAL B 1 84 ? -7.621 -31.094 -10.633 1 94.5 84 VAL B CA 1
ATOM 5308 C C . VAL B 1 84 ? -7.895 -32.219 -9.617 1 94.5 84 VAL B C 1
ATOM 5310 O O . VAL B 1 84 ? -7.816 -33.406 -9.953 1 94.5 84 VAL B O 1
ATOM 5313 N N . TRP B 1 85 ? -8.234 -31.828 -8.438 1 96.38 85 TRP B N 1
ATOM 5314 C CA . TRP B 1 85 ? -8.438 -32.844 -7.402 1 96.38 85 TRP B CA 1
ATOM 5315 C C . TRP B 1 85 ? -9.844 -33.406 -7.477 1 96.38 85 TRP B C 1
ATOM 5317 O O . TRP B 1 85 ? -10.117 -34.469 -6.898 1 96.38 85 TRP B O 1
ATOM 5327 N N . HIS B 1 86 ? -10.68 -32.75 -8.141 1 95.56 86 HIS B N 1
ATOM 5328 C CA . HIS B 1 86 ? -11.992 -33.281 -8.469 1 95.56 86 HIS B CA 1
ATOM 5329 C C . HIS B 1 86 ? -11.914 -34.188 -9.688 1 95.56 86 HIS B C 1
ATOM 5331 O O . HIS B 1 86 ? -12.547 -35.25 -9.711 1 95.56 86 HIS B O 1
ATOM 5337 N N . THR B 1 87 ? -11.102 -33.844 -10.688 1 93.5 87 THR B N 1
ATOM 5338 C CA . THR B 1 87 ? -11.148 -34.5 -11.992 1 93.5 87 THR B CA 1
ATOM 5339 C C . THR B 1 87 ? -10.195 -35.688 -12.047 1 93.5 87 THR B C 1
ATOM 5341 O O . THR B 1 87 ? -10.453 -36.656 -12.75 1 93.5 87 THR B O 1
ATOM 5344 N N . ASN B 1 88 ? -9.086 -35.594 -11.383 1 95 88 ASN B N 1
ATOM 5345 C CA . ASN B 1 88 ? -8.117 -36.656 -11.406 1 95 88 ASN B CA 1
ATOM 5346 C C . ASN B 1 88 ? -8.414 -37.719 -10.32 1 95 88 ASN B C 1
ATOM 5348 O O . ASN B 1 88 ? -8.203 -37.438 -9.133 1 95 88 ASN B O 1
ATOM 5352 N N . ILE B 1 89 ? -8.812 -38.938 -10.797 1 95.81 89 ILE B N 1
ATOM 5353 C CA . ILE B 1 89 ? -9.18 -39.969 -9.836 1 95.81 89 ILE B CA 1
ATOM 5354 C C . ILE B 1 89 ? -8.484 -41.281 -10.188 1 95.81 89 ILE B C 1
ATOM 5356 O O . ILE B 1 89 ? -8.93 -42.344 -9.773 1 95.81 89 ILE B O 1
ATOM 5360 N N . TYR B 1 90 ? -7.461 -41.25 -11.023 1 95.56 90 TYR B N 1
ATOM 5361 C CA . TYR B 1 90 ? -6.727 -42.469 -11.383 1 95.56 90 TYR B CA 1
ATOM 5362 C C . TYR B 1 90 ? -6.027 -43.062 -10.172 1 95.56 90 TYR B C 1
ATOM 5364 O O . TYR B 1 90 ? -5.75 -42.344 -9.195 1 95.56 90 TYR B O 1
ATOM 5372 N N . PRO B 1 91 ? -5.734 -44.312 -10.25 1 95.44 91 PRO B N 1
ATOM 5373 C CA . PRO B 1 91 ? -5.082 -44.969 -9.109 1 95.44 91 PRO B CA 1
ATOM 5374 C C . PRO B 1 91 ? -3.711 -44.375 -8.797 1 95.44 91 PRO B C 1
ATOM 5376 O O . PRO B 1 91 ? -2.879 -44.219 -9.695 1 95.44 91 PRO B O 1
ATOM 5379 N N . GLY B 1 92 ? -3.537 -44.031 -7.512 1 93.81 92 GLY B N 1
ATOM 5380 C CA . GLY B 1 92 ? -2.236 -43.562 -7.07 1 93.81 92 GLY B CA 1
ATOM 5381 C C . GLY B 1 92 ? -2.107 -42.031 -7.109 1 93.81 92 GLY B C 1
ATOM 5382 O O . GLY B 1 92 ? -1.07 -41.5 -6.73 1 93.81 92 GLY B O 1
ATOM 5383 N N . VAL B 1 93 ? -3.191 -41.375 -7.492 1 94.94 93 VAL B N 1
ATOM 5384 C CA . VAL B 1 93 ? -3.131 -39.906 -7.625 1 94.94 93 VAL B CA 1
ATOM 5385 C C . VAL B 1 93 ? -2.832 -39.281 -6.266 1 94.94 93 VAL B C 1
ATOM 5387 O O . VAL B 1 93 ? -3.516 -39.562 -5.277 1 94.94 93 VAL B O 1
ATOM 5390 N N . ARG B 1 94 ? -1.731 -38.438 -6.199 1 92.69 94 ARG B N 1
ATOM 5391 C CA . ARG B 1 94 ? -1.298 -37.75 -4.988 1 92.69 94 ARG B CA 1
ATOM 5392 C C . ARG B 1 94 ? -0.517 -36.469 -5.332 1 92.69 94 ARG B C 1
ATOM 5394 O O . ARG B 1 94 ? -0.153 -36.25 -6.488 1 92.69 94 ARG B O 1
ATOM 5401 N N . CYS B 1 95 ? -0.387 -35.656 -4.348 1 91.5 95 CYS B N 1
ATOM 5402 C CA . CYS B 1 95 ? 0.492 -34.5 -4.492 1 91.5 95 CYS B CA 1
ATOM 5403 C C . CYS B 1 95 ? 1.912 -34.844 -4.055 1 91.5 95 CYS B C 1
ATOM 5405 O O . CYS B 1 95 ? 2.109 -35.562 -3.072 1 91.5 95 CYS B O 1
ATOM 5407 N N . ASP B 1 96 ? 2.889 -34.312 -4.777 1 86.94 96 ASP B N 1
ATOM 5408 C CA . ASP B 1 96 ? 4.285 -34.594 -4.461 1 86.94 96 ASP B CA 1
ATOM 5409 C C . ASP B 1 96 ? 4.863 -33.562 -3.516 1 86.94 96 ASP B C 1
ATOM 5411 O O . ASP B 1 96 ? 6.078 -33.5 -3.311 1 86.94 96 ASP B O 1
ATOM 5415 N N . VAL B 1 97 ? 4.102 -32.688 -3.021 1 90.25 97 VAL B N 1
ATOM 5416 C CA . VAL B 1 97 ? 4.434 -31.75 -1.964 1 90.25 97 VAL B CA 1
ATOM 5417 C C . VAL B 1 97 ? 3.785 -32.188 -0.653 1 90.25 97 VAL B C 1
ATOM 5419 O O . VAL B 1 97 ? 2.631 -32.625 -0.638 1 90.25 97 VAL B O 1
ATOM 5422 N N . PRO B 1 98 ? 4.598 -32.156 0.43 1 93.12 98 PRO B N 1
ATOM 5423 C CA . PRO B 1 98 ? 3.98 -32.531 1.698 1 93.12 98 PRO B CA 1
ATOM 5424 C C . PRO B 1 98 ? 2.676 -31.797 1.976 1 93.12 98 PRO B C 1
ATOM 5426 O O . PRO B 1 98 ? 2.605 -30.578 1.795 1 93.12 98 PRO B O 1
ATOM 5429 N N . ALA B 1 99 ? 1.715 -32.562 2.455 1 95.88 99 ALA B N 1
ATOM 5430 C CA . ALA B 1 99 ? 0.357 -32.062 2.627 1 95.88 99 ALA B CA 1
ATOM 5431 C C . ALA B 1 99 ? 0.342 -30.844 3.541 1 95.88 99 ALA B C 1
ATOM 5433 O O . ALA B 1 99 ? -0.411 -29.891 3.309 1 95.88 99 ALA B O 1
ATOM 5434 N N . HIS B 1 100 ? 1.213 -30.828 4.531 1 96.94 100 HIS B N 1
ATOM 5435 C CA . HIS B 1 100 ? 1.259 -29.75 5.516 1 96.94 100 HIS B CA 1
ATOM 5436 C C . HIS B 1 100 ? 1.818 -28.469 4.906 1 96.94 100 HIS B C 1
ATOM 5438 O O . HIS B 1 100 ? 1.71 -27.391 5.5 1 96.94 100 HIS B O 1
ATOM 5444 N N . ALA B 1 101 ? 2.338 -28.547 3.678 1 95.25 101 ALA B N 1
ATOM 5445 C CA . ALA B 1 101 ? 2.807 -27.375 2.93 1 95.25 101 ALA B CA 1
ATOM 5446 C C . ALA B 1 101 ? 1.956 -27.156 1.683 1 95.25 101 ALA B C 1
ATOM 5448 O O . ALA B 1 101 ? 2.244 -26.25 0.883 1 95.25 101 ALA B O 1
ATOM 5449 N N . TYR B 1 102 ? 0.993 -27.969 1.48 1 96.31 102 TYR B N 1
ATOM 5450 C CA . TYR B 1 102 ? 0.066 -27.891 0.358 1 96.31 102 TYR B CA 1
ATOM 5451 C C . TYR B 1 102 ? -1.361 -27.672 0.845 1 96.31 102 TYR B C 1
ATOM 5453 O O . TYR B 1 102 ? -2.264 -28.438 0.512 1 96.31 102 TYR B O 1
ATOM 5461 N N . GLN B 1 103 ? -1.526 -26.672 1.57 1 98 103 GLN B N 1
ATOM 5462 C CA . GLN B 1 103 ? -2.771 -26.234 2.197 1 98 103 GLN B CA 1
ATOM 5463 C C . GLN B 1 103 ? -2.812 -24.719 2.338 1 98 103 GLN B C 1
ATOM 5465 O O . GLN B 1 103 ? -1.791 -24.047 2.182 1 98 103 GLN B O 1
ATOM 5470 N N . ALA B 1 104 ? -4.004 -24.188 2.521 1 98.06 104 ALA B N 1
ATOM 5471 C CA . ALA B 1 104 ? -4.094 -22.75 2.768 1 98.06 104 ALA B CA 1
ATOM 5472 C C . ALA B 1 104 ? -3.252 -22.359 3.973 1 98.06 104 ALA B C 1
ATOM 5474 O O . ALA B 1 104 ? -3.271 -23.031 5.008 1 98.06 104 ALA B O 1
ATOM 5475 N N . THR B 1 105 ? -2.51 -21.25 3.857 1 97.62 105 THR B N 1
ATOM 5476 C CA . THR B 1 105 ? -1.624 -20.844 4.941 1 97.62 105 THR B CA 1
ATOM 5477 C C . THR B 1 105 ? -2.428 -20.375 6.152 1 97.62 105 THR B C 1
ATOM 5479 O O . THR B 1 105 ? -1.958 -20.453 7.289 1 97.62 105 THR B O 1
ATOM 5482 N N . PHE B 1 106 ? -3.682 -19.938 5.98 1 97.75 106 PHE B N 1
ATOM 5483 C CA . PHE B 1 106 ? -4.516 -19.375 7.039 1 97.75 106 PHE B CA 1
ATOM 5484 C C . PHE B 1 106 ? -5.426 -20.453 7.633 1 97.75 106 PHE B C 1
ATOM 5486 O O . PHE B 1 106 ? -6.137 -20.203 8.609 1 97.75 106 PHE B O 1
ATOM 5493 N N . ALA B 1 107 ? -5.438 -21.672 7.078 1 97.38 107 ALA B N 1
ATOM 5494 C CA . ALA B 1 107 ? -6.336 -22.734 7.535 1 97.38 107 ALA B CA 1
ATOM 5495 C C . ALA B 1 107 ? -5.652 -24.094 7.48 1 97.38 107 ALA B C 1
ATOM 5497 O O . ALA B 1 107 ? -6.055 -24.969 6.707 1 97.38 107 ALA B O 1
ATOM 5498 N N . PRO B 1 108 ? -4.758 -24.312 8.336 1 96.81 108 PRO B N 1
ATOM 5499 C CA . PRO B 1 108 ? -4.023 -25.578 8.312 1 96.81 108 PRO B CA 1
ATOM 5500 C C . PRO B 1 108 ? -4.84 -26.75 8.859 1 96.81 108 PRO B C 1
ATOM 5502 O O . PRO B 1 108 ? -5.777 -26.547 9.633 1 96.81 108 PRO B O 1
ATOM 5505 N N . SER B 1 109 ? -4.543 -27.906 8.383 1 96.25 109 SER B N 1
ATOM 5506 C CA . SER B 1 109 ? -5.035 -29.172 8.93 1 96.25 109 SER B CA 1
ATOM 5507 C C . SER B 1 109 ? -3.922 -29.953 9.617 1 96.25 109 SER B C 1
ATOM 5509 O O . SER B 1 109 ? -2.812 -30.062 9.094 1 96.25 109 SER B O 1
ATOM 5511 N N . THR B 1 110 ? -4.227 -30.5 10.773 1 94.94 110 THR B N 1
ATOM 5512 C CA . THR B 1 110 ? -3.232 -31.281 11.484 1 94.94 110 THR B CA 1
ATOM 5513 C C . THR B 1 110 ? -3.527 -32.781 11.344 1 94.94 110 THR B C 1
ATOM 5515 O O . THR B 1 110 ? -2.844 -33.625 11.938 1 94.94 110 THR B O 1
ATOM 5518 N N . THR B 1 111 ? -4.453 -33.094 10.484 1 94.94 111 THR B N 1
ATOM 5519 C CA . THR B 1 111 ? -4.957 -34.469 10.508 1 94.94 111 THR B CA 1
ATOM 5520 C C . THR B 1 111 ? -4.656 -35.188 9.195 1 94.94 111 THR B C 1
ATOM 5522 O O . THR B 1 111 ? -5.301 -36.188 8.859 1 94.94 111 THR B O 1
ATOM 5525 N N . TRP B 1 112 ? -3.785 -34.656 8.414 1 97 112 TRP B N 1
ATOM 5526 C CA . TRP B 1 112 ? -3.385 -35.375 7.215 1 97 112 TRP B CA 1
ATOM 5527 C C . TRP B 1 112 ? -2.91 -36.781 7.562 1 97 112 TRP B C 1
ATOM 5529 O O . TRP B 1 112 ? -2.166 -36.969 8.523 1 97 112 TRP B O 1
ATOM 5539 N N . THR B 1 113 ? -3.324 -37.75 6.75 1 95 113 THR B N 1
ATOM 5540 C CA . THR B 1 113 ? -3.051 -39.156 7.078 1 95 113 THR B CA 1
ATOM 5541 C C . THR B 1 113 ? -1.637 -39.531 6.652 1 95 113 THR B C 1
ATOM 5543 O O . THR B 1 113 ? -1.016 -40.406 7.266 1 95 113 THR B O 1
ATOM 5546 N N . GLU B 1 114 ? -1.171 -38.969 5.527 1 92.44 114 GLU B N 1
ATOM 5547 C CA . GLU B 1 114 ? 0.165 -39.219 4.992 1 92.44 114 GLU B CA 1
ATOM 5548 C C . GLU B 1 114 ? 0.895 -37.906 4.707 1 92.44 114 GLU B C 1
ATOM 5550 O O . GLU B 1 114 ? 0.263 -36.844 4.527 1 92.44 114 GLU B O 1
ATOM 5555 N N . ALA B 1 115 ? 2.258 -38 4.734 1 91.81 115 ALA B N 1
ATOM 5556 C CA . ALA B 1 115 ? 3.045 -36.812 4.418 1 91.81 115 ALA B CA 1
ATOM 5557 C C . ALA B 1 115 ? 2.682 -36.281 3.039 1 91.81 115 ALA B C 1
ATOM 5559 O O . ALA B 1 115 ? 2.59 -35.062 2.85 1 91.81 115 ALA B O 1
ATOM 5560 N N . TYR B 1 116 ? 2.537 -37.188 2.145 1 92.5 116 TYR B N 1
ATOM 5561 C CA . TYR B 1 116 ? 2.07 -36.875 0.799 1 92.5 116 TYR B CA 1
ATOM 5562 C C . TYR B 1 116 ? 0.642 -37.375 0.591 1 92.5 116 TYR B C 1
ATOM 5564 O O . TYR B 1 116 ? 0.418 -38.562 0.306 1 92.5 116 TYR B O 1
ATOM 5572 N N . ALA B 1 117 ? -0.263 -36.469 0.664 1 95.19 117 ALA B N 1
ATOM 5573 C CA . ALA B 1 117 ? -1.684 -36.781 0.739 1 95.19 117 ALA B CA 1
ATOM 5574 C C . ALA B 1 117 ? -2.193 -37.344 -0.595 1 95.19 117 ALA B C 1
ATOM 5576 O O . ALA B 1 117 ? -1.707 -36.938 -1.657 1 95.19 117 ALA B O 1
ATOM 5577 N N . THR B 1 118 ? -3.193 -38.188 -0.511 1 95.81 118 THR B N 1
ATOM 5578 C CA . THR B 1 118 ? -3.867 -38.719 -1.689 1 95.81 118 THR B CA 1
ATOM 5579 C C . THR B 1 118 ? -4.844 -37.688 -2.264 1 95.81 118 THR B C 1
ATOM 5581 O O . THR B 1 118 ? -5.238 -36.75 -1.576 1 95.81 118 THR B O 1
ATOM 5584 N N . GLY B 1 119 ? -5.195 -37.938 -3.508 1 96.62 119 GLY B N 1
ATOM 5585 C CA . GLY B 1 119 ? -6.137 -37.031 -4.184 1 96.62 119 GLY B CA 1
ATOM 5586 C C . GLY B 1 119 ? -7.43 -36.844 -3.418 1 96.62 119 GLY B C 1
ATOM 5587 O O . GLY B 1 119 ? -7.828 -35.719 -3.129 1 96.62 119 GLY B O 1
ATOM 5588 N N . PRO B 1 120 ? -8.047 -37.938 -3.02 1 97.19 120 PRO B N 1
ATOM 5589 C CA . PRO B 1 120 ? -9.312 -37.812 -2.287 1 97.19 120 PRO B CA 1
ATOM 5590 C C . PRO B 1 120 ? -9.172 -37.031 -0.994 1 97.19 120 PRO B C 1
ATOM 5592 O O . PRO B 1 120 ? -10.062 -36.25 -0.648 1 97.19 120 PRO B O 1
ATOM 5595 N N . GLU B 1 121 ? -8.109 -37.188 -0.302 1 97.94 121 GLU B N 1
ATOM 5596 C CA . GLU B 1 121 ? -7.91 -36.438 0.943 1 97.94 121 GLU B CA 1
ATOM 5597 C C . GLU B 1 121 ? -7.734 -34.938 0.682 1 97.94 121 GLU B C 1
ATOM 5599 O O . GLU B 1 121 ? -8.266 -34.125 1.425 1 97.94 121 GLU B O 1
ATOM 5604 N N . ILE B 1 122 ? -7.004 -34.625 -0.328 1 98.25 122 ILE B N 1
ATOM 5605 C CA . ILE B 1 122 ? -6.809 -33.219 -0.711 1 98.25 122 ILE B CA 1
ATOM 5606 C C . ILE B 1 122 ? -8.141 -32.594 -1.127 1 98.25 122 ILE B C 1
ATOM 5608 O O . ILE B 1 122 ? -8.477 -31.5 -0.714 1 98.25 122 ILE B O 1
ATOM 5612 N N . PHE B 1 123 ? -8.867 -33.375 -1.918 1 98.19 123 PHE B N 1
ATOM 5613 C CA . PHE B 1 123 ? -10.188 -32.938 -2.354 1 98.19 123 PHE B CA 1
ATOM 5614 C C . PHE B 1 123 ? -11.086 -32.656 -1.155 1 98.19 123 PHE B C 1
ATOM 5616 O O . PHE B 1 123 ? -11.75 -31.609 -1.094 1 98.19 123 PHE B O 1
ATOM 5623 N N . ALA B 1 124 ? -11.062 -33.5 -0.21 1 98.31 124 ALA B N 1
ATOM 5624 C CA . ALA B 1 124 ? -11.883 -33.375 0.992 1 98.31 124 ALA B CA 1
ATOM 5625 C C . ALA B 1 124 ? -11.492 -32.125 1.775 1 98.31 124 ALA B C 1
ATOM 5627 O O . ALA B 1 124 ? -12.352 -31.422 2.328 1 98.31 124 ALA B O 1
ATOM 5628 N N . TYR B 1 125 ? -10.273 -31.828 1.887 1 98.19 125 TYR B N 1
ATOM 5629 C CA . TYR B 1 125 ? -9.781 -30.641 2.58 1 98.19 125 TYR B CA 1
ATOM 5630 C C . TYR B 1 125 ? -10.352 -29.375 1.958 1 98.19 125 TYR B C 1
ATOM 5632 O O . TYR B 1 125 ? -10.867 -28.516 2.664 1 98.19 125 TYR B O 1
ATOM 5640 N N . TRP B 1 126 ? -10.266 -29.25 0.7 1 98.25 126 TRP B N 1
ATOM 5641 C CA . TRP B 1 126 ? -10.703 -28.031 0.029 1 98.25 126 TRP B CA 1
ATOM 5642 C C . TRP B 1 126 ? -12.227 -27.906 0.068 1 98.25 126 TRP B C 1
ATOM 5644 O O . TRP B 1 126 ? -12.758 -26.797 0.149 1 98.25 126 TRP B O 1
ATOM 5654 N N . LYS B 1 127 ? -12.922 -29.047 -0.004 1 97.94 127 LYS B N 1
ATOM 5655 C CA . LYS B 1 127 ? -14.375 -29.016 0.173 1 97.94 127 LYS B CA 1
ATOM 5656 C C . LYS B 1 127 ? -14.75 -28.5 1.562 1 97.94 127 LYS B C 1
ATOM 5658 O O . LYS B 1 127 ? -15.664 -27.688 1.706 1 97.94 127 LYS B O 1
ATOM 5663 N N . ARG B 1 128 ? -14.039 -28.984 2.49 1 97.56 128 ARG B N 1
ATOM 5664 C CA . ARG B 1 128 ? -14.281 -28.547 3.861 1 97.56 128 ARG B CA 1
ATOM 5665 C C . ARG B 1 128 ? -14.055 -27.047 4.008 1 97.56 128 ARG B C 1
ATOM 5667 O O . ARG B 1 128 ? -14.82 -26.359 4.684 1 97.56 128 ARG B O 1
ATOM 5674 N N . LEU B 1 129 ? -13.008 -26.562 3.381 1 97.12 129 LEU B N 1
ATOM 5675 C CA . LEU B 1 129 ? -12.719 -25.141 3.453 1 97.12 129 LEU B CA 1
ATOM 5676 C C . LEU B 1 129 ? -13.828 -24.328 2.791 1 97.12 129 LEU B C 1
ATOM 5678 O O . LEU B 1 129 ? -14.211 -23.266 3.291 1 97.12 129 LEU B O 1
ATOM 5682 N N . ALA B 1 130 ? -14.25 -24.781 1.655 1 97.88 130 ALA B N 1
ATOM 5683 C CA . ALA B 1 130 ? -15.328 -24.094 0.95 1 97.88 130 ALA B CA 1
ATOM 5684 C C . ALA B 1 130 ? -16.562 -23.984 1.831 1 97.88 130 ALA B C 1
ATOM 5686 O O . ALA B 1 130 ? -17.25 -22.953 1.82 1 97.88 130 ALA B O 1
ATOM 5687 N N . ASP B 1 131 ? -16.859 -24.984 2.568 1 97.31 131 ASP B N 1
ATOM 5688 C CA . ASP B 1 131 ? -18 -24.984 3.471 1 97.31 131 ASP B CA 1
ATOM 5689 C C . ASP B 1 131 ? -17.75 -24.094 4.684 1 97.31 131 ASP B C 1
ATOM 5691 O O . ASP B 1 131 ? -18.609 -23.297 5.074 1 97.31 131 ASP B O 1
ATOM 5695 N N . GLN B 1 132 ? -16.594 -24.266 5.246 1 96.5 132 GLN B N 1
ATOM 5696 C CA . GLN B 1 132 ? -16.219 -23.516 6.445 1 96.5 132 GLN B CA 1
ATOM 5697 C C . GLN B 1 132 ? -16.281 -22.016 6.199 1 96.5 132 GLN B C 1
ATOM 5699 O O . GLN B 1 132 ? -16.703 -21.25 7.07 1 96.5 132 GLN B O 1
ATOM 5704 N N . TYR B 1 133 ? -15.898 -21.562 5.055 1 97.06 133 TYR B N 1
ATOM 5705 C CA . TYR B 1 133 ? -15.852 -20.141 4.742 1 97.06 133 TYR B CA 1
ATOM 5706 C C . TYR B 1 133 ? -17.062 -19.734 3.918 1 97.06 133 TYR B C 1
ATOM 5708 O O . TYR B 1 133 ? -17.141 -18.594 3.445 1 97.06 133 TYR B O 1
ATOM 5716 N N . GLU B 1 134 ? -17.984 -20.594 3.658 1 96.88 134 GLU B N 1
ATOM 5717 C CA . GLU B 1 134 ? -19.266 -20.344 3.004 1 96.88 134 GLU B CA 1
ATOM 5718 C C . GLU B 1 134 ? -19.078 -19.734 1.618 1 96.88 134 GLU B C 1
ATOM 5720 O O . GLU B 1 134 ? -19.703 -18.734 1.281 1 96.88 134 GLU B O 1
ATOM 5725 N N . VAL B 1 135 ? -18.188 -20.406 0.833 1 95.88 135 VAL B N 1
ATOM 5726 C CA . VAL B 1 135 ? -17.859 -19.75 -0.43 1 95.88 135 VAL B CA 1
ATOM 5727 C C . VAL B 1 135 ? -18.719 -20.328 -1.553 1 95.88 135 VAL B C 1
ATOM 5729 O O . VAL B 1 135 ? -18.688 -19.828 -2.682 1 95.88 135 VAL B O 1
ATOM 5732 N N . ARG B 1 136 ? -19.516 -21.266 -1.24 1 95.62 136 ARG B N 1
ATOM 5733 C CA . ARG B 1 136 ? -20.344 -21.891 -2.26 1 95.62 136 ARG B CA 1
ATOM 5734 C C . ARG B 1 136 ? -21.328 -20.891 -2.857 1 95.62 136 ARG B C 1
ATOM 5736 O O . ARG B 1 136 ? -21.734 -21.016 -4.016 1 95.62 136 ARG B O 1
ATOM 5743 N N . LYS B 1 137 ? -21.688 -19.875 -2.148 1 97.5 137 LYS B N 1
ATOM 5744 C CA . LYS B 1 137 ? -22.625 -18.859 -2.621 1 97.5 137 LYS B CA 1
ATOM 5745 C C . LYS B 1 137 ? -22.047 -18.078 -3.809 1 97.5 137 LYS B C 1
ATOM 5747 O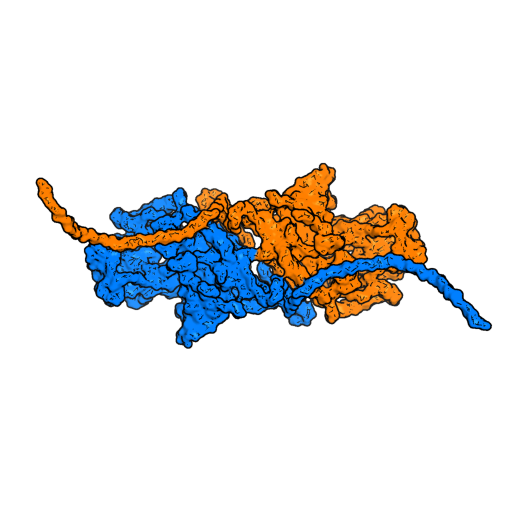 O . LYS B 1 137 ? -22.797 -17.5 -4.598 1 97.5 137 LYS B O 1
ATOM 5752 N N . TYR B 1 138 ? -20.766 -18.094 -3.939 1 98.5 138 TYR B N 1
ATOM 5753 C CA . TYR B 1 138 ? -20.109 -17.375 -5.027 1 98.5 138 TYR B CA 1
ATOM 5754 C C . TYR B 1 138 ? -19.922 -18.266 -6.242 1 98.5 138 TYR B C 1
ATOM 5756 O O . TYR B 1 138 ? -19.656 -17.781 -7.348 1 98.5 138 TYR B O 1
ATOM 5764 N N . ILE B 1 139 ? -19.969 -19.609 -6.094 1 98.62 139 ILE B N 1
ATOM 5765 C CA . ILE B 1 139 ? -19.484 -20.531 -7.109 1 98.62 139 ILE B CA 1
ATOM 5766 C C . ILE B 1 139 ? -20.672 -21.203 -7.805 1 98.62 139 ILE B C 1
ATOM 5768 O O . ILE B 1 139 ? -21.547 -21.781 -7.145 1 98.62 139 ILE B O 1
ATOM 5772 N N . ARG B 1 140 ? -20.672 -21.094 -9.109 1 98.5 140 ARG B N 1
ATOM 5773 C CA . ARG B 1 140 ? -21.625 -21.797 -9.961 1 98.5 140 ARG B CA 1
ATOM 5774 C C . ARG B 1 140 ? -20.938 -22.969 -10.68 1 98.5 140 ARG B C 1
ATOM 5776 O O . ARG B 1 140 ? -20.188 -22.75 -11.633 1 98.5 140 ARG B O 1
ATOM 5783 N N . THR B 1 141 ? -21.266 -24.188 -10.258 1 98.19 141 THR B N 1
ATOM 5784 C CA . THR B 1 141 ? -20.703 -25.375 -10.883 1 98.19 141 THR B CA 1
ATOM 5785 C C . THR B 1 141 ? -21.469 -25.734 -12.156 1 98.19 141 THR B C 1
ATOM 5787 O O . THR B 1 141 ? -22.562 -25.219 -12.391 1 98.19 141 THR B O 1
ATOM 5790 N N . SER B 1 142 ? -20.859 -26.5 -13.008 1 98.25 142 SER B N 1
ATOM 5791 C CA . SER B 1 142 ? -21.438 -26.922 -14.281 1 98.25 142 SER B CA 1
ATOM 5792 C C . SER B 1 142 ? -21.75 -25.719 -15.164 1 98.25 142 SER B C 1
ATOM 5794 O O . SER B 1 142 ? -22.797 -25.672 -15.812 1 98.25 142 SER B O 1
ATOM 5796 N N . HIS B 1 143 ? -21.031 -24.719 -15.078 1 98.69 143 HIS B N 1
ATOM 5797 C CA . HIS B 1 143 ? -21.078 -23.516 -15.906 1 98.69 143 HIS B CA 1
ATOM 5798 C C . HIS B 1 143 ? -19.75 -23.297 -16.641 1 98.69 143 HIS B C 1
ATOM 5800 O O . HIS B 1 143 ? -18.75 -22.969 -16.016 1 98.69 143 HIS B O 1
ATOM 5806 N N . THR B 1 144 ? -19.734 -23.484 -17.938 1 98.19 144 THR B N 1
ATOM 5807 C CA . THR B 1 144 ? -18.531 -23.359 -18.75 1 98.19 144 THR B CA 1
ATOM 5808 C C . THR B 1 144 ? -18.484 -22 -19.438 1 98.19 144 THR B C 1
ATOM 5810 O O . THR B 1 144 ? -19.406 -21.641 -20.188 1 98.19 144 THR B O 1
ATOM 5813 N N . VAL B 1 145 ? -17.438 -21.219 -19.141 1 98.69 145 VAL B N 1
ATOM 5814 C CA . VAL B 1 145 ? -17.219 -20 -19.891 1 98.69 145 VAL B CA 1
ATOM 5815 C C . VAL B 1 145 ? -16.688 -20.328 -21.281 1 98.69 145 VAL B C 1
ATOM 5817 O O . VAL B 1 145 ? -15.68 -21.016 -21.422 1 98.69 145 VAL B O 1
ATOM 5820 N N . THR B 1 146 ? -17.297 -19.797 -22.297 1 98.5 146 THR B N 1
ATOM 5821 C CA . THR B 1 146 ? -16.953 -20.188 -23.656 1 98.5 146 THR B CA 1
ATOM 5822 C C . THR B 1 146 ? -16.219 -19.047 -24.375 1 98.5 146 THR B C 1
ATOM 5824 O O . THR B 1 146 ? -15.5 -19.266 -25.344 1 98.5 146 THR B O 1
ATOM 5827 N N . SER B 1 147 ? -16.469 -17.828 -23.906 1 98.62 147 SER B N 1
ATOM 5828 C CA . SER B 1 147 ? -15.75 -16.672 -24.438 1 98.62 147 SER B CA 1
ATOM 5829 C C . SER B 1 147 ? -15.977 -15.445 -23.562 1 98.62 147 SER B C 1
ATOM 5831 O O . SER B 1 147 ? -16.922 -15.406 -22.766 1 98.62 147 SER B O 1
ATOM 5833 N N . ALA B 1 148 ? -15.125 -14.477 -23.672 1 98.88 148 ALA B N 1
ATOM 5834 C CA . ALA B 1 148 ? -15.242 -13.172 -23.031 1 98.88 148 ALA B CA 1
ATOM 5835 C C . ALA B 1 148 ? -14.797 -12.055 -23.969 1 98.88 148 ALA B C 1
ATOM 5837 O O . ALA B 1 148 ? -13.766 -12.164 -24.625 1 98.88 148 ALA B O 1
ATOM 5838 N N . GLU B 1 149 ? -15.609 -11.039 -24.047 1 98.81 149 GLU B N 1
ATOM 5839 C CA . GLU B 1 149 ? -15.312 -9.914 -24.922 1 98.81 149 GLU B CA 1
ATOM 5840 C C . GLU B 1 149 ? -15.422 -8.586 -24.172 1 98.81 149 GLU B C 1
ATOM 584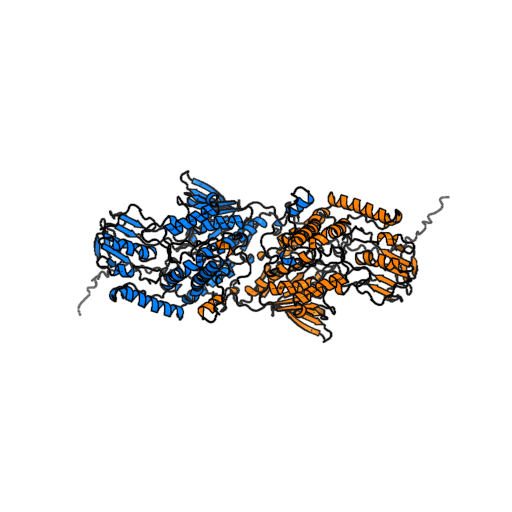2 O O . GLU B 1 149 ? -16.422 -8.328 -23.5 1 98.81 149 GLU B O 1
ATOM 5847 N N . TRP B 1 150 ? -14.398 -7.758 -24.344 1 98.81 150 TRP B N 1
ATOM 5848 C CA . TRP B 1 150 ? -14.383 -6.453 -23.688 1 98.81 150 TRP B CA 1
ATOM 5849 C C . TRP B 1 150 ? -15.289 -5.465 -24.422 1 98.81 150 TRP B C 1
ATOM 5851 O O . TRP B 1 150 ? -15.203 -5.32 -25.641 1 98.81 150 TRP B O 1
ATOM 5861 N N . SER B 1 151 ? -16.172 -4.832 -23.625 1 98.5 151 SER B N 1
ATOM 5862 C CA . SER B 1 151 ? -17 -3.744 -24.156 1 98.5 151 SER B CA 1
ATOM 5863 C C . SER B 1 151 ? -16.453 -2.385 -23.719 1 98.5 151 SER B C 1
ATOM 5865 O O . SER B 1 151 ? -16.625 -1.987 -22.562 1 98.5 151 SER B O 1
ATOM 5867 N N . GLU B 1 152 ? -15.883 -1.666 -24.578 1 96.38 152 GLU B N 1
ATOM 5868 C CA . GLU B 1 152 ? -15.375 -0.333 -24.266 1 96.38 152 GLU B CA 1
ATOM 5869 C C . GLU B 1 152 ? -16.5 0.595 -23.828 1 96.38 152 GLU B C 1
ATOM 5871 O O . GLU B 1 152 ? -16.312 1.422 -22.922 1 96.38 152 GLU B O 1
ATOM 5876 N N . GLU B 1 153 ? -17.594 0.47 -24.453 1 95.62 153 GLU B N 1
ATOM 5877 C CA . GLU B 1 153 ? -18.75 1.312 -24.141 1 95.62 153 GLU B CA 1
ATOM 5878 C C . GLU B 1 153 ? -19.203 1.104 -22.703 1 95.62 153 GLU B C 1
ATOM 5880 O O . GLU B 1 153 ? -19.422 2.07 -21.969 1 95.62 153 GLU B O 1
ATOM 5885 N N . LYS B 1 154 ? -19.25 -0.128 -22.297 1 96.81 154 LYS B N 1
ATOM 5886 C CA . LYS B 1 154 ? -19.734 -0.453 -20.953 1 96.81 154 LYS B CA 1
ATOM 5887 C C . LYS B 1 154 ? -18.594 -0.479 -19.953 1 96.81 154 LYS B C 1
ATOM 5889 O O . LYS B 1 154 ? -18.828 -0.471 -18.734 1 96.81 154 LYS B O 1
ATOM 5894 N N . ALA B 1 155 ? -17.375 -0.576 -20.469 1 97 155 ALA B N 1
ATOM 5895 C CA . ALA B 1 155 ? -16.203 -0.829 -19.641 1 97 155 ALA B CA 1
ATOM 5896 C C . ALA B 1 155 ? -16.375 -2.088 -18.797 1 97 155 ALA B C 1
ATOM 5898 O O . ALA B 1 155 ? -16.172 -2.062 -17.578 1 97 155 ALA B O 1
ATOM 5899 N N . LYS B 1 156 ? -16.844 -3.115 -19.469 1 98.56 156 LYS B N 1
ATOM 5900 C CA . LYS B 1 156 ? -17.094 -4.402 -18.812 1 98.56 156 LYS B CA 1
ATOM 5901 C C . LYS B 1 156 ? -16.734 -5.559 -19.75 1 98.56 156 LYS B C 1
ATOM 5903 O O . LYS B 1 156 ? -16.703 -5.398 -20.969 1 98.56 156 LYS B O 1
ATOM 5908 N N . TRP B 1 157 ? -16.469 -6.629 -19.156 1 98.88 157 TRP B N 1
ATOM 5909 C CA . TRP B 1 157 ? -16.328 -7.887 -19.891 1 98.88 157 TRP B CA 1
ATOM 5910 C C . TRP B 1 157 ? -17.703 -8.539 -20.094 1 98.88 157 TRP B C 1
ATOM 5912 O O . TRP B 1 157 ? -18.469 -8.695 -19.156 1 98.88 157 TRP B O 1
ATOM 5922 N N . ILE B 1 158 ? -17.969 -8.812 -21.359 1 98.88 158 ILE B N 1
ATOM 5923 C CA . ILE B 1 158 ? -19.125 -9.609 -21.734 1 98.88 158 ILE B CA 1
ATOM 5924 C C . ILE B 1 158 ? -18.75 -11.086 -21.797 1 98.88 158 ILE B C 1
ATOM 5926 O O . ILE B 1 158 ? -18.031 -11.508 -22.719 1 98.88 158 ILE B O 1
ATOM 5930 N N . VAL B 1 159 ? -19.281 -11.891 -20.844 1 98.88 159 VAL B N 1
ATOM 5931 C CA . VAL B 1 159 ? -18.844 -13.273 -20.656 1 98.88 159 VAL B CA 1
ATOM 5932 C C . VAL B 1 159 ? -19.953 -14.227 -21.078 1 98.88 159 VAL B C 1
ATOM 5934 O O . VAL B 1 159 ? -21.062 -14.18 -20.547 1 98.88 159 VAL B O 1
ATOM 5937 N N . LYS B 1 160 ? -19.641 -15.039 -22.016 1 98.81 160 LYS B N 1
ATOM 5938 C CA . LYS B 1 160 ? -20.594 -16.047 -22.453 1 98.81 160 LYS B CA 1
ATOM 5939 C C . LYS B 1 160 ? -20.422 -17.344 -21.672 1 98.81 160 LYS B C 1
ATOM 5941 O O . LYS B 1 160 ? -19.297 -17.859 -21.547 1 98.81 160 LYS B O 1
ATOM 5946 N N . ILE B 1 161 ? -21.531 -17.859 -21.094 1 98.75 161 ILE B N 1
ATOM 5947 C CA . ILE B 1 161 ? -21.5 -19.047 -20.25 1 98.75 161 ILE B CA 1
ATOM 5948 C C . ILE B 1 161 ? -22.469 -20.094 -20.781 1 98.75 161 ILE B C 1
ATOM 5950 O O . ILE B 1 161 ? -23.562 -19.766 -21.234 1 98.75 161 ILE B O 1
ATOM 5954 N N . HIS B 1 162 ? -22 -21.312 -20.844 1 98.38 162 HIS B N 1
ATOM 5955 C CA . HIS B 1 162 ? -22.828 -22.469 -21.172 1 98.38 162 HIS B CA 1
ATOM 5956 C C . HIS B 1 162 ? -23.094 -23.312 -19.938 1 98.38 162 HIS B C 1
ATOM 5958 O O . HIS B 1 162 ? -22.172 -23.672 -19.203 1 98.38 162 HIS B O 1
ATOM 5964 N N . SER B 1 163 ? -24.344 -23.562 -19.656 1 97.38 163 SER B N 1
ATOM 5965 C CA . SER B 1 163 ? -24.766 -24.422 -18.562 1 97.38 163 SER B CA 1
ATOM 5966 C C . SER B 1 163 ? -25.781 -25.453 -19.047 1 97.38 163 SER B C 1
ATOM 5968 O O . SER B 1 163 ? -26.109 -25.5 -20.234 1 97.38 163 SER B O 1
ATOM 5970 N N . ASP B 1 164 ? -26.156 -26.344 -18.109 1 94.81 164 ASP B N 1
ATOM 5971 C CA . ASP B 1 164 ? -27.188 -27.344 -18.438 1 94.81 164 ASP B CA 1
ATOM 5972 C C . ASP B 1 164 ? -28.5 -26.656 -18.828 1 94.81 164 ASP B C 1
ATOM 5974 O O . ASP B 1 164 ? -29.297 -27.234 -19.578 1 94.81 164 ASP B O 1
ATOM 5978 N N . GLU B 1 165 ? -28.672 -25.484 -18.391 1 95.12 165 GLU B N 1
ATOM 5979 C CA . GLU B 1 165 ? -29.906 -24.75 -18.656 1 95.12 165 GLU B CA 1
ATOM 5980 C C . GLU B 1 165 ? -29.797 -23.953 -19.953 1 95.12 165 GLU B C 1
ATOM 5982 O O . GLU B 1 165 ? -30.781 -23.375 -20.406 1 95.12 165 GLU B O 1
ATOM 5987 N N . GLY B 1 166 ? -28.688 -23.922 -20.531 1 96.12 166 GLY B N 1
ATOM 5988 C CA . GLY B 1 166 ? -28.484 -23.219 -21.781 1 96.12 166 GLY B CA 1
ATOM 5989 C C . GLY B 1 166 ? -27.375 -22.188 -21.719 1 96.12 166 GLY B C 1
ATOM 5990 O O . GLY B 1 166 ? -26.562 -22.203 -20.781 1 96.12 166 GLY B O 1
ATOM 5991 N N . GLU B 1 167 ? -27.297 -21.453 -22.797 1 97.62 167 GLU B N 1
ATOM 5992 C CA . GLU B 1 167 ? -26.281 -20.422 -22.906 1 97.62 167 GLU B CA 1
ATOM 5993 C C . GLU B 1 167 ? -26.812 -19.078 -22.406 1 97.62 167 GLU B C 1
ATOM 5995 O O . GLU B 1 167 ? -27.969 -18.734 -22.656 1 97.62 167 GLU B O 1
ATOM 6000 N N . PHE B 1 168 ? -26.047 -18.344 -21.641 1 97.81 168 PHE B N 1
ATOM 6001 C CA . PHE B 1 168 ? -26.406 -17 -21.219 1 97.81 168 PHE B CA 1
ATOM 6002 C C . PHE B 1 168 ? -25.172 -16.109 -21.141 1 97.81 168 PHE B C 1
ATOM 6004 O O . PHE B 1 168 ? -24.047 -16.578 -21.312 1 97.81 168 PHE B O 1
ATOM 6011 N N . VAL B 1 169 ? -25.453 -14.836 -21 1 98.38 169 VAL B N 1
ATOM 6012 C CA . VAL B 1 169 ? -24.391 -13.836 -20.969 1 98.38 169 VAL B CA 1
ATOM 6013 C C . VAL B 1 169 ? -24.375 -13.148 -19.594 1 98.38 169 VAL B C 1
ATOM 6015 O O . VAL B 1 169 ? -25.422 -12.852 -19.031 1 98.38 169 VAL B O 1
ATOM 6018 N N . ASP B 1 170 ? -23.188 -13.031 -19.062 1 98.5 170 ASP B N 1
ATOM 6019 C CA . ASP B 1 170 ? -22.953 -12.258 -17.859 1 98.5 170 ASP B CA 1
ATOM 6020 C C . ASP B 1 170 ? -22 -11.094 -18.125 1 98.5 170 ASP B C 1
ATOM 6022 O O . ASP B 1 170 ? -21.359 -11.047 -19.172 1 98.5 170 ASP B O 1
ATOM 6026 N N . GLU B 1 171 ? -22.047 -10.062 -17.281 1 98.69 171 GLU B N 1
ATOM 6027 C CA . GLU B 1 171 ? -21.188 -8.898 -17.406 1 98.69 171 GLU B CA 1
ATOM 6028 C C . GLU B 1 171 ? -20.422 -8.633 -16.125 1 98.69 171 GLU B C 1
ATOM 6030 O O . GLU B 1 171 ? -20.953 -8.812 -15.023 1 98.69 171 GLU B O 1
ATOM 6035 N N . ALA B 1 172 ? -19.188 -8.234 -16.25 1 98.75 172 ALA B N 1
ATOM 6036 C CA . ALA B 1 172 ? -18.375 -7.949 -15.07 1 98.75 172 ALA B CA 1
ATOM 6037 C C . ALA B 1 172 ? -17.359 -6.848 -15.352 1 98.75 172 ALA B C 1
ATOM 6039 O O . ALA B 1 172 ? -16.922 -6.672 -16.484 1 98.75 172 ALA B O 1
ATOM 6040 N N . ASN B 1 173 ? -17.031 -6.066 -14.289 1 98.75 173 ASN B N 1
ATOM 6041 C CA . ASN B 1 173 ? -15.961 -5.074 -14.406 1 98.75 173 ASN B CA 1
ATOM 6042 C C . ASN B 1 173 ? -14.609 -5.73 -14.648 1 98.75 173 ASN B C 1
ATOM 6044 O O . ASN B 1 173 ? -13.82 -5.266 -15.477 1 98.75 173 ASN B O 1
ATOM 6048 N N . PHE B 1 174 ? -14.32 -6.82 -13.961 1 98.94 174 PHE B N 1
ATOM 6049 C CA . PHE B 1 174 ? -13.039 -7.512 -14.047 1 98.94 174 PHE B CA 1
ATOM 6050 C C . PHE B 1 174 ? -13.242 -8.977 -14.398 1 98.94 174 PHE B C 1
ATOM 6052 O O . PHE B 1 174 ? -14.18 -9.617 -13.914 1 98.94 174 PHE B O 1
ATOM 6059 N N . LEU B 1 175 ? -12.359 -9.477 -15.258 1 98.94 175 LEU B N 1
ATOM 6060 C CA . LEU B 1 175 ? -12.25 -10.891 -15.586 1 98.94 175 LEU B CA 1
ATOM 6061 C C . LEU B 1 175 ? -10.969 -11.484 -15.016 1 98.94 175 LEU B C 1
ATOM 6063 O O . LEU B 1 175 ? -9.867 -11.023 -15.336 1 98.94 175 LEU B O 1
ATOM 6067 N N . ILE B 1 176 ? -11.117 -12.5 -14.133 1 98.88 176 ILE B N 1
ATOM 6068 C CA . ILE B 1 176 ? -9.984 -13.172 -13.508 1 98.88 176 ILE B CA 1
ATOM 6069 C C . ILE B 1 176 ? -9.992 -14.648 -13.883 1 98.88 176 ILE B C 1
ATOM 6071 O O . ILE B 1 176 ? -10.898 -15.391 -13.5 1 98.88 176 ILE B O 1
ATOM 6075 N N . THR B 1 177 ? -8.961 -15.047 -14.602 1 98.25 177 THR B N 1
ATOM 6076 C CA . THR B 1 177 ? -8.875 -16.469 -14.953 1 98.25 177 THR B CA 1
ATOM 6077 C C . THR B 1 177 ? -8.117 -17.234 -13.883 1 98.25 177 THR B C 1
ATOM 6079 O O . THR B 1 177 ? -7.027 -16.844 -13.469 1 98.25 177 THR B O 1
ATOM 6082 N N . ALA B 1 178 ? -8.734 -18.219 -13.391 1 97.88 178 ALA B N 1
ATOM 6083 C CA . ALA B 1 178 ? -8.188 -19.188 -12.445 1 97.88 178 ALA B CA 1
ATOM 6084 C C . ALA B 1 178 ? -8.375 -20.609 -12.953 1 97.88 178 ALA B C 1
ATOM 6086 O O . ALA B 1 178 ? -8.836 -21.484 -12.211 1 97.88 178 ALA B O 1
ATOM 6087 N N . THR B 1 179 ? -7.988 -20.844 -14.18 1 95.12 179 THR B N 1
ATOM 6088 C CA . THR B 1 179 ? -8.328 -22.078 -14.891 1 95.12 179 THR B CA 1
ATOM 6089 C C . THR B 1 179 ? -7.262 -23.141 -14.672 1 95.12 179 THR B C 1
ATOM 6091 O O . THR B 1 179 ? -7.477 -24.312 -14.984 1 95.12 179 THR B O 1
ATOM 6094 N N . GLY B 1 180 ? -6.188 -22.734 -14.109 1 89.38 180 GLY B N 1
ATOM 6095 C CA . GLY B 1 180 ? -5.113 -23.703 -13.914 1 89.38 180 GLY B CA 1
ATOM 6096 C C . GLY B 1 180 ? -4.461 -24.141 -15.211 1 89.38 180 GLY B C 1
ATOM 6097 O O . GLY B 1 180 ? -4.988 -23.891 -16.297 1 89.38 180 GLY B O 1
ATOM 6098 N N . HIS B 1 181 ? -3.357 -24.891 -15.094 1 82.56 181 HIS B N 1
ATOM 6099 C CA . HIS B 1 181 ? -2.576 -25.297 -16.25 1 82.56 181 HIS B CA 1
ATOM 6100 C C . HIS B 1 181 ? -2.84 -26.75 -16.609 1 82.56 181 HIS B C 1
ATOM 6102 O O . HIS B 1 181 ? -2.492 -27.188 -17.703 1 82.56 181 HIS B O 1
ATOM 6108 N N . PHE B 1 182 ? -3.516 -27.438 -15.812 1 81.06 182 PHE B N 1
ATOM 6109 C CA . PHE B 1 182 ? -3.68 -28.875 -16.016 1 81.06 182 PHE B CA 1
ATOM 6110 C C . PHE B 1 182 ? -5.152 -29.234 -16.141 1 81.06 182 PHE B C 1
ATOM 6112 O O . PHE B 1 182 ? -5.582 -30.297 -15.672 1 81.06 182 PHE B O 1
ATOM 6119 N N . SER B 1 183 ? -5.859 -28.422 -16.859 1 79.25 183 SER B N 1
ATOM 6120 C CA . SER B 1 183 ? -7.312 -28.562 -16.875 1 79.25 183 SER B CA 1
ATOM 6121 C C . SER B 1 183 ? -7.793 -29.172 -18.188 1 79.25 183 SER B C 1
ATOM 6123 O O . SER B 1 183 ? -8.906 -29.703 -18.266 1 79.25 183 SER B O 1
ATOM 6125 N N . ASP B 1 184 ? -6.98 -29.094 -19.219 1 82.19 184 ASP B N 1
ATOM 6126 C CA . ASP B 1 184 ? -7.426 -29.562 -20.531 1 82.19 184 ASP B CA 1
ATOM 6127 C C . ASP B 1 184 ? -6.578 -30.734 -21.016 1 82.19 184 ASP B C 1
ATOM 6129 O O . ASP B 1 184 ? -5.59 -30.547 -21.734 1 82.19 184 ASP B O 1
ATOM 6133 N N . PRO B 1 185 ? -7.086 -31.953 -20.672 1 84.94 185 PRO B N 1
ATOM 6134 C CA . PRO B 1 185 ? -6.312 -33.125 -21.109 1 84.94 185 PRO B CA 1
ATOM 6135 C C . PRO B 1 185 ? -6.285 -33.25 -22.641 1 84.94 185 PRO B C 1
ATOM 6137 O O . PRO B 1 185 ? -7.277 -32.969 -23.312 1 84.94 185 PRO B O 1
ATOM 6140 N N . LYS B 1 186 ? -5.203 -33.688 -23.094 1 82.75 186 LYS B N 1
ATOM 6141 C CA . LYS B 1 186 ? -5.023 -33.875 -24.531 1 82.75 186 LYS B CA 1
ATOM 6142 C C . LYS B 1 186 ? -4.645 -35.344 -24.859 1 82.75 186 LYS B C 1
ATOM 6144 O O . LYS B 1 186 ? -3.564 -35.781 -24.484 1 82.75 186 LYS B O 1
ATOM 6149 N N . LEU B 1 187 ? -5.621 -36 -25.547 1 89.81 187 LEU B N 1
ATOM 6150 C CA . LEU B 1 187 ? -5.211 -37.281 -26.109 1 89.81 187 LEU B CA 1
ATOM 6151 C C . LEU B 1 187 ? -4.203 -37.094 -27.219 1 89.81 187 LEU B C 1
ATOM 6153 O O . LEU B 1 187 ? -4.285 -36.094 -27.984 1 89.81 187 LEU B O 1
ATOM 6157 N N . PRO B 1 188 ? -3.232 -37.969 -27.25 1 90.94 188 PRO B N 1
ATOM 6158 C CA . PRO B 1 188 ? -2.283 -37.812 -28.344 1 90.94 188 PRO B CA 1
ATOM 6159 C C . PRO B 1 188 ? -2.93 -38.031 -29.719 1 90.94 188 PRO B C 1
ATOM 6161 O O . PRO B 1 188 ? -4.012 -38.625 -29.812 1 90.94 188 PRO B O 1
ATOM 6164 N N . ASP B 1 189 ? -2.268 -37.469 -30.75 1 90.44 189 ASP B N 1
ATOM 6165 C CA . ASP B 1 189 ? -2.809 -37.562 -32.094 1 90.44 189 ASP B CA 1
ATOM 6166 C C . ASP B 1 189 ? -2.029 -38.562 -32.969 1 90.44 189 ASP B C 1
ATOM 6168 O O . ASP B 1 189 ? -1.386 -38.188 -33.938 1 90.44 189 ASP B O 1
ATOM 6172 N N . TYR B 1 190 ? -2.197 -39.781 -32.625 1 94.75 190 TYR B N 1
ATOM 6173 C CA . TYR B 1 190 ? -1.553 -40.844 -33.406 1 94.75 190 TYR B CA 1
ATOM 6174 C C . TYR B 1 190 ? -2.496 -41.375 -34.469 1 94.75 190 TYR B C 1
ATOM 6176 O O . TYR B 1 190 ? -3.697 -41.531 -34.219 1 94.75 190 TYR B O 1
ATOM 6184 N N . PRO B 1 191 ? -1.944 -41.75 -35.625 1 95.88 191 PRO B N 1
ATOM 6185 C CA . PRO B 1 191 ? -2.787 -42.406 -36.594 1 95.88 191 PRO B CA 1
ATOM 6186 C C . PRO B 1 191 ? -3.449 -43.656 -36.062 1 95.88 191 PRO B C 1
ATOM 6188 O O . PRO B 1 191 ? -2.814 -44.438 -35.344 1 95.88 191 PRO B O 1
ATOM 6191 N N . GLY B 1 192 ? -4.734 -43.781 -36.312 1 96.88 192 GLY B N 1
ATOM 6192 C CA . GLY B 1 192 ? -5.438 -45 -35.969 1 96.88 192 GLY B CA 1
ATOM 6193 C C . GLY B 1 192 ? -5.973 -45.031 -34.562 1 96.88 192 GLY B C 1
ATOM 6194 O O . GLY B 1 192 ? -6.625 -46 -34.156 1 96.88 192 GLY B O 1
ATOM 6195 N N . ILE B 1 193 ? -5.746 -44.031 -33.844 1 96.56 193 ILE B N 1
ATOM 6196 C CA . ILE B 1 193 ? -6.125 -44.031 -32.438 1 96.56 193 ILE B CA 1
ATOM 6197 C C . ILE B 1 193 ? -7.637 -44.188 -32.312 1 96.56 193 ILE B C 1
ATOM 6199 O O . ILE B 1 193 ? -8.125 -44.812 -31.375 1 96.56 193 ILE B O 1
ATOM 6203 N N . LYS B 1 194 ? -8.414 -43.75 -33.25 1 94.75 194 LYS B N 1
ATOM 6204 C CA . LYS B 1 194 ? -9.875 -43.844 -33.25 1 94.75 194 LYS B CA 1
ATOM 6205 C C . LYS B 1 194 ? -10.344 -45.25 -33.562 1 94.75 194 LYS B C 1
ATOM 6207 O O . LYS B 1 194 ? -11.492 -45.594 -33.281 1 94.75 194 LYS B O 1
ATOM 6212 N N . ASP B 1 195 ? -9.484 -46 -34.125 1 95.94 195 ASP B N 1
ATOM 6213 C CA . ASP B 1 195 ? -9.844 -47.344 -34.531 1 95.94 195 ASP B CA 1
ATOM 6214 C C . ASP B 1 195 ? -9.609 -48.344 -33.406 1 95.94 195 ASP B C 1
ATOM 6216 O O . ASP B 1 195 ? -10.086 -49.5 -33.469 1 95.94 195 ASP B O 1
ATOM 6220 N N . PHE B 1 196 ? -8.852 -47.969 -32.469 1 97.38 196 PHE B N 1
ATOM 6221 C CA . PHE B 1 196 ? -8.547 -48.875 -31.375 1 97.38 196 PHE B CA 1
ATOM 6222 C C . PHE B 1 196 ? -9.82 -49.344 -30.688 1 97.38 196 PHE B C 1
ATOM 6224 O O . PHE B 1 196 ? -10.664 -48.531 -30.312 1 97.38 196 PHE B O 1
ATOM 6231 N N . LYS B 1 197 ? -10.016 -50.562 -30.422 1 97.25 197 LYS B N 1
ATOM 6232 C CA . LYS B 1 197 ? -11.273 -51.125 -29.938 1 97.25 197 LYS B CA 1
ATOM 6233 C C . LYS B 1 197 ? -11.211 -51.375 -28.422 1 97.25 197 LYS B C 1
ATOM 6235 O O . LYS B 1 197 ? -12.242 -51.594 -27.797 1 97.25 197 LYS B O 1
ATOM 6240 N N . GLY B 1 198 ? -10.016 -51.344 -27.859 1 96.12 198 GLY B N 1
ATOM 6241 C CA . GLY B 1 198 ? -9.883 -51.5 -26.422 1 96.12 198 GLY B CA 1
ATOM 6242 C C . GLY B 1 198 ? -10.211 -50.25 -25.641 1 96.12 198 GLY B C 1
ATOM 6243 O O . GLY B 1 198 ? -10.836 -49.344 -26.156 1 96.12 198 GLY B O 1
ATOM 6244 N N . TYR B 1 199 ? -9.969 -50.344 -24.375 1 95.94 199 TYR B N 1
ATOM 6245 C CA . TYR B 1 199 ? -10.18 -49.219 -23.469 1 95.94 199 TYR B CA 1
ATOM 6246 C C . TYR B 1 199 ? -9.109 -48.156 -23.688 1 95.94 199 TYR B C 1
ATOM 6248 O O . TYR B 1 199 ? -7.914 -48.438 -23.625 1 95.94 199 TYR B O 1
ATOM 6256 N N . LEU B 1 200 ? -9.484 -46.938 -24.031 1 96.69 200 LEU B N 1
ATOM 6257 C CA . LEU B 1 200 ? -8.586 -45.812 -24.266 1 96.69 200 LEU B CA 1
ATOM 6258 C C . LEU B 1 200 ? -9.008 -44.625 -23.422 1 96.69 200 LEU B C 1
ATOM 6260 O O . LEU B 1 200 ? -10.109 -44.094 -23.609 1 96.69 200 LEU B O 1
ATOM 6264 N N . ARG B 1 201 ? -8.117 -44.188 -22.5 1 95.5 201 ARG B N 1
ATOM 6265 C CA . ARG B 1 201 ? -8.461 -43.062 -21.656 1 95.5 201 ARG B CA 1
ATOM 6266 C C . ARG B 1 201 ? -7.219 -42.25 -21.312 1 95.5 201 ARG B C 1
ATOM 6268 O O . ARG B 1 201 ? -6.117 -42.781 -21.203 1 95.5 201 ARG B O 1
ATOM 6275 N N . HIS B 1 202 ? -7.453 -40.938 -21.266 1 96 202 HIS B N 1
ATOM 6276 C CA . HIS B 1 202 ? -6.477 -40.094 -20.578 1 96 202 HIS B CA 1
ATOM 6277 C C . HIS B 1 202 ? -6.578 -40.219 -19.062 1 96 202 HIS B C 1
ATOM 6279 O O . HIS B 1 202 ? -7.68 -40.375 -18.531 1 96 202 HIS B O 1
ATOM 6285 N N . THR B 1 203 ? -5.43 -40.094 -18.359 1 94.81 203 THR B N 1
ATOM 6286 C CA . THR B 1 203 ? -5.41 -40.25 -16.922 1 94.81 203 THR B CA 1
ATOM 6287 C C . THR B 1 203 ? -6.348 -39.25 -16.25 1 94.81 203 THR B C 1
ATOM 6289 O O . THR B 1 203 ? -6.992 -39.594 -15.242 1 94.81 203 THR B O 1
ATOM 6292 N N . SER B 1 204 ? -6.48 -38.062 -16.797 1 93.19 204 SER B N 1
ATOM 6293 C CA . SER B 1 204 ? -7.297 -37 -16.219 1 93.19 204 SER B CA 1
ATOM 6294 C C . SER B 1 204 ? -8.781 -37.219 -16.5 1 93.19 204 SER B C 1
ATOM 6296 O O . SER B 1 204 ? -9.625 -36.438 -16.109 1 93.19 204 SER B O 1
ATOM 6298 N N . ASN B 1 205 ? -9.094 -38.188 -17.25 1 93.5 205 ASN B N 1
ATOM 6299 C CA . ASN B 1 205 ? -10.453 -38.625 -17.516 1 93.5 205 ASN B CA 1
ATOM 6300 C C . ASN B 1 205 ? -10.625 -40.125 -17.219 1 93.5 205 ASN B C 1
ATOM 6302 O O . ASN B 1 205 ? -11.094 -40.875 -18.078 1 93.5 205 ASN B O 1
ATOM 6306 N N . TRP B 1 206 ? -10.227 -40.438 -16.078 1 94.69 206 TRP B N 1
ATOM 6307 C CA . TRP B 1 206 ? -10.25 -41.844 -15.656 1 94.69 206 TRP B CA 1
ATOM 6308 C C . TRP B 1 206 ? -11.68 -42.344 -15.516 1 94.69 206 TRP B C 1
ATOM 6310 O O . TRP B 1 206 ? -12.547 -41.656 -15 1 94.69 206 TRP B O 1
ATOM 6320 N N . ASP B 1 207 ? -11.914 -43.531 -15.914 1 94.81 207 ASP B N 1
ATOM 6321 C CA . ASP B 1 207 ? -13.188 -44.219 -15.711 1 94.81 207 ASP B CA 1
ATOM 6322 C C . ASP B 1 207 ? -13.18 -45.031 -14.422 1 94.81 207 ASP B C 1
ATOM 6324 O O . ASP B 1 207 ? -12.5 -46.062 -14.336 1 94.81 207 ASP B O 1
ATOM 6328 N N . PRO B 1 208 ? -13.969 -44.625 -13.516 1 93.12 208 PRO B N 1
ATOM 6329 C CA . PRO B 1 208 ? -13.953 -45.344 -12.234 1 93.12 208 PRO B CA 1
ATOM 6330 C C . PRO B 1 208 ? -14.422 -46.812 -12.359 1 93.12 208 PRO B C 1
ATOM 6332 O O . PRO B 1 208 ? -14.172 -47.594 -11.461 1 93.12 208 PRO B O 1
ATOM 6335 N N . ASN B 1 209 ? -14.977 -47.125 -13.445 1 95.25 209 ASN B N 1
ATOM 6336 C CA . ASN B 1 209 ? -15.484 -48.5 -13.625 1 95.25 209 ASN B CA 1
ATOM 6337 C C . ASN B 1 209 ? -14.477 -49.375 -14.344 1 95.25 209 ASN B C 1
ATOM 6339 O O . ASN B 1 209 ? -14.703 -50.594 -14.508 1 95.25 209 ASN B O 1
ATOM 6343 N N . PHE B 1 210 ? -13.414 -48.844 -14.773 1 96.31 210 PHE B N 1
ATOM 6344 C CA . PHE B 1 210 ? -12.391 -49.625 -15.461 1 96.31 210 PHE B CA 1
ATOM 6345 C C . PHE B 1 210 ? -11.664 -50.531 -14.484 1 96.31 210 PHE B C 1
ATOM 6347 O O . PHE B 1 210 ? -11.18 -50.094 -13.445 1 96.31 210 PHE B O 1
ATOM 6354 N N . ASP B 1 211 ? -11.562 -51.875 -14.797 1 96.62 211 ASP B N 1
ATOM 6355 C CA . ASP B 1 211 ? -10.812 -52.875 -14.008 1 96.62 211 ASP B CA 1
ATOM 6356 C C . ASP B 1 211 ? -9.555 -53.312 -14.75 1 96.62 211 ASP B C 1
ATOM 6358 O O . ASP B 1 211 ? -9.641 -54.062 -15.727 1 96.62 211 ASP B O 1
ATOM 6362 N N . PRO B 1 212 ? -8.43 -53 -14.273 1 97.25 212 PRO B N 1
ATOM 6363 C CA . PRO B 1 212 ? -7.184 -53.312 -14.961 1 97.25 212 PRO B CA 1
ATOM 6364 C C . PRO B 1 212 ? -6.688 -54.719 -14.672 1 97.25 212 PRO B C 1
ATOM 6366 O O . PRO B 1 212 ? -5.707 -55.188 -15.273 1 97.25 212 PRO B O 1
ATOM 6369 N N . LYS B 1 213 ? -7.312 -55.469 -13.875 1 97.62 213 LYS B N 1
ATOM 6370 C CA . LYS B 1 213 ? -6.84 -56.781 -13.453 1 97.62 213 LYS B CA 1
ATOM 6371 C C . LYS B 1 213 ? -6.691 -57.75 -14.641 1 97.62 213 LYS B C 1
ATOM 6373 O O . LYS B 1 213 ? -7.609 -57.875 -15.453 1 97.62 213 LYS B O 1
ATOM 6378 N N . ASP B 1 214 ? -5.516 -58.312 -14.742 1 97.62 214 ASP B N 1
ATOM 6379 C CA . ASP B 1 214 ? -5.156 -59.375 -15.695 1 97.62 214 ASP B CA 1
ATOM 6380 C C . ASP B 1 214 ? -5.25 -58.844 -17.125 1 97.62 214 ASP B C 1
ATOM 6382 O O . ASP B 1 214 ? -5.418 -59.625 -18.062 1 97.62 214 ASP B O 1
ATOM 6386 N N . LYS B 1 215 ? -5.188 -57.625 -17.297 1 98.25 215 LYS B N 1
ATOM 6387 C CA . LYS B 1 215 ? -5.242 -57.031 -18.641 1 98.25 215 LYS B CA 1
ATOM 6388 C C . LYS B 1 215 ? -3.844 -56.688 -19.141 1 98.25 215 LYS B C 1
ATOM 6390 O O . LYS B 1 215 ? -2.914 -56.5 -18.359 1 98.25 215 LYS B O 1
ATOM 6395 N N . ARG B 1 216 ? -3.695 -56.625 -20.5 1 98.5 216 ARG B N 1
ATOM 6396 C CA . ARG B 1 216 ? -2.527 -56.062 -21.156 1 98.5 216 ARG B CA 1
ATOM 6397 C C . ARG B 1 216 ? -2.717 -54.562 -21.359 1 98.5 216 ARG B C 1
ATOM 6399 O O . ARG B 1 216 ? -3.586 -54.125 -22.141 1 98.5 216 ARG B O 1
ATOM 6406 N N . ILE B 1 217 ? -1.9 -53.844 -20.656 1 98.56 217 ILE B N 1
ATOM 6407 C CA . ILE B 1 217 ? -2.156 -52.406 -20.609 1 98.56 217 ILE B CA 1
ATOM 6408 C C . ILE B 1 217 ? -0.948 -51.656 -21.156 1 98.56 217 ILE B C 1
ATOM 6410 O O . ILE B 1 217 ? 0.191 -51.938 -20.781 1 98.56 217 ILE B O 1
ATOM 6414 N N . ALA B 1 218 ? -1.166 -50.719 -22.109 1 98.62 218 ALA B N 1
ATOM 6415 C CA . ALA B 1 218 ? -0.16 -49.75 -22.531 1 98.62 218 ALA B CA 1
ATOM 6416 C C . ALA B 1 218 ? -0.298 -48.469 -21.75 1 98.62 218 ALA B C 1
ATOM 6418 O O . ALA B 1 218 ? -1.401 -47.906 -21.609 1 98.62 218 ALA B O 1
ATOM 6419 N N . VAL B 1 219 ? 0.747 -48 -21.156 1 98.19 219 VAL B N 1
ATOM 6420 C CA . VAL B 1 219 ? 0.814 -46.688 -20.531 1 98.19 219 VAL B CA 1
ATOM 6421 C C . VAL B 1 219 ? 1.725 -45.781 -21.344 1 98.19 219 VAL B C 1
ATOM 6423 O O . VAL B 1 219 ? 2.902 -46.062 -21.547 1 98.19 219 VAL B O 1
ATOM 6426 N N . ILE B 1 220 ? 1.176 -44.656 -21.828 1 97.5 220 ILE B N 1
ATOM 6427 C CA . ILE B 1 220 ? 1.936 -43.719 -22.656 1 97.5 220 ILE B CA 1
ATOM 6428 C C . ILE B 1 220 ? 2.277 -42.469 -21.859 1 97.5 220 ILE B C 1
ATOM 6430 O O . ILE B 1 220 ? 1.383 -41.75 -21.406 1 97.5 220 ILE B O 1
ATOM 6434 N N . GLY B 1 221 ? 3.539 -42.188 -21.75 1 94.69 221 GLY B N 1
ATOM 6435 C CA . GLY B 1 221 ? 3.98 -41 -21.078 1 94.69 221 GLY B CA 1
ATOM 6436 C C . GLY B 1 221 ? 4.621 -41.25 -19.734 1 94.69 221 GLY B C 1
ATOM 6437 O O . GLY B 1 221 ? 4.172 -42.125 -18.984 1 94.69 221 GLY B O 1
ATOM 6438 N N . ASN B 1 222 ? 5.66 -40.438 -19.375 1 93.88 222 ASN B N 1
ATOM 6439 C CA . ASN B 1 222 ? 6.383 -40.594 -18.109 1 93.88 222 ASN B CA 1
ATOM 6440 C C . ASN B 1 222 ? 6.461 -39.281 -17.344 1 93.88 222 ASN B C 1
ATOM 6442 O O . ASN B 1 222 ? 7.477 -39 -16.703 1 93.88 222 ASN B O 1
ATOM 6446 N N . GLY B 1 223 ? 5.41 -38.438 -17.516 1 91.06 223 GLY B N 1
ATOM 6447 C CA . GLY B 1 223 ? 5.246 -37.312 -16.625 1 91.06 223 GLY B CA 1
ATOM 6448 C C . GLY B 1 223 ? 4.703 -37.656 -15.266 1 91.06 223 GLY B C 1
ATOM 6449 O O . GLY B 1 223 ? 4.77 -38.844 -14.859 1 91.06 223 GLY B O 1
ATOM 6450 N N . ALA B 1 224 ? 4.16 -36.719 -14.578 1 90.19 224 ALA B N 1
ATOM 6451 C CA . ALA B 1 224 ? 3.727 -36.938 -13.195 1 90.19 224 ALA B CA 1
ATOM 6452 C C . ALA B 1 224 ? 2.652 -38 -13.109 1 90.19 224 ALA B C 1
ATOM 6454 O O . ALA B 1 224 ? 2.758 -38.938 -12.305 1 90.19 224 ALA B O 1
ATOM 6455 N N . SER B 1 225 ? 1.63 -37.906 -13.961 1 93.06 225 SER B N 1
ATOM 6456 C CA . SER B 1 225 ? 0.538 -38.875 -13.898 1 93.06 225 SER B CA 1
ATOM 6457 C C . SER B 1 225 ? 1.007 -40.281 -14.305 1 93.06 225 SER B C 1
ATOM 6459 O O . SER B 1 225 ? 0.581 -41.281 -13.727 1 93.06 225 SER B O 1
ATOM 6461 N N . GLY B 1 226 ? 1.928 -40.344 -15.312 1 94.5 226 GLY B N 1
ATOM 6462 C CA . GLY B 1 226 ? 2.479 -41.625 -15.719 1 94.5 226 GLY B CA 1
ATOM 6463 C C . GLY B 1 226 ? 3.293 -42.312 -14.625 1 94.5 226 GLY B C 1
ATOM 6464 O O . GLY B 1 226 ? 3.152 -43.5 -14.383 1 94.5 226 GLY B O 1
ATOM 6465 N N . LEU B 1 227 ? 4.051 -41.5 -13.961 1 93.81 227 LEU B N 1
ATOM 6466 C CA . LEU B 1 227 ? 4.895 -42 -12.883 1 93.81 227 LEU B CA 1
ATOM 6467 C C . LEU B 1 227 ? 4.043 -42.5 -11.727 1 93.81 227 LEU B C 1
ATOM 6469 O O . LEU B 1 227 ? 4.457 -43.438 -11.008 1 93.81 227 LEU B O 1
ATOM 6473 N N . GLN B 1 228 ? 2.875 -41.969 -11.602 1 93.69 228 GLN B N 1
ATOM 6474 C CA . GLN B 1 228 ? 2.035 -42.312 -10.469 1 93.69 228 GLN B CA 1
ATOM 6475 C C . GLN B 1 228 ? 1.131 -43.5 -10.797 1 93.69 228 GLN B C 1
ATOM 6477 O O . GLN B 1 228 ? 0.926 -44.375 -9.961 1 93.69 228 GLN B O 1
ATOM 6482 N N . VAL B 1 229 ? 0.65 -43.594 -12.023 1 96.56 229 VAL B N 1
ATOM 6483 C CA . VAL B 1 229 ? -0.375 -44.562 -12.344 1 96.56 229 VAL B CA 1
ATOM 6484 C C . VAL B 1 229 ? 0.283 -45.906 -12.68 1 96.56 229 VAL B C 1
ATOM 6486 O O . VAL B 1 229 ? -0.26 -46.969 -12.367 1 96.56 229 VAL B O 1
ATOM 6489 N N . LEU B 1 230 ? 1.49 -45.906 -13.242 1 97.38 230 LEU B N 1
ATOM 6490 C CA . LEU B 1 230 ? 2.135 -47.094 -13.773 1 97.38 230 LEU B CA 1
ATOM 6491 C C . LEU B 1 230 ? 2.393 -48.125 -12.672 1 97.38 230 LEU B C 1
ATOM 6493 O O . LEU B 1 230 ? 2.018 -49.281 -12.805 1 97.38 230 LEU B O 1
ATOM 6497 N N . PRO B 1 231 ? 2.996 -47.688 -11.539 1 96.38 231 PRO B N 1
ATOM 6498 C CA . PRO B 1 231 ? 3.264 -48.719 -10.508 1 96.38 231 PRO B CA 1
ATOM 6499 C C . PRO B 1 231 ? 1.987 -49.344 -9.945 1 96.38 231 PRO B C 1
ATOM 6501 O O . PRO B 1 231 ? 1.995 -50.5 -9.531 1 96.38 231 PRO B O 1
ATOM 6504 N N . GLN B 1 232 ? 0.92 -48.594 -9.945 1 96.94 232 GLN B N 1
ATOM 6505 C CA . GLN B 1 232 ? -0.354 -49.125 -9.469 1 96.94 232 GLN B CA 1
ATOM 6506 C C . GLN B 1 232 ? -0.921 -50.156 -10.445 1 96.94 232 GLN B C 1
ATOM 6508 O O . GLN B 1 232 ? -1.421 -51.219 -10.031 1 96.94 232 GLN B O 1
ATOM 6513 N N . LEU B 1 233 ? -0.819 -49.906 -11.727 1 97.94 233 LEU B N 1
ATOM 6514 C CA . LEU B 1 233 ? -1.318 -50.812 -12.758 1 97.94 233 LEU B CA 1
ATOM 6515 C C . LEU B 1 233 ? -0.451 -52.062 -12.852 1 97.94 233 LEU B C 1
ATOM 6517 O O . LEU B 1 233 ? -0.963 -53.156 -13.07 1 97.94 233 LEU B O 1
ATOM 6521 N N . GLN B 1 234 ? 0.833 -51.875 -12.719 1 97.81 234 GLN B N 1
ATOM 6522 C CA . GLN B 1 234 ? 1.783 -53 -12.812 1 97.81 234 GLN B CA 1
ATOM 6523 C C . GLN B 1 234 ? 1.454 -54.094 -11.812 1 97.81 234 GLN B C 1
ATOM 6525 O O . GLN B 1 234 ? 1.596 -55.281 -12.109 1 97.81 234 GLN B O 1
ATOM 6530 N N . LYS B 1 235 ? 0.934 -53.781 -10.68 1 97.06 235 LYS B N 1
ATOM 6531 C CA . LYS B 1 235 ? 0.669 -54.719 -9.594 1 97.06 235 LYS B CA 1
ATOM 6532 C C . LYS B 1 235 ? -0.492 -55.625 -9.945 1 97.06 235 LYS B C 1
ATOM 6534 O O . LYS B 1 235 ? -0.602 -56.75 -9.398 1 97.06 235 LYS B O 1
ATOM 6539 N N . VAL B 1 236 ? -1.323 -55.219 -10.852 1 97.44 236 VAL B N 1
ATOM 6540 C CA . VAL B 1 236 ? -2.551 -56 -11.031 1 97.44 236 VAL B CA 1
ATOM 6541 C C . VAL B 1 236 ? -2.672 -56.438 -12.484 1 97.44 236 VAL B C 1
ATOM 6543 O O . VAL B 1 236 ? -3.357 -57.406 -12.781 1 97.44 236 VAL B O 1
ATOM 6546 N N . ALA B 1 237 ? -1.992 -55.781 -13.406 1 98.12 237 ALA B N 1
ATOM 6547 C CA . ALA B 1 237 ? -2.088 -56.094 -14.828 1 98.12 237 ALA B CA 1
ATOM 6548 C C . ALA B 1 237 ? -1.308 -57.375 -15.172 1 98.12 237 ALA B C 1
ATOM 6550 O O . ALA B 1 237 ? -0.373 -57.75 -14.461 1 98.12 237 ALA B O 1
ATOM 6551 N N . SER B 1 238 ? -1.708 -58.062 -16.234 1 98.31 238 SER B N 1
ATOM 6552 C CA . SER B 1 238 ? -0.946 -59.188 -16.719 1 98.31 238 SER B CA 1
ATOM 6553 C C . SER B 1 238 ? 0.338 -58.75 -17.422 1 98.31 238 SER B C 1
ATOM 6555 O O . SER B 1 238 ? 1.362 -59.438 -17.328 1 98.31 238 SER B O 1
ATOM 6557 N N . ARG B 1 239 ? 0.262 -57.656 -18.094 1 98.19 239 ARG B N 1
ATOM 6558 C CA . ARG B 1 239 ? 1.401 -57.094 -18.812 1 98.19 239 ARG B CA 1
ATOM 6559 C C . ARG B 1 239 ? 1.284 -55.594 -18.938 1 98.19 239 ARG B C 1
ATOM 6561 O O . ARG B 1 239 ? 0.2 -55.062 -19.203 1 98.19 239 ARG B O 1
ATOM 6568 N N . ILE B 1 240 ? 2.404 -54.938 -18.766 1 98.19 240 ILE B N 1
ATOM 6569 C CA . ILE B 1 240 ? 2.465 -53.5 -18.938 1 98.19 240 ILE B CA 1
ATOM 6570 C C . ILE B 1 240 ? 3.461 -53.125 -20.031 1 98.19 240 ILE B C 1
ATOM 6572 O O . ILE B 1 240 ? 4.625 -53.531 -19.984 1 98.19 240 ILE B O 1
ATOM 6576 N N . ASP B 1 241 ? 3.031 -52.438 -21.078 1 98.06 241 ASP B N 1
ATOM 6577 C CA . ASP B 1 241 ? 3.885 -51.781 -22.078 1 98.06 241 ASP B CA 1
ATOM 6578 C C . ASP B 1 241 ? 3.994 -50.281 -21.844 1 98.06 241 ASP B C 1
ATOM 6580 O O . ASP B 1 241 ? 3.035 -49.562 -22.062 1 98.06 241 ASP B O 1
ATOM 6584 N N . HIS B 1 242 ? 5.137 -49.875 -21.406 1 98 242 HIS B N 1
ATOM 6585 C CA . HIS B 1 242 ? 5.32 -48.469 -21.078 1 98 242 HIS B CA 1
ATOM 6586 C C . HIS B 1 242 ? 6.039 -47.75 -22.188 1 98 242 HIS B C 1
ATOM 6588 O O . HIS B 1 242 ? 7.242 -47.906 -22.375 1 98 242 HIS B O 1
ATOM 6594 N N . TYR B 1 243 ? 5.273 -46.906 -22.891 1 97.12 243 TYR B N 1
ATOM 6595 C CA . TYR B 1 243 ? 5.828 -46.094 -23.969 1 97.12 243 TYR B CA 1
ATOM 6596 C C . TYR B 1 243 ? 6.266 -44.719 -23.453 1 97.12 243 TYR B C 1
ATOM 6598 O O . TYR B 1 243 ? 5.438 -43.938 -23.016 1 97.12 243 TYR B O 1
ATOM 6606 N N . ALA B 1 244 ? 7.523 -44.438 -23.5 1 94.25 244 ALA B N 1
ATOM 6607 C CA . ALA B 1 244 ? 8.078 -43.156 -23.094 1 94.25 244 ALA B CA 1
ATOM 6608 C C . ALA B 1 244 ? 9.109 -42.656 -24.109 1 94.25 244 ALA B C 1
ATOM 6610 O O . ALA B 1 244 ? 10.219 -43.188 -24.188 1 94.25 244 ALA B O 1
ATOM 6611 N N . ARG B 1 245 ? 8.734 -41.625 -24.797 1 86 245 ARG B N 1
ATOM 6612 C CA . ARG B 1 245 ? 9.609 -41.094 -25.828 1 86 245 ARG B CA 1
ATOM 6613 C C . ARG B 1 245 ? 10.789 -40.312 -25.219 1 86 245 ARG B C 1
ATOM 6615 O O . ARG B 1 245 ? 11.914 -40.438 -25.703 1 86 245 ARG B O 1
ATOM 6622 N N . ASN B 1 246 ? 10.508 -39.594 -24.188 1 87.38 246 ASN B N 1
ATOM 6623 C CA . ASN B 1 246 ? 11.523 -38.719 -23.578 1 87.38 246 ASN B CA 1
ATOM 6624 C C . ASN B 1 246 ? 12.117 -39.375 -22.328 1 87.38 246 ASN B C 1
ATOM 6626 O O . ASN B 1 246 ? 11.406 -40.031 -21.562 1 87.38 246 ASN B O 1
ATOM 6630 N N . LYS B 1 247 ? 13.43 -39.125 -22.141 1 91.81 247 LYS B N 1
ATOM 6631 C CA . LYS B 1 247 ? 14.07 -39.5 -20.891 1 91.81 247 LYS B CA 1
ATOM 6632 C C . LYS B 1 247 ? 13.594 -38.594 -19.75 1 91.81 247 LYS B C 1
ATOM 6634 O O . LYS B 1 247 ? 13.047 -37.531 -20 1 91.81 247 LYS B O 1
ATOM 6639 N N . THR B 1 248 ? 13.711 -39.125 -18.516 1 92.5 248 THR B N 1
ATOM 6640 C CA . THR B 1 248 ? 13.188 -38.312 -17.422 1 92.5 248 THR B CA 1
ATOM 6641 C C . THR B 1 248 ? 13.945 -38.625 -16.125 1 92.5 248 THR B C 1
ATOM 6643 O O . THR B 1 248 ? 14.359 -39.75 -15.891 1 92.5 248 THR B O 1
ATOM 6646 N N . TRP B 1 249 ? 14.172 -37.562 -15.367 1 92.25 249 TRP B N 1
ATOM 6647 C CA . TRP B 1 249 ? 14.664 -37.719 -14 1 92.25 249 TRP B CA 1
ATOM 6648 C C . TRP B 1 249 ? 13.539 -38.188 -13.078 1 92.25 249 TRP B C 1
ATOM 6650 O O . TRP B 1 249 ? 12.414 -37.688 -13.164 1 92.25 249 TRP B O 1
ATOM 6660 N N . VAL B 1 250 ? 13.773 -39.219 -12.297 1 89.81 250 VAL B N 1
ATOM 6661 C CA . VAL B 1 250 ? 12.844 -39.656 -11.266 1 89.81 250 VAL B CA 1
ATOM 6662 C C . VAL B 1 250 ? 13.445 -39.406 -9.883 1 89.81 250 VAL B C 1
ATOM 6664 O O . VAL B 1 250 ? 14.43 -40.031 -9.5 1 89.81 250 VAL B O 1
ATOM 6667 N N . ALA B 1 251 ? 12.859 -38.438 -9.25 1 80.75 251 ALA B N 1
ATOM 6668 C CA . ALA B 1 251 ? 13.43 -38 -7.984 1 80.75 251 ALA B CA 1
ATOM 6669 C C . ALA B 1 251 ? 12.773 -38.688 -6.805 1 80.75 251 ALA B C 1
ATOM 6671 O O . ALA B 1 251 ? 11.789 -39.438 -6.977 1 80.75 251 ALA B O 1
ATOM 6672 N N . ALA B 1 252 ? 13.555 -38.719 -5.703 1 66.19 252 ALA B N 1
ATOM 6673 C CA . ALA B 1 252 ? 12.852 -38.969 -4.445 1 66.19 252 ALA B CA 1
ATOM 6674 C C . ALA B 1 252 ? 11.82 -37.875 -4.168 1 66.19 252 ALA B C 1
ATOM 6676 O O . ALA B 1 252 ? 11.812 -36.844 -4.84 1 66.19 252 ALA B O 1
ATOM 6677 N N . PRO B 1 253 ? 10.797 -38.188 -3.4 1 57.75 253 PRO B N 1
ATOM 6678 C CA . PRO B 1 253 ? 9.867 -37.094 -3.119 1 57.75 253 PRO B CA 1
ATOM 6679 C C . PRO B 1 253 ? 10.57 -35.75 -2.941 1 57.75 253 PRO B C 1
ATOM 6681 O O . PRO B 1 253 ? 11.758 -35.719 -2.611 1 57.75 253 PRO B O 1
ATOM 6684 N N . ILE B 1 254 ? 9.93 -34.719 -3.477 1 51.44 254 ILE B N 1
ATOM 6685 C CA . ILE B 1 254 ? 10.492 -33.375 -3.408 1 51.44 254 ILE B CA 1
ATOM 6686 C C . ILE B 1 254 ? 11.039 -33.125 -2.008 1 51.44 254 ILE B C 1
ATOM 6688 O O . ILE B 1 254 ? 10.32 -33.25 -1.015 1 51.44 254 ILE B O 1
ATOM 6692 N N . GLY B 1 255 ? 12.234 -32.656 -1.815 1 51.91 255 GLY B N 1
ATOM 6693 C CA . GLY B 1 255 ? 12.969 -32.5 -0.569 1 51.91 255 GLY B CA 1
ATOM 6694 C C . GLY B 1 255 ? 13.555 -33.781 -0.047 1 51.91 255 GLY B C 1
ATOM 6695 O O . GLY B 1 255 ? 14.203 -33.812 1.002 1 51.91 255 GLY B O 1
ATOM 6696 N N . GLY B 1 256 ? 13.336 -34.906 -0.869 1 55.06 256 GLY B N 1
ATOM 6697 C CA . GLY B 1 256 ? 13.906 -36.219 -0.604 1 55.06 256 GLY B CA 1
ATOM 6698 C C . GLY B 1 256 ? 13.117 -37.031 0.413 1 55.06 256 GLY B C 1
ATOM 6699 O O . GLY B 1 256 ? 12.016 -36.625 0.804 1 55.06 256 GLY B O 1
ATOM 6700 N N . GLU B 1 257 ? 13.305 -38.312 0.447 1 57.78 257 GLU B N 1
ATOM 6701 C CA . GLU B 1 257 ? 12.82 -39.188 1.52 1 57.78 257 GLU B CA 1
ATOM 6702 C C . GLU B 1 257 ? 12.922 -38.5 2.875 1 57.78 257 GLU B C 1
ATOM 6704 O O . GLU B 1 257 ? 12.133 -38.75 3.777 1 57.78 257 GLU B O 1
ATOM 6709 N N . ASP B 1 258 ? 13.406 -37.344 2.66 1 73 258 ASP B N 1
ATOM 6710 C CA . ASP B 1 258 ? 13.766 -36.625 3.885 1 73 258 ASP B CA 1
ATOM 6711 C C . ASP B 1 258 ? 12.602 -35.781 4.395 1 73 258 ASP B C 1
ATOM 6713 O O . ASP B 1 258 ? 12.359 -35.719 5.602 1 73 258 ASP B O 1
ATOM 6717 N N . LEU B 1 259 ? 11.672 -35.406 3.473 1 81.06 259 LEU B N 1
ATOM 6718 C CA . LEU B 1 259 ? 10.578 -34.594 3.971 1 81.06 259 LEU B CA 1
ATOM 6719 C C . LEU B 1 259 ? 9.477 -35.469 4.582 1 81.06 259 LEU B C 1
ATOM 6721 O O . LEU B 1 259 ? 8.859 -35.062 5.578 1 81.06 259 LEU B O 1
ATOM 6725 N N . ALA B 1 260 ? 9.227 -36.562 3.992 1 84.56 260 ALA B N 1
ATOM 6726 C CA . ALA B 1 260 ? 8.266 -37.5 4.574 1 84.56 260 ALA B CA 1
ATOM 6727 C C . ALA B 1 260 ? 8.703 -37.969 5.965 1 84.56 260 ALA B C 1
ATOM 6729 O O . ALA B 1 260 ? 7.891 -38.031 6.887 1 84.56 260 ALA B O 1
ATOM 6730 N N . ASP B 1 261 ? 9.984 -38.219 6.031 1 87.88 261 ASP B N 1
ATOM 6731 C CA . ASP B 1 261 ? 10.539 -38.594 7.324 1 87.88 261 ASP B CA 1
ATOM 6732 C C . ASP B 1 261 ? 10.414 -37.469 8.336 1 87.88 261 ASP B C 1
ATOM 6734 O O . ASP B 1 261 ? 10.078 -37.688 9.5 1 87.88 261 ASP B O 1
ATOM 6738 N N . PHE B 1 262 ? 10.695 -36.375 7.848 1 91 262 PHE B N 1
ATOM 6739 C CA . PHE B 1 262 ? 10.578 -35.188 8.711 1 91 262 PHE B CA 1
ATOM 6740 C C . PHE B 1 262 ? 9.164 -35.062 9.266 1 91 262 PHE B C 1
ATOM 6742 O O . PHE B 1 262 ? 8.977 -34.812 10.461 1 91 262 PHE B O 1
ATOM 6749 N N . VAL B 1 263 ? 8.156 -35.188 8.445 1 92.88 263 VAL B N 1
ATOM 6750 C CA . VAL B 1 263 ? 6.762 -35.094 8.867 1 92.88 263 VAL B CA 1
ATOM 6751 C C . VAL B 1 263 ? 6.438 -36.188 9.859 1 92.88 263 VAL B C 1
ATOM 6753 O O . VAL B 1 263 ? 5.895 -35.938 10.938 1 92.88 263 VAL B O 1
ATOM 6756 N N . ALA B 1 264 ? 6.852 -37.375 9.492 1 91.44 264 ALA B N 1
ATOM 6757 C CA . ALA B 1 264 ? 6.555 -38.531 10.336 1 91.44 264 ALA B CA 1
ATOM 6758 C C . ALA B 1 264 ? 7.168 -38.375 11.727 1 91.44 264 ALA B C 1
ATOM 6760 O O . ALA B 1 264 ? 6.543 -38.719 12.734 1 91.44 264 ALA B O 1
ATOM 6761 N N . ASP B 1 265 ? 8.305 -37.844 11.734 1 93.81 265 ASP B N 1
ATOM 6762 C CA . ASP B 1 265 ? 9.062 -37.719 12.977 1 93.81 265 ASP B CA 1
ATOM 6763 C C . ASP B 1 265 ? 8.523 -36.594 13.859 1 93.81 265 ASP B C 1
ATOM 6765 O O . ASP B 1 265 ? 8.758 -36.594 15.07 1 93.81 265 ASP B O 1
ATOM 6769 N N . ASN B 1 266 ? 7.812 -35.656 13.281 1 95.31 266 ASN B N 1
ATOM 6770 C CA . ASN B 1 266 ? 7.578 -34.438 14.047 1 95.31 266 ASN B CA 1
ATOM 6771 C C . ASN B 1 266 ? 6.086 -34.188 14.227 1 95.31 266 ASN B C 1
ATOM 6773 O O . ASN B 1 266 ? 5.691 -33.406 15.109 1 95.31 266 ASN B O 1
ATOM 6777 N N . ILE B 1 267 ? 5.141 -34.75 13.492 1 96.31 267 ILE B N 1
ATOM 6778 C CA . ILE B 1 267 ? 3.752 -34.312 13.375 1 96.31 267 ILE B CA 1
ATOM 6779 C C . ILE B 1 267 ? 3.008 -34.625 14.672 1 96.31 267 ILE B C 1
ATOM 6781 O O . ILE B 1 267 ? 2.137 -33.844 15.094 1 96.31 267 ILE B O 1
ATOM 6785 N N . GLU B 1 268 ? 3.311 -35.719 15.359 1 96.94 268 GLU B N 1
ATOM 6786 C CA . GLU B 1 268 ? 2.592 -36.094 16.578 1 96.94 268 GLU B CA 1
ATOM 6787 C C . GLU B 1 268 ? 2.805 -35.062 17.672 1 96.94 268 GLU B C 1
ATOM 6789 O O . GLU B 1 268 ? 1.861 -34.688 18.375 1 96.94 268 GLU B O 1
ATOM 6794 N N . ASP B 1 269 ? 3.914 -34.594 17.766 1 97.31 269 ASP B N 1
ATOM 6795 C CA . ASP B 1 269 ? 4.195 -33.531 18.734 1 97.31 269 ASP B CA 1
ATOM 6796 C C . ASP B 1 269 ? 3.639 -32.219 18.25 1 97.31 269 ASP B C 1
ATOM 6798 O O . ASP B 1 269 ? 3.072 -31.438 19.031 1 97.31 269 ASP B O 1
ATOM 6802 N N . ALA B 1 270 ? 3.822 -31.938 17 1 97 270 ALA B N 1
ATOM 6803 C CA . ALA B 1 270 ? 3.434 -30.656 16.406 1 97 270 ALA B CA 1
ATOM 6804 C C . ALA B 1 270 ? 1.944 -30.391 16.609 1 97 270 ALA B C 1
ATOM 6806 O O . ALA B 1 270 ? 1.537 -29.25 16.844 1 97 270 ALA B O 1
ATOM 6807 N N . ARG B 1 271 ? 1.131 -31.375 16.531 1 95.81 271 ARG B N 1
ATOM 6808 C CA . ARG B 1 271 ? -0.315 -31.188 16.5 1 95.81 271 ARG B CA 1
ATOM 6809 C C . ARG B 1 271 ? -0.863 -30.906 17.891 1 95.81 271 ARG B C 1
ATOM 6811 O O . ARG B 1 271 ? -2.037 -30.562 18.047 1 95.81 271 ARG B O 1
ATOM 6818 N N . THR B 1 272 ? -0.023 -30.828 18.938 1 96.31 272 THR B N 1
ATOM 6819 C CA . THR B 1 272 ? -0.475 -30.734 20.328 1 96.31 272 THR B CA 1
ATOM 6820 C C . THR B 1 272 ? -0.699 -29.266 20.703 1 96.31 272 THR B C 1
ATOM 6822 O O . THR B 1 272 ? -1.357 -28.984 21.719 1 96.31 272 THR B O 1
ATOM 6825 N N . SER B 1 273 ? -0.149 -28.344 19.984 1 96.5 273 SER B N 1
ATOM 6826 C CA . SER B 1 273 ? -0.367 -26.938 20.297 1 96.5 273 SER B CA 1
ATOM 6827 C C . SER B 1 273 ? -0.124 -26.047 19.094 1 96.5 273 SER B C 1
ATOM 6829 O O . SER B 1 273 ? 0.625 -26.422 18.188 1 96.5 273 SER B O 1
ATOM 6831 N N . PRO B 1 274 ? -0.732 -24.859 19.125 1 96.56 274 PRO B N 1
ATOM 6832 C CA . PRO B 1 274 ? -0.528 -23.922 18.016 1 96.56 274 PRO B CA 1
ATOM 6833 C C . PRO B 1 274 ? 0.938 -23.531 17.844 1 96.56 274 PRO B C 1
ATOM 6835 O O . PRO B 1 274 ? 1.414 -23.438 16.703 1 96.56 274 PRO B O 1
ATOM 6838 N N . GLU B 1 275 ? 1.664 -23.344 18.922 1 97.38 275 GLU B N 1
ATOM 6839 C CA . GLU B 1 275 ? 3.062 -22.922 18.859 1 97.38 275 GLU B CA 1
ATOM 6840 C C . GLU B 1 275 ? 3.934 -24.016 18.234 1 97.38 275 GLU B C 1
ATOM 6842 O O . GLU B 1 275 ? 4.801 -23.719 17.406 1 97.38 275 GLU B O 1
ATOM 6847 N N . LYS B 1 276 ? 3.705 -25.234 18.656 1 97.56 276 LYS B N 1
ATOM 6848 C CA . LYS B 1 276 ? 4.492 -26.344 18.141 1 97.56 276 LYS B CA 1
ATOM 6849 C C . LYS B 1 276 ? 4.191 -26.609 16.672 1 97.56 276 LYS B C 1
ATOM 6851 O O . LYS B 1 276 ? 5.098 -26.875 15.883 1 97.56 276 LYS B O 1
ATOM 6856 N N . TYR B 1 277 ? 2.971 -26.469 16.297 1 97.88 277 TYR B N 1
ATOM 6857 C CA . TYR B 1 277 ? 2.609 -26.672 14.906 1 97.88 277 TYR B CA 1
ATOM 6858 C C . TYR B 1 277 ? 3.229 -25.609 14.023 1 97.88 277 TYR B C 1
ATOM 6860 O O . TYR B 1 277 ? 3.686 -25.891 12.914 1 97.88 277 TYR B O 1
ATOM 6868 N N . LEU B 1 278 ? 3.189 -24.375 14.547 1 97.25 278 LEU B N 1
ATOM 6869 C CA . LEU B 1 278 ? 3.812 -23.297 13.797 1 97.25 278 LEU B CA 1
ATOM 6870 C C . LEU B 1 278 ? 5.293 -23.578 13.562 1 97.25 278 LEU B C 1
ATOM 6872 O O . LEU B 1 278 ? 5.793 -23.406 12.445 1 97.25 278 LEU B O 1
ATOM 6876 N N . ARG B 1 279 ? 5.988 -23.984 14.609 1 96.25 279 ARG B N 1
ATOM 6877 C CA . ARG B 1 279 ? 7.41 -24.297 14.484 1 96.25 279 ARG B CA 1
ATOM 6878 C C . ARG B 1 279 ? 7.641 -25.406 13.469 1 96.25 279 ARG B C 1
ATOM 6880 O O . ARG B 1 279 ? 8.555 -25.328 12.648 1 96.25 279 ARG B O 1
ATOM 6887 N N . PHE B 1 280 ? 6.816 -26.422 13.547 1 96.06 280 PHE B N 1
ATOM 6888 C CA . PHE B 1 280 ? 6.875 -27.547 12.633 1 96.06 280 PHE B CA 1
ATOM 6889 C C . PHE B 1 280 ? 6.645 -27.094 11.195 1 96.06 280 PHE B C 1
ATOM 6891 O O . PHE B 1 280 ? 7.426 -27.422 10.297 1 96.06 280 PHE B O 1
ATOM 6898 N N . ARG B 1 281 ? 5.645 -26.344 10.992 1 96.44 281 ARG B N 1
ATOM 6899 C CA . ARG B 1 281 ? 5.27 -25.891 9.656 1 96.44 281 ARG B CA 1
ATOM 6900 C C . ARG B 1 281 ? 6.344 -24.969 9.07 1 96.44 281 ARG B C 1
ATOM 6902 O O . ARG B 1 281 ? 6.676 -25.078 7.887 1 96.44 281 ARG B O 1
ATOM 6909 N N . LYS B 1 282 ? 6.875 -24.062 9.852 1 95.12 282 LYS B N 1
ATOM 6910 C CA . LYS B 1 282 ? 7.938 -23.172 9.398 1 95.12 282 LYS B CA 1
ATOM 6911 C C . LYS B 1 282 ? 9.18 -23.953 8.992 1 95.12 282 LYS B C 1
ATOM 6913 O O . LYS B 1 282 ? 9.812 -23.641 7.984 1 95.12 282 LYS B O 1
ATOM 6918 N N . ALA B 1 283 ? 9.523 -24.922 9.766 1 93.19 283 ALA B N 1
ATOM 6919 C CA . ALA B 1 283 ? 10.68 -25.766 9.453 1 93.19 283 ALA B CA 1
ATOM 6920 C C . ALA B 1 283 ? 10.477 -26.516 8.141 1 93.19 283 ALA B C 1
ATOM 6922 O O . ALA B 1 283 ? 11.375 -26.578 7.305 1 93.19 283 ALA B O 1
ATOM 6923 N N . LEU B 1 284 ? 9.297 -27.047 8 1 93.5 284 LEU B N 1
ATOM 6924 C CA . LEU B 1 284 ? 8.961 -27.797 6.793 1 93.5 284 LEU B CA 1
ATOM 6925 C C . LEU B 1 284 ? 9 -26.891 5.566 1 93.5 284 LEU B C 1
ATOM 6927 O O . LEU B 1 284 ? 9.68 -27.203 4.582 1 93.5 284 LEU B O 1
ATOM 6931 N N . GLU B 1 285 ? 8.352 -25.766 5.641 1 94 285 GLU B N 1
ATOM 6932 C CA . GLU B 1 285 ? 8.234 -24.891 4.477 1 94 285 GLU B CA 1
ATOM 6933 C C . GLU B 1 285 ? 9.547 -24.156 4.211 1 94 285 GLU B C 1
ATOM 6935 O O . GLU B 1 285 ? 9.828 -23.781 3.072 1 94 285 GLU B O 1
ATOM 6940 N N . ALA B 1 286 ? 10.32 -23.953 5.246 1 91.56 286 ALA B N 1
ATOM 6941 C CA . ALA B 1 286 ? 11.641 -23.359 5.027 1 91.56 286 ALA B CA 1
ATOM 6942 C C . ALA B 1 286 ? 12.461 -24.219 4.07 1 91.56 286 ALA B C 1
ATOM 6944 O O . ALA B 1 286 ? 13.219 -23.688 3.254 1 91.56 286 ALA B O 1
ATOM 6945 N N . LYS B 1 287 ? 12.312 -25.484 4.152 1 89 287 LYS B N 1
ATOM 6946 C CA . LYS B 1 287 ? 13.031 -26.391 3.256 1 89 287 LYS B CA 1
ATOM 6947 C C . LYS B 1 287 ? 12.562 -26.219 1.813 1 89 287 LYS B C 1
ATOM 6949 O O . LYS B 1 287 ? 13.359 -26.312 0.879 1 89 287 LYS B O 1
ATOM 6954 N N . LEU B 1 288 ? 11.352 -25.969 1.665 1 91 288 LEU B N 1
ATOM 6955 C CA . LEU B 1 288 ? 10.781 -25.797 0.333 1 91 288 LEU B CA 1
ATOM 6956 C C . LEU B 1 288 ? 11.164 -24.438 -0.253 1 91 288 LEU B C 1
ATOM 6958 O O . LEU B 1 288 ? 11.344 -24.312 -1.466 1 91 288 LEU B O 1
ATOM 6962 N N . PHE B 1 289 ? 11.383 -23.438 0.579 1 92.25 289 PHE B N 1
ATOM 6963 C CA . PHE B 1 289 ? 11.719 -22.094 0.127 1 92.25 289 PHE B CA 1
ATOM 6964 C C . PHE B 1 289 ? 13.227 -21.938 -0.035 1 92.25 289 PHE B C 1
ATOM 6966 O O . PHE B 1 289 ? 13.695 -20.922 -0.554 1 92.25 289 PHE B O 1
ATOM 6973 N N . SER B 1 290 ? 14.023 -22.953 0.312 1 89.31 290 SER B N 1
ATOM 6974 C CA . SER B 1 290 ? 15.477 -22.844 0.277 1 89.31 290 SER B CA 1
ATOM 6975 C C . SER B 1 290 ? 16.062 -23.547 -0.946 1 89.31 290 SER B C 1
ATOM 6977 O O . SER B 1 290 ? 17.266 -23.703 -1.055 1 89.31 290 SER B O 1
ATOM 6979 N N . ARG B 1 291 ? 15.266 -23.859 -1.893 1 86.94 291 ARG B N 1
ATOM 6980 C CA . ARG B 1 291 ? 15.727 -24.719 -2.977 1 86.94 291 ARG B CA 1
ATOM 6981 C C . ARG B 1 291 ? 16.062 -23.906 -4.223 1 86.94 291 ARG B C 1
ATOM 6983 O O . ARG B 1 291 ? 16.344 -24.469 -5.281 1 86.94 291 ARG B O 1
ATOM 6990 N N . PHE B 1 292 ? 16.141 -22.578 -4.129 1 92.38 292 PHE B N 1
ATOM 6991 C CA . PHE B 1 292 ? 16.281 -21.703 -5.289 1 92.38 292 PHE B CA 1
ATOM 6992 C C . PHE B 1 292 ? 17.672 -21.859 -5.902 1 92.38 292 PHE B C 1
ATOM 6994 O O . PHE B 1 292 ? 17.828 -21.781 -7.125 1 92.38 292 PHE B O 1
ATOM 7001 N N . GLY B 1 293 ? 18.625 -22.172 -5.176 1 90.62 293 GLY B N 1
ATOM 7002 C CA . GLY B 1 293 ? 19.984 -22.266 -5.648 1 90.62 293 GLY B CA 1
ATOM 7003 C C . GLY B 1 293 ? 20.203 -23.422 -6.609 1 90.62 293 GLY B C 1
ATOM 7004 O O . GLY B 1 293 ? 21.172 -23.438 -7.375 1 90.62 293 GLY B O 1
ATOM 7005 N N . GLY B 1 294 ? 19.328 -24.391 -6.68 1 90.75 294 GLY B N 1
ATOM 7006 C CA . GLY B 1 294 ? 19.484 -25.594 -7.469 1 90.75 294 GLY B CA 1
ATOM 7007 C C . GLY B 1 294 ? 19.156 -25.406 -8.938 1 90.75 294 GLY B C 1
ATOM 7008 O O . GLY B 1 294 ? 19.406 -26.281 -9.758 1 90.75 294 GLY B O 1
ATOM 7009 N N . ILE B 1 295 ? 18.703 -24.188 -9.312 1 93.94 295 ILE B N 1
ATOM 7010 C CA . ILE B 1 295 ? 18.172 -24.047 -10.664 1 93.94 295 ILE B CA 1
ATOM 7011 C C . ILE B 1 295 ? 19.25 -23.5 -11.594 1 93.94 295 ILE B C 1
ATOM 7013 O O . ILE B 1 295 ? 19.047 -23.422 -12.812 1 93.94 295 ILE B O 1
ATOM 7017 N N . PHE B 1 296 ? 20.375 -23.141 -11.086 1 95.06 296 PHE B N 1
ATOM 7018 C CA . PHE B 1 296 ? 21.359 -22.438 -11.891 1 95.06 296 PHE B CA 1
ATOM 7019 C C . PHE B 1 296 ? 22.312 -23.422 -12.562 1 95.06 296 PHE B C 1
ATOM 7021 O O . PHE B 1 296 ? 22.719 -24.406 -11.953 1 95.06 296 PHE B O 1
ATOM 7028 N N . LYS B 1 297 ? 22.641 -23.078 -13.789 1 95 297 LYS B N 1
ATOM 7029 C CA . LYS B 1 297 ? 23.609 -23.875 -14.555 1 95 297 LYS B CA 1
ATOM 7030 C C . LYS B 1 297 ? 24.969 -23.891 -13.875 1 95 297 LYS B C 1
ATOM 7032 O O . LYS B 1 297 ? 25.406 -22.875 -13.312 1 95 297 LYS B O 1
ATOM 7037 N N . ASP B 1 298 ? 25.594 -25.031 -13.906 1 90.5 298 ASP B N 1
ATOM 7038 C CA . ASP B 1 298 ? 26.969 -25.25 -13.469 1 90.5 298 ASP B CA 1
ATOM 7039 C C . ASP B 1 298 ? 27.125 -24.922 -11.984 1 90.5 298 ASP B C 1
ATOM 7041 O O . ASP B 1 298 ? 28.219 -24.578 -11.539 1 90.5 298 ASP B O 1
ATOM 7045 N N . GLY B 1 299 ? 26.094 -24.891 -11.289 1 89.38 299 GLY B N 1
ATOM 7046 C CA . GLY B 1 299 ? 26.156 -24.609 -9.859 1 89.38 299 GLY B CA 1
ATOM 7047 C C . GLY B 1 299 ? 26.406 -25.859 -9.031 1 89.38 299 GLY B C 1
ATOM 7048 O O . GLY B 1 299 ? 26.062 -26.969 -9.453 1 89.38 299 GLY B O 1
ATOM 7049 N N . PRO B 1 300 ? 26.969 -25.672 -7.938 1 88.5 300 PRO B N 1
ATOM 7050 C CA . PRO B 1 300 ? 27.281 -26.828 -7.098 1 88.5 300 PRO B CA 1
ATOM 7051 C C . PRO B 1 300 ? 26.047 -27.562 -6.602 1 88.5 300 PRO B C 1
ATOM 7053 O O . PRO B 1 300 ? 26.062 -28.781 -6.469 1 88.5 300 PRO B O 1
ATOM 7056 N N . GLN B 1 301 ? 25.016 -26.859 -6.375 1 87.38 301 GLN B N 1
ATOM 7057 C CA . GLN B 1 301 ? 23.797 -27.484 -5.863 1 87.38 301 GLN B CA 1
ATOM 7058 C C . GLN B 1 301 ? 23.141 -28.375 -6.922 1 87.38 301 GLN B C 1
ATOM 7060 O O . GLN B 1 301 ? 22.641 -29.453 -6.609 1 87.38 301 GLN B O 1
ATOM 7065 N N . ASN B 1 302 ? 23.141 -27.875 -8.133 1 90.75 302 ASN B N 1
ATOM 7066 C CA . ASN B 1 302 ? 22.578 -28.688 -9.211 1 90.75 302 ASN B CA 1
ATOM 7067 C C . ASN B 1 302 ? 23.406 -29.938 -9.461 1 90.75 302 ASN B C 1
ATOM 7069 O O . ASN B 1 302 ? 22.859 -31.031 -9.641 1 90.75 302 ASN B O 1
ATOM 7073 N N . ALA B 1 303 ? 24.688 -29.812 -9.406 1 91.38 303 ALA B N 1
ATOM 7074 C CA . ALA B 1 303 ? 25.594 -30.938 -9.602 1 91.38 303 ALA B CA 1
ATOM 7075 C C . ALA B 1 303 ? 25.391 -32 -8.523 1 91.38 303 ALA B C 1
ATOM 7077 O O . ALA B 1 303 ? 25.359 -33.188 -8.82 1 91.38 303 ALA B O 1
ATOM 7078 N N . ALA B 1 304 ? 25.266 -31.516 -7.375 1 89 304 ALA B N 1
ATOM 7079 C CA . ALA B 1 304 ? 25.047 -32.438 -6.254 1 89 304 ALA B CA 1
ATOM 7080 C C . ALA B 1 304 ? 23.719 -33.156 -6.395 1 89 304 ALA B C 1
ATOM 7082 O O . ALA B 1 304 ? 23.625 -34.344 -6.109 1 89 304 ALA B O 1
ATOM 7083 N N . ALA B 1 305 ? 22.703 -32.469 -6.781 1 88.38 305 ALA B N 1
ATOM 7084 C CA . ALA B 1 305 ? 21.391 -33.094 -6.984 1 88.38 305 ALA B CA 1
ATOM 7085 C C . ALA B 1 305 ? 21.438 -34.125 -8.094 1 88.38 305 ALA B C 1
ATOM 7087 O O . ALA B 1 305 ? 20.859 -35.219 -7.961 1 88.38 305 ALA B O 1
ATOM 7088 N N . GLU B 1 306 ? 22.078 -33.812 -9.148 1 90.88 306 GLU B N 1
ATOM 7089 C CA . GLU B 1 306 ? 22.188 -34.719 -10.273 1 90.88 306 GLU B CA 1
ATOM 7090 C C . GLU B 1 306 ? 22.891 -36.031 -9.859 1 90.88 306 GLU B C 1
ATOM 7092 O O . GLU B 1 306 ? 22.422 -37.125 -10.188 1 90.88 306 GLU B O 1
ATOM 7097 N N . GLU B 1 307 ? 23.969 -35.875 -9.164 1 91.56 307 GLU B N 1
ATOM 7098 C CA . GLU B 1 307 ? 24.703 -37.031 -8.703 1 91.56 307 GLU B CA 1
ATOM 7099 C C . GLU B 1 307 ? 23.844 -37.906 -7.797 1 91.56 307 GLU B C 1
ATOM 7101 O O . GLU B 1 307 ? 23.797 -39.125 -7.961 1 91.56 307 GLU B O 1
ATOM 7106 N N . SER B 1 308 ? 23.203 -37.281 -6.93 1 89.75 308 SER B N 1
ATOM 7107 C CA . SER B 1 308 ? 22.375 -38 -5.969 1 89.75 308 SER B CA 1
ATOM 7108 C C . SER B 1 308 ? 21.219 -38.719 -6.656 1 89.75 308 SER B C 1
ATOM 7110 O O . SER B 1 308 ? 20.922 -39.875 -6.359 1 89.75 308 SER B O 1
ATOM 7112 N N . ILE B 1 309 ? 20.578 -38.094 -7.578 1 91.31 309 ILE B N 1
ATOM 7113 C CA . ILE B 1 309 ? 19.422 -38.656 -8.258 1 91.31 309 ILE B CA 1
ATOM 7114 C C . ILE B 1 309 ? 19.859 -39.781 -9.203 1 91.31 309 ILE B C 1
ATOM 7116 O O . ILE B 1 309 ? 19.188 -40.812 -9.305 1 91.31 309 ILE B O 1
ATOM 7120 N N . ARG B 1 310 ? 20.938 -39.562 -9.836 1 91.81 310 ARG B N 1
ATOM 7121 C CA . ARG B 1 310 ? 21.484 -40.625 -10.703 1 91.81 310 ARG B CA 1
ATOM 7122 C C . ARG B 1 310 ? 21.781 -41.906 -9.906 1 91.81 310 ARG B C 1
ATOM 7124 O O . ARG B 1 310 ? 21.422 -43 -10.344 1 91.81 310 ARG B O 1
ATOM 7131 N N . LYS B 1 311 ? 22.406 -41.688 -8.766 1 90.88 311 LYS B N 1
ATOM 7132 C CA . LYS B 1 311 ? 22.703 -42.844 -7.898 1 90.88 311 LYS B CA 1
ATOM 7133 C C . LYS B 1 311 ? 21.422 -43.531 -7.438 1 90.88 311 LYS B C 1
ATOM 7135 O O . LYS B 1 311 ? 21.344 -44.75 -7.441 1 90.88 311 LYS B O 1
ATOM 7140 N N . LEU B 1 312 ? 20.5 -42.75 -7.078 1 89.38 312 LEU B N 1
ATOM 7141 C CA . LEU B 1 312 ? 19.234 -43.281 -6.621 1 89.38 312 LEU B CA 1
ATOM 7142 C C . LEU B 1 312 ? 18.547 -44.062 -7.73 1 89.38 312 LEU B C 1
ATOM 7144 O O . LEU B 1 312 ? 18.047 -45.188 -7.492 1 89.38 312 LEU B O 1
ATOM 7148 N N . MET B 1 313 ? 18.469 -43.531 -8.914 1 93.12 313 MET B N 1
ATOM 7149 C CA . MET B 1 313 ? 17.797 -44.188 -10.031 1 93.12 313 MET B CA 1
ATOM 7150 C C . MET B 1 313 ? 18.484 -45.5 -10.383 1 93.12 313 MET B C 1
ATOM 7152 O O . MET B 1 313 ? 17.812 -46.531 -10.57 1 93.12 313 MET B O 1
ATOM 7156 N N . LYS B 1 314 ? 19.766 -45.562 -10.359 1 92.75 314 LYS B N 1
ATOM 7157 C CA . LYS B 1 314 ? 20.5 -46.781 -10.664 1 92.75 314 LYS B CA 1
ATOM 7158 C C . LYS B 1 314 ? 20.234 -47.875 -9.617 1 92.75 314 LYS B C 1
ATOM 7160 O O . LYS B 1 314 ? 20.078 -49.031 -9.961 1 92.75 314 LYS B O 1
ATOM 7165 N N . ALA B 1 315 ? 20.203 -47.406 -8.422 1 90.69 315 ALA B N 1
ATOM 7166 C CA . ALA B 1 315 ? 19.953 -48.344 -7.336 1 90.69 315 ALA B CA 1
ATOM 7167 C C . ALA B 1 315 ? 18.562 -48.969 -7.457 1 90.69 315 ALA B C 1
ATOM 7169 O O . ALA B 1 315 ? 18.391 -50.188 -7.234 1 90.69 315 ALA B O 1
ATOM 7170 N N . ARG B 1 316 ? 17.594 -48.188 -7.828 1 90.69 316 ARG B N 1
ATOM 7171 C CA . ARG B 1 316 ? 16.219 -48.656 -7.859 1 90.69 316 ARG B CA 1
ATOM 7172 C C . ARG B 1 316 ? 15.922 -49.469 -9.117 1 90.69 316 ARG B C 1
ATOM 7174 O O . ARG B 1 316 ? 14.938 -50.188 -9.18 1 90.69 316 ARG B O 1
ATOM 7181 N N . LEU B 1 317 ? 16.734 -49.312 -10.07 1 93 317 LEU B N 1
ATOM 7182 C CA . LEU B 1 317 ? 16.609 -50.094 -11.297 1 93 317 LEU B CA 1
ATOM 7183 C C . LEU B 1 317 ? 17.344 -51.438 -11.164 1 93 317 LEU B C 1
ATOM 7185 O O . LEU B 1 317 ? 17.578 -52.094 -12.164 1 93 317 LEU B O 1
ATOM 7189 N N . SER B 1 318 ? 17.609 -51.844 -9.891 1 86.31 318 SER B N 1
ATOM 7190 C CA . SER B 1 318 ? 18.25 -53.125 -9.539 1 86.31 318 SER B CA 1
ATOM 7191 C C . SER B 1 318 ? 19.5 -53.375 -10.375 1 86.31 318 SER B C 1
ATOM 7193 O O . SER B 1 318 ? 19.719 -54.469 -10.852 1 86.31 318 SER B O 1
ATOM 7195 N N . GLY B 1 319 ? 20.141 -52.312 -10.742 1 77.12 319 GLY B N 1
ATOM 7196 C CA . GLY B 1 319 ? 21.422 -52.438 -11.391 1 77.12 319 GLY B CA 1
ATOM 7197 C C . GLY B 1 319 ? 21.328 -52.625 -12.891 1 77.12 319 GLY B C 1
ATOM 7198 O O . GLY B 1 319 ? 22.328 -52.906 -13.555 1 77.12 319 GLY B O 1
ATOM 7199 N N . SER B 1 320 ? 20.156 -52.531 -13.414 1 88.19 320 SER B N 1
ATOM 7200 C CA . SER B 1 320 ? 20.078 -52.625 -14.867 1 88.19 320 SER B CA 1
ATOM 7201 C C . SER B 1 320 ? 20.672 -51.375 -15.516 1 88.19 320 SER B C 1
ATOM 7203 O O . SER B 1 320 ? 19.984 -50.375 -15.711 1 88.19 320 SER B O 1
ATOM 7205 N N . ASP B 1 321 ? 21.828 -51.438 -15.992 1 89.81 321 ASP B N 1
ATOM 7206 C CA . ASP B 1 321 ? 22.531 -50.344 -16.625 1 89.81 321 ASP B CA 1
ATOM 7207 C C . ASP B 1 321 ? 21.875 -49.969 -17.953 1 89.81 321 ASP B C 1
ATOM 7209 O O . ASP B 1 321 ? 21.859 -48.781 -18.328 1 89.81 321 ASP B O 1
ATOM 7213 N N . GLU B 1 322 ? 21.422 -50.969 -18.562 1 90.81 322 GLU B N 1
ATOM 7214 C CA . GLU B 1 322 ? 20.781 -50.75 -19.844 1 90.81 322 GLU B CA 1
ATOM 7215 C C . GLU B 1 322 ? 19.531 -49.875 -19.672 1 90.81 322 GLU B C 1
ATOM 7217 O O . GLU B 1 322 ? 19.344 -48.906 -20.406 1 90.81 322 GLU B O 1
ATOM 7222 N N . LEU B 1 323 ? 18.734 -50.25 -18.719 1 93 323 LEU B N 1
ATOM 7223 C CA . LEU B 1 323 ? 17.531 -49.469 -18.469 1 93 323 LEU B CA 1
ATOM 7224 C C . LEU B 1 323 ? 17.875 -48.062 -17.984 1 93 323 LEU B C 1
ATOM 7226 O O . LEU B 1 323 ? 17.203 -47.094 -18.344 1 93 323 LEU B O 1
ATOM 7230 N N . ALA B 1 324 ? 18.875 -47.938 -17.188 1 93.75 324 ALA B N 1
ATOM 7231 C CA . ALA B 1 324 ? 19.328 -46.656 -16.688 1 93.75 324 ALA B CA 1
ATOM 7232 C C . ALA B 1 324 ? 19.703 -45.719 -17.844 1 93.75 324 ALA B C 1
ATOM 7234 O O . ALA B 1 324 ? 19.359 -44.531 -17.844 1 93.75 324 ALA B O 1
ATOM 7235 N N . GLU B 1 325 ? 20.422 -46.219 -18.75 1 93.12 325 GLU B N 1
ATOM 7236 C CA . GLU B 1 325 ? 20.844 -45.438 -19.906 1 93.12 325 GLU B CA 1
ATOM 7237 C C . GLU B 1 325 ? 19.656 -44.969 -20.734 1 93.12 325 GLU B C 1
ATOM 7239 O O . GLU B 1 325 ? 19.688 -43.906 -21.328 1 93.12 325 GLU B O 1
ATOM 7244 N N . GLU B 1 326 ? 18.656 -45.75 -20.719 1 92.75 326 GLU B N 1
ATOM 7245 C C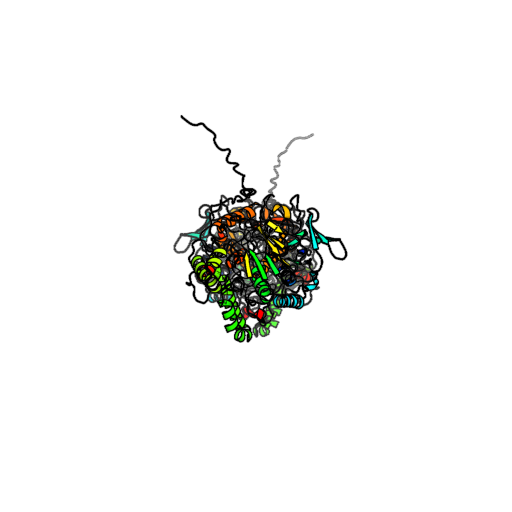A . GLU B 1 326 ? 17.469 -45.438 -21.516 1 92.75 326 GLU B CA 1
ATOM 7246 C C . GLU B 1 326 ? 16.594 -44.406 -20.812 1 92.75 326 GLU B C 1
ATOM 7248 O O . GLU B 1 326 ? 15.883 -43.625 -21.469 1 92.75 326 GLU B O 1
ATOM 7253 N N . ILE B 1 327 ? 16.656 -44.344 -19.531 1 94.12 327 ILE B N 1
ATOM 7254 C CA . ILE B 1 327 ? 15.719 -43.531 -18.781 1 94.12 327 ILE B CA 1
ATOM 7255 C C . ILE B 1 327 ? 16.375 -42.219 -18.391 1 94.12 327 ILE B C 1
ATOM 7257 O O . ILE B 1 327 ? 15.727 -41.156 -18.438 1 94.12 327 ILE B O 1
ATOM 7261 N N . ILE B 1 328 ? 17.641 -42.188 -18.047 1 94.12 328 ILE B N 1
ATOM 7262 C CA . ILE B 1 328 ? 18.328 -41 -17.484 1 94.12 328 ILE B CA 1
ATOM 7263 C C . ILE B 1 328 ? 18.641 -40.031 -18.609 1 94.12 328 ILE B C 1
ATOM 7265 O O . ILE B 1 328 ? 19.25 -40.375 -19.609 1 94.12 328 ILE B O 1
ATOM 7269 N N . PRO B 1 329 ? 18.219 -38.781 -18.438 1 93.81 329 PRO B N 1
ATOM 7270 C CA . PRO B 1 329 ? 18.406 -37.781 -19.5 1 93.81 329 PRO B CA 1
ATOM 7271 C C . PRO B 1 329 ? 19.828 -37.219 -19.547 1 93.81 329 PRO B C 1
ATOM 7273 O O . PRO B 1 329 ? 20.625 -37.469 -18.641 1 93.81 329 PRO B O 1
ATOM 7276 N N . ASP B 1 330 ? 20.016 -36.469 -20.672 1 91.19 330 ASP B N 1
ATOM 7277 C CA . ASP B 1 330 ? 21.281 -35.75 -20.859 1 91.19 330 ASP B CA 1
ATOM 7278 C C . ASP B 1 330 ? 21.172 -34.312 -20.406 1 91.19 330 ASP B C 1
ATOM 7280 O O . ASP B 1 330 ? 22.188 -33.594 -20.359 1 91.19 330 ASP B O 1
ATOM 7284 N N . PHE B 1 331 ? 19.969 -33.906 -20.172 1 92.62 331 PHE B N 1
ATOM 7285 C CA . PHE B 1 331 ? 19.781 -32.562 -19.656 1 92.62 331 PHE B CA 1
ATOM 7286 C C . PHE B 1 331 ? 19.859 -32.531 -18.141 1 92.62 331 PHE B C 1
ATOM 7288 O O . PHE B 1 331 ? 19.734 -33.594 -17.484 1 92.62 331 PHE B O 1
ATOM 7295 N N . SER B 1 332 ? 20.016 -31.375 -17.578 1 94.06 332 SER B N 1
ATOM 7296 C CA . SER B 1 332 ? 20.266 -31.234 -16.141 1 94.06 332 SER B CA 1
ATOM 7297 C C . SER B 1 332 ? 18.984 -31.453 -15.344 1 94.06 332 SER B C 1
ATOM 7299 O O . SER B 1 332 ? 17.875 -31.297 -15.859 1 94.06 332 SER B O 1
ATOM 7301 N N . VAL B 1 333 ? 19.219 -31.828 -14.055 1 92.12 333 VAL B N 1
ATOM 7302 C CA . VAL B 1 333 ? 18.125 -31.891 -13.102 1 92.12 333 VAL B CA 1
ATOM 7303 C C . VAL B 1 333 ? 17.469 -30.5 -12.961 1 92.12 333 VAL B C 1
ATOM 7305 O O . VAL B 1 333 ? 18.172 -29.5 -12.766 1 92.12 333 VAL B O 1
ATOM 7308 N N . GLY B 1 334 ? 16.219 -30.453 -13.172 1 91.44 334 GLY B N 1
ATOM 7309 C CA . GLY B 1 334 ? 15.523 -29.188 -13.031 1 91.44 334 GLY B CA 1
ATOM 7310 C C . GLY B 1 334 ? 15.148 -28.562 -14.359 1 91.44 334 GLY B C 1
ATOM 7311 O O . GLY B 1 334 ? 14.367 -27.609 -14.406 1 91.44 334 GLY B O 1
ATOM 7312 N N . CYS B 1 335 ? 15.695 -29.078 -15.453 1 93.5 335 CYS B N 1
ATOM 7313 C CA . CYS B 1 335 ? 15.289 -28.625 -16.781 1 93.5 335 CYS B CA 1
ATOM 7314 C C . CYS B 1 335 ? 13.797 -28.859 -17 1 93.5 335 CYS B C 1
ATOM 7316 O O . CYS B 1 335 ? 13.133 -28.062 -17.656 1 93.5 335 CYS B O 1
ATOM 7318 N N . ARG B 1 336 ? 13.336 -29.922 -16.469 1 90.56 336 ARG B N 1
ATOM 7319 C CA . ARG B 1 336 ? 11.922 -30.266 -16.344 1 90.56 336 ARG B CA 1
ATOM 7320 C C . ARG B 1 336 ? 11.539 -30.516 -14.891 1 90.56 336 ARG B C 1
ATOM 7322 O O . ARG B 1 336 ? 12.414 -30.734 -14.047 1 90.56 336 ARG B O 1
ATOM 7329 N N . ARG B 1 337 ? 10.297 -30.406 -14.719 1 86.81 337 ARG B N 1
ATOM 7330 C CA . ARG B 1 337 ? 9.844 -30.609 -13.352 1 86.81 337 ARG B CA 1
ATOM 7331 C C . ARG B 1 337 ? 10.273 -31.984 -12.828 1 86.81 337 ARG B C 1
ATOM 7333 O O . ARG B 1 337 ? 10.109 -33 -13.508 1 86.81 337 ARG B O 1
ATOM 7340 N N . LEU B 1 338 ? 10.875 -31.953 -11.688 1 83.62 338 LEU B N 1
ATOM 7341 C CA . LEU B 1 338 ? 11.25 -33.188 -11.016 1 83.62 338 LEU B CA 1
ATOM 7342 C C . LEU B 1 338 ? 10.039 -33.844 -10.375 1 83.62 338 LEU B C 1
ATOM 7344 O O . LEU B 1 338 ? 9.281 -33.188 -9.656 1 83.62 338 LEU B O 1
ATOM 7348 N N . THR B 1 339 ? 9.789 -35.062 -10.711 1 82.19 339 THR B N 1
ATOM 7349 C CA . THR B 1 339 ? 8.656 -35.781 -10.148 1 82.19 339 THR B CA 1
ATOM 7350 C C . THR B 1 339 ? 9.125 -37 -9.367 1 82.19 339 THR B C 1
ATOM 7352 O O . THR B 1 339 ? 9.906 -37.812 -9.875 1 82.19 339 THR B O 1
ATOM 7355 N N . PRO B 1 340 ? 8.586 -37 -8.18 1 83.44 340 PRO B N 1
ATOM 7356 C CA . PRO B 1 340 ? 8.82 -38.281 -7.48 1 83.44 340 PRO B CA 1
ATOM 7357 C C . PRO B 1 340 ? 8.062 -39.438 -8.109 1 83.44 340 PRO B C 1
ATOM 7359 O O . PRO B 1 340 ? 7.066 -39.219 -8.805 1 83.44 340 PRO B O 1
ATOM 7362 N N . GLY B 1 341 ? 8.609 -40.625 -8 1 85.94 341 GLY B N 1
ATOM 7363 C CA . GLY B 1 341 ? 7.973 -41.812 -8.586 1 85.94 341 GLY B CA 1
ATOM 7364 C C . GLY B 1 341 ? 8.156 -43.062 -7.754 1 85.94 341 GLY B C 1
ATOM 7365 O O . GLY B 1 341 ? 8.766 -44.031 -8.211 1 85.94 341 GLY B O 1
ATOM 7366 N N . PRO B 1 342 ? 7.504 -42.906 -6.594 1 85.56 342 PRO B N 1
ATOM 7367 C CA . PRO B 1 342 ? 7.633 -44.125 -5.789 1 85.56 342 PRO B CA 1
ATOM 7368 C C . PRO B 1 342 ? 7.113 -45.375 -6.504 1 85.56 342 PRO B C 1
ATOM 7370 O O . PRO B 1 342 ? 5.965 -45.375 -6.953 1 85.56 342 PRO B O 1
ATOM 7373 N N . GLY B 1 343 ? 7.977 -46.312 -6.559 1 89.88 343 GLY B N 1
ATOM 7374 C CA . GLY B 1 343 ? 7.598 -47.594 -7.133 1 89.88 343 GLY B CA 1
ATOM 7375 C C . GLY B 1 343 ? 7.723 -47.625 -8.648 1 89.88 343 GLY B C 1
ATOM 7376 O O . GLY B 1 343 ? 7.645 -48.688 -9.258 1 89.88 343 GLY B O 1
ATOM 7377 N N . TYR B 1 344 ? 7.973 -46.531 -9.273 1 94 344 TYR B N 1
ATOM 7378 C CA . TYR B 1 344 ? 7.98 -46.438 -10.734 1 94 344 TYR B CA 1
ATOM 7379 C C . TYR B 1 344 ? 9.156 -47.219 -11.32 1 94 344 TYR B C 1
ATOM 7381 O O . TYR B 1 344 ? 8.977 -48.062 -12.195 1 94 344 TYR B O 1
ATOM 7389 N N . LEU B 1 345 ? 10.328 -46.906 -10.828 1 93.81 345 LEU B N 1
ATOM 7390 C CA . LEU B 1 345 ? 11.523 -47.562 -11.352 1 93.81 345 LEU B CA 1
ATOM 7391 C C . LEU B 1 345 ? 11.5 -49.062 -11.062 1 93.81 345 LEU B C 1
ATOM 7393 O O . LEU B 1 345 ? 11.867 -49.875 -11.914 1 93.81 345 LEU B O 1
ATOM 7397 N N . GLU B 1 346 ? 10.992 -49.406 -9.898 1 93.06 346 GLU B N 1
ATOM 7398 C CA . GLU B 1 346 ? 10.836 -50.812 -9.539 1 93.06 346 GLU B CA 1
ATOM 7399 C C . GLU B 1 346 ? 9.852 -51.531 -10.469 1 93.06 346 GLU B C 1
ATOM 7401 O O . GLU B 1 346 ? 10.062 -52.688 -10.859 1 93.06 346 GLU B O 1
ATOM 7406 N N . ALA B 1 347 ? 8.844 -50.781 -10.797 1 94.69 347 ALA B N 1
ATOM 7407 C CA . ALA B 1 347 ? 7.824 -51.344 -11.688 1 94.69 347 ALA B CA 1
ATOM 7408 C C . ALA B 1 347 ? 8.398 -51.625 -13.07 1 94.69 347 ALA B C 1
ATOM 7410 O O . ALA B 1 347 ? 7.988 -52.562 -13.734 1 94.69 347 ALA B O 1
ATOM 7411 N N . LEU B 1 348 ? 9.328 -50.875 -13.508 1 94.5 348 LEU B N 1
ATOM 7412 C CA . LEU B 1 348 ? 9.922 -51.031 -14.828 1 94.5 348 LEU B CA 1
ATOM 7413 C C . LEU B 1 348 ? 10.828 -52.25 -14.891 1 94.5 348 LEU B C 1
ATOM 7415 O O . LEU B 1 348 ? 11.172 -52.719 -15.977 1 94.5 348 LEU B O 1
ATOM 7419 N N . THR B 1 349 ? 11.234 -52.719 -13.703 1 93.62 349 THR B N 1
ATOM 7420 C CA . THR B 1 349 ? 12.117 -53.875 -13.664 1 93.62 349 THR B CA 1
ATOM 7421 C C . THR B 1 349 ? 11.328 -55.156 -13.398 1 93.62 349 THR B C 1
ATOM 7423 O O . THR B 1 349 ? 11.891 -56.25 -13.375 1 93.62 349 THR B O 1
ATOM 7426 N N . ALA B 1 350 ? 10.102 -55.031 -13.18 1 94.38 350 ALA B N 1
ATOM 7427 C CA . ALA B 1 350 ? 9.25 -56.188 -12.938 1 94.38 350 ALA B CA 1
ATOM 7428 C C . ALA B 1 350 ? 9.133 -57.031 -14.188 1 94.38 350 ALA B C 1
ATOM 7430 O O . ALA B 1 350 ? 9.273 -56.531 -15.312 1 94.38 350 ALA B O 1
ATOM 7431 N N . ASP B 1 351 ? 8.781 -58.25 -14.055 1 94.81 351 ASP B N 1
ATOM 7432 C CA . ASP B 1 351 ? 8.742 -59.219 -15.141 1 94.81 351 ASP B CA 1
ATOM 7433 C C . ASP B 1 351 ? 7.637 -58.906 -16.141 1 94.81 351 ASP B C 1
ATOM 7435 O O . ASP B 1 351 ? 7.746 -59.219 -17.328 1 94.81 351 ASP B O 1
ATOM 7439 N N . ASN B 1 352 ? 6.672 -58.281 -15.625 1 96.81 352 ASN B N 1
ATOM 7440 C CA . ASN B 1 352 ? 5.535 -58.031 -16.5 1 96.81 352 ASN B CA 1
ATOM 7441 C C . ASN B 1 352 ? 5.586 -56.625 -17.094 1 96.81 352 ASN B C 1
ATOM 7443 O O . ASN B 1 352 ? 4.602 -56.156 -17.672 1 96.81 352 ASN B O 1
ATOM 7447 N N . GLY B 1 353 ? 6.617 -55.969 -16.891 1 94.12 353 GLY B N 1
ATOM 7448 C CA . GLY B 1 353 ? 6.75 -54.625 -17.422 1 94.12 353 GLY B CA 1
ATOM 7449 C C . GLY B 1 353 ? 7.797 -54.531 -18.516 1 94.12 353 GLY B C 1
ATOM 7450 O O . GLY B 1 353 ? 8.859 -55.125 -18.422 1 94.12 353 GLY B O 1
ATOM 7451 N N . THR B 1 354 ? 7.453 -53.812 -19.609 1 94.25 354 THR B N 1
ATOM 7452 C CA . THR B 1 354 ? 8.391 -53.531 -20.688 1 94.25 354 THR B CA 1
ATOM 7453 C C . THR B 1 354 ? 8.508 -52 -20.922 1 94.25 354 THR B C 1
ATOM 7455 O O . THR B 1 354 ? 7.5 -51.344 -21.109 1 94.25 354 THR B O 1
ATOM 7458 N N . TYR B 1 355 ? 9.688 -51.5 -20.859 1 95.38 355 TYR B N 1
ATOM 7459 C CA . TYR B 1 355 ? 9.961 -50.094 -21.172 1 95.38 355 TYR B CA 1
ATOM 7460 C C . TYR B 1 355 ? 10.281 -49.906 -22.641 1 95.38 355 TYR B C 1
ATOM 7462 O O . TYR B 1 355 ? 11.203 -50.531 -23.172 1 95.38 355 TYR B O 1
ATOM 7470 N N . ILE B 1 356 ? 9.508 -49.094 -23.328 1 95.25 356 ILE B N 1
ATOM 7471 C CA . ILE B 1 356 ? 9.609 -48.969 -24.781 1 95.25 356 ILE B CA 1
ATOM 7472 C C . ILE B 1 356 ? 9.953 -47.531 -25.156 1 95.25 356 ILE B C 1
ATOM 7474 O O . ILE B 1 356 ? 9.164 -46.625 -24.922 1 95.25 356 ILE B O 1
ATOM 7478 N N . ARG B 1 357 ? 11.023 -47.281 -25.812 1 92.31 357 ARG B N 1
ATOM 7479 C CA . ARG B 1 357 ? 11.453 -45.969 -26.219 1 92.31 357 ARG B CA 1
ATOM 7480 C C . ARG B 1 357 ? 11.172 -45.719 -27.703 1 92.31 357 ARG B C 1
ATOM 7482 O O . ARG B 1 357 ? 11.203 -44.594 -28.172 1 92.31 357 ARG B O 1
ATOM 7489 N N . ASP B 1 358 ? 10.852 -46.875 -28.375 1 92.06 358 ASP B N 1
ATOM 7490 C CA . ASP B 1 358 ? 10.508 -46.719 -29.781 1 92.06 358 ASP B CA 1
ATOM 7491 C C . ASP B 1 358 ? 9.266 -45.844 -29.953 1 92.06 358 ASP B C 1
ATOM 7493 O O . ASP B 1 358 ? 8.297 -45.969 -29.203 1 92.06 358 ASP B O 1
ATOM 7497 N N . HIS B 1 359 ? 9.359 -45.094 -30.984 1 94.06 359 HIS B N 1
ATOM 7498 C CA . HIS B 1 359 ? 8.234 -44.188 -31.25 1 94.06 359 HIS B CA 1
ATOM 7499 C C . HIS B 1 359 ? 7.02 -44.969 -31.75 1 94.06 359 HIS B C 1
ATOM 7501 O O . HIS B 1 359 ? 7.164 -45.969 -32.469 1 94.06 359 HIS B O 1
ATOM 7507 N N . ILE B 1 360 ? 5.914 -44.469 -31.312 1 95.69 360 ILE B N 1
ATOM 7508 C CA . ILE B 1 360 ? 4.668 -45.062 -31.781 1 95.69 360 ILE B CA 1
ATOM 7509 C C . ILE B 1 360 ? 4.395 -44.625 -33.219 1 95.69 360 ILE B C 1
ATOM 7511 O O . ILE B 1 360 ? 4.379 -43.406 -33.531 1 95.69 360 ILE B O 1
ATOM 7515 N N . ALA B 1 361 ? 4.164 -45.594 -34.031 1 95.88 361 ALA B N 1
ATOM 7516 C CA . ALA B 1 361 ? 3.83 -45.281 -35.438 1 95.88 361 ALA B CA 1
ATOM 7517 C C . ALA B 1 361 ? 2.328 -45.094 -35.594 1 95.88 361 ALA B C 1
ATOM 7519 O O . ALA B 1 361 ? 1.896 -44.125 -36.25 1 95.88 361 ALA B O 1
ATOM 7520 N N . LYS B 1 362 ? 1.604 -46 -35.031 1 97.12 362 LYS B N 1
ATOM 7521 C CA . LYS B 1 362 ? 0.152 -45.938 -35.156 1 97.12 362 LYS B CA 1
ATOM 7522 C C . LYS B 1 362 ? -0.534 -46.875 -34.188 1 97.12 362 LYS B C 1
ATOM 7524 O O . LYS B 1 362 ? 0.093 -47.812 -33.656 1 97.12 362 LYS B O 1
ATOM 7529 N N . PHE B 1 363 ? -1.78 -46.562 -34 1 97.44 363 PHE B N 1
ATOM 7530 C CA . PHE B 1 363 ? -2.672 -47.5 -33.312 1 97.44 363 PHE B CA 1
ATOM 7531 C C . PHE B 1 363 ? -3.336 -48.438 -34.281 1 97.44 363 PHE B C 1
ATOM 7533 O O . PHE B 1 363 ? -3.553 -48.094 -35.438 1 97.44 363 PHE B O 1
ATOM 7540 N N . THR B 1 364 ? -3.572 -49.625 -33.844 1 97.44 364 THR B N 1
ATOM 7541 C CA . THR B 1 364 ? -4.398 -50.594 -34.594 1 97.44 364 THR B CA 1
ATOM 7542 C C . THR B 1 364 ? -5.676 -50.906 -33.812 1 97.44 364 THR B C 1
ATOM 7544 O O . THR B 1 364 ? -5.895 -50.375 -32.719 1 97.44 364 THR B O 1
ATOM 7547 N N . GLU B 1 365 ? -6.469 -51.75 -34.406 1 97.81 365 GLU B N 1
ATOM 7548 C CA . GLU B 1 365 ? -7.707 -52.156 -33.75 1 97.81 365 GLU B CA 1
ATOM 7549 C C . GLU B 1 365 ? -7.426 -52.844 -32.438 1 97.81 365 GLU B C 1
ATOM 7551 O O . GLU B 1 365 ? -8.242 -52.812 -31.516 1 97.81 365 GLU B O 1
ATOM 7556 N N . THR B 1 366 ? -6.215 -53.406 -32.406 1 98 366 THR B N 1
ATOM 7557 C CA . THR B 1 366 ? -6.008 -54.312 -31.266 1 98 366 THR B CA 1
ATOM 7558 C C . THR B 1 366 ? -4.816 -53.844 -30.438 1 98 366 THR B C 1
ATOM 7560 O O . THR B 1 366 ? -4.516 -54.438 -29.391 1 98 366 THR B O 1
ATOM 7563 N N . GLY B 1 367 ? -4.113 -52.812 -30.953 1 97.81 367 GLY B N 1
ATOM 7564 C CA . GLY B 1 367 ? -2.953 -52.438 -30.156 1 97.81 367 GLY B CA 1
ATOM 7565 C C . GLY B 1 367 ? -2.154 -51.281 -30.781 1 97.81 367 GLY B C 1
ATOM 7566 O O . GLY B 1 367 ? -2.727 -50.344 -31.312 1 97.81 367 GLY B O 1
ATOM 7567 N N . ILE B 1 368 ? -0.786 -51.281 -30.531 1 97.81 368 ILE B N 1
ATOM 7568 C CA . ILE B 1 368 ? 0.109 -50.219 -30.938 1 97.81 368 ILE B CA 1
ATOM 7569 C C . ILE B 1 368 ? 1.257 -50.781 -31.766 1 97.81 368 ILE B C 1
ATOM 7571 O O . ILE B 1 368 ? 1.814 -51.844 -31.422 1 97.81 368 ILE B O 1
ATOM 7575 N N . ARG B 1 369 ? 1.521 -50.156 -32.812 1 97.44 369 ARG B N 1
ATOM 7576 C CA . ARG B 1 369 ? 2.676 -50.469 -33.625 1 97.44 369 ARG B CA 1
ATOM 7577 C C . ARG B 1 369 ? 3.75 -49.406 -33.531 1 97.44 369 ARG B C 1
ATOM 7579 O O . ARG B 1 369 ? 3.445 -48.219 -33.562 1 97.44 369 ARG B O 1
ATOM 7586 N N . THR B 1 370 ? 4.996 -49.844 -33.406 1 95.69 370 THR B N 1
ATOM 7587 C CA . THR B 1 370 ? 6.098 -48.906 -33.25 1 95.69 370 THR B CA 1
ATOM 7588 C C . THR B 1 370 ? 6.781 -48.688 -34.625 1 95.69 370 THR B C 1
ATOM 7590 O O . THR B 1 370 ? 6.559 -49.438 -35.562 1 95.69 370 THR B O 1
ATOM 7593 N N . VAL B 1 371 ? 7.543 -47.594 -34.781 1 91.19 371 VAL B N 1
ATOM 7594 C CA . VAL B 1 371 ? 8.164 -47.156 -36.031 1 91.19 371 VAL B CA 1
ATOM 7595 C C . VAL B 1 371 ? 9.367 -48.062 -36.344 1 91.19 371 VAL B C 1
ATOM 7597 O O . VAL B 1 371 ? 9.461 -48.625 -37.406 1 91.19 371 VAL B O 1
ATOM 7600 N N . ASP B 1 372 ? 10.336 -48.094 -35.469 1 81.56 372 ASP B N 1
ATOM 7601 C CA . ASP B 1 372 ? 11.641 -48.656 -35.781 1 81.56 372 ASP B CA 1
ATOM 7602 C C . ASP B 1 372 ? 11.539 -50.188 -36 1 81.56 372 ASP B C 1
ATOM 7604 O O . ASP B 1 372 ? 11.883 -50.688 -37.062 1 81.56 372 ASP B O 1
ATOM 7608 N N . ALA B 1 373 ? 10.922 -50.844 -35.094 1 77.06 373 ALA B N 1
ATOM 7609 C CA . ALA B 1 373 ? 10.883 -52.312 -35.188 1 77.06 373 ALA B CA 1
ATOM 7610 C C . ALA B 1 373 ? 9.594 -52.781 -35.844 1 77.06 373 ALA B C 1
ATOM 7612 O O . ALA B 1 373 ? 9.484 -53.938 -36.281 1 77.06 373 ALA B O 1
ATOM 7613 N N . GLY B 1 374 ? 8.781 -51.906 -36.031 1 87.38 374 GLY B N 1
ATOM 7614 C CA . GLY B 1 374 ? 7.477 -52.281 -36.531 1 87.38 374 GLY B CA 1
ATOM 7615 C C . GLY B 1 374 ? 6.754 -53.281 -35.656 1 87.38 374 GLY B C 1
ATOM 7616 O O . GLY B 1 374 ? 5.898 -54.031 -36.156 1 87.38 374 GLY B O 1
ATOM 7617 N N . THR B 1 375 ? 7.156 -53.312 -34.531 1 94.31 375 THR B N 1
ATOM 7618 C CA . THR B 1 375 ? 6.613 -54.281 -33.594 1 94.31 375 THR B CA 1
ATOM 7619 C C . THR B 1 375 ? 5.184 -53.938 -33.188 1 94.31 375 THR B C 1
ATOM 7621 O O . THR B 1 375 ? 4.91 -52.781 -32.812 1 94.31 375 THR B O 1
ATOM 7624 N N . HIS B 1 376 ? 4.344 -54.875 -33.375 1 97.06 376 HIS B N 1
ATOM 7625 C CA . HIS B 1 376 ? 2.959 -54.719 -32.969 1 97.06 376 HIS B CA 1
ATOM 7626 C C . HIS B 1 376 ? 2.723 -55.406 -31.609 1 97.06 376 HIS B C 1
ATOM 7628 O O . HIS B 1 376 ? 3.057 -56.562 -31.438 1 97.06 376 HIS B O 1
ATOM 7634 N N . ARG B 1 377 ? 2.207 -54.656 -30.703 1 97.25 377 ARG B N 1
ATOM 7635 C CA . ARG B 1 377 ? 1.866 -55.188 -29.375 1 97.25 377 ARG B CA 1
ATOM 7636 C C . ARG B 1 377 ? 0.368 -55.094 -29.109 1 97.25 377 ARG B C 1
ATOM 7638 O O . ARG B 1 377 ? -0.182 -54 -29.078 1 97.25 377 ARG B O 1
ATOM 7645 N N . GLU B 1 378 ? -0.265 -56.25 -28.938 1 97.88 378 GLU B N 1
ATOM 7646 C CA . GLU B 1 378 ? -1.685 -56.281 -28.594 1 97.88 378 GLU B CA 1
ATOM 7647 C C . GLU B 1 378 ? -1.91 -55.875 -27.141 1 97.88 378 GLU B C 1
ATOM 7649 O O . GLU B 1 378 ? -1.219 -56.375 -26.25 1 97.88 378 GLU B O 1
ATOM 7654 N N . VAL B 1 379 ? -2.871 -54.969 -26.969 1 98.38 379 VAL B N 1
ATOM 7655 C CA . VAL B 1 379 ? -3.195 -54.531 -25.609 1 98.38 379 VAL B CA 1
ATOM 7656 C C . VAL B 1 379 ? -4.707 -54.406 -25.453 1 98.38 379 VAL B C 1
ATOM 7658 O O . VAL B 1 379 ? -5.426 -54.188 -26.422 1 98.38 379 VAL B O 1
ATOM 7661 N N . ASP B 1 380 ? -5.168 -54.562 -24.219 1 98.25 380 ASP B N 1
ATOM 7662 C CA . ASP B 1 380 ? -6.582 -54.469 -23.891 1 98.25 380 ASP B CA 1
ATOM 7663 C C . ASP B 1 380 ? -6.957 -53.031 -23.562 1 98.25 380 ASP B C 1
ATOM 7665 O O . ASP B 1 380 ? -8.109 -52.625 -23.703 1 98.25 380 ASP B O 1
ATOM 7669 N N . ALA B 1 381 ? -6.051 -52.312 -23.078 1 98.31 381 ALA B N 1
ATOM 7670 C CA . ALA B 1 381 ? -6.289 -50.938 -22.641 1 98.31 381 ALA B CA 1
ATOM 7671 C C . ALA B 1 381 ? -5.066 -50.062 -22.906 1 98.31 381 ALA B C 1
ATOM 7673 O O . ALA B 1 381 ? -3.93 -50.531 -22.828 1 98.31 381 ALA B O 1
ATOM 7674 N N . VAL B 1 382 ? -5.32 -48.812 -23.203 1 98.25 382 VAL B N 1
ATOM 7675 C CA . VAL B 1 382 ? -4.285 -47.781 -23.359 1 98.25 382 VAL B CA 1
ATOM 7676 C C . VAL B 1 382 ? -4.582 -46.594 -22.438 1 98.25 382 VAL B C 1
ATOM 7678 O O . VAL B 1 382 ? -5.637 -45.969 -22.547 1 98.25 382 VAL B O 1
ATOM 7681 N N . ILE B 1 383 ? -3.711 -46.375 -21.484 1 97.81 383 ILE B N 1
ATOM 7682 C CA . ILE B 1 383 ? -3.775 -45.25 -20.578 1 97.81 383 ILE B CA 1
ATOM 7683 C C . ILE B 1 383 ? -2.811 -44.156 -21.062 1 97.81 383 ILE B C 1
ATOM 7685 O O . ILE B 1 383 ? -1.601 -44.375 -21.125 1 97.81 383 ILE B O 1
ATOM 7689 N N . CYS B 1 384 ? -3.383 -42.969 -21.359 1 97 384 CYS B N 1
ATOM 7690 C CA . CYS B 1 384 ? -2.58 -41.875 -21.891 1 97 384 CYS B CA 1
ATOM 7691 C C . CYS B 1 384 ? -2.268 -40.844 -20.797 1 97 384 CYS B C 1
ATOM 7693 O O . CYS B 1 384 ? -3.16 -40.156 -20.328 1 97 384 CYS B O 1
ATOM 7695 N N . SER B 1 385 ? -1.065 -40.812 -20.391 1 94.94 385 SER B N 1
ATOM 7696 C CA . SER B 1 385 ? -0.511 -39.75 -19.562 1 94.94 385 SER B CA 1
ATOM 7697 C C . SER B 1 385 ? 0.297 -38.75 -20.391 1 94.94 385 SER B C 1
ATOM 7699 O O . SER B 1 385 ? 1.493 -38.594 -20.156 1 94.94 385 SER B O 1
ATOM 7701 N N . THR B 1 386 ? -0.413 -38.094 -21.281 1 92.38 386 THR B N 1
ATOM 7702 C CA . THR B 1 386 ? 0.245 -37.375 -22.359 1 92.38 386 THR B CA 1
ATOM 7703 C C . THR B 1 386 ? 0.1 -35.875 -22.156 1 92.38 386 THR B C 1
ATOM 7705 O O . THR B 1 386 ? 0.239 -35.094 -23.109 1 92.38 386 THR B O 1
ATOM 7708 N N . GLY B 1 387 ? -0.197 -35.5 -20.953 1 88.62 387 GLY B N 1
ATOM 7709 C CA . GLY B 1 387 ? -0.109 -34.125 -20.562 1 88.62 387 GLY B CA 1
ATOM 7710 C C . GLY B 1 387 ? -1.352 -33.312 -20.922 1 88.62 387 GLY B C 1
ATOM 7711 O O . GLY B 1 387 ? -2.439 -33.875 -21.047 1 88.62 387 GLY B O 1
ATOM 7712 N N . HIS B 1 388 ? -1.275 -31.953 -20.781 1 89.94 388 HIS B N 1
ATOM 7713 C CA . HIS B 1 388 ? -2.314 -30.938 -20.984 1 89.94 388 HIS B CA 1
ATOM 7714 C C . HIS B 1 388 ? -1.829 -29.828 -21.906 1 89.94 388 HIS B C 1
ATOM 7716 O O . HIS B 1 388 ? -0.772 -29.938 -22.531 1 89.94 388 HIS B O 1
ATOM 7722 N N . ASP B 1 389 ? -2.738 -28.875 -22.125 1 86.69 389 ASP B N 1
ATOM 7723 C CA . ASP B 1 389 ? -2.303 -27.656 -22.828 1 86.69 389 ASP B CA 1
ATOM 7724 C C . ASP B 1 389 ? -1.298 -26.875 -21.984 1 86.69 389 ASP B C 1
ATOM 7726 O O . ASP B 1 389 ? -1.648 -26.328 -20.938 1 86.69 389 ASP B O 1
ATOM 7730 N N . ILE B 1 390 ? -0.045 -26.812 -22.484 1 87.19 390 ILE B N 1
ATOM 7731 C CA . ILE B 1 390 ? 1.007 -26.188 -21.688 1 87.19 390 ILE B CA 1
ATOM 7732 C C . ILE B 1 390 ? 1.479 -24.906 -22.344 1 87.19 390 ILE B C 1
ATOM 7734 O O . ILE B 1 390 ? 2.602 -24.453 -22.109 1 87.19 390 ILE B O 1
ATOM 7738 N N . THR B 1 391 ? 0.667 -24.281 -23.219 1 87.5 391 THR B N 1
ATOM 7739 C CA . THR B 1 391 ? 1.023 -23.047 -23.906 1 87.5 391 THR B CA 1
ATOM 7740 C C . THR B 1 391 ? 0.901 -21.859 -22.953 1 87.5 391 THR B C 1
ATOM 7742 O O . THR B 1 391 ? 1.427 -20.781 -23.25 1 87.5 391 THR B O 1
ATOM 7745 N N . PHE B 1 392 ? 0.12 -22.016 -21.844 1 91.5 392 PHE B N 1
ATOM 7746 C CA . PHE B 1 392 ? -0.214 -20.969 -20.875 1 91.5 392 PHE B CA 1
ATOM 7747 C C . PHE B 1 392 ? -1.077 -19.891 -21.531 1 91.5 392 PHE B C 1
ATOM 7749 O O . PHE B 1 392 ? -1.108 -18.75 -21.078 1 91.5 392 PHE B O 1
ATOM 7756 N N . SER B 1 393 ? -1.697 -20.219 -22.625 1 93.5 393 SER B N 1
ATOM 7757 C CA . SER B 1 393 ? -2.715 -19.344 -23.203 1 93.5 393 SER B CA 1
ATOM 7758 C C . SER B 1 393 ? -4.039 -19.484 -22.453 1 93.5 393 SER B C 1
ATOM 7760 O O . SER B 1 393 ? -4.156 -20.266 -21.516 1 93.5 393 SER B O 1
ATOM 7762 N N . THR B 1 394 ? -5.02 -18.609 -22.797 1 94.5 394 THR B N 1
ATOM 7763 C CA . THR B 1 394 ? -6.324 -18.688 -22.156 1 94.5 394 THR B CA 1
ATOM 7764 C C . THR B 1 394 ? -7.102 -19.891 -22.656 1 94.5 394 THR B C 1
ATOM 7766 O O . THR B 1 394 ? -6.91 -20.344 -23.781 1 94.5 394 THR B O 1
ATOM 7769 N N . GLN B 1 395 ? -7.938 -20.453 -21.828 1 93.56 395 GLN B N 1
ATOM 7770 C CA . GLN B 1 395 ? -8.672 -21.688 -22.141 1 93.56 395 GLN B CA 1
ATOM 7771 C C . GLN B 1 395 ? -9.906 -21.391 -22.984 1 93.56 395 GLN B C 1
ATOM 7773 O O . GLN B 1 395 ? -10.547 -22.312 -23.5 1 93.56 395 GLN B O 1
ATOM 7778 N N . PHE B 1 396 ? -10.273 -20.188 -23.141 1 96.62 396 PHE B N 1
ATOM 7779 C CA . PHE B 1 396 ? -11.352 -19.688 -23.984 1 96.62 396 PHE B CA 1
ATOM 7780 C C . PHE B 1 396 ? -10.953 -18.375 -24.656 1 96.62 396 PHE B C 1
ATOM 7782 O O . PHE B 1 396 ? -10 -17.719 -24.234 1 96.62 396 PHE B O 1
ATOM 7789 N N . PRO B 1 397 ? -11.617 -18.031 -25.75 1 98.19 397 PRO B N 1
ATOM 7790 C CA . PRO B 1 397 ? -11.305 -16.75 -26.406 1 98.19 397 PRO B CA 1
ATOM 7791 C C . PRO B 1 397 ? -11.539 -15.555 -25.484 1 98.19 397 PRO B C 1
ATOM 7793 O O . PRO B 1 397 ? -12.617 -15.422 -24.891 1 98.19 397 PRO B O 1
ATOM 7796 N N . VAL B 1 398 ? -10.555 -14.734 -25.344 1 98.69 398 VAL B N 1
ATOM 7797 C CA . VAL B 1 398 ? -10.602 -13.43 -24.688 1 98.69 398 VAL B CA 1
ATOM 7798 C C . VAL B 1 398 ? -10.344 -12.32 -25.703 1 98.69 398 VAL B C 1
ATOM 7800 O O . VAL B 1 398 ? -9.211 -12.141 -26.156 1 98.69 398 VAL B O 1
ATOM 7803 N N . LEU B 1 399 ? -11.398 -11.609 -26 1 98.69 399 LEU B N 1
ATOM 7804 C CA . LEU B 1 399 ? -11.383 -10.711 -27.156 1 98.69 399 LEU B CA 1
ATOM 7805 C C . LEU B 1 399 ? -11.414 -9.25 -26.703 1 98.69 399 LEU B C 1
ATOM 7807 O O . LEU B 1 399 ? -12.219 -8.875 -25.844 1 98.69 399 LEU B O 1
ATOM 7811 N N . CYS B 1 400 ? -10.492 -8.484 -27.172 1 98.25 400 CYS B N 1
ATOM 7812 C CA . CYS B 1 400 ? -10.438 -7.059 -26.875 1 98.25 400 CYS B CA 1
ATOM 7813 C C . CYS B 1 400 ? -9.859 -6.273 -28.031 1 98.25 400 CYS B C 1
ATOM 7815 O O . CYS B 1 400 ? -8.719 -6.496 -28.438 1 98.25 400 CYS B O 1
ATOM 7817 N N . ASN B 1 401 ? -10.617 -5.352 -28.594 1 95.94 401 ASN B N 1
ATOM 7818 C CA . ASN B 1 401 ? -10.164 -4.414 -29.609 1 95.94 401 ASN B CA 1
ATOM 7819 C C . ASN B 1 401 ? -9.398 -5.125 -30.719 1 95.94 401 ASN B C 1
ATOM 7821 O O . ASN B 1 401 ? -8.289 -4.723 -31.062 1 95.94 401 ASN B O 1
ATOM 7825 N N . GLY B 1 402 ? -9.836 -6.18 -31.156 1 95.25 402 GLY B N 1
ATOM 7826 C CA . GLY B 1 402 ? -9.266 -6.891 -32.281 1 95.25 402 GLY B CA 1
ATOM 7827 C C . GLY B 1 402 ? -8.258 -7.953 -31.891 1 95.25 402 GLY B C 1
ATOM 7828 O O . GLY B 1 402 ? -7.785 -8.719 -32.719 1 95.25 402 GLY B O 1
ATOM 7829 N N . ILE B 1 403 ? -7.973 -8.008 -30.656 1 96.38 403 ILE B N 1
ATOM 7830 C CA . ILE B 1 403 ? -7.039 -9.008 -30.156 1 96.38 403 ILE B CA 1
ATOM 7831 C C . ILE B 1 403 ? -7.809 -10.203 -29.594 1 96.38 403 ILE B C 1
ATOM 7833 O O . ILE B 1 403 ? -8.781 -10.039 -28.859 1 96.38 403 ILE B O 1
ATOM 7837 N N . ASP B 1 404 ? -7.41 -11.375 -30.047 1 98.12 404 ASP B N 1
ATOM 7838 C CA . ASP B 1 404 ? -7.785 -12.633 -29.406 1 98.12 404 ASP B CA 1
ATOM 7839 C C . ASP B 1 404 ? -6.617 -13.211 -28.609 1 98.12 404 ASP B C 1
ATOM 7841 O O . ASP B 1 404 ? -5.707 -13.812 -29.188 1 98.12 404 ASP B O 1
ATOM 7845 N N . LEU B 1 405 ? -6.711 -13.062 -27.375 1 97.56 405 LEU B N 1
ATOM 7846 C CA . LEU B 1 405 ? -5.586 -13.422 -26.516 1 97.56 405 LEU B CA 1
ATOM 7847 C C . LEU B 1 405 ? -5.289 -14.914 -26.609 1 97.56 405 LEU B C 1
ATOM 7849 O O . LEU B 1 405 ? -4.129 -15.328 -26.516 1 97.56 405 LEU B O 1
ATOM 7853 N N . GLN B 1 406 ? -6.305 -15.758 -26.734 1 97.06 406 GLN B N 1
ATOM 7854 C CA . GLN B 1 406 ? -6.09 -17.188 -26.844 1 97.06 406 GLN B CA 1
ATOM 7855 C C . GLN B 1 406 ? -5.211 -17.531 -28.047 1 97.06 406 GLN B C 1
ATOM 7857 O O . GLN B 1 406 ? -4.289 -18.344 -27.953 1 97.06 406 GLN B O 1
ATOM 7862 N N . LYS B 1 407 ? -5.469 -16.922 -29.094 1 96.75 407 LYS B N 1
ATOM 7863 C CA . LYS B 1 407 ? -4.68 -17.141 -30.297 1 96.75 407 LYS B CA 1
ATOM 7864 C C . LYS B 1 407 ? -3.312 -16.469 -30.188 1 96.75 407 LYS B C 1
ATOM 7866 O O . LYS B 1 407 ? -2.289 -17.062 -30.516 1 96.75 407 LYS B O 1
ATOM 7871 N N . ALA B 1 408 ? -3.297 -15.273 -29.672 1 96.44 408 ALA B N 1
ATOM 7872 C CA . ALA B 1 408 ? -2.088 -14.453 -29.641 1 96.44 408 ALA B CA 1
ATOM 7873 C C . ALA B 1 408 ? -0.998 -15.117 -28.812 1 96.44 408 ALA B C 1
ATOM 7875 O O . ALA B 1 408 ? 0.19 -14.992 -29.109 1 96.44 408 ALA B O 1
ATOM 7876 N N . TRP B 1 409 ? -1.372 -15.844 -27.766 1 95.5 409 TRP B N 1
ATOM 7877 C CA . TRP B 1 409 ? -0.412 -16.406 -26.828 1 95.5 409 TRP B CA 1
ATOM 7878 C C . TRP B 1 409 ? 0.041 -17.781 -27.266 1 95.5 409 TRP B C 1
ATOM 7880 O O . TRP B 1 409 ? 0.819 -18.438 -26.562 1 95.5 409 TRP B O 1
ATOM 7890 N N . ARG B 1 410 ? -0.396 -18.234 -28.422 1 93.56 410 ARG B N 1
ATOM 7891 C CA . ARG B 1 410 ? -0.013 -19.547 -28.938 1 93.56 410 ARG B CA 1
ATOM 7892 C C . ARG B 1 410 ? 1.005 -19.406 -30.062 1 93.56 410 ARG B C 1
ATOM 7894 O O . ARG B 1 410 ? 0.989 -18.438 -30.812 1 93.56 410 ARG B O 1
ATOM 7901 N N . PRO B 1 411 ? 1.851 -20.438 -30.125 1 90.88 411 PRO B N 1
ATOM 7902 C CA . PRO B 1 411 ? 2.814 -20.406 -31.234 1 90.88 411 PRO B CA 1
ATOM 7903 C C . PRO B 1 411 ? 2.146 -20.219 -32.594 1 90.88 411 PRO B C 1
ATOM 7905 O O . PRO B 1 411 ? 1.072 -20.766 -32.844 1 90.88 411 PRO B O 1
ATOM 7908 N N . GLY B 1 412 ? 2.785 -19.484 -33.469 1 89.56 412 GLY B N 1
ATOM 7909 C CA . GLY B 1 412 ? 2.264 -19.266 -34.781 1 89.56 412 GLY B CA 1
ATOM 7910 C C . GLY B 1 412 ? 1.44 -18 -34.906 1 89.56 412 GLY B C 1
ATOM 7911 O O . GLY B 1 412 ? 1.06 -17.594 -36.031 1 89.56 412 GLY B O 1
ATOM 7912 N N . ALA B 1 413 ? 1.174 -17.328 -33.781 1 91.94 413 ALA B N 1
ATOM 7913 C CA . ALA B 1 413 ? 0.452 -16.062 -33.781 1 91.94 413 ALA B CA 1
ATOM 7914 C C . ALA B 1 413 ? 1.348 -14.93 -33.281 1 91.94 413 ALA B C 1
ATOM 7916 O O . ALA B 1 413 ? 2.566 -15.094 -33.188 1 91.94 413 ALA B O 1
ATOM 7917 N N . LYS B 1 414 ? 0.783 -13.773 -33.219 1 89.81 414 LYS B N 1
ATOM 7918 C CA . LYS B 1 414 ? 1.506 -12.609 -32.719 1 89.81 414 LYS B CA 1
ATOM 7919 C C . LYS B 1 414 ? 0.961 -12.172 -31.375 1 89.81 414 LYS B C 1
ATOM 7921 O O . LYS B 1 414 ? -0.229 -11.875 -31.234 1 89.81 414 LYS B O 1
ATOM 7926 N N . PRO B 1 415 ? 1.807 -12.211 -30.359 1 91.5 415 PRO B N 1
ATOM 7927 C CA . PRO B 1 415 ? 3.268 -12.328 -30.375 1 91.5 415 PRO B CA 1
ATOM 7928 C C . PRO B 1 415 ? 3.744 -13.773 -30.359 1 91.5 415 PRO B C 1
ATOM 7930 O O . PRO B 1 415 ? 4.941 -14.031 -30.5 1 91.5 415 PRO B O 1
ATOM 7933 N N . GLY B 1 416 ? 2.832 -14.719 -30.156 1 92.5 416 GLY B N 1
ATOM 7934 C CA . GLY B 1 416 ? 3.162 -16.125 -30.297 1 92.5 416 GLY B CA 1
ATOM 7935 C C . GLY B 1 416 ? 3.672 -16.75 -29 1 92.5 416 GLY B C 1
ATOM 7936 O O . GLY B 1 416 ? 4.215 -17.859 -29.016 1 92.5 416 GLY B O 1
ATOM 7937 N N . PHE B 1 417 ? 3.637 -16.031 -27.953 1 92.94 417 PHE B N 1
ATOM 7938 C CA . PHE B 1 417 ? 3.977 -16.453 -26.594 1 92.94 417 PHE B CA 1
ATOM 7939 C C . PHE B 1 417 ? 3.207 -15.641 -25.562 1 92.94 417 PHE B C 1
ATOM 7941 O O . PHE B 1 417 ? 2.748 -14.539 -25.859 1 92.94 417 PHE B O 1
ATOM 7948 N N . PRO B 1 418 ? 2.955 -16.219 -24.391 1 95 418 PRO B N 1
ATOM 7949 C CA . PRO B 1 418 ? 2.287 -15.406 -23.375 1 95 418 PRO B CA 1
ATOM 7950 C C . PRO B 1 418 ? 3.102 -14.18 -22.953 1 95 418 PRO B C 1
ATOM 7952 O O . PRO B 1 418 ? 4.195 -14.312 -22.406 1 95 418 PRO B O 1
ATOM 7955 N N . ASP B 1 419 ? 2.637 -13.062 -23.312 1 94.44 419 ASP B N 1
ATOM 7956 C CA . ASP B 1 419 ? 3.256 -11.789 -22.953 1 94.44 419 ASP B CA 1
ATOM 7957 C C . ASP B 1 419 ? 2.525 -11.133 -21.781 1 94.44 419 ASP B C 1
ATOM 7959 O O . ASP B 1 419 ? 1.498 -10.484 -21.969 1 94.44 419 ASP B O 1
ATOM 7963 N N . THR B 1 420 ? 3.105 -11.281 -20.578 1 95.88 420 THR B N 1
ATOM 7964 C CA . THR B 1 420 ? 2.377 -10.867 -19.375 1 95.88 420 THR B CA 1
ATOM 7965 C C . THR B 1 420 ? 3.184 -9.852 -18.578 1 95.88 420 THR B C 1
ATOM 7967 O O . THR B 1 420 ? 4.406 -9.773 -18.719 1 95.88 420 THR B O 1
ATOM 7970 N N . TYR B 1 421 ? 2.51 -9.031 -17.844 1 97.75 421 TYR B N 1
ATOM 7971 C CA . TYR B 1 421 ? 3.08 -8.156 -16.828 1 97.75 421 TYR B CA 1
ATOM 7972 C C . TYR B 1 421 ? 3.031 -8.82 -15.453 1 97.75 421 TYR B C 1
ATOM 7974 O O . TYR B 1 421 ? 1.95 -9.109 -14.938 1 97.75 421 TYR B O 1
ATOM 7982 N N . LEU B 1 422 ? 4.199 -9.117 -14.898 1 97.75 422 LEU B N 1
ATOM 7983 C CA . LEU B 1 422 ? 4.402 -9.727 -13.586 1 97.75 422 LEU B CA 1
ATOM 7984 C C . LEU B 1 422 ? 3.656 -11.047 -13.484 1 97.75 422 LEU B C 1
ATOM 7986 O O . LEU B 1 422 ? 3.217 -11.438 -12.398 1 97.75 422 LEU B O 1
ATOM 7990 N N . GLY B 1 423 ? 3.357 -11.648 -14.578 1 96.75 423 GLY B N 1
ATOM 7991 C CA . GLY B 1 423 ? 2.77 -12.977 -14.602 1 96.75 423 GLY B CA 1
ATOM 7992 C C . GLY B 1 423 ? 1.274 -12.977 -14.344 1 96.75 423 GLY B C 1
ATOM 7993 O O . GLY B 1 423 ? 0.668 -14.031 -14.164 1 96.75 423 GLY B O 1
ATOM 7994 N N . MET B 1 424 ? 0.612 -11.742 -14.359 1 97.62 424 MET B N 1
ATOM 7995 C CA . MET B 1 424 ? -0.775 -11.719 -13.906 1 97.62 424 MET B CA 1
ATOM 7996 C C . MET B 1 424 ? -1.645 -10.898 -14.859 1 97.62 424 MET B C 1
ATOM 7998 O O . MET B 1 424 ? -2.869 -11.039 -14.859 1 97.62 424 MET B O 1
ATOM 8002 N N . LEU B 1 425 ? -1.038 -10.016 -15.617 1 98.25 425 LEU B N 1
ATOM 8003 C CA . LEU B 1 425 ? -1.784 -9.102 -16.469 1 98.25 425 LEU B CA 1
ATOM 8004 C C . LEU B 1 425 ? -1.245 -9.133 -17.891 1 98.25 425 LEU B C 1
ATOM 8006 O O . LEU B 1 425 ? -0.149 -9.641 -18.141 1 98.25 425 LEU B O 1
ATOM 8010 N N . ALA B 1 426 ? -2.043 -8.664 -18.828 1 97.75 426 ALA B N 1
ATOM 8011 C CA . ALA B 1 426 ? -1.658 -8.578 -20.234 1 97.75 426 ALA B CA 1
ATOM 8012 C C . ALA B 1 426 ? -1.747 -7.145 -20.75 1 97.75 426 ALA B C 1
ATOM 8014 O O . ALA B 1 426 ? -2.697 -6.426 -20.438 1 97.75 426 ALA B O 1
ATOM 8015 N N . PRO B 1 427 ? -0.695 -6.734 -21.469 1 97.25 427 PRO B N 1
ATOM 8016 C CA . PRO B 1 427 ? -0.762 -5.375 -22.016 1 97.25 427 PRO B CA 1
ATOM 8017 C C . PRO B 1 427 ? -1.939 -5.176 -22.969 1 97.25 427 PRO B C 1
ATOM 8019 O O . PRO B 1 427 ? -2.289 -6.086 -23.719 1 97.25 427 PRO B O 1
ATOM 8022 N N . GLU B 1 428 ? -2.59 -4.043 -22.844 1 95.38 428 GLU B N 1
ATOM 8023 C CA . GLU B 1 428 ? -3.652 -3.596 -23.75 1 95.38 428 GLU B CA 1
ATOM 8024 C C . GLU B 1 428 ? -4.945 -4.371 -23.5 1 95.38 428 GLU B C 1
ATOM 8026 O O . GLU B 1 428 ? -5.906 -4.242 -24.25 1 95.38 428 GLU B O 1
ATOM 8031 N N . ILE B 1 429 ? -5.012 -5.246 -22.578 1 98.38 429 ILE B N 1
ATOM 8032 C CA . ILE B 1 429 ? -6.215 -5.977 -22.188 1 98.38 429 ILE B CA 1
ATOM 8033 C C . ILE B 1 429 ? -6.719 -5.457 -20.844 1 98.38 429 ILE B C 1
ATOM 8035 O O . ILE B 1 429 ? -6.277 -5.918 -19.781 1 98.38 429 ILE B O 1
ATOM 8039 N N . PRO B 1 430 ? -7.711 -4.602 -20.859 1 98.5 430 PRO B N 1
ATOM 8040 C CA . PRO B 1 430 ? -8.117 -3.922 -19.625 1 98.5 430 PRO B CA 1
ATOM 8041 C C . PRO B 1 430 ? -8.828 -4.852 -18.656 1 98.5 430 PRO B C 1
ATOM 8043 O O . PRO B 1 430 ? -9.586 -5.73 -19.078 1 98.5 430 PRO B O 1
ATOM 8046 N N . ASN B 1 431 ? -8.617 -4.641 -17.391 1 98.81 431 ASN B N 1
ATOM 8047 C CA . ASN B 1 431 ? -9.367 -5.262 -16.312 1 98.81 431 ASN B CA 1
ATOM 8048 C C . ASN B 1 431 ? -9.328 -6.785 -16.406 1 98.81 431 ASN B C 1
ATOM 8050 O O . ASN B 1 431 ? -10.312 -7.457 -16.078 1 98.81 431 ASN B O 1
ATOM 8054 N N . PHE B 1 432 ? -8.188 -7.293 -16.953 1 98.69 432 PHE B N 1
ATOM 8055 C CA . PHE B 1 432 ? -7.984 -8.727 -17.109 1 98.69 432 PHE B CA 1
ATOM 8056 C C . PHE B 1 432 ? -6.828 -9.219 -16.25 1 98.69 432 PHE B C 1
ATOM 8058 O O . PHE B 1 432 ? -5.742 -8.633 -16.266 1 98.69 432 PHE B O 1
ATOM 8065 N N . LEU B 1 433 ? -7.113 -10.289 -15.445 1 98.69 433 LEU B N 1
ATOM 8066 C CA . LEU B 1 433 ? -6.074 -10.867 -14.602 1 98.69 433 LEU B CA 1
ATOM 8067 C C . LEU B 1 433 ? -6.062 -12.391 -14.719 1 98.69 433 LEU B C 1
ATOM 8069 O O . LEU B 1 433 ? -7.09 -13 -15.023 1 98.69 433 LEU B O 1
ATOM 8073 N N . THR B 1 434 ? -4.879 -12.93 -14.477 1 97.81 434 THR B N 1
ATOM 8074 C CA . THR B 1 434 ? -4.73 -14.375 -14.414 1 97.81 434 THR B CA 1
ATOM 8075 C C . THR B 1 434 ? -4.039 -14.797 -13.117 1 97.81 434 THR B C 1
ATOM 8077 O O . THR B 1 434 ? -3.109 -14.133 -12.664 1 97.81 434 THR B O 1
ATOM 8080 N N . VAL B 1 435 ? -4.57 -15.82 -12.523 1 97.94 435 VAL B N 1
ATOM 8081 C CA . VAL B 1 435 ? -3.941 -16.453 -11.367 1 97.94 435 VAL B CA 1
ATOM 8082 C C . VAL B 1 435 ? -3.232 -17.734 -11.797 1 97.94 435 VAL B C 1
ATOM 8084 O O . VAL B 1 435 ? -3.799 -18.547 -12.523 1 97.94 435 VAL B O 1
ATOM 8087 N N . LEU B 1 436 ? -1.974 -17.891 -11.352 1 95.94 436 LEU B N 1
ATOM 8088 C CA . LEU B 1 436 ? -1.106 -18.984 -11.789 1 95.94 436 LEU B CA 1
ATOM 8089 C C . LEU B 1 436 ? -0.906 -18.953 -13.297 1 95.94 436 LEU B C 1
ATOM 8091 O O . LEU B 1 436 ? -0.975 -19.984 -13.961 1 95.94 436 LEU B O 1
ATOM 8095 N N . GLY B 1 437 ? -0.75 -17.703 -13.789 1 93.06 437 GLY B N 1
ATOM 8096 C CA . GLY B 1 437 ? -0.498 -17.5 -15.203 1 93.06 437 GLY B CA 1
ATOM 8097 C C . GLY B 1 437 ? 0.961 -17.672 -15.578 1 93.06 437 GLY B C 1
ATOM 8098 O O . GLY B 1 437 ? 1.729 -18.281 -14.844 1 93.06 437 GLY B O 1
ATOM 8099 N N . PRO B 1 438 ? 1.294 -17.188 -16.781 1 94.69 438 PRO B N 1
ATOM 8100 C CA . PRO B 1 438 ? 2.695 -17.234 -17.203 1 94.69 438 PRO B CA 1
ATOM 8101 C C . PRO B 1 438 ? 3.619 -16.438 -16.281 1 94.69 438 PRO B C 1
ATOM 8103 O O . PRO B 1 438 ? 3.285 -15.328 -15.875 1 94.69 438 PRO B O 1
ATOM 8106 N N . ASN B 1 439 ? 4.68 -17.094 -15.812 1 95.88 439 ASN B N 1
ATOM 8107 C CA . ASN B 1 439 ? 5.688 -16.469 -14.969 1 95.88 439 ASN B CA 1
ATOM 8108 C C . ASN B 1 439 ? 5.109 -16.031 -13.625 1 95.88 439 ASN B C 1
ATOM 8110 O O . ASN B 1 439 ? 5.488 -15 -13.078 1 95.88 439 ASN B O 1
ATOM 8114 N N . ALA B 1 440 ? 4.168 -16.797 -13.141 1 94.44 440 ALA B N 1
ATOM 8115 C CA . ALA B 1 440 ? 3.426 -16.328 -11.977 1 94.44 440 ALA B CA 1
ATOM 8116 C C . ALA B 1 440 ? 4.023 -16.875 -10.688 1 94.44 440 ALA B C 1
ATOM 8118 O O . ALA B 1 440 ? 3.838 -16.297 -9.609 1 94.44 440 ALA B O 1
ATOM 8119 N N . THR B 1 441 ? 4.707 -17.984 -10.773 1 93.75 441 THR B N 1
ATOM 8120 C CA . THR B 1 441 ? 5.168 -18.625 -9.555 1 93.75 441 THR B CA 1
ATOM 8121 C C . THR B 1 441 ? 6.656 -18.953 -9.641 1 93.75 441 THR B C 1
ATOM 8123 O O . THR B 1 441 ? 7.145 -19.375 -10.695 1 93.75 441 THR B O 1
ATOM 8126 N N . GLY B 1 442 ? 7.312 -18.672 -8.609 1 86.56 442 GLY B N 1
ATOM 8127 C CA . GLY B 1 442 ? 8.727 -19 -8.562 1 86.56 442 GLY B CA 1
ATOM 8128 C C . GLY B 1 442 ? 8.984 -20.484 -8.414 1 86.56 442 GLY B C 1
ATOM 8129 O O . GLY B 1 442 ? 8.102 -21.234 -8.008 1 86.56 442 GLY B O 1
ATOM 8130 N N . PRO B 1 443 ? 10.297 -20.703 -8.867 1 89 443 PRO B N 1
ATOM 8131 C CA . PRO B 1 443 ? 10.711 -22.062 -8.492 1 89 443 PRO B CA 1
ATOM 8132 C C . PRO B 1 443 ? 10.812 -22.234 -6.977 1 89 443 PRO B C 1
ATOM 8134 O O . PRO B 1 443 ? 11.016 -21.266 -6.242 1 89 443 PRO B O 1
ATOM 8137 N N . ALA B 1 444 ? 10.414 -23.25 -6.477 1 83.31 444 ALA B N 1
ATOM 8138 C CA . ALA B 1 444 ? 10.375 -23.516 -5.043 1 83.31 444 ALA B CA 1
ATOM 8139 C C . ALA B 1 444 ? 9.172 -22.859 -4.387 1 83.31 444 ALA B C 1
ATOM 8141 O O . ALA B 1 444 ? 8.195 -22.531 -5.062 1 83.31 444 ALA B O 1
ATOM 8142 N N . GLY B 1 445 ? 9.109 -22.812 -3.096 1 90.75 445 GLY B N 1
ATOM 8143 C CA . GLY B 1 445 ? 7.945 -22.297 -2.393 1 90.75 445 GLY B CA 1
ATOM 8144 C C . GLY B 1 445 ? 6.773 -23.25 -2.395 1 90.75 445 GLY B C 1
ATOM 8145 O O . GLY B 1 445 ? 6.961 -24.469 -2.531 1 90.75 445 GLY B O 1
ATOM 8146 N N . THR B 1 446 ? 5.625 -22.656 -2.082 1 94.38 446 THR B N 1
ATOM 8147 C CA . THR B 1 446 ? 4.418 -23.484 -2.059 1 94.38 446 THR B CA 1
ATOM 8148 C C . THR B 1 446 ? 3.328 -22.875 -2.934 1 94.38 446 THR B C 1
ATOM 8150 O O . THR B 1 446 ? 3.193 -21.641 -2.996 1 94.38 446 THR B O 1
ATOM 8153 N N . LEU B 1 447 ? 2.605 -23.703 -3.6 1 95.38 447 LEU B N 1
ATOM 8154 C CA . LEU B 1 447 ? 1.584 -23.266 -4.547 1 95.38 447 LEU B CA 1
ATOM 8155 C C . LEU B 1 447 ? 0.518 -22.438 -3.854 1 95.38 447 LEU B C 1
ATOM 8157 O O . LEU B 1 447 ? 0.131 -21.375 -4.352 1 95.38 447 LEU B O 1
ATOM 8161 N N . CYS B 1 448 ? 0.036 -22.875 -2.715 1 97.44 448 CYS B N 1
ATOM 8162 C CA . CYS B 1 448 ? -1.069 -22.219 -2.035 1 97.44 448 CYS B CA 1
ATOM 8163 C C . CYS B 1 448 ? -0.668 -20.812 -1.578 1 97.44 448 CYS B C 1
ATOM 8165 O O . CYS B 1 448 ? -1.445 -19.875 -1.705 1 97.44 448 CYS B O 1
ATOM 8167 N N . HIS B 1 449 ? 0.551 -20.719 -1.098 1 97.19 449 HIS B N 1
ATOM 8168 C CA . HIS B 1 449 ? 1.056 -19.406 -0.733 1 97.19 449 HIS B CA 1
ATOM 8169 C C . HIS B 1 449 ? 1.131 -18.484 -1.949 1 97.19 449 HIS B C 1
ATOM 8171 O O . HIS B 1 449 ? 0.763 -17.312 -1.871 1 97.19 449 HIS B O 1
ATOM 8177 N N . ALA B 1 450 ? 1.617 -18.969 -3.043 1 97.38 450 ALA B N 1
ATOM 8178 C CA . ALA B 1 450 ? 1.715 -18.188 -4.273 1 97.38 450 ALA B CA 1
ATOM 8179 C C . ALA B 1 450 ? 0.344 -17.672 -4.707 1 97.38 450 ALA B C 1
ATOM 8181 O O . ALA B 1 450 ? 0.199 -16.516 -5.086 1 97.38 450 ALA B O 1
ATOM 8182 N N . VAL B 1 451 ? -0.656 -18.531 -4.637 1 98.25 451 VAL B N 1
ATOM 8183 C CA . VAL B 1 451 ? -2.016 -18.172 -5.031 1 98.25 451 VAL B CA 1
ATOM 8184 C C . VAL B 1 451 ? -2.547 -17.078 -4.105 1 98.25 451 VAL B C 1
ATOM 8186 O O . VAL B 1 451 ? -3.131 -16.094 -4.57 1 98.25 451 VAL B O 1
ATOM 8189 N N . GLU B 1 452 ? -2.318 -17.25 -2.854 1 98.44 452 GLU B N 1
ATOM 8190 C CA . GLU B 1 452 ? -2.779 -16.266 -1.874 1 98.44 452 GLU B CA 1
ATOM 8191 C C . GLU B 1 452 ? -2.156 -14.898 -2.125 1 98.44 452 GLU B C 1
ATOM 8193 O O . GLU B 1 452 ? -2.842 -13.875 -2.062 1 98.44 452 GLU B O 1
ATOM 8198 N N . ASN B 1 453 ? -0.898 -14.883 -2.406 1 97.25 453 ASN B N 1
ATOM 8199 C CA . ASN B 1 453 ? -0.21 -13.633 -2.699 1 97.25 453 ASN B CA 1
ATOM 8200 C C . ASN B 1 453 ? -0.742 -12.984 -3.975 1 97.25 453 ASN B C 1
ATOM 8202 O O . ASN B 1 453 ? -0.93 -11.766 -4.027 1 97.25 453 ASN B O 1
ATOM 8206 N N . GLN B 1 454 ? -0.936 -13.773 -4.965 1 98.44 454 GLN B N 1
ATOM 8207 C CA . GLN B 1 454 ? -1.484 -13.266 -6.219 1 98.44 454 GLN B CA 1
ATOM 8208 C C . GLN B 1 454 ? -2.881 -12.68 -6.012 1 98.44 454 GLN B C 1
ATOM 8210 O O . GLN B 1 454 ? -3.191 -11.602 -6.52 1 98.44 454 GLN B O 1
ATOM 8215 N N . LEU B 1 455 ? -3.68 -13.344 -5.211 1 98.75 455 LEU B N 1
ATOM 8216 C CA . LEU B 1 455 ? -5.047 -12.891 -4.992 1 98.75 455 LEU B CA 1
ATOM 8217 C C . LEU B 1 455 ? -5.066 -11.648 -4.102 1 98.75 455 LEU B C 1
ATOM 8219 O O . LEU B 1 455 ? -5.949 -10.797 -4.234 1 98.75 455 LEU B O 1
ATOM 8223 N N . THR B 1 456 ? -4.094 -11.539 -3.227 1 98.38 456 THR B N 1
ATOM 8224 C CA . THR B 1 456 ? -3.945 -10.297 -2.473 1 98.38 456 THR B CA 1
ATOM 8225 C C . THR B 1 456 ? -3.604 -9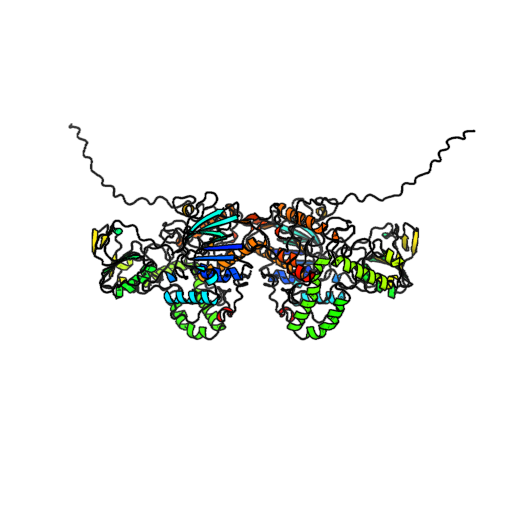.141 -3.402 1 98.38 456 THR B C 1
ATOM 8227 O O . THR B 1 456 ? -4.129 -8.031 -3.246 1 98.38 456 THR B O 1
ATOM 8230 N N . TYR B 1 457 ? -2.699 -9.359 -4.34 1 98.25 457 TYR B N 1
ATOM 8231 C CA . TYR B 1 457 ? -2.387 -8.375 -5.367 1 98.25 457 TYR B CA 1
ATOM 8232 C C . TYR B 1 457 ? -3.639 -7.98 -6.145 1 98.25 457 TYR B C 1
ATOM 8234 O O . TYR B 1 457 ? -3.883 -6.797 -6.383 1 98.25 457 TYR B O 1
ATOM 8242 N N . VAL B 1 458 ? -4.477 -8.969 -6.5 1 98.75 458 VAL B N 1
ATOM 8243 C CA . VAL B 1 458 ? -5.738 -8.734 -7.203 1 98.75 458 VAL B CA 1
ATOM 8244 C C . VAL B 1 458 ? -6.648 -7.852 -6.348 1 98.75 458 VAL B C 1
ATOM 8246 O O . VAL B 1 458 ? -7.266 -6.914 -6.859 1 98.75 458 VAL B O 1
ATOM 8249 N N . ALA B 1 459 ? -6.73 -8.148 -5.098 1 98.69 459 ALA B N 1
ATOM 8250 C CA . ALA B 1 459 ? -7.574 -7.375 -4.191 1 98.69 459 ALA B CA 1
ATOM 8251 C C . ALA B 1 459 ? -7.188 -5.902 -4.203 1 98.69 459 ALA B C 1
ATOM 8253 O O . ALA B 1 459 ? -8.055 -5.023 -4.184 1 98.69 459 ALA B O 1
ATOM 8254 N N . LYS B 1 460 ? -5.922 -5.672 -4.199 1 98.12 460 LYS B N 1
ATOM 8255 C CA . LYS B 1 460 ? -5.441 -4.293 -4.223 1 98.12 460 LYS B CA 1
ATOM 8256 C C . LYS B 1 460 ? -5.879 -3.58 -5.5 1 98.12 460 LYS B C 1
ATOM 8258 O O . LYS B 1 460 ? -6.281 -2.414 -5.461 1 98.12 460 LYS B O 1
ATOM 8263 N N . LEU B 1 461 ? -5.812 -4.246 -6.633 1 98.56 461 LEU B N 1
ATOM 8264 C CA . LEU B 1 461 ? -6.258 -3.66 -7.891 1 98.56 461 LEU B CA 1
ATOM 8265 C C . LEU B 1 461 ? -7.75 -3.365 -7.855 1 98.56 461 LEU B C 1
ATOM 8267 O O . LEU B 1 461 ? -8.188 -2.285 -8.266 1 98.56 461 LEU B O 1
ATOM 8271 N N . LEU B 1 462 ? -8.516 -4.316 -7.336 1 98.5 462 LEU B N 1
ATOM 8272 C CA . LEU B 1 462 ? -9.969 -4.156 -7.281 1 98.5 462 LEU B CA 1
ATOM 8273 C C . LEU B 1 462 ? -10.352 -3.002 -6.363 1 98.5 462 LEU B C 1
ATOM 8275 O O . LEU B 1 462 ? -11.234 -2.207 -6.691 1 98.5 462 LEU B O 1
ATOM 8279 N N . ARG B 1 463 ? -9.695 -2.875 -5.223 1 97.12 463 ARG B N 1
ATOM 8280 C CA . ARG B 1 463 ? -9.977 -1.779 -4.301 1 97.12 463 ARG B CA 1
ATOM 8281 C C . ARG B 1 463 ? -9.711 -0.428 -4.957 1 97.12 463 ARG B C 1
ATOM 8283 O O . ARG B 1 463 ? -10.516 0.496 -4.84 1 97.12 463 ARG B O 1
ATOM 8290 N N . LYS B 1 464 ? -8.57 -0.36 -5.586 1 97.25 464 LYS B N 1
ATOM 8291 C CA . LYS B 1 464 ? -8.242 0.912 -6.223 1 97.25 464 LYS B CA 1
ATOM 8292 C C . LYS B 1 464 ? -9.281 1.282 -7.281 1 97.25 464 LYS B C 1
ATOM 8294 O O . LYS B 1 464 ? -9.734 2.428 -7.34 1 97.25 464 LYS B O 1
ATOM 8299 N N . ALA B 1 465 ? -9.617 0.312 -8.102 1 97.56 465 ALA B N 1
ATOM 8300 C CA . ALA B 1 465 ? -10.594 0.571 -9.156 1 97.56 465 ALA B CA 1
ATOM 8301 C C . ALA B 1 465 ? -11.922 1.038 -8.57 1 97.56 465 ALA B C 1
ATOM 8303 O O . ALA B 1 465 ? -12.5 2.029 -9.031 1 97.56 465 ALA B O 1
ATOM 8304 N N . ALA B 1 466 ? -12.375 0.359 -7.574 1 96.44 466 ALA B N 1
ATOM 8305 C CA . ALA B 1 466 ? -13.664 0.658 -6.961 1 96.44 466 ALA B CA 1
ATOM 8306 C C . ALA B 1 466 ? -13.656 2.037 -6.309 1 96.44 466 ALA B C 1
ATOM 8308 O O . ALA B 1 466 ? -14.562 2.84 -6.523 1 96.44 466 ALA B O 1
ATOM 8309 N N . THR B 1 467 ? -12.641 2.389 -5.586 1 95.88 467 THR B N 1
ATOM 8310 C CA . THR B 1 467 ? -12.648 3.561 -4.719 1 95.88 467 THR B CA 1
ATOM 8311 C C . THR B 1 467 ? -12.289 4.816 -5.504 1 95.88 467 THR B C 1
ATOM 8313 O O . THR B 1 467 ? -12.648 5.93 -5.113 1 95.88 467 THR B O 1
ATOM 8316 N N . GLN B 1 468 ? -11.578 4.656 -6.621 1 96.31 468 GLN B N 1
ATOM 8317 C CA . GLN B 1 468 ? -11.094 5.848 -7.309 1 96.31 468 GLN B CA 1
ATOM 8318 C C . GLN B 1 468 ? -11.797 6.035 -8.648 1 96.31 468 GLN B C 1
ATOM 8320 O O . GLN B 1 468 ? -11.328 6.797 -9.5 1 96.31 468 GLN B O 1
ATOM 8325 N N . GLY B 1 469 ? -12.859 5.344 -8.852 1 94.5 469 GLY B N 1
ATOM 8326 C CA . GLY B 1 469 ? -13.68 5.52 -10.039 1 94.5 469 GLY B CA 1
ATOM 8327 C C . GLY B 1 469 ? -12.953 5.148 -11.32 1 94.5 469 GLY B C 1
ATOM 8328 O O . GLY B 1 469 ? -13.086 5.84 -12.336 1 94.5 469 GLY B O 1
ATOM 8329 N N . ILE B 1 470 ? -12.117 4.148 -11.266 1 96.62 470 ILE B N 1
ATOM 8330 C CA . ILE B 1 470 ? -11.391 3.691 -12.445 1 96.62 470 ILE B CA 1
ATOM 8331 C C . ILE B 1 470 ? -12.273 2.768 -13.273 1 96.62 470 ILE B C 1
ATOM 8333 O O . ILE B 1 470 ? -12.766 1.755 -12.773 1 96.62 470 ILE B O 1
ATOM 8337 N N . ARG B 1 471 ? -12.406 3.154 -14.523 1 95.38 471 ARG B N 1
ATOM 8338 C CA . ARG B 1 471 ? -13.211 2.377 -15.469 1 95.38 471 ARG B CA 1
ATOM 8339 C C . ARG B 1 471 ? -12.422 1.192 -16.016 1 95.38 471 ARG B C 1
ATOM 8341 O O . ARG B 1 471 ? -12.945 0.08 -16.109 1 95.38 471 ARG B O 1
ATOM 8348 N N . SER B 1 472 ? -11.242 1.479 -16.406 1 97.38 472 SER B N 1
ATOM 8349 C CA . SER B 1 472 ? -10.383 0.429 -16.938 1 97.38 472 SER B CA 1
ATOM 8350 C C . SER B 1 472 ? -8.922 0.685 -16.578 1 97.38 472 SER B C 1
ATOM 8352 O O . SER B 1 472 ? -8.516 1.831 -16.375 1 97.38 472 SER B O 1
ATOM 8354 N N . MET B 1 473 ? -8.188 -0.351 -16.406 1 98.31 473 MET B N 1
ATOM 8355 C CA . MET B 1 473 ? -6.742 -0.277 -16.219 1 98.31 473 MET B CA 1
ATOM 8356 C C . MET B 1 473 ? -6.039 -1.46 -16.875 1 98.31 473 MET B C 1
ATOM 8358 O O . MET B 1 473 ? -6.582 -2.564 -16.906 1 98.31 473 MET B O 1
ATOM 8362 N N . ALA B 1 474 ? -4.883 -1.264 -17.422 1 98.62 474 ALA B N 1
ATOM 8363 C CA . ALA B 1 474 ? -4.027 -2.277 -18.031 1 98.62 474 ALA B CA 1
ATOM 8364 C C . ALA B 1 474 ? -2.555 -1.891 -17.922 1 98.62 474 ALA B C 1
ATOM 8366 O O . ALA B 1 474 ? -2.217 -0.705 -17.938 1 98.62 474 ALA B O 1
ATOM 8367 N N . PRO B 1 475 ? -1.694 -2.906 -17.688 1 98.5 475 PRO B N 1
ATOM 8368 C CA . PRO B 1 475 ? -0.277 -2.543 -17.766 1 98.5 475 PRO B CA 1
ATOM 8369 C C . PRO B 1 475 ? 0.11 -1.959 -19.125 1 98.5 475 PRO B C 1
ATOM 8371 O O . PRO B 1 475 ? -0.411 -2.389 -20.156 1 98.5 475 PRO B O 1
ATOM 8374 N N . THR B 1 476 ? 1.006 -1.029 -19.141 1 97.94 476 THR B N 1
ATOM 8375 C CA . THR B 1 476 ? 1.449 -0.429 -20.391 1 97.94 476 THR B CA 1
ATOM 8376 C C . THR B 1 476 ? 2.299 -1.413 -21.188 1 97.94 476 THR B C 1
ATOM 8378 O O . THR B 1 476 ? 2.881 -2.342 -20.625 1 97.94 476 THR B O 1
ATOM 8381 N N . VAL B 1 477 ? 2.355 -1.176 -22.484 1 96.81 477 VAL B N 1
ATOM 8382 C CA . VAL B 1 477 ? 3.189 -1.979 -23.375 1 96.81 477 VAL B CA 1
ATOM 8383 C C . VAL B 1 477 ? 4.656 -1.839 -22.969 1 96.81 477 VAL B C 1
ATOM 8385 O O . VAL B 1 477 ? 5.402 -2.822 -22.969 1 96.81 477 VAL B O 1
ATOM 8388 N N . GLU B 1 478 ? 4.988 -0.633 -22.547 1 95.44 478 GLU B N 1
ATOM 8389 C CA . GLU B 1 478 ? 6.371 -0.352 -22.156 1 95.44 478 GLU B CA 1
ATOM 8390 C C . GLU B 1 478 ? 6.762 -1.122 -20.906 1 95.44 478 GLU B C 1
ATOM 8392 O O . GLU B 1 478 ? 7.824 -1.743 -20.859 1 95.44 478 GLU B O 1
ATOM 8397 N N . ALA B 1 479 ? 5.91 -1.059 -19.906 1 96.88 479 ALA B N 1
ATOM 8398 C CA . ALA B 1 479 ? 6.191 -1.771 -18.656 1 96.88 479 ALA B CA 1
ATOM 8399 C C . ALA B 1 479 ? 6.27 -3.275 -18.891 1 96.88 479 ALA B C 1
ATOM 8401 O O . ALA B 1 479 ? 7.125 -3.955 -18.312 1 96.88 479 ALA B O 1
ATOM 8402 N N . THR B 1 480 ? 5.434 -3.791 -19.75 1 96.81 480 THR B N 1
ATOM 8403 C CA . THR B 1 480 ? 5.426 -5.215 -20.078 1 96.81 480 THR B CA 1
ATOM 8404 C C . THR B 1 480 ? 6.691 -5.602 -20.844 1 96.81 480 THR B C 1
ATOM 8406 O O . THR B 1 480 ? 7.273 -6.66 -20.594 1 96.81 480 THR B O 1
ATOM 8409 N N . ARG B 1 481 ? 7.074 -4.766 -21.719 1 94.88 481 ARG B N 1
ATOM 8410 C CA . ARG B 1 481 ? 8.312 -4.984 -22.453 1 94.88 481 ARG B CA 1
ATOM 8411 C C . ARG B 1 481 ? 9.508 -5.023 -21.516 1 94.88 481 ARG B C 1
ATOM 8413 O O . ARG B 1 481 ? 10.398 -5.863 -21.656 1 94.88 481 ARG B O 1
ATOM 8420 N N . ASP B 1 482 ? 9.547 -4.129 -20.562 1 94.5 482 ASP B N 1
ATOM 8421 C CA . ASP B 1 482 ? 10.633 -4.09 -19.578 1 94.5 482 ASP B CA 1
ATOM 8422 C C . ASP B 1 482 ? 10.672 -5.379 -18.75 1 94.5 482 ASP B C 1
ATOM 8424 O O . ASP B 1 482 ? 11.742 -5.934 -18.516 1 94.5 482 ASP B O 1
ATOM 8428 N N . PHE B 1 483 ? 9.539 -5.832 -18.344 1 96.69 483 PHE B N 1
ATOM 8429 C CA . PHE B 1 483 ? 9.484 -7.07 -17.562 1 96.69 483 PHE B CA 1
ATOM 8430 C C . PHE B 1 483 ? 9.93 -8.258 -18.422 1 96.69 483 PHE B C 1
ATOM 8432 O O . PHE B 1 483 ? 10.68 -9.117 -17.938 1 96.69 483 PHE B O 1
ATOM 8439 N N . ARG B 1 484 ? 9.469 -8.289 -19.625 1 95.06 484 ARG B N 1
ATOM 8440 C CA . ARG B 1 484 ? 9.891 -9.344 -20.547 1 95.06 484 ARG B CA 1
ATOM 8441 C C . ARG B 1 484 ? 11.406 -9.352 -20.719 1 95.06 484 ARG B C 1
ATOM 8443 O O . ARG B 1 484 ? 12.031 -10.414 -20.719 1 95.06 484 ARG B O 1
ATOM 8450 N N . ALA B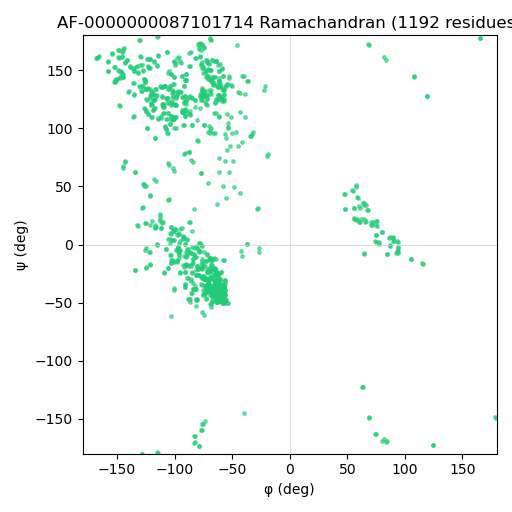 1 485 ? 11.938 -8.18 -20.844 1 94.75 485 ALA B N 1
ATOM 8451 C CA . ALA B 1 485 ? 13.391 -8.07 -21 1 94.75 485 ALA B CA 1
ATOM 8452 C C . ALA B 1 485 ? 14.109 -8.656 -19.781 1 94.75 485 ALA B C 1
ATOM 8454 O O . ALA B 1 485 ? 15.109 -9.359 -19.922 1 94.75 485 ALA B O 1
ATOM 8455 N N . TYR B 1 486 ? 13.641 -8.383 -18.625 1 95.38 486 TYR B N 1
ATOM 8456 C CA . TYR B 1 486 ? 14.211 -8.953 -17.406 1 95.38 486 TYR B CA 1
ATOM 8457 C C . TYR B 1 486 ? 14.117 -10.477 -17.422 1 95.38 486 TYR B C 1
ATOM 8459 O O . TYR B 1 486 ? 15.094 -11.164 -17.141 1 95.38 486 TYR B O 1
ATOM 8467 N N . THR B 1 487 ? 12.977 -10.977 -17.781 1 95.44 487 THR B N 1
ATOM 8468 C CA . THR B 1 487 ? 12.719 -12.414 -17.812 1 95.44 487 THR B CA 1
ATOM 8469 C C . THR B 1 487 ? 13.664 -13.117 -18.781 1 95.44 487 THR B C 1
ATOM 8471 O O . THR B 1 487 ? 14.266 -14.141 -18.453 1 95.44 487 THR B O 1
ATOM 8474 N N . GLU B 1 488 ? 13.797 -12.531 -19.891 1 94.06 488 GLU B N 1
ATOM 8475 C CA . GLU B 1 488 ? 14.609 -13.133 -20.953 1 94.06 488 GLU B CA 1
ATOM 8476 C C . GLU B 1 488 ? 16.094 -13.055 -20.625 1 94.06 488 GLU B C 1
ATOM 8478 O O . GLU B 1 488 ? 16.891 -13.859 -21.109 1 94.06 488 GLU B O 1
ATOM 8483 N N . ALA B 1 489 ? 16.422 -12.086 -19.781 1 94.12 489 ALA B N 1
ATOM 8484 C CA . ALA B 1 489 ? 17.812 -11.992 -19.328 1 94.12 489 ALA B CA 1
ATOM 8485 C C . ALA B 1 489 ? 18.078 -12.992 -18.203 1 94.12 489 ALA B C 1
ATOM 8487 O O . ALA B 1 489 ? 19.203 -13.484 -18.062 1 94.12 489 ALA B O 1
ATOM 8488 N N . PHE B 1 490 ? 17.156 -13.367 -17.484 1 95.88 490 PHE B N 1
ATOM 8489 C CA . PHE B 1 490 ? 17.312 -14.18 -16.281 1 95.88 490 PHE B CA 1
ATOM 8490 C C . PHE B 1 490 ? 17.484 -15.656 -16.641 1 95.88 490 PHE B C 1
ATOM 8492 O O . PHE B 1 490 ? 18.406 -16.312 -16.172 1 95.88 490 PHE B O 1
ATOM 8499 N N . PHE B 1 491 ? 16.703 -16.219 -17.484 1 95.31 491 PHE B N 1
ATOM 8500 C CA . PHE B 1 491 ? 16.516 -17.672 -17.594 1 95.31 491 PHE B CA 1
ATOM 8501 C C . PHE B 1 491 ? 17.703 -18.312 -18.297 1 95.31 491 PHE B C 1
ATOM 8503 O O . PHE B 1 491 ? 18.047 -19.469 -18.016 1 95.31 491 PHE B O 1
ATOM 8510 N N . PRO B 1 492 ? 18.406 -17.625 -19.188 1 93.88 492 PRO B N 1
ATOM 8511 C CA . PRO B 1 492 ? 19.578 -18.266 -19.781 1 93.88 492 PRO B CA 1
ATOM 8512 C C . PRO B 1 492 ? 20.609 -18.703 -18.734 1 93.88 492 PRO B C 1
ATOM 8514 O O . PRO B 1 492 ? 21.453 -19.562 -19 1 93.88 492 PRO B O 1
ATOM 8517 N N . ARG B 1 493 ? 20.453 -18.234 -17.562 1 94.12 493 ARG B N 1
ATOM 8518 C CA . ARG B 1 493 ? 21.375 -18.578 -16.484 1 94.12 493 ARG B CA 1
ATOM 8519 C C . ARG B 1 493 ? 20.969 -19.875 -15.797 1 94.12 493 ARG B C 1
ATOM 8521 O O . ARG B 1 493 ? 21.734 -20.438 -15.008 1 94.12 493 ARG B O 1
ATOM 8528 N N . THR B 1 494 ? 19.875 -20.391 -16.125 1 95.75 494 THR B N 1
ATOM 8529 C CA . THR B 1 494 ? 19.266 -21.5 -15.391 1 95.75 494 THR B CA 1
ATOM 8530 C C . THR B 1 494 ? 19.219 -22.766 -16.25 1 95.75 494 THR B C 1
ATOM 8532 O O . THR B 1 494 ? 19.281 -22.688 -17.484 1 95.75 494 THR B O 1
ATOM 8535 N N . VAL B 1 495 ? 19.047 -23.891 -15.609 1 95.62 495 VAL B N 1
ATOM 8536 C CA . VAL B 1 495 ? 18.984 -25.172 -16.281 1 95.62 495 VAL B CA 1
ATOM 8537 C C . VAL B 1 495 ? 17.656 -25.297 -17.031 1 95.62 495 VAL B C 1
ATOM 8539 O O . VAL B 1 495 ? 17.516 -26.141 -17.922 1 95.62 495 VAL B O 1
ATOM 8542 N N . MET B 1 496 ? 16.688 -24.438 -16.75 1 94.62 496 MET B N 1
ATOM 8543 C CA . MET B 1 496 ? 15.375 -24.484 -17.375 1 94.62 496 MET B CA 1
ATOM 8544 C C . MET B 1 496 ? 15.469 -24.109 -18.859 1 94.62 496 MET B C 1
ATOM 8546 O O . MET B 1 496 ? 14.578 -24.438 -19.641 1 94.62 496 MET B O 1
ATOM 8550 N N . SER B 1 497 ? 16.531 -23.453 -19.203 1 93.12 497 SER B N 1
ATOM 8551 C CA . SER B 1 497 ? 16.688 -23 -20.578 1 93.12 497 SER B CA 1
ATOM 8552 C C . SER B 1 497 ? 17.422 -24.047 -21.422 1 93.12 497 SER B C 1
ATOM 8554 O O . SER B 1 497 ? 17.641 -23.844 -22.609 1 93.12 497 SER B O 1
ATOM 8556 N N . GLU B 1 498 ? 17.781 -25.141 -20.844 1 93.94 498 GLU B N 1
ATOM 8557 C CA . GLU B 1 498 ? 18.438 -26.188 -21.594 1 93.94 498 GLU B CA 1
ATOM 8558 C C . GLU B 1 498 ? 17.484 -26.859 -22.578 1 93.94 498 GLU B C 1
ATOM 8560 O O . GLU B 1 498 ? 16.297 -26.5 -22.641 1 93.94 498 GLU B O 1
ATOM 8565 N N . ALA B 1 499 ? 18.031 -27.797 -23.359 1 91.31 499 ALA B N 1
ATOM 8566 C CA . ALA B 1 499 ? 17.281 -28.391 -24.469 1 91.31 499 ALA B CA 1
ATOM 8567 C C . ALA B 1 499 ? 16.406 -29.531 -23.984 1 91.31 499 ALA B C 1
ATOM 8569 O O . ALA B 1 499 ? 16.672 -30.703 -24.266 1 91.31 499 ALA B O 1
ATOM 8570 N N . CYS B 1 500 ? 15.406 -29.172 -23.297 1 90.75 500 CYS B N 1
ATOM 8571 C CA . CYS B 1 500 ? 14.391 -30.125 -22.891 1 90.75 500 CYS B CA 1
ATOM 8572 C C . CYS B 1 500 ? 12.992 -29.562 -23.109 1 90.75 500 CYS B C 1
ATOM 8574 O O . CYS B 1 500 ? 12.812 -28.344 -23.172 1 90.75 500 CYS B O 1
ATOM 8576 N N . SER B 1 501 ? 12.039 -30.438 -23.344 1 89.69 501 SER B N 1
ATOM 8577 C CA . SER B 1 501 ? 10.633 -30.062 -23.453 1 89.69 501 SER B CA 1
ATOM 8578 C C . SER B 1 501 ? 9.938 -30.141 -22.094 1 89.69 501 SER B C 1
ATOM 8580 O O . SER B 1 501 ? 9.961 -31.188 -21.438 1 89.69 501 SER B O 1
ATOM 8582 N N . SER B 1 502 ? 9.375 -29.062 -21.688 1 90.62 502 SER B N 1
ATOM 8583 C CA . SER B 1 502 ? 8.672 -28.984 -20.406 1 90.62 502 SER B CA 1
ATOM 8584 C C . SER B 1 502 ? 7.535 -27.984 -20.453 1 90.62 502 SER B C 1
ATOM 8586 O O . SER B 1 502 ? 7.426 -27.203 -21.406 1 90.62 502 SER B O 1
ATOM 8588 N N . TRP B 1 503 ? 6.676 -28.031 -19.422 1 91.44 503 TRP B N 1
ATOM 8589 C CA . TRP B 1 503 ? 5.637 -27 -19.359 1 91.44 503 TRP B CA 1
ATOM 8590 C C . TRP B 1 503 ? 6.242 -25.641 -19.047 1 91.44 503 TRP B C 1
ATOM 8592 O O . TRP B 1 503 ? 5.594 -24.609 -19.234 1 91.44 503 TRP B O 1
ATOM 8602 N N . TYR B 1 504 ? 7.555 -25.562 -18.641 1 93.75 504 TYR B N 1
ATOM 8603 C CA . TYR B 1 504 ? 8.234 -24.297 -18.406 1 93.75 504 TYR B CA 1
ATOM 8604 C C . TYR B 1 504 ? 8.312 -23.484 -19.688 1 93.75 504 TYR B C 1
ATOM 8606 O O . TYR B 1 504 ? 8.242 -22.25 -19.656 1 93.75 504 TYR B O 1
ATOM 8614 N N . ASN B 1 505 ? 8.508 -24.172 -20.812 1 92.88 505 ASN B N 1
ATOM 8615 C CA . ASN B 1 505 ? 8.75 -23.5 -22.078 1 92.88 505 ASN B CA 1
ATOM 8616 C C . ASN B 1 505 ? 7.637 -23.797 -23.094 1 92.88 505 ASN B C 1
ATOM 8618 O O . ASN B 1 505 ? 7.848 -23.672 -24.297 1 92.88 505 ASN B O 1
ATOM 8622 N N . GLY B 1 506 ? 6.508 -24.281 -22.656 1 89.5 506 GLY B N 1
ATOM 8623 C CA . GLY B 1 506 ? 5.375 -24.547 -23.531 1 89.5 506 GLY B CA 1
ATOM 8624 C C . GLY B 1 506 ? 5.594 -25.719 -24.453 1 89.5 506 GLY B C 1
ATOM 8625 O O . GLY B 1 506 ? 4.93 -25.844 -25.484 1 89.5 506 GLY B O 1
ATOM 8626 N N . GLY B 1 507 ? 6.52 -26.562 -24.141 1 88.88 507 GLY B N 1
ATOM 8627 C CA . GLY B 1 507 ? 6.793 -27.75 -24.938 1 88.88 507 GLY B CA 1
ATOM 8628 C C . GLY B 1 507 ? 7.824 -27.516 -26.016 1 88.88 507 GLY B C 1
ATOM 8629 O O . GLY B 1 507 ? 8.164 -28.422 -26.781 1 88.88 507 GLY B O 1
ATOM 8630 N N . ILE B 1 508 ? 8.359 -26.328 -26.031 1 90.81 508 ILE B N 1
ATOM 8631 C CA . ILE B 1 508 ? 9.344 -25.984 -27.047 1 90.81 508 ILE B CA 1
ATOM 8632 C C . ILE B 1 508 ? 10.75 -26.109 -26.469 1 90.81 508 ILE B C 1
ATOM 8634 O O . ILE B 1 508 ? 11.172 -25.25 -25.672 1 90.81 508 ILE B O 1
ATOM 8638 N N . LYS B 1 509 ? 11.484 -27.125 -26.938 1 90.88 509 LYS B N 1
ATOM 8639 C CA . LYS B 1 509 ? 12.828 -27.391 -26.422 1 90.88 509 LYS B CA 1
ATOM 8640 C C . LYS B 1 509 ? 13.727 -26.156 -26.594 1 90.88 509 LYS B C 1
ATOM 8642 O O . LYS B 1 509 ? 13.867 -25.641 -27.703 1 90.88 509 LYS B O 1
ATOM 8647 N N . GLY B 1 510 ? 14.25 -25.734 -25.453 1 89.19 510 GLY B N 1
ATOM 8648 C CA . GLY B 1 510 ? 15.156 -24.594 -25.5 1 89.19 510 GLY B CA 1
ATOM 8649 C C . GLY B 1 510 ? 14.445 -23.266 -25.719 1 89.19 510 GLY B C 1
ATOM 8650 O O . GLY B 1 510 ? 15.086 -22.234 -25.891 1 89.19 510 GLY B O 1
ATOM 8651 N N . GLY B 1 511 ? 13.156 -23.297 -25.672 1 90.19 511 GLY B N 1
ATOM 8652 C CA . GLY B 1 511 ? 12.383 -22.094 -25.969 1 90.19 511 GLY B CA 1
ATOM 8653 C C . GLY B 1 511 ? 12.25 -21.172 -24.766 1 90.19 511 GLY B C 1
ATOM 8654 O O . GLY B 1 511 ? 12.953 -21.328 -23.766 1 90.19 511 GLY B O 1
ATOM 8655 N N . ARG B 1 512 ? 11.391 -20.172 -24.953 1 91.69 512 ARG B N 1
ATOM 8656 C CA . ARG B 1 512 ? 11.109 -19.188 -23.906 1 91.69 512 ARG B CA 1
ATOM 8657 C C . ARG B 1 512 ? 10.523 -19.844 -22.672 1 91.69 512 ARG B C 1
ATOM 8659 O O . ARG B 1 512 ? 9.656 -20.719 -22.766 1 91.69 512 ARG B O 1
ATOM 8666 N N . ILE B 1 513 ? 11.07 -19.375 -21.547 1 94 513 ILE B N 1
ATOM 8667 C CA . ILE B 1 513 ? 10.516 -19.891 -20.297 1 94 513 ILE B CA 1
ATOM 8668 C C . ILE B 1 513 ? 9.367 -19 -19.828 1 94 513 ILE B C 1
ATOM 8670 O O . ILE B 1 513 ? 9.57 -17.812 -19.562 1 94 513 ILE B O 1
ATOM 8674 N N . HIS B 1 514 ? 8.211 -19.484 -19.781 1 93.12 514 HIS B N 1
ATOM 8675 C CA . HIS B 1 514 ? 7.07 -18.703 -19.312 1 93.12 514 HIS B CA 1
ATOM 8676 C C . HIS B 1 514 ? 6.344 -19.406 -18.172 1 93.12 514 HIS B C 1
ATOM 8678 O O . HIS B 1 514 ? 5.457 -18.844 -17.547 1 93.12 514 HIS B O 1
ATOM 8684 N N . GLY B 1 515 ? 6.793 -20.594 -17.844 1 94.19 515 GLY B N 1
ATOM 8685 C CA . GLY B 1 515 ? 6.098 -21.359 -16.828 1 94.19 515 GLY B CA 1
ATOM 8686 C C . GLY B 1 515 ? 6.512 -21 -15.422 1 94.19 515 GLY B C 1
ATOM 8687 O O . GLY B 1 515 ? 5.816 -21.344 -14.461 1 94.19 515 GLY B O 1
ATOM 8688 N N . LEU B 1 516 ? 7.617 -20.25 -15.32 1 95.94 516 LEU B N 1
ATOM 8689 C CA . LEU B 1 516 ? 8.148 -19.969 -13.992 1 95.94 516 LEU B CA 1
ATOM 8690 C C . LEU B 1 516 ? 8.523 -18.5 -13.867 1 95.94 516 LEU B C 1
ATOM 8692 O O . LEU B 1 516 ? 8.93 -17.859 -14.844 1 95.94 516 LEU B O 1
ATOM 8696 N N . TRP B 1 517 ? 8.391 -18.016 -12.609 1 97.56 517 TRP B N 1
ATOM 8697 C CA . TRP B 1 517 ? 8.867 -16.672 -12.273 1 97.56 517 TRP B CA 1
ATOM 8698 C C . TRP B 1 517 ? 10.391 -16.594 -12.367 1 97.56 517 TRP B C 1
ATOM 8700 O O . TRP B 1 517 ? 11.094 -17.531 -11.953 1 97.56 517 TRP B O 1
ATOM 8710 N N . PRO B 1 518 ? 10.922 -15.531 -12.93 1 97.25 518 PRO B N 1
ATOM 8711 C CA . PRO B 1 518 ? 12.367 -15.344 -13.031 1 97.25 518 PRO B CA 1
ATOM 8712 C C . PRO B 1 518 ? 13 -14.898 -11.711 1 97.25 518 PRO B C 1
ATOM 8714 O O . PRO B 1 518 ? 13.609 -13.828 -11.641 1 97.25 518 PRO B O 1
ATOM 8717 N N . GLY B 1 519 ? 12.914 -15.648 -10.742 1 97.88 519 GLY B N 1
ATOM 8718 C CA . GLY B 1 519 ? 13.383 -15.422 -9.383 1 97.88 519 GLY B CA 1
ATOM 8719 C C . GLY B 1 519 ? 12.805 -16.391 -8.383 1 97.88 519 GLY B C 1
ATOM 8720 O O . GLY B 1 519 ? 12 -17.25 -8.734 1 97.88 519 GLY B O 1
ATOM 8721 N N . SER B 1 520 ? 13.227 -16.266 -7.148 1 96.75 520 SER B N 1
ATOM 8722 C CA . SER B 1 520 ? 12.773 -17.188 -6.113 1 96.75 520 SER B CA 1
ATOM 8723 C C . SER B 1 520 ? 11.328 -16.891 -5.711 1 96.75 520 SER B C 1
ATOM 8725 O O . SER B 1 520 ? 10.766 -15.867 -6.098 1 96.75 520 SER B O 1
ATOM 8727 N N . ALA B 1 521 ? 10.766 -17.828 -4.93 1 95.88 521 ALA B N 1
ATOM 8728 C CA . ALA B 1 521 ? 9.422 -17.641 -4.391 1 95.88 521 ALA B CA 1
ATOM 8729 C C . ALA B 1 521 ? 9.375 -16.438 -3.441 1 95.88 521 ALA B C 1
ATOM 8731 O O . ALA B 1 521 ? 8.398 -15.688 -3.426 1 95.88 521 ALA B O 1
ATOM 8732 N N . ALA B 1 522 ? 10.461 -16.266 -2.682 1 94.56 522 ALA B N 1
ATOM 8733 C CA . ALA B 1 522 ? 10.539 -15.117 -1.788 1 94.56 522 ALA B CA 1
ATOM 8734 C C . ALA B 1 522 ? 10.703 -13.82 -2.576 1 94.56 522 ALA B C 1
ATOM 8736 O O . ALA B 1 522 ? 10.164 -12.781 -2.186 1 94.56 522 ALA B O 1
ATOM 8737 N N . HIS B 1 523 ? 11.398 -13.891 -3.672 1 96.81 523 HIS B N 1
ATOM 8738 C CA . HIS B 1 523 ? 11.641 -12.75 -4.547 1 96.81 523 HIS B CA 1
ATOM 8739 C C . HIS B 1 523 ? 10.336 -12.195 -5.102 1 96.81 523 HIS B C 1
ATOM 8741 O O . HIS B 1 523 ? 10.078 -10.992 -5.02 1 96.81 523 HIS B O 1
ATOM 8747 N N . VAL B 1 524 ? 9.461 -13.023 -5.625 1 96.75 524 VAL B N 1
ATOM 8748 C CA . VAL B 1 524 ? 8.227 -12.57 -6.25 1 96.75 524 VAL B CA 1
ATOM 8749 C C . VAL B 1 524 ? 7.277 -12.023 -5.184 1 96.75 524 VAL B C 1
ATOM 8751 O O . VAL B 1 524 ? 6.508 -11.102 -5.445 1 96.75 524 VAL B O 1
ATOM 8754 N N . ASN B 1 525 ? 7.375 -12.555 -3.99 1 93.94 525 ASN B N 1
ATOM 8755 C CA . ASN B 1 525 ? 6.578 -12.008 -2.896 1 93.94 525 ASN B CA 1
ATOM 8756 C C . ASN B 1 525 ? 6.883 -10.539 -2.658 1 93.94 525 ASN B C 1
ATOM 8758 O O . ASN B 1 525 ? 5.973 -9.734 -2.426 1 93.94 525 ASN B O 1
ATOM 8762 N N . LEU B 1 526 ? 8.141 -10.195 -2.736 1 95 526 LEU B N 1
ATOM 8763 C CA . LEU B 1 526 ? 8.555 -8.812 -2.525 1 95 526 LEU B CA 1
ATOM 8764 C C . LEU B 1 526 ? 8.125 -7.93 -3.695 1 95 526 LEU B C 1
ATOM 8766 O O . LEU B 1 526 ? 7.711 -6.789 -3.498 1 95 526 LEU B O 1
ATOM 8770 N N . VAL B 1 527 ? 8.148 -8.477 -4.871 1 96.69 527 VAL B N 1
ATOM 8771 C CA . VAL B 1 527 ? 7.82 -7.727 -6.078 1 96.69 527 VAL B CA 1
ATOM 8772 C C . VAL B 1 527 ? 6.336 -7.359 -6.062 1 96.69 527 VAL B C 1
ATOM 8774 O O . VAL B 1 527 ? 5.965 -6.246 -6.438 1 96.69 527 VAL B O 1
ATOM 8777 N N . ARG B 1 528 ? 5.504 -8.266 -5.605 1 95.62 528 ARG B N 1
ATOM 8778 C CA . ARG B 1 528 ? 4.059 -8.109 -5.727 1 95.62 528 ARG B CA 1
ATOM 8779 C C . ARG B 1 528 ? 3.459 -7.527 -4.449 1 95.62 528 ARG B C 1
ATOM 8781 O O . ARG B 1 528 ? 2.238 -7.496 -4.289 1 95.62 528 ARG B O 1
ATOM 8788 N N . LYS B 1 529 ? 4.305 -7.094 -3.543 1 93.62 529 LYS B N 1
ATOM 8789 C CA . LYS B 1 529 ? 3.824 -6.535 -2.281 1 93.62 529 LYS B CA 1
ATOM 8790 C C . LYS B 1 529 ? 2.969 -5.293 -2.52 1 93.62 529 LYS B C 1
ATOM 8792 O O . LYS B 1 529 ? 1.932 -5.113 -1.88 1 93.62 529 LYS B O 1
ATOM 8797 N N . ASP B 1 530 ? 3.416 -4.465 -3.393 1 93.69 530 ASP B N 1
ATOM 8798 C CA . ASP B 1 530 ? 2.684 -3.254 -3.746 1 93.69 530 ASP B CA 1
ATOM 8799 C C . ASP B 1 530 ? 2.658 -3.047 -5.258 1 93.69 530 ASP B C 1
ATOM 8801 O O . ASP B 1 530 ? 3.701 -3.082 -5.914 1 93.69 530 ASP B O 1
ATOM 8805 N N . PRO B 1 531 ? 1.451 -2.824 -5.773 1 97.5 531 PRO B N 1
ATOM 8806 C CA . PRO B 1 531 ? 1.391 -2.574 -7.215 1 97.5 531 PRO B CA 1
ATOM 8807 C C . PRO B 1 531 ? 2.156 -1.321 -7.633 1 97.5 531 PRO B C 1
ATOM 8809 O O . PRO B 1 531 ? 2.139 -0.316 -6.914 1 97.5 531 PRO B O 1
ATOM 8812 N N . ARG B 1 532 ? 2.904 -1.416 -8.688 1 98.06 532 ARG B N 1
ATOM 8813 C CA . ARG B 1 532 ? 3.486 -0.251 -9.344 1 98.06 532 ARG B CA 1
ATOM 8814 C C . ARG B 1 532 ? 2.463 0.441 -10.242 1 98.06 532 ARG B C 1
ATOM 8816 O O . ARG B 1 532 ? 2.434 0.216 -11.453 1 98.06 532 ARG B O 1
ATOM 8823 N N . TRP B 1 533 ? 1.742 1.396 -9.617 1 98.5 533 TRP B N 1
ATOM 8824 C CA . TRP B 1 533 ? 0.63 2.037 -10.312 1 98.5 533 TRP B CA 1
ATOM 8825 C C . TRP B 1 533 ? 1.123 2.812 -11.531 1 98.5 533 TRP B C 1
ATOM 8827 O O . TRP B 1 533 ? 0.377 3.01 -12.492 1 98.5 533 TRP B O 1
ATOM 8837 N N . GLU B 1 534 ? 2.377 3.221 -11.539 1 97.94 534 GLU B N 1
ATOM 8838 C CA . GLU B 1 534 ? 2.982 3.99 -12.625 1 97.94 534 GLU B CA 1
ATOM 8839 C C . GLU B 1 534 ? 3.105 3.154 -13.891 1 97.94 534 GLU B C 1
ATOM 8841 O O . GLU B 1 534 ? 3.32 3.693 -14.984 1 97.94 534 GLU B O 1
ATOM 8846 N N . ASP B 1 535 ? 2.932 1.858 -13.773 1 98.31 535 ASP B N 1
ATOM 8847 C CA . ASP B 1 535 ? 3.098 0.955 -14.906 1 98.31 535 ASP B CA 1
ATOM 8848 C C . ASP B 1 535 ? 1.768 0.718 -15.617 1 98.31 535 ASP B C 1
ATOM 8850 O O . ASP B 1 535 ? 1.695 -0.072 -16.562 1 98.31 535 ASP B O 1
ATOM 8854 N N . PHE B 1 536 ? 0.704 1.384 -15.242 1 98.44 536 PHE B N 1
ATOM 8855 C CA . PHE B 1 536 ? -0.625 1.129 -15.789 1 98.44 536 PHE B CA 1
ATOM 8856 C C . PHE B 1 536 ? -1.134 2.34 -16.562 1 98.44 536 PHE B C 1
ATOM 8858 O O . PHE B 1 536 ? -0.701 3.467 -16.312 1 98.44 536 PHE B O 1
ATOM 8865 N N . SER B 1 537 ? -1.984 2.051 -17.469 1 97.31 537 SER B N 1
ATOM 8866 C CA . SER B 1 537 ? -2.852 3.057 -18.062 1 97.31 537 SER B CA 1
ATOM 8867 C C . SER B 1 537 ? -4.266 2.975 -17.5 1 97.31 537 SER B C 1
ATOM 8869 O O . SER B 1 537 ? -4.734 1.895 -17.125 1 97.31 537 SER B O 1
ATOM 8871 N N . TYR B 1 538 ? -4.906 4.141 -17.406 1 96.69 538 TYR B N 1
ATOM 8872 C CA . TYR B 1 538 ? -6.203 4.203 -16.75 1 96.69 538 TYR B CA 1
ATOM 8873 C C . TYR B 1 538 ? -7.215 4.965 -17.594 1 96.69 538 TYR B C 1
ATOM 8875 O O . TYR B 1 538 ? -6.844 5.867 -18.344 1 96.69 538 TYR B O 1
ATOM 8883 N N . THR B 1 539 ? -8.422 4.59 -17.516 1 95.56 539 THR B N 1
ATOM 8884 C CA . THR B 1 539 ? -9.562 5.445 -17.828 1 95.56 539 THR B CA 1
ATOM 8885 C C . THR B 1 539 ? -10.484 5.566 -16.609 1 95.56 539 THR B C 1
ATOM 8887 O O . THR B 1 539 ? -10.5 4.688 -15.75 1 95.56 539 THR B O 1
ATOM 8890 N N . TYR B 1 540 ? -11.203 6.672 -16.5 1 93.31 540 TYR B N 1
ATOM 8891 C CA . TYR B 1 540 ? -11.984 6.961 -15.297 1 93.31 540 TYR B CA 1
ATOM 8892 C C . TYR B 1 540 ? -13.461 7.133 -15.633 1 93.31 540 TYR B C 1
ATOM 8894 O O . TYR B 1 540 ? -13.812 7.418 -16.781 1 93.31 540 TYR B O 1
ATOM 8902 N N . SER B 1 541 ? -14.258 6.969 -14.586 1 90.19 541 SER B N 1
ATOM 8903 C CA . SER B 1 541 ? -15.695 7.172 -14.727 1 90.19 541 SER B CA 1
ATOM 8904 C C . SER B 1 541 ? -16.031 8.656 -14.812 1 90.19 541 SER B C 1
ATOM 8906 O O . SER B 1 541 ? -17.031 9.031 -15.438 1 90.19 541 SER B O 1
ATOM 8908 N N . ASN B 1 542 ? -15.148 9.445 -14.141 1 87.19 542 ASN B N 1
ATOM 8909 C CA . ASN B 1 542 ? -15.344 10.883 -14.203 1 87.19 542 ASN B CA 1
ATOM 8910 C C . ASN B 1 542 ? -15.156 11.414 -15.625 1 87.19 542 ASN B C 1
ATOM 8912 O O . ASN B 1 542 ? -14.086 11.25 -16.219 1 87.19 542 ASN B O 1
ATOM 8916 N N . PRO B 1 543 ? -16.188 12.055 -16.156 1 88 543 PRO B N 1
ATOM 8917 C CA . PRO B 1 543 ? -16.125 12.5 -17.562 1 88 543 PRO B CA 1
ATOM 8918 C C . PRO B 1 543 ? -15.312 13.773 -17.734 1 88 543 PRO B C 1
ATOM 8920 O O . PRO B 1 543 ? -15 14.164 -18.859 1 88 543 PRO B O 1
ATOM 8923 N N . GLN B 1 544 ? -14.883 14.391 -16.688 1 89.94 544 GLN B N 1
ATOM 8924 C CA . GLN B 1 544 ? -14.227 15.695 -16.766 1 89.94 544 GLN B CA 1
ATOM 8925 C C . GLN B 1 544 ? -12.734 15.547 -17.031 1 89.94 544 GLN B C 1
ATOM 8927 O O . GLN B 1 544 ? -12.023 16.531 -17.219 1 89.94 544 GLN B O 1
ATOM 8932 N N . GLY B 1 545 ? -12.211 14.352 -17 1 84.5 545 GLY B N 1
ATOM 8933 C CA . GLY B 1 545 ? -10.797 14.109 -17.25 1 84.5 545 GLY B CA 1
ATOM 8934 C C . GLY B 1 545 ? -9.914 14.492 -16.078 1 84.5 545 GLY B C 1
ATOM 8935 O O . GLY B 1 545 ? -8.719 14.742 -16.25 1 84.5 545 GLY B O 1
ATOM 8936 N N . ASN B 1 546 ? -10.492 14.672 -14.938 1 90.44 546 ASN B N 1
ATOM 8937 C CA . ASN B 1 546 ? -9.758 14.984 -13.719 1 90.44 546 ASN B CA 1
ATOM 8938 C C . ASN B 1 546 ? -9.508 13.734 -12.883 1 90.44 546 ASN B C 1
ATOM 8940 O O . ASN B 1 546 ? -10.422 12.945 -12.641 1 90.44 546 ASN B O 1
ATOM 8944 N N . GLY B 1 547 ? -8.281 13.57 -12.453 1 91.62 547 GLY B N 1
ATOM 8945 C CA . GLY B 1 547 ? -7.875 12.359 -11.75 1 91.62 547 GLY B CA 1
ATOM 8946 C C . GLY B 1 547 ? -8.344 12.32 -10.312 1 91.62 547 GLY B C 1
ATOM 8947 O O . GLY B 1 547 ? -8.141 11.32 -9.617 1 91.62 547 GLY B O 1
ATOM 8948 N N . PHE B 1 548 ? -9.047 13.383 -9.836 1 94.94 548 PHE B N 1
ATOM 8949 C CA . PHE B 1 548 ? -9.367 13.445 -8.414 1 94.94 548 PHE B CA 1
ATOM 8950 C C . PHE B 1 548 ? -10.867 13.609 -8.203 1 94.94 548 PHE B C 1
ATOM 8952 O O . PHE B 1 548 ? -11.305 14.023 -7.129 1 94.94 548 PHE B O 1
ATOM 8959 N N . GLY B 1 549 ? -11.703 13.281 -9.25 1 94.5 549 GLY B N 1
ATOM 8960 C CA . GLY B 1 549 ? -13.148 13.305 -9.086 1 94.5 549 GLY B CA 1
ATOM 8961 C C . GLY B 1 549 ? -13.633 12.422 -7.957 1 94.5 549 GLY B C 1
ATOM 8962 O O . GLY B 1 549 ? -14.594 12.766 -7.262 1 94.5 549 GLY B O 1
ATOM 8963 N N . TRP B 1 550 ? -12.938 11.375 -7.707 1 96.06 550 TRP B N 1
ATOM 8964 C CA . TRP B 1 550 ? -13.328 10.367 -6.73 1 96.06 550 TRP B CA 1
ATOM 8965 C C . TRP B 1 550 ? -13.211 10.914 -5.309 1 96.06 550 TRP B C 1
ATOM 8967 O O . TRP B 1 550 ? -13.734 10.32 -4.363 1 96.06 550 TRP B O 1
ATOM 8977 N N . LEU B 1 551 ? -12.562 12.062 -5.098 1 97.31 551 LEU B N 1
ATOM 8978 C CA . LEU B 1 551 ? -12.469 12.672 -3.773 1 97.31 551 LEU B CA 1
ATOM 8979 C C . LEU B 1 551 ? -13.852 13.086 -3.275 1 97.31 551 LEU B C 1
ATOM 8981 O O . LEU B 1 551 ? -14.062 13.242 -2.068 1 97.31 551 LEU B O 1
ATOM 8985 N N . GLY B 1 552 ? -14.758 13.328 -4.188 1 97.44 552 GLY B N 1
ATOM 8986 C CA . GLY B 1 552 ? -16.125 13.688 -3.822 1 97.44 552 GLY B CA 1
ATOM 8987 C C . GLY B 1 552 ? -16.234 15.062 -3.188 1 97.44 552 GLY B C 1
ATOM 8988 O O . GLY B 1 552 ? -15.516 15.984 -3.578 1 97.44 552 GLY B O 1
ATOM 8989 N N . ASN B 1 553 ? -17.156 15.18 -2.322 1 97.75 553 ASN B N 1
ATOM 8990 C CA . ASN B 1 553 ? -17.516 16.5 -1.799 1 97.75 553 ASN B CA 1
ATOM 8991 C C . ASN B 1 553 ? -16.781 16.797 -0.491 1 97.75 553 ASN B C 1
ATOM 8993 O O . ASN B 1 553 ? -17.188 17.656 0.276 1 97.75 553 ASN B O 1
ATOM 8997 N N . GLY B 1 554 ? -15.75 15.984 -0.172 1 97.5 554 GLY B N 1
ATOM 8998 C CA . GLY B 1 554 ? -14.898 16.266 0.975 1 97.5 554 GLY B CA 1
ATOM 8999 C C . GLY B 1 554 ? -15.344 15.547 2.234 1 97.5 554 GLY B C 1
ATOM 9000 O O . GLY B 1 554 ? -14.695 15.648 3.277 1 97.5 554 GLY B O 1
ATOM 9001 N N . TRP B 1 555 ? -16.484 14.781 2.154 1 96.69 555 TRP B N 1
ATOM 9002 C CA . TRP B 1 555 ? -17.062 14.078 3.295 1 96.69 555 TRP B CA 1
ATOM 9003 C C . TRP B 1 555 ? -16.688 12.602 3.264 1 96.69 555 TRP B C 1
ATOM 9005 O O . TRP B 1 555 ? -16.297 12.078 2.225 1 96.69 555 TRP B O 1
ATOM 9015 N N . THR B 1 556 ? -16.734 11.961 4.426 1 95.25 556 THR B N 1
ATOM 9016 C CA . THR B 1 556 ? -16.859 10.508 4.535 1 95.25 556 THR B CA 1
ATOM 9017 C C . THR B 1 556 ? -18.25 10.117 4.996 1 95.25 556 THR B C 1
ATOM 9019 O O . THR B 1 556 ? -19.016 10.953 5.488 1 95.25 556 THR B O 1
ATOM 9022 N N . LYS B 1 557 ? -18.578 8.859 4.859 1 93.12 557 LYS B N 1
ATOM 9023 C CA . LYS B 1 557 ? -19.859 8.383 5.383 1 93.12 557 LYS B CA 1
ATOM 9024 C C . LYS B 1 557 ? -19.969 8.625 6.883 1 93.12 557 LYS B C 1
ATOM 9026 O O . LYS B 1 557 ? -21.031 8.945 7.391 1 93.12 557 LYS B O 1
ATOM 9031 N N . LYS B 1 558 ? -18.859 8.516 7.543 1 91.5 558 LYS B N 1
ATOM 9032 C CA . LYS B 1 558 ? -18.859 8.727 8.984 1 91.5 558 LYS B CA 1
ATOM 9033 C C . LYS B 1 558 ? -19.062 10.203 9.32 1 91.5 558 LYS B C 1
ATOM 9035 O O . LYS B 1 558 ? -19.734 10.539 10.305 1 91.5 558 LYS B O 1
ATOM 9040 N N . ASP B 1 559 ? -18.453 11.102 8.523 1 90.88 559 ASP B N 1
ATOM 9041 C CA . ASP B 1 559 ? -18.703 12.531 8.672 1 90.88 559 ASP B CA 1
ATOM 9042 C C . ASP B 1 559 ? -20.188 12.844 8.57 1 90.88 559 ASP B C 1
ATOM 9044 O O . ASP B 1 559 ? -20.734 13.586 9.391 1 90.88 559 ASP B O 1
ATOM 9048 N N . VAL B 1 560 ? -20.766 12.266 7.547 1 92.19 560 VAL B N 1
ATOM 9049 C CA . VAL B 1 560 ? -22.172 12.516 7.277 1 92.19 560 VAL B CA 1
ATOM 9050 C C . VAL B 1 560 ? -23.016 12.016 8.445 1 92.19 560 VAL B C 1
ATOM 9052 O O . VAL B 1 560 ? -23.922 12.719 8.914 1 92.19 560 VAL B O 1
ATOM 9055 N N . ALA B 1 561 ? -22.703 10.891 8.891 1 89.88 561 ALA B N 1
ATOM 9056 C CA . ALA B 1 561 ? -23.438 10.312 10.016 1 89.88 561 ALA B CA 1
ATOM 9057 C C . ALA B 1 561 ? -23.297 11.18 11.266 1 89.88 561 ALA B C 1
ATOM 9059 O O . ALA B 1 561 ? -24.281 11.406 11.977 1 89.88 561 ALA B O 1
ATOM 9060 N N . ALA B 1 562 ? -22.125 11.617 11.539 1 84.94 562 ALA B N 1
ATOM 9061 C CA . ALA B 1 562 ? -21.875 12.461 12.703 1 84.94 562 ALA B CA 1
ATOM 9062 C C . ALA B 1 562 ? -22.625 13.781 12.586 1 84.94 562 ALA B C 1
ATOM 9064 O O . ALA B 1 562 ? -23.141 14.305 13.578 1 84.94 562 ALA B O 1
ATOM 9065 N N . ALA B 1 563 ? -22.719 14.312 11.422 1 84.38 563 ALA B N 1
ATOM 9066 C CA . ALA B 1 563 ? -23.344 15.609 11.188 1 84.38 563 ALA B CA 1
ATOM 9067 C C . ALA B 1 563 ? -24.859 15.508 11.25 1 84.38 563 ALA B C 1
ATOM 9069 O O . ALA B 1 563 ? -25.547 16.453 11.656 1 84.38 563 ALA B O 1
ATOM 9070 N N . THR B 1 564 ? -25.406 14.406 10.805 1 83.25 564 THR B N 1
ATOM 9071 C CA . THR B 1 564 ? -26.844 14.273 10.703 1 83.25 564 THR B CA 1
ATOM 9072 C C . THR B 1 564 ? -27.422 13.594 11.953 1 83.25 564 THR B C 1
ATOM 9074 O O . THR B 1 564 ? -28.625 13.555 12.141 1 83.25 564 THR B O 1
ATOM 9077 N N . GLY B 1 565 ? -26.609 13.32 12.867 1 74.06 565 GLY B N 1
ATOM 9078 C CA . GLY B 1 565 ? -27.078 12.641 14.07 1 74.06 565 GLY B CA 1
ATOM 9079 C C . GLY B 1 565 ? -27.594 11.242 13.805 1 74.06 565 GLY B C 1
ATOM 9080 O O . GLY B 1 565 ? -28.234 10.641 14.664 1 74.06 565 GLY B O 1
ATOM 9081 N N . ALA B 1 566 ? -27.75 10.773 12.539 1 58.78 566 ALA B N 1
ATOM 9082 C CA . ALA B 1 566 ? -28.266 9.461 12.18 1 58.78 566 ALA B CA 1
ATOM 9083 C C . ALA B 1 566 ? -27.391 8.344 12.75 1 58.78 566 ALA B C 1
ATOM 9085 O O . ALA B 1 566 ? -27.781 7.176 12.711 1 58.78 566 ALA B O 1
ATOM 9086 N N . ALA B 1 567 ? -26.172 8.625 12.883 1 53.34 567 ALA B N 1
ATOM 9087 C CA . ALA B 1 567 ? -25.297 7.477 13.148 1 53.34 567 ALA B CA 1
ATOM 9088 C C . ALA B 1 567 ? -25.469 6.98 14.578 1 53.34 567 ALA B C 1
ATOM 9090 O O . ALA B 1 567 ? -25.531 7.781 15.516 1 53.34 567 ALA B O 1
ATOM 9091 N N . PRO B 1 568 ? -25.812 5.73 14.602 1 47.88 568 PRO B N 1
ATOM 9092 C CA . PRO B 1 568 ? -25.75 5.105 15.922 1 47.88 568 PRO B CA 1
ATOM 9093 C C . PRO B 1 568 ? -24.516 5.516 16.719 1 47.88 568 PRO B C 1
ATOM 9095 O O . PRO B 1 568 ? -23.516 5.93 16.141 1 47.88 568 PRO B O 1
ATOM 9098 N N . THR B 1 569 ? -24.625 5.652 18.047 1 48.09 569 THR B N 1
ATOM 9099 C CA . THR B 1 569 ? -23.656 5.766 19.109 1 48.09 569 THR B CA 1
ATOM 9100 C C . THR B 1 569 ? -22.344 5.082 18.734 1 48.09 569 THR B C 1
ATOM 9102 O O . THR B 1 569 ? -21.312 5.285 19.391 1 48.09 569 THR B O 1
ATOM 9105 N N . ASP B 1 570 ? -22.281 4.402 17.484 1 62.72 570 ASP B N 1
ATOM 9106 C CA . ASP B 1 570 ? -21.219 3.42 17.406 1 62.72 570 ASP B CA 1
ATOM 9107 C C . ASP B 1 570 ? -20.266 3.732 16.25 1 62.72 570 ASP B C 1
ATOM 9109 O O . ASP B 1 570 ? -19.484 2.877 15.82 1 62.72 570 ASP B O 1
ATOM 9113 N N . VAL B 1 571 ? -20.297 4.973 15.719 1 80.5 571 VAL B N 1
ATOM 9114 C CA . VAL B 1 571 ? -19.344 5.23 14.633 1 80.5 571 VAL B CA 1
ATOM 9115 C C . VAL B 1 571 ? -17.984 5.574 15.211 1 80.5 571 VAL B C 1
ATOM 9117 O O . VAL B 1 571 ? -17.844 6.52 15.992 1 80.5 571 VAL B O 1
ATOM 9120 N N . ASP B 1 572 ? -17.078 4.738 14.859 1 88.44 572 ASP B N 1
ATOM 9121 C CA . ASP B 1 572 ? -15.719 5 15.32 1 88.44 572 ASP B CA 1
ATOM 9122 C C . ASP B 1 572 ? -15 5.957 14.375 1 88.44 572 ASP B C 1
ATOM 9124 O O . ASP B 1 572 ? -14.492 5.547 13.336 1 88.44 572 ASP B O 1
ATOM 9128 N N . LEU B 1 573 ? -14.875 7.227 14.75 1 89.75 573 LEU B N 1
ATOM 9129 C CA . LEU B 1 573 ? -14.25 8.258 13.93 1 89.75 573 LEU B CA 1
ATOM 9130 C C . LEU B 1 573 ? -12.734 8.234 14.078 1 89.75 573 LEU B C 1
ATOM 9132 O O . LEU B 1 573 ? -12.023 8.898 13.328 1 89.75 573 LEU B O 1
ATOM 9136 N N . THR B 1 574 ? -12.258 7.449 15.023 1 93.81 574 THR B N 1
ATOM 9137 C CA . THR B 1 574 ? -10.828 7.438 15.312 1 93.81 574 THR B CA 1
ATOM 9138 C C . THR B 1 574 ? -10.312 6.008 15.438 1 93.81 574 THR B C 1
ATOM 9140 O O . THR B 1 574 ? -9.727 5.641 16.469 1 93.81 574 THR B O 1
ATOM 9143 N N . PRO B 1 575 ? -10.414 5.238 14.359 1 91.5 575 PRO B N 1
ATOM 9144 C CA . PRO B 1 575 ? -10.102 3.807 14.414 1 91.5 575 PRO B CA 1
ATOM 9145 C C . PRO B 1 575 ? -8.609 3.535 14.617 1 91.5 575 PRO B C 1
ATOM 9147 O O . PRO B 1 575 ? -8.219 2.404 14.93 1 91.5 575 PRO B O 1
ATOM 9150 N N . TRP B 1 576 ? -7.738 4.449 14.508 1 92.75 576 TRP B N 1
ATOM 9151 C CA . TRP B 1 576 ? -6.297 4.27 14.664 1 92.75 576 TRP B CA 1
ATOM 9152 C C . TRP B 1 576 ? -5.906 4.23 16.141 1 92.75 576 TRP B C 1
ATOM 9154 O O . TRP B 1 576 ? -4.793 3.822 16.484 1 92.75 576 TRP B O 1
ATOM 9164 N N . LEU B 1 577 ? -6.766 4.773 17 1 95.44 577 LEU B N 1
ATOM 9165 C CA . LEU B 1 577 ? -6.453 4.754 18.422 1 95.44 577 LEU B CA 1
ATOM 9166 C C . LEU B 1 577 ? -6.512 3.33 18.969 1 95.44 577 LEU B C 1
ATOM 9168 O O . LEU B 1 577 ? -7.48 2.605 18.719 1 95.44 577 LEU B O 1
ATOM 9172 N N . GLU B 1 578 ? -5.465 2.926 19.672 1 94.44 578 GLU B N 1
ATOM 9173 C CA . GLU B 1 578 ? -5.34 1.567 20.188 1 94.44 578 GLU B CA 1
ATOM 9174 C C . GLU B 1 578 ? -5.055 1.576 21.688 1 94.44 578 GLU B C 1
ATOM 9176 O O . GLU B 1 578 ? -4.359 2.461 22.188 1 94.44 578 GLU B O 1
ATOM 9181 N N . LYS B 1 579 ? -5.535 0.551 22.328 1 94.56 579 LYS B N 1
ATOM 9182 C CA . LYS B 1 579 ? -5.309 0.463 23.781 1 94.56 579 LYS B CA 1
ATOM 9183 C C . LYS B 1 579 ? -3.84 0.195 24.094 1 94.56 579 LYS B C 1
ATOM 9185 O O . LYS B 1 579 ? -3.352 0.559 25.156 1 94.56 579 LYS B O 1
ATOM 9190 N N . GLU B 1 580 ? -3.117 -0.383 23.109 1 93.44 580 GLU B N 1
ATOM 9191 C CA . GLU B 1 580 ? -1.707 -0.709 23.297 1 93.44 580 GLU B CA 1
ATOM 9192 C C . GLU B 1 580 ? -0.866 0.552 23.469 1 93.44 580 GLU B C 1
ATOM 9194 O O . GLU B 1 580 ? 0.237 0.498 24.016 1 93.44 580 GLU B O 1
ATOM 9199 N N . ALA B 1 581 ? -1.383 1.683 23.031 1 94.25 581 ALA B N 1
ATOM 9200 C CA . ALA B 1 581 ? -0.661 2.945 23.172 1 94.25 581 ALA B CA 1
ATOM 9201 C C . ALA B 1 581 ? -0.493 3.316 24.641 1 94.25 581 ALA B C 1
ATOM 9203 O O . ALA B 1 581 ? 0.495 3.949 25.016 1 94.25 581 ALA B O 1
ATOM 9204 N N . PHE B 1 582 ? -1.469 2.914 25.453 1 93.62 582 PHE B N 1
ATOM 9205 C CA . PHE B 1 582 ? -1.476 3.213 26.891 1 93.62 582 PHE B CA 1
ATOM 9206 C C . PHE B 1 582 ? -0.211 2.688 27.562 1 93.62 582 PHE B C 1
ATOM 9208 O O . PHE B 1 582 ? 0.362 3.355 28.422 1 93.62 582 PHE B O 1
ATOM 9215 N N . SER B 1 583 ? 0.268 1.511 27.062 1 91.94 583 SER B N 1
ATOM 9216 C CA . SER B 1 583 ? 1.435 0.873 27.672 1 91.94 583 SER B CA 1
ATOM 9217 C C . SER B 1 583 ? 2.682 1.089 26.812 1 91.94 583 SER B C 1
ATOM 9219 O O . SER B 1 583 ? 3.746 0.542 27.109 1 91.94 583 SER B O 1
ATOM 9221 N N . GLY B 1 584 ? 2.562 1.837 25.797 1 89.25 584 GLY B N 1
ATOM 9222 C CA . GLY B 1 584 ? 3.705 2.098 24.938 1 89.25 584 GLY B CA 1
ATOM 9223 C C . GLY B 1 584 ? 4.062 0.924 24.047 1 89.25 584 GLY B C 1
ATOM 9224 O O . GLY B 1 584 ? 5.191 0.83 23.547 1 89.25 584 GLY B O 1
ATOM 9225 N N . ASN B 1 585 ? 3.199 -0.007 23.781 1 90.94 585 ASN B N 1
ATOM 9226 C CA . ASN B 1 585 ? 3.486 -1.23 23.047 1 90.94 585 ASN B CA 1
ATOM 9227 C C . ASN B 1 585 ? 2.916 -1.176 21.625 1 90.94 585 ASN B C 1
ATOM 9229 O O . ASN B 1 585 ? 2.42 -2.18 21.125 1 90.94 585 ASN B O 1
ATOM 9233 N N . VAL B 1 586 ? 2.992 -0.051 21.016 1 93.88 586 VAL B N 1
ATOM 9234 C CA . VAL B 1 586 ? 2.521 0.096 19.641 1 93.88 586 VAL B CA 1
ATOM 9235 C C . VAL B 1 586 ? 3.639 -0.276 18.672 1 93.88 586 VAL B C 1
ATOM 9237 O O . VAL B 1 586 ? 4.781 0.162 18.828 1 93.88 586 VAL B O 1
ATOM 9240 N N . ASP B 1 587 ? 3.328 -1.206 17.703 1 93.94 587 ASP B N 1
ATOM 9241 C CA . ASP B 1 587 ? 4.266 -1.466 16.609 1 93.94 587 ASP B CA 1
ATOM 9242 C C . ASP B 1 587 ? 4.254 -0.332 15.594 1 93.94 587 ASP B C 1
ATOM 9244 O O . ASP B 1 587 ? 3.367 -0.272 14.734 1 93.94 587 ASP B O 1
ATOM 9248 N N . LEU B 1 588 ? 5.285 0.514 15.672 1 95.75 588 LEU B N 1
ATOM 9249 C CA . LEU B 1 588 ? 5.34 1.712 14.844 1 95.75 588 LEU B CA 1
ATOM 9250 C C . LEU B 1 588 ? 5.445 1.344 13.367 1 95.75 588 LEU B C 1
ATOM 9252 O O . LEU B 1 588 ? 5.055 2.129 12.5 1 95.75 588 LEU B O 1
ATOM 9256 N N . ARG B 1 589 ? 5.895 0.15 13.008 1 94.81 589 ARG B N 1
ATOM 9257 C CA . ARG B 1 589 ? 6.008 -0.278 11.617 1 94.81 589 ARG B CA 1
ATOM 9258 C C . ARG B 1 589 ? 4.637 -0.387 10.961 1 94.81 589 ARG B C 1
ATOM 9260 O O . ARG B 1 589 ? 4.469 -0.026 9.797 1 94.81 589 ARG B O 1
ATOM 9267 N N . SER B 1 590 ? 3.688 -0.841 11.719 1 92.94 590 SER B N 1
ATOM 9268 C CA . SER B 1 590 ? 2.357 -1.104 11.18 1 92.94 590 SER B CA 1
ATOM 9269 C C . SER B 1 590 ? 1.409 0.058 11.461 1 92.94 590 SER B C 1
ATOM 9271 O O . SER B 1 590 ? 0.321 0.129 10.883 1 92.94 590 SER B O 1
ATOM 9273 N N . TYR B 1 591 ? 1.796 0.952 12.367 1 94.62 591 TYR B N 1
ATOM 9274 C CA . TYR B 1 591 ? 0.897 2.01 12.82 1 94.62 591 TYR B CA 1
ATOM 9275 C C . TYR B 1 591 ? 0.533 2.941 11.664 1 94.62 591 TYR B C 1
ATOM 9277 O O . TYR B 1 591 ? 1.41 3.4 10.93 1 94.62 591 TYR B O 1
ATOM 9285 N N . HIS B 1 592 ? -0.778 3.16 11.359 1 95 592 HIS B N 1
ATOM 9286 C CA . HIS B 1 592 ? -1.359 3.988 10.305 1 95 592 HIS B CA 1
ATOM 9287 C C . HIS B 1 592 ? -1.134 3.371 8.93 1 95 592 HIS B C 1
ATOM 9289 O O . HIS B 1 592 ? -1.312 4.039 7.906 1 95 592 HIS B O 1
ATOM 9295 N N . GLU B 1 593 ? -0.775 2.049 8.875 1 94.25 593 GLU B N 1
ATOM 9296 C CA . GLU B 1 593 ? -0.427 1.435 7.594 1 94.25 593 GLU B CA 1
ATOM 9297 C C . GLU B 1 593 ? -1.521 0.48 7.125 1 94.25 593 GLU B C 1
ATOM 9299 O O . GLU B 1 593 ? -1.445 -0.063 6.02 1 94.25 593 GLU B O 1
ATOM 9304 N N . ARG B 1 594 ? -2.57 0.246 7.895 1 90.44 594 ARG B N 1
ATOM 9305 C CA . ARG B 1 594 ? -3.654 -0.643 7.488 1 90.44 594 ARG B CA 1
ATOM 9306 C C . ARG B 1 594 ? -4.434 -0.055 6.312 1 90.44 594 ARG B C 1
ATOM 9308 O O . ARG B 1 594 ? -4.664 1.154 6.258 1 90.44 594 ARG B O 1
ATOM 9315 N N . TRP B 1 595 ? -4.863 -1.004 5.43 1 87.69 595 TRP B N 1
ATOM 9316 C CA . TRP B 1 595 ? -5.523 -0.5 4.23 1 87.69 595 TRP B CA 1
ATOM 9317 C C . TRP B 1 595 ? -6.965 -0.105 4.527 1 87.69 595 TRP B C 1
ATOM 9319 O O . TRP B 1 595 ? -7.562 0.685 3.793 1 87.69 595 TRP B O 1
ATOM 9329 N N . TRP B 1 596 ? -7.535 -0.759 5.559 1 76.56 596 TRP B N 1
ATOM 9330 C CA . TRP B 1 596 ? -8.914 -0.408 5.875 1 76.56 596 TRP B CA 1
ATOM 9331 C C . TRP B 1 596 ? -8.977 0.527 7.078 1 76.56 596 TRP B C 1
ATOM 9333 O O . TRP B 1 596 ? -8.047 0.575 7.883 1 76.56 596 TRP B O 1
ATOM 9343 N N . ILE B 1 597 ? -9.859 1.518 6.945 1 64.12 597 ILE B N 1
ATOM 9344 C CA . ILE B 1 597 ? -10.141 2.365 8.094 1 64.12 597 ILE B CA 1
ATOM 9345 C C . ILE B 1 597 ? -11.523 2.035 8.656 1 64.12 597 ILE B C 1
ATOM 9347 O O . ILE B 1 597 ? -12.508 2.012 7.914 1 64.12 597 ILE B O 1
ATOM 9351 N N . SER B 1 598 ? -11.602 1.214 9.656 1 56.38 598 SER B N 1
ATOM 9352 C CA . SER B 1 598 ? -12.875 0.776 10.234 1 56.38 598 SER B CA 1
ATOM 9353 C C . SER B 1 598 ? -13.82 1.954 10.453 1 56.38 598 SER B C 1
ATOM 9355 O O . SER B 1 598 ? -13.367 3.088 10.641 1 56.38 598 SER B O 1
#

Organism: NCBI:txid702518

Radius of gyration: 38.08 Å; Cα contacts (8 Å, |Δi|>4): 2524; chains: 2; bounding box: 71×150×108 Å

pLDDT: mean 90.41, std 15.68, range [16.11, 98.94]

Secondary structure (DSSP, 8-state):
--------------------------------PPP-S-TT--PPPEEEEE--SHHHHHHHHHHHHHSTT-EEEEE-SSSSS-THHHH--STT-B-SS-GGGSS-TTS--S--SSSS-BHHHHHHHHHHHHHHTT-GGGEESSEEEEEEEEETTTTEEEEEEEETTEEEEEEESEEEE---SS-SB-----TTGGG--SEEEEGGG--TT---TT-EEEEE--SHHHHHHHHHHHTT-SEEEEE--S---EESSTT-HHHHHHHHHHHHHHTT-HHHHHHHHHHHHHHHHT-GGGGBTT-HHHHHHHHHHHHHHHHHTTT-HHHHHHHS-SSPTTSS--EE-TTHHHHHTSTTEEEE-SPEEEE-SSEEEESSS--EEE-SEEEE---B--S---SS-EEETTEEHHHHTSTTSSS-S---BTTTB-TT-TTEEESS-TT-S-SSS-HHHHHHHHHHHHHHHHHHHHHTTEEEEEE-HHHHHHHHHHHHHHGGGBGGGSS---GGGTT-TT----SS-SS-HHHHHHHTSS--GGGEEEEES-TT--TTGGGTTS--HHHHHHHHT-S-TT--S-TT--GGGGGT---TTTTT--S---/--------------------------------PPP-S-TT--PPPEEEEE--SHHHHHHHHHHHHHSTT-EEEEE-SSSSS-THHHH--STT-B-SS-GGGSS-TTS--S--SSSS-BHHHHHHHHHHHHHHTT-GGGEESSEEEEEEEEETTTTEEEEEEEETTEEEEEEESEEEE---SS-SB-----TTGGG--SEEEEGGG--TT---TT-EEEEE--SHHHHHHHHHHHTT-SEEEEE--S---EESSTT-HHHHHHHHHHHHHHTT-HHHHHHHHHHHHHHHHT-GGGGBTT-HHHHHHHHHHHHHHHHHTTT-HHHHHHHS-SSPTTSS--EE-TTHHHHHTSTTEEEE-SPEEEE-SSEEEESSS--EEE-SEEEE---B--S---SS-EEETTEEHHHHTSTTSSS-S---BTTTB-TT-TTEEESS-TT-S-SSS-HHHHHHHHHHHHHHHHHHHHHTTEEEEEE-HHHHHHHHHHHHHHGGGBGGGSS---GGGTT-TT----SS-SS-HHHHHHHTSS--GGGEEEEES-TT--TTGGGTTS--HHHHHHHHT-S-TT--S-TT--GGGGGT---TTTTT--S---

Foldseek 3Di:
DPDDDPPPPPPPPPDDDPPPPPCVVPDPPDLDDFFADALQDFDEFEEEEEAQALLVLLLLQPQCVLAPRHHAAYEAQAQDGHALLVQQDFPQAWDLAQVQQADAPVDGDLPAPARIHHSVVSSVRSVVSCVVRVSVVRYDYNKDWFEWEADPVQLWIWTWIQHPVGIDIDIGNFYEYPNDQFRFDDDDDAACPVLAQFAEDESSRDDPVDDQAQFFEEEEEDPQSSLRNLLVSLVGYQAYEYEYQDAAQAAARDLHVVLRVLCVVQSVVQVPDPVSVVVSSCVSQVSQQPCQQCFFPPGPNQVVRLVVSLVVLCVLLVNPVVVSVVRHDPFTPPLADHHHRVSRSNSCNDPRHPYHNFDWNHAHHFATAGDPVRDTDGTNHYYYNPGGQLLLFDPHFYHYPHDTRNQCCDQPHVVHHDQAQLQFFDAPRWNYTYALGWQQAARTGYNSVSSSLRSSLVSVVSNCCGSQQWSIKGFHPVNSVVLVVVQVVQPVRTSNQAQDAYSQARRHGNHRGGNHHSDGRVVSSVVSVDDPRVRMDTDGPDPSPDRRSSNGPVHHPLRVCVVVVPDPPDDDPDQLDDPCVVVPNDDPVCRVVDPDDD/DDDDDDDDPPCPVPPPDPPPPPCVVPDDPPLDDFFADALQDFDEFEEEEEAQALLNLLLLQPQCVLFPRHHAAYEAQAQDGHALLVQFDFPQAWDLAFVQQADAPVDGDLPAPARIHHSVVSSVRSVVSCVVRVSVVRYDYNKDWFEWEADPVQLWIWTWIQHPVGIDIDIGNFYEYPNDQFRFDDDDDAACPVLAQFAEDESSRDDPPDDQAQFFEEEEEDPQSSLRNLLVSLVGYQAYEYEYQDAAQAAARDLHVVLRVLCVVQSVVQVPDPVSVVVSSCVSQVSQQPCQQCFFPPGPNQVVRQVVSLVVLCVLLVNPPVVSVVRHDPATPNLADHHHRVSRSNSCNDPRYPYHNFDWNHAHHFATAGDPVRDTDGTNHYYYNPGGQLLLFDPHFYHYPHDTRNQCCDQPHVVHHDQAQLQFFDAPRWNYTYALGWQQAARTGYNSVSSSLRSSLVSVVSNCCGSQQWSIKGFHPVNSVVLVVVQVVQPVRTSNQAQDAYSQARRHGNHRGGNHHSDGRVVSSVVSVDDPRVRMDTDGPDPSPDRRSSNGPVHHPLRVCVVVVVDPVDDDPPQLDDPCVVVPNDDPVCRVPDPDDD

Sequence (1196 aa):
MAPTAIADLVNHGHNADSREHPDVLKTIDLRFAIEEHPIDEYEPIRATVVGGGISGIIASILLPAKVPNLDLVVYERNSDIGGVWHTNIYPGVRCDVPAHAYQATFAPSTTWTEAYATGPEIFAYWKRLADQYEVRKYIRTSHTVTSAEWSEEKAKWIVKIHSDEGEFVDEANFLITATGHFSDPKLPDYPGIKDFKGYLRHTSNWDPNFDPKDKRIAVIGNGASGLQVLPQLQKVASRIDHYARNKTWVAAPIGGEDLADFVADNIEDARTSPEKYLRFRKALEAKLFSRFGGIFKDGPQNAAAEESIRKLMKARLSGSDELAEEIIPDFSVGCRRLTPGPGYLEALTADNGTYIRDHIAKFTETGIRTVDAGTHREVDAVICSTGHDITFSTQFPVLCNGIDLQKAWRPGAKPGFPDTYLGMLAPEIPNFLTVLGPNATGPAGTLCHAVENQLTYVAKLLRKAATQGIRSMAPTVEATRDFRAYTEAFFPRTVMSEACSSWYNGGIKGGRIHGLWPGSAAHVNLVRKDPRWEDFSYTYSNPQGNGFGWLGNGWTKKDVAAATGAAPTDVDLTPWLEKEAFSGNVDLRSYHERWWISMAPTAIADLVNHGHNADSREHPDVLKTIDLRFAIEEHPIDEYEPIRATVVGGGISGIIASILLPAKVPNLDLVVYERNSDIGGVWHTNIYPGVRCDVPAHAYQATFAPSTTWTEAYATGPEIFAYWKRLADQYEVRKYIRTSHTVTSAEWSEEKAKWIVKIHSDEGEFVDEANFLITATGHFSDPKLPDYPGIKDFKGYLRHTSNWDPNFDPKDKRIAVIGNGASGLQVLPQLQKVASRIDHYARNKTWVAAPIGGEDLADFVADNIEDARTSPEKYLRFRKALEAKLFSRFGGIFKDGPQNAAAEESIRKLMKARLSGSDELAEEIIPDFSVGCRRLTPGPGYLEALTADNGTYIRDHIAKFTETGIRTVDAGTHREVDAVICSTGHDITFSTQFPVLCNGIDLQKAWRPGAKPGFPDTYLGMLAPEIPNFLTVLGPNATGPAGTLCHAVENQLTYVAKLLRKAATQGIRSMAPTVEATRDFRAYTEAFFPRTVMSEACSSWYNGGIKGGRIHGLWPGSAAHVNLVRKDPRWEDFSYTYSNPQGNGFGWLGNGWTKKDVAAATGAAPTDVDLTPWLEKEAFSGNVDLRSYHERWWIS

Solvent-accessible surface area (backbone atoms only — not comparable to full-atom values): 62868 Å² total; per-residue (Å²): 133,91,74,82,76,79,75,78,82,78,83,81,80,83,80,76,83,67,66,69,70,69,79,59,68,64,82,68,68,69,82,45,79,73,36,91,39,31,32,80,58,64,66,68,45,31,37,36,32,36,20,34,15,69,58,27,48,50,43,53,53,43,39,61,58,49,19,84,66,55,44,65,39,26,35,13,56,44,86,56,63,39,40,61,38,58,47,37,69,38,61,65,45,56,48,69,51,47,36,82,55,60,42,51,71,56,54,60,70,82,72,69,89,42,44,54,30,42,24,68,56,52,33,50,51,52,52,49,48,36,59,75,64,59,29,60,86,36,50,40,54,36,24,34,69,63,34,35,35,56,34,78,90,74,39,24,35,42,33,35,33,41,35,92,91,42,75,50,76,48,76,22,47,28,44,33,39,24,57,62,60,72,66,50,74,42,76,79,92,50,52,43,55,87,54,37,69,48,51,75,38,40,47,63,57,47,60,92,81,68,75,58,64,66,30,32,33,33,38,34,32,71,46,64,62,24,26,36,33,48,33,56,46,54,77,44,28,57,30,33,41,34,37,32,78,68,53,47,68,54,34,56,41,62,80,31,70,51,44,48,49,49,42,69,75,41,47,78,64,16,63,74,38,45,67,44,31,41,54,48,45,45,57,56,45,35,57,38,52,41,49,51,59,36,43,33,54,95,29,71,52,25,52,52,48,39,54,52,38,52,53,50,46,40,58,47,36,74,64,40,58,68,59,42,64,64,33,50,53,92,64,58,64,57,29,37,85,76,32,45,27,82,53,27,52,48,38,53,65,35,90,46,31,44,78,36,57,66,49,77,53,28,35,35,55,51,29,42,26,28,56,82,80,53,48,72,46,76,33,50,29,38,41,35,28,61,55,45,58,39,51,60,42,56,95,35,49,38,36,43,96,89,40,43,48,29,56,20,12,26,76,93,38,73,82,26,43,63,66,40,39,85,12,30,30,32,53,80,35,57,34,42,38,36,49,77,32,40,26,44,41,29,52,50,44,38,70,42,56,47,46,51,51,51,46,48,43,48,25,53,54,52,41,50,30,36,54,52,38,42,48,38,40,24,44,30,64,66,50,26,48,33,49,46,20,50,43,56,45,46,43,75,52,26,27,56,38,39,84,44,64,23,60,40,25,44,56,35,60,44,24,65,71,36,47,40,24,72,28,24,37,71,32,52,52,63,62,52,68,56,83,66,48,58,39,45,46,76,44,57,66,51,87,81,76,46,89,54,48,40,50,27,64,18,35,30,62,65,45,51,25,57,61,65,66,70,51,66,99,73,72,58,78,53,63,84,65,51,48,45,12,66,77,59,65,54,62,61,60,56,58,94,61,63,91,69,80,101,132,83,93,88,96,82,74,83,80,79,82,79,85,77,86,63,83,67,62,72,70,69,80,61,61,69,84,69,67,70,85,44,79,76,36,92,39,31,34,80,59,63,66,68,45,32,38,37,32,37,21,34,15,67,56,27,49,49,44,51,54,44,36,61,58,49,20,83,66,54,44,65,38,26,34,12,56,43,86,56,63,38,40,61,39,58,48,37,71,38,61,64,44,55,48,68,51,46,35,84,54,60,42,51,71,55,54,60,70,81,72,70,89,43,43,54,29,43,25,68,57,53,32,51,52,54,52,49,48,37,58,76,65,59,32,59,84,37,50,41,54,38,23,32,69,62,33,35,35,58,34,78,89,75,41,25,34,42,33,34,32,41,37,93,90,41,75,49,77,48,76,19,47,27,45,32,40,24,57,61,61,72,67,48,74,42,77,78,91,50,53,42,56,87,54,37,68,47,50,72,38,39,47,64,58,49,61,89,80,68,75,59,66,67,29,32,33,33,38,34,33,70,46,64,64,22,25,36,32,47,34,57,47,55,76,44,27,58,30,34,41,35,37,32,80,67,53,48,68,56,34,57,40,63,79,33,70,50,43,48,47,49,43,69,74,41,46,77,64,17,65,74,38,44,66,43,32,41,54,49,46,46,57,56,45,34,58,37,52,43,48,51,62,35,42,34,55,94,29,70,54,25,53,51,49,40,54,53,37,52,52,50,46,39,58,48,36,74,65,41,60,68,59,40,63,64,34,52,52,92,64,57,64,55,29,37,85,76,32,44,29,82,52,28,51,48,36,52,66,35,91,45,30,45,79,36,57,66,49,77,53,28,32,35,55,50,29,42,27,27,54,83,79,54,48,71,46,76,33,49,28,38,43,35,27,62,54,44,58,39,51,59,42,56,95,35,49,40,34,42,95,87,40,43,48,28,56,19,13,26,78,92,39,73,82,25,42,65,66,40,38,86,14,30,31,32,52,82,37,58,35,42,39,35,50,77,31,41,26,44,40,29,52,50,45,40,68,43,55,48,46,50,49,51,46,49,43,48,26,53,53,52,41,51,30,35,52,53,38,43,47,38,41,24,42,30,63,67,51,25,49,33,47,45,21,50,42,54,42,46,43,75,52,25,27,57,38,38,83,43,64,22,60,41,26,45,56,35,59,45,26,62,72,38,47,40,25,73,27,24,37,70,33,51,53,64,63,52,69,56,84,65,48,57,38,44,45,78,43,57,65,50,86,82,78,45,88,55,46,39,49,26,65,18,34,31,63,65,45,50,24,55,62,66,66,71,45,61,98,74,73,57,79,54,63,83,64,50,48,44,13,65,76,59,65,56,61,60,62,56,59,94,61,64,91,71,79,104